Protein 4LRT (pdb70)

CATH classification: 3.20.20.70 (+1 more: 1.10.8.60)

Structure (mmCIF, N/CA/C/O backbone):
data_4LRT
#
_entry.id   4LRT
#
_cell.length_a   94.500
_cell.length_b   116.700
_cell.length_c   131.500
_cell.angle_alpha   90.00
_cell.angle_beta   90.00
_cell.angle_gamma   90.00
#
_symmetry.space_group_name_H-M   'P 21 21 21'
#
loop_
_entity.id
_entity.type
_entity.pdbx_description
1 polymer '4-hydroxy-2-oxovalerate aldolase'
2 polymer 'Acetaldehyde dehydrogenase'
3 non-polymer 'PYRUVIC ACID'
4 non-polymer 'SODIUM ION'
5 non-polymer 'MAGNESIUM ION'
6 non-polymer 'SULFATE ION'
7 non-polymer GLYCEROL
8 non-polymer 'COENZYME A'
9 water water
#
loop_
_atom_site.group_PDB
_atom_site.id
_atom_site.type_symbol
_atom_site.label_atom_id
_atom_site.label_alt_id
_atom_site.label_comp_id
_atom_site.label_asym_id
_atom_site.label_entity_id
_atom_site.label_seq_id
_atom_site.pdbx_PDB_ins_code
_atom_site.Cartn_x
_atom_site.Cartn_y
_atom_site.Cartn_z
_atom_site.occupancy
_atom_site.B_iso_or_equiv
_atom_site.auth_seq_id
_atom_site.auth_comp_id
_atom_site.auth_asym_id
_atom_site.auth_atom_id
_atom_site.pdbx_PDB_model_num
ATOM 1 N N . ALA A 1 10 ? 20.631 -6.788 -46.836 0.70 30.40 10 ALA A N 1
ATOM 2 C CA . ALA A 1 10 ? 20.992 -6.071 -45.572 0.70 29.38 10 ALA A CA 1
ATOM 3 C C . ALA A 1 10 ? 22.364 -6.529 -45.100 0.70 28.92 10 ALA A C 1
ATOM 4 O O . ALA A 1 10 ? 22.670 -7.718 -45.184 0.70 29.68 10 ALA A O 1
ATOM 6 N N . PRO A 1 11 ? 23.205 -5.591 -44.622 0.70 27.97 11 PRO A N 1
ATOM 7 C CA . PRO A 1 11 ? 24.499 -5.986 -44.061 0.70 26.65 11 PRO A CA 1
ATOM 8 C C . PRO A 1 11 ? 24.330 -6.994 -42.916 0.70 25.33 11 PRO A C 1
ATOM 9 O O . PRO A 1 11 ? 23.415 -6.871 -42.097 0.70 24.36 11 PRO A O 1
ATOM 13 N N A ARG A 1 12 ? 25.201 -7.993 -42.868 0.50 24.62 12 ARG A N 1
ATOM 14 N N B ARG A 1 12 ? 25.218 -7.982 -42.882 0.50 24.63 12 ARG A N 1
ATOM 15 C CA A ARG A 1 12 ? 25.102 -9.025 -41.841 0.50 23.32 12 ARG A CA 1
ATOM 16 C CA B ARG A 1 12 ? 25.229 -9.017 -41.850 0.50 23.35 12 ARG A CA 1
ATOM 17 C C A ARG A 1 12 ? 25.642 -8.552 -40.491 0.50 21.66 12 ARG A C 1
ATOM 18 C C B ARG A 1 12 ? 25.473 -8.406 -40.466 0.50 21.54 12 ARG A C 1
ATOM 19 O O A ARG A 1 12 ? 26.500 -7.664 -40.418 0.50 22.01 12 ARG A O 1
ATOM 20 O O B ARG A 1 12 ? 25.940 -7.271 -40.348 0.50 21.64 12 ARG A O 1
ATOM 35 N N . VAL A 1 13 ? 25.130 -9.153 -39.420 1.00 19.81 13 VAL A N 1
ATOM 36 C CA . VAL A 1 13 ? 25.563 -8.823 -38.066 1.00 18.47 13 VAL A CA 1
ATOM 37 C C . VAL A 1 13 ? 26.309 -10.045 -37.534 1.00 17.41 13 VAL A C 1
ATOM 38 O O . VAL A 1 13 ? 25.931 -11.187 -37.857 1.00 17.54 13 VAL A O 1
ATOM 42 N N . ARG A 1 14 ? 27.385 -9.810 -36.781 1.00 15.79 14 ARG A N 1
ATOM 43 C CA . ARG A 1 14 ? 28.109 -10.927 -36.155 1.00 15.46 14 ARG A CA 1
ATOM 44 C C . ARG A 1 14 ? 27.788 -10.954 -34.677 1.00 15.23 14 ARG A C 1
ATOM 45 O O . ARG A 1 14 ? 28.071 -9.986 -33.951 1.00 15.13 14 ARG A O 1
ATOM 53 N N . ILE A 1 15 ? 27.211 -12.067 -34.229 1.00 15.21 15 ILE A N 1
ATOM 54 C CA . ILE A 1 15 ? 26.914 -12.274 -32.815 1.00 15.11 15 ILE A CA 1
ATOM 55 C C . ILE A 1 15 ? 28.107 -12.921 -32.120 1.00 15.04 15 ILE A C 1
ATOM 56 O O . ILE A 1 15 ? 28.615 -13.953 -32.573 1.00 16.45 15 ILE A O 1
ATOM 61 N N . THR A 1 16 ? 28.550 -12.315 -31.017 1.00 14.28 16 THR A N 1
ATOM 62 C CA . THR A 1 16 ? 29.517 -12.975 -30.132 1.00 13.86 16 THR A CA 1
ATOM 63 C C . THR A 1 16 ? 28.725 -13.486 -28.944 1.00 14.63 16 THR A C 1
ATOM 64 O O . THR A 1 16 ? 27.933 -12.732 -28.351 1.00 14.37 16 THR A O 1
ATOM 68 N N . ASP A 1 17 ? 28.924 -14.749 -28.584 1.00 13.62 17 ASP A N 1
ATOM 69 C CA . ASP A 1 17 ? 28.234 -15.312 -27.438 1.00 13.94 17 ASP A CA 1
ATOM 70 C C . ASP A 1 17 ? 29.107 -15.253 -26.200 1.00 14.15 17 ASP A C 1
ATOM 71 O O . ASP A 1 17 ? 30.284 -15.648 -26.238 1.00 14.01 17 ASP A O 1
ATOM 76 N N . SER A 1 18 ? 28.539 -14.773 -25.095 1.00 12.82 18 SER A N 1
ATOM 77 C CA . SER A 1 18 ? 29.305 -14.644 -23.858 1.00 13.42 18 SER A CA 1
ATOM 78 C C . SER A 1 18 ? 28.703 -15.457 -22.708 1.00 13.21 18 SER A C 1
ATOM 79 O O . SER A 1 18 ? 28.892 -15.116 -21.539 1.00 13.62 18 SER A O 1
ATOM 82 N N . THR A 1 19 ? 27.990 -16.540 -23.027 1.00 13.16 19 THR A N 1
ATOM 83 C CA . THR A 1 19 ? 27.523 -17.495 -22.009 1.00 13.87 19 THR A CA 1
ATOM 84 C C . THR A 1 19 ? 28.654 -17.921 -21.084 1.00 13.77 19 THR A C 1
ATOM 85 O O . THR A 1 19 ? 28.456 -18.065 -19.869 1.00 14.25 19 THR A O 1
ATOM 89 N N A LEU A 1 20 ? 29.842 -18.084 -21.661 0.70 13.37 20 LEU A N 1
ATOM 90 N N B LEU A 1 20 ? 29.837 -18.122 -21.668 0.30 14.11 20 LEU A N 1
ATOM 91 C CA A LEU A 1 20 ? 30.988 -18.631 -20.935 0.70 13.13 20 LEU A CA 1
ATOM 92 C CA B LEU A 1 20 ? 31.007 -18.650 -20.958 0.30 14.47 20 LEU A CA 1
ATOM 93 C C A LEU A 1 20 ? 31.979 -17.561 -20.469 0.70 13.44 20 LEU A C 1
ATOM 94 C C B LEU A 1 20 ? 31.955 -17.573 -20.430 0.30 14.09 20 LEU A C 1
ATOM 95 O O A LEU A 1 20 ? 33.125 -17.856 -20.098 0.70 13.67 20 LEU A O 1
ATOM 96 O O B LEU A 1 20 ? 33.069 -17.886 -19.994 0.30 14.22 20 LEU A O 1
ATOM 105 N N . ARG A 1 21 ? 31.525 -16.327 -20.474 1.00 13.35 21 ARG A N 1
ATOM 106 C CA . ARG A 1 21 ? 32.304 -15.248 -19.906 1.00 13.41 21 ARG A CA 1
ATOM 107 C C . ARG A 1 21 ? 31.385 -14.379 -19.053 1.00 12.31 21 ARG A C 1
ATOM 108 O O . ARG A 1 21 ? 31.453 -14.484 -17.897 1.00 12.81 21 ARG A O 1
ATOM 116 N N . ASP A 1 22 ? 30.496 -13.587 -19.659 1.00 13.20 22 ASP A N 1
ATOM 117 C CA . ASP A 1 22 ? 29.554 -12.829 -18.836 1.00 12.81 22 ASP A CA 1
ATOM 118 C C . ASP A 1 22 ? 28.744 -13.816 -17.963 1.00 12.55 22 ASP A C 1
ATOM 119 O O . ASP A 1 22 ? 28.517 -13.579 -16.773 1.00 12.91 22 ASP A O 1
ATOM 124 N N . GLY A 1 23 ? 28.374 -14.960 -18.541 1.00 12.84 23 GLY A N 1
ATOM 125 C CA . GLY A 1 23 ? 27.668 -15.995 -17.765 1.00 13.62 23 GLY A CA 1
ATOM 126 C C . GLY A 1 23 ? 28.448 -16.524 -16.578 1.00 14.16 23 GLY A C 1
ATOM 127 O O . GLY A 1 23 ? 27.860 -17.036 -15.632 1.00 15.07 23 GLY A O 1
ATOM 128 N N . SER A 1 24 ? 29.779 -16.429 -16.631 1.00 14.10 24 SER A N 1
ATOM 129 C CA . SER A 1 24 ? 30.610 -16.808 -15.478 1.00 14.41 24 SER A CA 1
ATOM 130 C C . SER A 1 24 ? 30.203 -16.062 -14.218 1.00 15.19 24 SER A C 1
ATOM 131 O O . SER A 1 24 ? 30.220 -16.630 -13.148 1.00 14.26 24 SER A O 1
ATOM 134 N N . HIS A 1 25 ? 29.790 -14.799 -14.337 1.00 14.23 25 HIS A N 1
ATOM 135 C CA . HIS A 1 25 ? 29.284 -14.075 -13.163 1.00 14.52 25 HIS A CA 1
ATOM 136 C C . HIS A 1 25 ? 28.108 -14.804 -12.505 1.00 15.29 25 HIS A C 1
ATOM 137 O O . HIS A 1 25 ? 28.078 -14.946 -11.288 1.00 16.39 25 HIS A O 1
ATOM 144 N N . ALA A 1 26 ? 27.143 -15.240 -13.322 1.00 15.23 26 ALA A N 1
ATOM 145 C CA . ALA A 1 26 ? 25.945 -15.937 -12.804 1.00 16.16 26 ALA A CA 1
ATOM 146 C C . ALA A 1 26 ? 26.318 -17.295 -12.208 1.00 17.15 26 ALA A C 1
ATOM 147 O O . ALA A 1 26 ? 25.660 -17.772 -11.273 1.00 17.64 26 ALA A O 1
ATOM 149 N N . MET A 1 27 ? 27.375 -17.916 -12.748 1.00 16.53 27 MET A N 1
ATOM 150 C CA . MET A 1 27 ? 27.878 -19.203 -12.230 1.00 17.56 27 MET A CA 1
ATOM 151 C C . MET A 1 27 ? 28.846 -19.023 -11.053 1.00 17.56 27 MET A C 1
ATOM 152 O O . MET A 1 27 ? 29.386 -20.003 -10.527 1.00 18.63 27 MET A O 1
ATOM 157 N N . ALA A 1 28 ? 29.050 -17.780 -10.608 1.00 17.46 28 ALA A N 1
ATOM 158 C CA . ALA A 1 28 ? 30.096 -17.486 -9.621 1.00 16.96 28 ALA A CA 1
ATOM 159 C C . ALA A 1 28 ? 31.433 -18.139 -10.020 1.00 16.56 28 ALA A C 1
ATOM 160 O O . ALA A 1 28 ? 32.184 -18.605 -9.169 1.00 17.22 28 ALA A O 1
ATOM 162 N N . HIS A 1 29 ? 31.706 -18.173 -11.328 1.00 15.68 29 HIS A N 1
ATOM 163 C CA . HIS A 1 29 ? 32.966 -18.691 -11.887 1.00 15.45 29 HIS A CA 1
ATOM 164 C C . HIS A 1 29 ? 33.201 -20.161 -11.535 1.00 16.72 29 HIS A C 1
ATOM 165 O O . HIS A 1 29 ? 34.340 -20.588 -11.375 1.00 17.32 29 HIS A O 1
ATOM 172 N N . GLN A 1 30 ? 32.114 -20.929 -11.448 1.00 17.95 30 GLN A N 1
ATOM 173 C CA . GLN A 1 30 ? 32.201 -22.345 -11.102 1.00 19.78 30 GLN A CA 1
ATOM 174 C C . GLN A 1 30 ? 31.941 -23.258 -12.292 1.00 20.07 30 GLN A C 1
ATOM 175 O O . GLN A 1 30 ? 31.539 -24.409 -12.105 1.00 21.61 30 GLN A O 1
ATOM 181 N N . PHE A 1 31 ? 32.167 -22.770 -13.510 1.00 19.44 31 PHE A N 1
ATOM 182 C CA . PHE A 1 31 ? 32.031 -23.644 -14.683 1.00 19.04 31 PHE A CA 1
ATOM 183 C C . PHE A 1 31 ? 32.910 -24.873 -14.559 1.00 20.60 31 PHE A C 1
ATOM 184 O O . PHE A 1 31 ? 34.049 -24.789 -14.075 1.00 21.95 31 PHE A O 1
ATOM 192 N N . THR A 1 32 ? 32.373 -26.005 -14.988 1.00 20.34 32 THR A N 1
ATOM 193 C CA . THR A 1 32 ? 33.194 -27.205 -15.156 1.00 21.11 32 THR A CA 1
ATOM 194 C C . THR A 1 32 ? 33.675 -27.241 -16.599 1.00 20.86 32 THR A C 1
ATOM 195 O O . THR A 1 32 ? 33.085 -26.606 -17.493 1.00 20.71 32 THR A O 1
ATOM 199 N N . GLU A 1 33 ? 34.744 -27.990 -16.844 1.00 20.92 33 GLU A N 1
ATOM 200 C CA . GLU A 1 33 ? 35.220 -28.190 -18.203 1.00 20.52 33 GLU A CA 1
ATOM 201 C C . GLU A 1 33 ? 34.144 -28.831 -19.098 1.00 20.78 33 GLU A C 1
ATOM 202 O O . GLU A 1 33 ? 34.001 -28.450 -20.265 1.00 20.34 33 GLU A O 1
ATOM 208 N N . GLU A 1 34 ? 33.394 -29.782 -18.559 1.00 21.61 34 GLU A N 1
ATOM 209 C CA . GLU A 1 34 ? 32.314 -30.397 -19.318 1.00 22.00 34 GLU A CA 1
ATOM 210 C C . GLU A 1 34 ? 31.246 -29.385 -19.762 1.00 21.03 34 GLU A C 1
ATOM 211 O O . GLU A 1 34 ? 30.784 -29.430 -20.911 1.00 21.07 34 GLU A O 1
ATOM 217 N N . GLN A 1 35 ? 30.868 -28.465 -18.872 1.00 20.44 35 GLN A N 1
ATOM 218 C CA . GLN A 1 35 ? 29.897 -27.432 -19.242 1.00 20.06 35 GLN A CA 1
ATOM 219 C C . GLN A 1 35 ? 30.453 -26.554 -20.358 1.00 19.20 35 GLN A C 1
ATOM 220 O O . GLN A 1 35 ? 29.738 -26.219 -21.311 1.00 18.57 35 GLN A O 1
ATOM 226 N N . VAL A 1 36 ? 31.725 -26.176 -20.244 1.00 18.79 36 VAL A N 1
ATOM 227 C CA . VAL A 1 36 ? 32.350 -25.345 -21.272 1.00 18.80 36 VAL A CA 1
ATOM 228 C C . VAL A 1 36 ? 32.343 -26.082 -22.612 1.00 18.76 36 VAL A C 1
ATOM 229 O O . VAL A 1 36 ? 31.901 -25.547 -23.621 1.00 19.08 36 VAL A O 1
ATOM 233 N N . ARG A 1 37 ? 32.796 -27.331 -22.615 1.00 19.39 37 ARG A N 1
ATOM 234 C CA . ARG A 1 37 ? 32.819 -28.105 -23.853 1.00 19.85 37 ARG A CA 1
ATOM 235 C C . ARG A 1 37 ? 31.441 -28.310 -24.486 1.00 19.41 37 ARG A C 1
ATOM 236 O O . ARG A 1 37 ? 31.282 -28.137 -25.706 1.00 19.76 37 ARG A O 1
ATOM 244 N N . ALA A 1 38 ? 30.460 -28.682 -23.669 1.00 19.24 38 ALA A N 1
ATOM 245 C CA . ALA A 1 38 ? 29.107 -28.898 -24.158 1.00 19.48 38 ALA A CA 1
ATOM 246 C C . ALA A 1 38 ? 28.523 -27.620 -24.773 1.00 18.28 38 ALA A C 1
ATOM 247 O O . ALA A 1 38 ? 27.870 -27.656 -25.816 1.00 17.66 38 ALA A O 1
ATOM 249 N N . THR A 1 39 ? 28.801 -26.486 -24.141 1.00 17.94 39 THR A N 1
ATOM 250 C CA . THR A 1 39 ? 28.237 -25.201 -24.561 1.00 17.81 39 THR A CA 1
ATOM 251 C C . THR A 1 39 ? 28.935 -24.760 -25.851 1.00 17.04 39 THR A C 1
ATOM 252 O O . THR A 1 39 ? 28.279 -24.354 -26.814 1.00 16.84 39 THR A O 1
ATOM 256 N N . VAL A 1 40 ? 30.263 -24.901 -25.888 1.00 16.88 40 VAL A N 1
ATOM 257 C CA . VAL A 1 40 ? 31.023 -24.569 -27.093 1.00 17.31 40 VAL A CA 1
ATOM 258 C C . VAL A 1 40 ? 30.557 -25.435 -28.262 1.00 18.16 40 VAL A C 1
ATOM 259 O O . VAL A 1 40 ? 30.315 -24.932 -29.365 1.00 18.31 40 VAL A O 1
ATOM 263 N N . HIS A 1 41 ? 30.413 -26.741 -28.024 1.00 18.62 41 HIS A N 1
ATOM 264 C CA . HIS A 1 41 ? 29.984 -27.648 -29.076 1.00 20.28 41 HIS A CA 1
ATOM 265 C C . HIS A 1 41 ? 28.648 -27.219 -29.685 1.00 20.62 41 HIS A C 1
ATOM 266 O O . HIS A 1 41 ? 28.497 -27.199 -30.908 1.00 20.57 41 HIS A O 1
ATOM 273 N N . ALA A 1 42 ? 27.690 -26.878 -28.817 1.00 19.66 42 ALA A N 1
ATOM 274 C CA . ALA A 1 42 ? 26.357 -26.490 -29.258 1.00 18.84 42 ALA A CA 1
ATOM 275 C C . ALA A 1 42 ? 26.366 -25.148 -29.992 1.00 18.55 42 ALA A C 1
ATOM 276 O O . ALA A 1 42 ? 25.740 -25.004 -31.040 1.00 18.85 42 ALA A O 1
ATOM 278 N N . LEU A 1 43 ? 27.076 -24.164 -29.445 1.00 17.14 43 LEU A N 1
ATOM 279 C CA . LEU A 1 43 ? 27.160 -22.863 -30.108 1.00 16.66 43 LEU A CA 1
ATOM 280 C C . LEU A 1 43 ? 27.820 -22.962 -31.472 1.00 17.06 43 LEU A C 1
ATOM 281 O O . LEU A 1 43 ? 27.337 -22.397 -32.442 1.00 17.46 43 LEU A O 1
ATOM 286 N N A ASP A 1 44 ? 28.949 -23.668 -31.528 0.80 17.12 44 ASP A N 1
ATOM 287 N N B ASP A 1 44 ? 28.937 -23.681 -31.521 0.20 17.34 44 ASP A N 1
ATOM 288 C CA A ASP A 1 44 ? 29.720 -23.792 -32.765 0.80 18.71 44 ASP A CA 1
ATOM 289 C CA B ASP A 1 44 ? 29.735 -23.801 -32.732 0.20 17.94 44 ASP A CA 1
ATOM 290 C C A ASP A 1 44 ? 28.853 -24.447 -33.846 0.80 18.66 44 ASP A C 1
ATOM 291 C C B ASP A 1 44 ? 28.985 -24.534 -33.850 0.20 18.59 44 ASP A C 1
ATOM 292 O O A ASP A 1 44 ? 28.777 -23.972 -34.991 0.80 19.20 44 ASP A O 1
ATOM 293 O O B ASP A 1 44 ? 29.123 -24.187 -35.029 0.20 18.97 44 ASP A O 1
ATOM 302 N N . ALA A 1 45 ? 28.186 -25.533 -33.476 1.00 19.23 45 ALA A N 1
ATOM 303 C CA . ALA A 1 45 ? 27.385 -26.284 -34.446 1.00 20.00 45 ALA A CA 1
ATOM 304 C C . ALA A 1 45 ? 26.195 -25.457 -34.957 1.00 20.00 45 ALA A C 1
ATOM 305 O O . ALA A 1 45 ? 25.747 -25.641 -36.093 1.00 22.21 45 ALA A O 1
ATOM 307 N N . ALA A 1 46 ? 25.711 -24.530 -34.126 1.00 19.11 46 ALA A N 1
ATOM 308 C CA . ALA A 1 46 ? 24.626 -23.635 -34.494 1.00 18.73 46 ALA A CA 1
ATOM 309 C C . ALA A 1 46 ? 25.098 -22.499 -35.389 1.00 18.93 46 ALA A C 1
ATOM 310 O O . ALA A 1 46 ? 24.278 -21.728 -35.900 1.00 19.19 46 ALA A O 1
ATOM 312 N N . GLY A 1 47 ? 26.416 -22.372 -35.567 1.00 18.15 47 GLY A N 1
ATOM 313 C CA . GLY A 1 47 ? 26.959 -21.363 -36.473 1.00 18.67 47 GLY A CA 1
ATOM 314 C C . GLY A 1 47 ? 27.445 -20.099 -35.785 1.00 17.68 47 GLY A C 1
ATOM 315 O O . GLY A 1 47 ? 27.749 -19.109 -36.454 1.00 17.93 47 GLY A O 1
ATOM 316 N N . VAL A 1 48 ? 27.504 -20.117 -34.456 1.00 17.53 48 VAL A N 1
ATOM 317 C CA . VAL A 1 48 ? 27.991 -18.945 -33.727 1.00 17.11 48 VAL A CA 1
ATOM 318 C C . VAL A 1 48 ? 29.476 -18.776 -34.048 1.00 16.84 48 VAL A C 1
ATOM 319 O O . VAL A 1 48 ? 30.259 -19.732 -33.967 1.00 17.35 48 VAL A O 1
ATOM 323 N N A GLU A 1 49 ? 29.852 -17.546 -34.377 0.70 16.66 49 GLU A N 1
ATOM 324 N N B GLU A 1 49 ? 29.853 -17.563 -34.442 0.30 16.47 49 GLU A N 1
ATOM 325 C CA A GLU A 1 49 ? 31.135 -17.271 -35.000 0.70 16.97 49 GLU A CA 1
ATOM 326 C CA B GLU A 1 49 ? 31.175 -17.320 -35.015 0.30 16.35 49 GLU A CA 1
ATOM 327 C C A GLU A 1 49 ? 32.245 -16.977 -34.001 0.70 16.04 49 GLU A C 1
ATOM 328 C C B GLU A 1 49 ? 32.259 -17.000 -33.988 0.30 15.86 49 GLU A C 1
ATOM 329 O O A GLU A 1 49 ? 33.422 -17.258 -34.273 0.70 17.26 49 GLU A O 1
ATOM 330 O O B GLU A 1 49 ? 33.436 -17.297 -34.223 0.30 16.51 49 GLU A O 1
ATOM 341 N N . VAL A 1 50 ? 31.870 -16.394 -32.868 1.00 15.27 50 VAL A N 1
ATOM 342 C CA . VAL A 1 50 ? 32.831 -16.041 -31.820 1.00 15.00 50 VAL A CA 1
ATOM 343 C C . VAL A 1 50 ? 32.218 -16.407 -30.484 1.00 15.00 50 VAL A C 1
ATOM 344 O O . VAL A 1 50 ? 31.087 -16.032 -30.216 1.00 15.68 50 VAL A O 1
ATOM 348 N N . ILE A 1 51 ? 32.977 -17.125 -29.664 1.00 14.26 51 ILE A N 1
ATOM 349 C CA . ILE A 1 51 ? 32.518 -17.632 -28.374 1.00 14.08 51 ILE A CA 1
ATOM 350 C C . ILE A 1 51 ? 33.507 -17.132 -27.337 1.00 14.14 51 ILE A C 1
ATOM 351 O O . ILE A 1 51 ? 34.693 -17.511 -27.374 1.00 14.14 51 ILE A O 1
ATOM 356 N N . GLU A 1 52 ? 33.050 -16.256 -26.447 1.00 13.51 52 GLU A N 1
ATOM 357 C CA . GLU A 1 52 ? 33.932 -15.710 -25.410 1.00 13.17 52 GLU A CA 1
ATOM 358 C C . GLU A 1 52 ? 33.984 -16.599 -24.173 1.00 13.58 52 GLU A C 1
ATOM 359 O O . GLU A 1 52 ? 32.938 -17.029 -23.661 1.00 13.78 52 GLU A O 1
ATOM 365 N N . VAL A 1 53 ? 35.209 -16.900 -23.725 1.00 13.03 53 VAL A N 1
ATOM 366 C CA . VAL A 1 53 ? 35.437 -17.779 -22.586 1.00 13.91 53 VAL A CA 1
ATOM 367 C C . VAL A 1 53 ? 36.494 -17.126 -21.683 1.00 13.49 53 VAL A C 1
ATOM 368 O O . VAL A 1 53 ? 37.656 -17.006 -22.084 1.00 14.84 53 VAL A O 1
ATOM 372 N N . SER A 1 54 ? 36.090 -16.662 -20.500 1.00 14.33 54 SER A N 1
ATOM 373 C CA . SER A 1 54 ? 37.040 -16.159 -19.487 1.00 14.33 54 SER A CA 1
ATOM 374 C C . SER A 1 54 ? 36.320 -16.113 -18.165 1.00 14.09 54 SER A C 1
ATOM 375 O O . SER A 1 54 ? 35.115 -16.279 -18.111 1.00 14.97 54 SER A O 1
ATOM 378 N N . HIS A 1 55 ? 37.059 -15.830 -17.099 1.00 13.71 55 HIS A N 1
ATOM 379 C CA . HIS A 1 55 ? 36.430 -15.378 -15.851 1.00 13.45 55 HIS A CA 1
ATOM 380 C C . HIS A 1 55 ? 35.543 -14.181 -16.195 1.00 13.58 55 HIS A C 1
ATOM 381 O O . HIS A 1 55 ? 35.831 -13.443 -17.148 1.00 13.69 55 HIS A O 1
ATOM 388 N N . GLY A 1 56 ? 34.479 -13.977 -15.422 1.00 12.83 56 GLY A N 1
ATOM 389 C CA . GLY A 1 56 ? 33.577 -12.823 -15.689 1.00 12.62 56 GLY A CA 1
ATOM 390 C C . GLY A 1 56 ? 34.275 -11.473 -15.780 1.00 13.20 56 GLY A C 1
ATOM 391 O O . GLY A 1 56 ? 33.877 -10.619 -16.578 1.00 13.66 56 GLY A O 1
ATOM 392 N N A ASP A 1 57 ? 35.314 -11.296 -14.967 0.70 13.66 57 ASP A N 1
ATOM 393 N N B ASP A 1 57 ? 35.293 -11.275 -14.951 0.10 13.29 57 ASP A N 1
ATOM 394 N N C ASP A 1 57 ? 35.299 -11.267 -14.952 0.20 13.00 57 ASP A N 1
ATOM 395 C CA A ASP A 1 57 ? 36.084 -10.045 -14.947 0.70 14.04 57 ASP A CA 1
ATOM 396 C CA B ASP A 1 57 ? 36.066 -10.042 -14.980 0.10 13.24 57 ASP A CA 1
ATOM 397 C CA C ASP A 1 57 ? 36.070 -10.015 -14.963 0.20 12.71 57 ASP A CA 1
ATOM 398 C C A ASP A 1 57 ? 37.344 -10.137 -15.807 0.70 14.13 57 ASP A C 1
ATOM 399 C C B ASP A 1 57 ? 37.384 -10.251 -15.711 0.10 13.43 57 ASP A C 1
ATOM 400 C C C ASP A 1 57 ? 37.275 -10.058 -15.899 0.20 13.13 57 ASP A C 1
ATOM 401 O O A ASP A 1 57 ? 38.285 -9.355 -15.649 0.70 14.59 57 ASP A O 1
ATOM 402 O O B ASP A 1 57 ? 38.417 -9.691 -15.337 0.10 13.55 57 ASP A O 1
ATOM 403 O O C ASP A 1 57 ? 38.136 -9.178 -15.852 0.20 13.19 57 ASP A O 1
ATOM 416 N N . GLY A 1 58 ? 37.324 -11.077 -16.754 1.00 13.84 58 GLY A N 1
ATOM 417 C CA . GLY A 1 58 ? 38.432 -11.231 -17.712 1.00 13.42 58 GLY A CA 1
ATOM 418 C C . GLY A 1 58 ? 39.587 -12.077 -17.202 1.00 14.33 58 GLY A C 1
ATOM 419 O O . GLY A 1 58 ? 39.601 -12.541 -16.056 1.00 14.05 58 GLY A O 1
ATOM 420 N N . LEU A 1 59 ? 40.566 -12.244 -18.070 1.00 14.26 59 LEU A N 1
ATOM 421 C CA . LEU A 1 59 ? 41.798 -12.954 -17.731 1.00 14.61 59 LEU A CA 1
ATOM 422 C C . LEU A 1 59 ? 42.406 -12.328 -16.485 1.00 14.35 59 LEU A C 1
ATOM 423 O O . LEU A 1 59 ? 42.511 -11.108 -16.376 1.00 14.68 59 LEU A O 1
ATOM 428 N N . GLY A 1 60 ? 42.778 -13.172 -15.536 1.00 14.98 60 GLY A N 1
ATOM 429 C CA . GLY A 1 60 ? 43.346 -12.686 -14.281 1.00 15.37 60 GLY A CA 1
ATOM 430 C C . GLY A 1 60 ? 42.304 -12.218 -13.291 1.00 15.41 60 GLY A C 1
ATOM 431 O O . GLY A 1 60 ? 42.639 -11.640 -12.244 1.00 15.34 60 GLY A O 1
ATOM 432 N N . GLY A 1 61 ? 41.031 -12.456 -13.601 1.00 14.15 61 GLY A N 1
ATOM 433 C CA . GLY A 1 61 ? 39.957 -12.026 -12.686 1.00 14.00 61 GLY A CA 1
ATOM 434 C C . GLY A 1 61 ? 39.857 -12.831 -11.401 1.00 13.86 61 GLY A C 1
ATOM 435 O O . GLY A 1 61 ? 39.292 -12.316 -10.416 1.00 14.39 61 GLY A O 1
ATOM 436 N N A SER A 1 62 ? 40.388 -14.065 -11.381 0.70 13.68 62 SER A N 1
ATOM 437 N N B SER A 1 62 ? 40.394 -14.052 -11.386 0.20 14.06 62 SER A N 1
ATOM 438 C CA A SER A 1 62 ? 40.266 -14.915 -10.188 0.70 14.43 62 SER A CA 1
ATOM 439 C CA B SER A 1 62 ? 40.316 -14.941 -10.221 0.20 14.36 62 SER A CA 1
ATOM 440 C C A SER A 1 62 ? 40.947 -14.212 -9.040 0.70 14.48 62 SER A C 1
ATOM 441 C C B SER A 1 62 ? 40.984 -14.300 -9.000 0.20 14.57 62 SER A C 1
ATOM 442 O O A SER A 1 62 ? 42.122 -13.852 -9.139 0.70 14.06 62 SER A O 1
ATOM 443 O O B SER A 1 62 ? 42.200 -14.089 -9.005 0.20 14.55 62 SER A O 1
ATOM 448 N N . SER A 1 63 ? 40.196 -14.004 -7.959 1.00 14.50 63 SER A N 1
ATOM 449 C CA . SER A 1 63 ? 40.650 -13.109 -6.884 1.00 15.26 63 SER A CA 1
ATOM 450 C C . SER A 1 63 ? 39.696 -13.200 -5.708 1.00 15.51 63 SER A C 1
ATOM 451 O O . SER A 1 63 ? 38.579 -13.672 -5.852 1.00 16.26 63 SER A O 1
ATOM 454 N N . PHE A 1 64 ? 40.127 -12.686 -4.560 1.00 16.54 64 PHE A N 1
ATOM 455 C CA . PHE A 1 64 ? 39.193 -12.441 -3.455 1.00 16.63 64 PHE A CA 1
ATOM 456 C C . PHE A 1 64 ? 38.142 -11.400 -3.865 1.00 16.56 64 PHE A C 1
ATOM 457 O O . PHE A 1 64 ? 36.962 -11.531 -3.525 1.00 18.28 64 PHE A O 1
ATOM 465 N N . ASN A 1 65 ? 38.556 -10.371 -4.621 1.00 15.75 65 ASN A N 1
ATOM 466 C CA . ASN A 1 65 ? 37.613 -9.308 -4.967 1.00 16.01 65 ASN A CA 1
ATOM 467 C C . ASN A 1 65 ? 36.430 -9.780 -5.816 1.00 16.33 65 ASN A C 1
ATOM 468 O O . ASN A 1 65 ? 35.298 -9.332 -5.586 1.00 16.65 65 ASN A O 1
ATOM 473 N N . TYR A 1 66 ? 36.693 -10.660 -6.795 1.00 15.89 66 TYR A N 1
ATOM 474 C CA . TYR A 1 66 ? 35.671 -11.091 -7.760 1.00 16.51 66 TYR A CA 1
ATOM 475 C C . TYR A 1 66 ? 35.238 -12.512 -7.548 1.00 16.94 66 TYR A C 1
ATOM 476 O O . TYR A 1 66 ? 34.194 -12.908 -8.077 1.00 17.73 66 TYR A O 1
ATOM 485 N N . GLY A 1 67 ? 36.018 -13.255 -6.768 1.00 17.02 67 GLY A N 1
ATOM 486 C CA . GLY A 1 67 ? 35.839 -14.701 -6.625 1.00 17.32 67 GLY A CA 1
ATOM 487 C C . GLY A 1 67 ? 36.810 -15.444 -7.530 1.00 16.86 67 GLY A C 1
ATOM 488 O O . GLY A 1 67 ? 37.230 -14.926 -8.583 1.00 16.40 67 GLY A O 1
ATOM 489 N N . PHE A 1 68 ? 37.202 -16.632 -7.102 1.00 17.17 68 PHE A N 1
ATOM 490 C CA . PHE A 1 68 ? 38.125 -17.474 -7.858 1.00 16.98 68 PHE A CA 1
ATOM 491 C C . PHE A 1 68 ? 37.397 -18.441 -8.761 1.00 17.56 68 PHE A C 1
ATOM 492 O O . PHE A 1 68 ? 36.355 -19.006 -8.375 1.00 18.42 68 PHE A O 1
ATOM 500 N N A SER A 1 69 ? 37.954 -18.649 -9.951 0.80 17.14 69 SER A N 1
ATOM 501 N N B SER A 1 69 ? 37.956 -18.653 -9.949 0.20 17.43 69 SER A N 1
ATOM 502 C CA A SER A 1 69 ? 37.460 -19.689 -10.849 0.80 17.71 69 SER A CA 1
ATOM 503 C CA B SER A 1 69 ? 37.492 -19.696 -10.855 0.20 17.64 69 SER A CA 1
ATOM 504 C C A SER A 1 69 ? 37.733 -21.051 -10.217 0.80 18.22 69 SER A C 1
ATOM 505 C C B SER A 1 69 ? 37.740 -21.055 -10.213 0.20 18.39 69 SER A C 1
ATOM 506 O O A SER A 1 69 ? 38.815 -21.284 -9.682 0.80 19.89 69 SER A O 1
ATOM 507 O O B SER A 1 69 ? 38.806 -21.278 -9.636 0.20 18.98 69 SER A O 1
ATOM 512 N N . ALA A 1 70 ? 36.766 -21.959 -10.309 1.00 18.84 70 ALA A N 1
ATOM 513 C CA . ALA A 1 70 ? 36.935 -23.313 -9.757 1.00 20.08 70 ALA A CA 1
ATOM 514 C C . ALA A 1 70 ? 38.008 -24.086 -10.537 1.00 20.64 70 ALA A C 1
ATOM 515 O O . ALA A 1 70 ? 38.871 -24.744 -9.949 1.00 22.28 70 ALA A O 1
ATOM 517 N N . VAL A 1 71 ? 37.948 -23.963 -11.863 1.00 20.64 71 VAL A N 1
ATOM 518 C CA . VAL A 1 71 ? 38.929 -24.548 -12.772 1.00 21.69 71 VAL A CA 1
ATOM 519 C C . VAL A 1 71 ? 39.898 -23.454 -13.219 1.00 21.90 71 VAL A C 1
ATOM 520 O O . VAL A 1 71 ? 39.494 -22.307 -13.423 1.00 21.30 71 VAL A O 1
ATOM 524 N N . ASP A 1 72 ? 41.175 -23.799 -13.347 1.00 22.63 72 ASP A N 1
ATOM 525 C CA . ASP A 1 72 ? 42.168 -22.874 -13.892 1.00 23.12 72 ASP A CA 1
ATOM 526 C C . ASP A 1 72 ? 41.604 -22.179 -15.137 1.00 22.06 72 ASP A C 1
ATOM 527 O O . ASP A 1 72 ? 41.100 -22.823 -16.077 1.00 21.96 72 ASP A O 1
ATOM 532 N N . GLU A 1 73 ? 41.706 -20.853 -15.149 1.00 21.69 73 GLU A N 1
ATOM 533 C CA . GLU A 1 73 ? 41.115 -20.039 -16.198 1.00 20.33 73 GLU A CA 1
ATOM 534 C C . GLU A 1 73 ? 41.570 -20.451 -17.611 1.00 20.87 73 GLU A C 1
ATOM 535 O O . GLU A 1 73 ? 40.757 -20.599 -18.529 1.00 20.19 73 GLU A O 1
ATOM 541 N N . ILE A 1 74 ? 42.877 -20.628 -17.774 1.00 21.04 74 ILE A N 1
ATOM 542 C CA . ILE A 1 74 ? 43.445 -20.919 -19.093 1.00 21.86 74 ILE A CA 1
ATOM 543 C C . ILE A 1 74 ? 43.090 -22.344 -19.525 1.00 21.95 74 ILE A C 1
ATOM 544 O O . ILE A 1 74 ? 42.935 -22.608 -20.719 1.00 21.72 74 ILE A O 1
ATOM 549 N N . ASP A 1 75 ? 42.954 -23.262 -18.567 1.00 21.52 75 ASP A N 1
ATOM 550 C CA . ASP A 1 75 ? 42.475 -24.611 -18.906 1.00 22.19 75 ASP A CA 1
ATOM 551 C C . ASP A 1 75 ? 41.086 -24.594 -19.562 1.00 20.91 75 ASP A C 1
ATOM 552 O O . ASP A 1 75 ? 40.821 -25.360 -20.495 1.00 21.34 75 ASP A O 1
ATOM 557 N N . LEU A 1 76 ? 40.196 -23.727 -19.082 1.00 19.90 76 LEU A N 1
ATOM 558 C CA . LEU A 1 76 ? 38.876 -23.615 -19.704 1.00 19.41 76 LEU A CA 1
ATOM 559 C C . LEU A 1 76 ? 38.962 -23.023 -21.116 1.00 18.99 76 LEU A C 1
ATOM 560 O O . LEU A 1 76 ? 38.273 -23.468 -22.027 1.00 18.75 76 LEU A O 1
ATOM 565 N N . VAL A 1 77 ? 39.832 -22.028 -21.303 1.00 18.49 77 VAL A N 1
ATOM 566 C CA . VAL A 1 77 ? 40.073 -21.475 -22.634 1.00 18.43 77 VAL A CA 1
ATOM 567 C C . VAL A 1 77 ? 40.621 -22.558 -23.568 1.00 18.48 77 VAL A C 1
ATOM 568 O O . VAL A 1 77 ? 40.170 -22.721 -24.706 1.00 18.27 77 VAL A O 1
ATOM 572 N N . ALA A 1 78 ? 41.591 -23.317 -23.081 1.00 18.68 78 ALA A N 1
ATOM 573 C CA . ALA A 1 78 ? 42.157 -24.390 -23.902 1.00 19.19 78 ALA A CA 1
ATOM 574 C C . ALA A 1 78 ? 41.108 -25.437 -24.279 1.00 19.57 78 ALA A C 1
ATOM 575 O O . ALA A 1 78 ? 41.087 -25.955 -25.407 1.00 20.68 78 ALA A O 1
ATOM 577 N N . ALA A 1 79 ? 40.239 -25.757 -23.329 1.00 19.45 79 ALA A N 1
ATOM 578 C CA . ALA A 1 79 ? 39.193 -26.758 -23.570 1.00 19.83 79 ALA A CA 1
ATOM 579 C C . ALA A 1 79 ? 38.210 -26.242 -24.634 1.00 19.54 79 ALA A C 1
ATOM 580 O O . ALA A 1 79 ? 37.772 -27.002 -25.502 1.00 20.29 79 ALA A O 1
ATOM 582 N N . ALA A 1 80 ? 37.887 -24.948 -24.563 1.00 17.92 80 ALA A N 1
ATOM 583 C CA . ALA A 1 80 ? 37.004 -24.325 -25.529 1.00 18.14 80 ALA A CA 1
ATOM 584 C C . ALA A 1 80 ? 37.616 -24.359 -26.935 1.00 18.21 80 ALA A C 1
ATOM 585 O O . ALA A 1 80 ? 36.942 -24.678 -27.908 1.00 18.22 80 ALA A O 1
ATOM 587 N N . VAL A 1 81 ? 38.910 -24.040 -27.027 1.00 18.63 81 VAL A N 1
ATOM 588 C CA . VAL A 1 81 ? 39.604 -24.057 -28.304 1.00 19.22 81 VAL A CA 1
ATOM 589 C C . VAL A 1 81 ? 39.639 -25.471 -28.881 1.00 19.85 81 VAL A C 1
ATOM 590 O O . VAL A 1 81 ? 39.421 -25.663 -30.082 1.00 19.63 81 VAL A O 1
ATOM 594 N N . ASP A 1 82 ? 39.886 -26.457 -28.019 1.00 20.84 82 ASP A N 1
ATOM 595 C CA . ASP A 1 82 ? 39.915 -27.859 -28.442 1.00 22.41 82 ASP A CA 1
ATOM 596 C C . ASP A 1 82 ? 38.558 -28.324 -28.982 1.00 22.69 82 ASP A C 1
ATOM 597 O O . ASP A 1 82 ? 38.486 -29.107 -29.932 1.00 23.13 82 ASP A O 1
ATOM 602 N N . GLU A 1 83 ? 37.481 -27.849 -28.371 1.00 21.92 83 GLU A N 1
ATOM 603 C CA . GLU A 1 83 ? 36.140 -28.276 -28.753 1.00 23.33 83 GLU A CA 1
ATOM 604 C C . GLU A 1 83 ? 35.678 -27.598 -30.039 1.00 23.39 83 GLU A C 1
ATOM 605 O O . GLU A 1 83 ? 35.018 -28.222 -30.873 1.00 24.82 83 GLU A O 1
ATOM 611 N N . ALA A 1 84 ? 36.037 -26.321 -30.191 1.00 22.87 84 ALA A N 1
ATOM 612 C CA . ALA A 1 84 ? 35.623 -25.518 -31.331 1.00 23.55 84 ALA A CA 1
ATOM 613 C C . ALA A 1 84 ? 36.122 -26.084 -32.656 1.00 24.64 84 ALA A C 1
ATOM 614 O O . ALA A 1 84 ? 37.255 -26.563 -32.746 1.00 25.91 84 ALA A O 1
ATOM 616 N N . VAL A 1 85 ? 35.254 -26.053 -33.659 1.00 24.39 85 VAL A N 1
ATOM 617 C CA . VAL A 1 85 ? 35.555 -26.513 -35.009 1.00 25.74 85 VAL A CA 1
ATOM 618 C C . VAL A 1 85 ? 35.645 -25.319 -35.949 1.00 25.51 85 VAL A C 1
ATOM 619 O O . VAL A 1 85 ? 36.632 -25.157 -36.666 1.00 27.34 85 VAL A O 1
ATOM 623 N N . ASN A 1 86 ? 34.615 -24.479 -35.946 1.00 24.06 86 ASN A N 1
ATOM 624 C CA . ASN A 1 86 ? 34.573 -23.319 -36.812 1.00 23.99 86 ASN A CA 1
ATOM 625 C C . ASN A 1 86 ? 34.598 -21.994 -36.053 1.00 22.52 86 ASN A C 1
ATOM 626 O O . ASN A 1 86 ? 35.018 -20.974 -36.601 1.00 23.41 86 ASN A O 1
ATOM 631 N N . ALA A 1 87 ? 34.166 -22.007 -34.797 1.00 20.29 87 ALA A N 1
ATOM 632 C CA . ALA A 1 87 ? 34.119 -20.771 -34.011 1.00 18.78 87 ALA A CA 1
ATOM 633 C C . ALA A 1 87 ? 35.498 -20.298 -33.571 1.00 17.91 87 ALA A C 1
ATOM 634 O O . ALA A 1 87 ? 36.380 -21.107 -33.316 1.00 19.05 87 ALA A O 1
ATOM 636 N N . LYS A 1 88 ? 35.656 -18.980 -33.473 1.00 16.80 88 LYS A N 1
ATOM 637 C CA . LYS A 1 88 ? 36.825 -18.387 -32.830 1.00 16.29 88 LYS A CA 1
ATOM 638 C C . LYS A 1 88 ? 36.547 -18.291 -31.340 1.00 16.19 88 LYS A C 1
ATOM 639 O O . LYS A 1 88 ? 35.421 -17.998 -30.934 1.00 16.07 88 LYS A O 1
ATOM 645 N N . ILE A 1 89 ? 37.563 -18.534 -30.520 1.00 15.38 89 ILE A N 1
ATOM 646 C CA . ILE A 1 89 ? 37.438 -18.300 -29.084 1.00 15.00 89 ILE A CA 1
ATOM 647 C C . ILE A 1 89 ? 37.992 -16.936 -28.725 1.00 14.45 89 ILE A C 1
ATOM 648 O O . ILE A 1 89 ? 39.118 -16.599 -29.084 1.00 14.71 89 ILE A O 1
ATOM 653 N N . ALA A 1 90 ? 37.143 -16.128 -28.085 1.00 13.73 90 ALA A N 1
ATOM 654 C CA . ALA A 1 90 ? 37.532 -14.807 -27.598 1.00 12.94 90 ALA A CA 1
ATOM 655 C C . ALA A 1 90 ? 37.825 -14.858 -26.127 1.00 13.49 90 ALA A C 1
ATOM 656 O O . ALA A 1 90 ? 37.273 -15.674 -25.388 1.00 14.12 90 ALA A O 1
ATOM 658 N N . VAL A 1 91 ? 38.675 -13.945 -25.676 1.00 13.02 91 VAL A N 1
ATOM 659 C CA . VAL A 1 91 ? 38.899 -13.744 -24.249 1.00 13.47 91 VAL A CA 1
ATOM 660 C C . VAL A 1 91 ? 38.687 -12.270 -23.936 1.00 13.68 91 VAL A C 1
ATOM 661 O O . VAL A 1 91 ? 38.875 -11.416 -24.809 1.00 14.44 91 VAL A O 1
ATOM 665 N N . LEU A 1 92 ? 38.295 -11.980 -22.691 1.00 13.59 92 LEU A N 1
ATOM 666 C CA . LEU A 1 92 ? 38.141 -10.613 -22.183 1.00 13.32 92 LEU A CA 1
ATOM 667 C C . LEU A 1 92 ? 39.325 -10.276 -21.293 1.00 13.08 92 LEU A C 1
ATOM 668 O O . LEU A 1 92 ? 39.794 -11.134 -20.547 1.00 13.79 92 LEU A O 1
ATOM 673 N N A LEU A 1 93 ? 39.812 -9.046 -21.389 0.50 13.12 93 LEU A N 1
ATOM 674 N N B LEU A 1 93 ? 39.793 -9.028 -21.367 0.50 13.18 93 LEU A N 1
ATOM 675 C CA A LEU A 1 93 ? 40.865 -8.595 -20.509 0.50 13.27 93 LEU A CA 1
ATOM 676 C CA B LEU A 1 93 ? 40.945 -8.562 -20.597 0.50 13.50 93 LEU A CA 1
ATOM 677 C C A LEU A 1 93 ? 40.541 -7.175 -20.100 0.50 12.86 93 LEU A C 1
ATOM 678 C C B LEU A 1 93 ? 40.657 -7.137 -20.123 0.50 13.08 93 LEU A C 1
ATOM 679 O O A LEU A 1 93 ? 40.182 -6.350 -20.945 0.50 12.72 93 LEU A O 1
ATOM 680 O O B LEU A 1 93 ? 40.448 -6.254 -20.969 0.50 13.26 93 LEU A O 1
ATOM 689 N N . LEU A 1 94 ? 40.636 -6.926 -18.797 1.00 12.81 94 LEU A N 1
ATOM 690 C CA . LEU A 1 94 ? 40.467 -5.588 -18.217 1.00 13.38 94 LEU A CA 1
ATOM 691 C C . LEU A 1 94 ? 41.826 -5.069 -17.740 1.00 12.88 94 LEU A C 1
ATOM 692 O O . LEU A 1 94 ? 42.371 -5.567 -16.754 1.00 12.67 94 LEU A O 1
ATOM 697 N N . PRO A 1 95 ? 42.379 -4.046 -18.421 1.00 12.32 95 PRO A N 1
ATOM 698 C CA . PRO A 1 95 ? 43.619 -3.461 -17.885 1.00 12.54 95 PRO A CA 1
ATOM 699 C C . PRO A 1 95 ? 43.409 -3.001 -16.444 1.00 12.95 95 PRO A C 1
ATOM 700 O O . PRO A 1 95 ? 42.345 -2.439 -16.106 1.00 14.42 95 PRO A O 1
ATOM 704 N N . GLY A 1 96 ? 44.395 -3.296 -15.596 1.00 11.89 96 GLY A N 1
ATOM 705 C CA . GLY A 1 96 ? 44.273 -3.062 -14.143 1.00 12.35 96 GLY A CA 1
ATOM 706 C C . GLY A 1 96 ? 43.934 -4.341 -13.397 1.00 12.28 96 GLY A C 1
ATOM 707 O O . GLY A 1 96 ? 44.082 -4.421 -12.173 1.00 13.07 96 GLY A O 1
ATOM 708 N N . VAL A 1 97 ? 43.461 -5.336 -14.141 1.00 13.05 97 VAL A N 1
ATOM 709 C CA . VAL A 1 97 ? 43.151 -6.646 -13.586 1.00 13.57 97 VAL A CA 1
ATOM 710 C C . VAL A 1 97 ? 43.977 -7.687 -14.326 1.00 13.80 97 VAL A C 1
ATOM 711 O O . VAL A 1 97 ? 44.883 -8.297 -13.758 1.00 15.29 97 VAL A O 1
ATOM 715 N N . GLY A 1 98 ? 43.665 -7.874 -15.604 1.00 13.45 98 GLY A N 1
ATOM 716 C CA . GLY A 1 98 ? 44.475 -8.716 -16.473 1.00 14.06 98 GLY A CA 1
ATOM 717 C C . GLY A 1 98 ? 45.602 -7.968 -17.165 1.00 14.20 98 GLY A C 1
ATOM 718 O O . GLY A 1 98 ? 45.537 -6.757 -17.345 1.00 15.38 98 GLY A O 1
ATOM 719 N N A THR A 1 99 ? 46.646 -8.702 -17.552 0.70 13.97 99 THR A N 1
ATOM 720 N N B THR A 1 99 ? 46.597 -8.717 -17.624 0.30 14.70 99 THR A N 1
ATOM 721 C CA A THR A 1 99 ? 47.832 -8.083 -18.140 0.70 13.47 99 THR A CA 1
ATOM 722 C CA B THR A 1 99 ? 47.841 -8.134 -18.093 0.30 14.87 99 THR A CA 1
ATOM 723 C C A THR A 1 99 ? 48.126 -8.669 -19.523 0.70 13.13 99 THR A C 1
ATOM 724 C C B THR A 1 99 ? 48.252 -8.761 -19.435 0.30 14.29 99 THR A C 1
ATOM 725 O O A THR A 1 99 ? 47.515 -9.662 -19.950 0.70 13.11 99 THR A O 1
ATOM 726 O O B THR A 1 99 ? 47.781 -9.850 -19.777 0.30 14.35 99 THR A O 1
ATOM 733 N N . VAL A 1 100 ? 49.091 -8.068 -20.210 1.00 13.74 100 VAL A N 1
ATOM 734 C CA . VAL A 1 100 ? 49.629 -8.643 -21.454 1.00 14.01 100 VAL A CA 1
ATOM 735 C C . VAL A 1 100 ? 50.181 -10.068 -21.241 1.00 15.05 100 VAL A C 1
ATOM 736 O O . VAL A 1 100 ? 50.016 -10.926 -22.100 1.00 14.99 100 VAL A O 1
ATOM 740 N N A ARG A 1 101 ? 50.805 -10.334 -20.095 0.50 14.91 101 ARG A N 1
ATOM 741 N N B ARG A 1 101 ? 50.800 -10.318 -20.090 0.50 15.16 101 ARG A N 1
ATOM 742 C CA A ARG A 1 101 ? 51.267 -11.699 -19.815 0.50 15.42 101 ARG A CA 1
ATOM 743 C CA B ARG A 1 101 ? 51.276 -11.666 -19.773 0.50 15.94 101 ARG A CA 1
ATOM 744 C C A ARG A 1 101 ? 50.104 -12.700 -19.776 0.50 15.56 101 ARG A C 1
ATOM 745 C C B ARG A 1 101 ? 50.123 -12.688 -19.747 0.50 15.85 101 ARG A C 1
ATOM 746 O O A ARG A 1 101 ? 50.221 -13.813 -20.283 0.50 16.06 101 ARG A O 1
ATOM 747 O O B ARG A 1 101 ? 50.268 -13.803 -20.240 0.50 16.41 101 ARG A O 1
ATOM 762 N N . ASP A 1 102 ? 48.970 -12.286 -19.203 1.00 14.94 102 ASP A N 1
ATOM 763 C CA . ASP A 1 102 ? 47.768 -13.145 -19.191 1.00 15.42 102 ASP A CA 1
ATOM 764 C C . ASP A 1 102 ? 47.270 -13.336 -20.623 1.00 15.40 102 ASP A C 1
ATOM 765 O O . ASP A 1 102 ? 46.911 -14.440 -21.006 1.00 15.96 102 ASP A O 1
ATOM 770 N N . LEU A 1 103 ? 47.259 -12.246 -21.402 1.00 14.93 103 LEU A N 1
ATOM 771 C CA . LEU A 1 103 ? 46.852 -12.335 -22.815 1.00 15.41 103 LEU A CA 1
ATOM 772 C C . LEU A 1 103 ? 47.719 -13.329 -23.579 1.00 15.64 103 LEU A C 1
ATOM 773 O O . LEU A 1 103 ? 47.201 -14.132 -24.351 1.00 15.65 103 LEU A O 1
ATOM 778 N N . LYS A 1 104 ? 49.032 -13.289 -23.347 1.00 15.23 104 LYS A N 1
ATOM 779 C CA . LYS A 1 104 ? 49.929 -14.228 -24.034 1.00 16.01 104 LYS A CA 1
ATOM 780 C C . LYS A 1 104 ? 49.608 -15.682 -23.696 1.00 16.36 104 LYS A C 1
ATOM 781 O O . LYS A 1 104 ? 49.662 -16.533 -24.572 1.00 15.83 104 LYS A O 1
ATOM 787 N N A ARG A 1 105 ? 49.261 -15.940 -22.431 0.70 16.57 105 ARG A N 1
ATOM 788 N N B ARG A 1 105 ? 49.275 -15.990 -22.445 0.30 16.40 105 ARG A N 1
ATOM 789 C CA A ARG A 1 105 ? 48.858 -17.276 -21.988 0.70 17.01 105 ARG A CA 1
ATOM 790 C CA B ARG A 1 105 ? 48.873 -17.362 -22.121 0.30 16.82 105 ARG A CA 1
ATOM 791 C C A ARG A 1 105 ? 47.562 -17.758 -22.651 0.70 16.61 105 ARG A C 1
ATOM 792 C C B ARG A 1 105 ? 47.614 -17.743 -22.918 0.30 16.52 105 ARG A C 1
ATOM 793 O O A ARG A 1 105 ? 47.383 -18.967 -22.858 0.70 18.48 105 ARG A O 1
ATOM 794 O O B ARG A 1 105 ? 47.532 -18.824 -23.542 0.30 17.95 105 ARG A O 1
ATOM 809 N N . ALA A 1 106 ? 46.638 -16.837 -22.943 1.00 15.84 106 ALA A N 1
ATOM 810 C CA . ALA A 1 106 ? 45.397 -17.152 -23.669 1.00 15.57 106 ALA A CA 1
ATOM 811 C C . ALA A 1 106 ? 45.666 -17.368 -25.159 1.00 15.47 106 ALA A C 1
ATOM 812 O O . ALA A 1 106 ? 45.104 -18.278 -25.767 1.00 15.70 106 ALA A O 1
ATOM 814 N N . HIS A 1 107 ? 46.556 -16.554 -25.725 1.00 15.77 107 HIS A N 1
ATOM 815 C CA . HIS A 1 107 ? 46.986 -16.766 -27.114 1.00 15.95 107 HIS A CA 1
ATOM 816 C C . HIS A 1 107 ? 47.664 -18.135 -27.292 1.00 16.48 107 HIS A C 1
ATOM 817 O O . HIS A 1 107 ? 47.389 -18.849 -28.275 1.00 16.91 107 HIS A O 1
ATOM 824 N N A ASP A 1 108 ? 48.527 -18.498 -26.334 0.50 16.52 108 ASP A N 1
ATOM 825 N N B ASP A 1 108 ? 48.524 -18.506 -26.351 0.50 16.53 108 ASP A N 1
ATOM 826 C CA A ASP A 1 108 ? 49.231 -19.798 -26.321 0.50 17.29 108 ASP A CA 1
ATOM 827 C CA B ASP A 1 108 ? 49.191 -19.800 -26.426 0.50 17.28 108 ASP A CA 1
ATOM 828 C C A ASP A 1 108 ? 48.235 -20.956 -26.264 0.50 17.28 108 ASP A C 1
ATOM 829 C C B ASP A 1 108 ? 48.161 -20.927 -26.384 0.50 17.30 108 ASP A C 1
ATOM 830 O O A ASP A 1 108 ? 48.510 -22.045 -26.773 0.50 18.49 108 ASP A O 1
ATOM 831 O O B ASP A 1 108 ? 48.317 -21.950 -27.048 0.50 18.34 108 ASP A O 1
ATOM 840 N N . ALA A 1 109 ? 47.082 -20.715 -25.631 1.00 16.76 109 ALA A N 1
ATOM 841 C CA . ALA A 1 109 ? 46.008 -21.707 -25.516 1.00 17.10 109 ALA A CA 1
ATOM 842 C C . ALA A 1 109 ? 45.121 -21.761 -26.750 1.00 17.31 109 ALA A C 1
ATOM 843 O O . ALA A 1 109 ? 44.285 -22.672 -26.882 1.00 18.39 109 ALA A O 1
ATOM 845 N N . GLY A 1 110 ? 45.283 -20.788 -27.649 1.00 17.23 110 GLY A N 1
ATOM 846 C CA . GLY A 1 110 ? 44.549 -20.802 -28.922 1.00 16.24 110 GLY A CA 1
ATOM 847 C C . GLY A 1 110 ? 43.455 -19.771 -29.107 1.00 15.72 110 GLY A C 1
ATOM 848 O O . GLY A 1 110 ? 42.773 -19.809 -30.111 1.00 16.17 110 GLY A O 1
ATOM 849 N N . ALA A 1 111 ? 43.265 -18.879 -28.144 1.00 15.31 111 ALA A N 1
ATOM 850 C CA . ALA A 1 111 ? 42.300 -17.806 -28.334 1.00 15.43 111 ALA A CA 1
ATOM 851 C C . ALA A 1 111 ? 42.742 -16.960 -29.510 1.00 15.59 111 ALA A C 1
ATOM 852 O O . ALA A 1 111 ? 43.950 -16.714 -29.684 1.00 16.17 111 ALA A O 1
ATOM 854 N N . SER A 1 112 ? 41.772 -16.514 -30.315 1.00 15.56 112 SER A N 1
ATOM 855 C CA . SER A 1 112 ? 42.104 -15.716 -31.504 1.00 16.28 112 SER A CA 1
ATOM 856 C C . SER A 1 112 ? 41.443 -14.340 -31.559 1.00 15.95 112 SER A C 1
ATOM 857 O O . SER A 1 112 ? 41.707 -13.573 -32.495 1.00 16.38 112 SER A O 1
ATOM 860 N N . VAL A 1 113 ? 40.616 -14.031 -30.562 1.00 14.83 113 VAL A N 1
ATOM 861 C CA . VAL A 1 113 ? 39.989 -12.707 -30.435 1.00 14.47 113 VAL A CA 1
ATOM 862 C C . VAL A 1 113 ? 40.265 -12.167 -29.038 1.00 14.46 113 VAL A C 1
ATOM 863 O O . VAL A 1 113 ? 40.050 -12.864 -28.035 1.00 15.10 113 VAL A O 1
ATOM 867 N N . ALA A 1 114 ? 40.809 -10.955 -28.979 1.00 13.27 114 ALA A N 1
ATOM 868 C CA . ALA A 1 114 ? 41.076 -10.262 -27.713 1.00 13.13 114 ALA A CA 1
ATOM 869 C C . ALA A 1 114 ? 40.105 -9.122 -27.547 1.00 12.84 114 ALA A C 1
ATOM 870 O O . ALA A 1 114 ? 40.072 -8.203 -28.387 1.00 13.16 114 ALA A O 1
ATOM 872 N N . ARG A 1 115 ? 39.316 -9.186 -26.477 1.00 12.31 115 ARG A N 1
ATOM 873 C CA . ARG A 1 115 ? 38.366 -8.124 -26.177 1.00 12.75 115 ARG A CA 1
ATOM 874 C C . ARG A 1 115 ? 38.898 -7.413 -24.946 1.00 13.16 115 ARG A C 1
ATOM 875 O O . ARG A 1 115 ? 39.026 -7.997 -23.854 1.00 14.10 115 ARG A O 1
ATOM 883 N N A ILE A 1 116 ? 39.222 -6.143 -25.129 0.50 12.38 116 ILE A N 1
ATOM 884 N N B ILE A 1 116 ? 39.286 -6.161 -25.150 0.50 12.61 116 ILE A N 1
ATOM 885 C CA A ILE A 1 116 ? 39.942 -5.363 -24.132 0.50 12.04 116 ILE A CA 1
ATOM 886 C CA B ILE A 1 116 ? 39.929 -5.363 -24.111 0.50 12.46 116 ILE A CA 1
ATOM 887 C C A ILE A 1 116 ? 39.032 -4.253 -23.608 0.50 11.94 116 ILE A C 1
ATOM 888 C C B ILE A 1 116 ? 38.958 -4.309 -23.613 0.50 12.18 116 ILE A C 1
ATOM 889 O O A ILE A 1 116 ? 38.612 -3.375 -24.375 0.50 12.10 116 ILE A O 1
ATOM 890 O O B ILE A 1 116 ? 38.432 -3.511 -24.390 0.50 12.28 116 ILE A O 1
ATOM 899 N N . ALA A 1 117 ? 38.737 -4.311 -22.306 1.00 11.86 117 ALA A N 1
ATOM 900 C CA . ALA A 1 117 ? 37.679 -3.490 -21.677 1.00 11.89 117 ALA A CA 1
ATOM 901 C C . ALA A 1 117 ? 38.241 -2.476 -20.704 1.00 12.97 117 ALA A C 1
ATOM 902 O O . ALA A 1 117 ? 38.994 -2.839 -19.797 1.00 13.31 117 ALA A O 1
ATOM 904 N N . THR A 1 118 ? 37.823 -1.220 -20.876 1.00 12.41 118 THR A N 1
ATOM 905 C CA . THR A 1 118 ? 38.113 -0.171 -19.893 1.00 11.77 118 THR A CA 1
ATOM 906 C C . THR A 1 118 ? 36.830 0.489 -19.479 1.00 10.86 118 THR A C 1
ATOM 907 O O . THR A 1 118 ? 35.829 0.388 -20.188 1.00 11.55 118 THR A O 1
ATOM 911 N N . HIS A 1 119 ? 36.841 1.161 -18.331 1.00 10.99 119 HIS A N 1
ATOM 912 C CA . HIS A 1 119 ? 35.753 2.074 -18.075 1.00 11.42 119 HIS A CA 1
ATOM 913 C C . HIS A 1 119 ? 35.662 3.046 -19.271 1.00 11.97 119 HIS A C 1
ATOM 914 O O . HIS A 1 119 ? 36.667 3.375 -19.903 1.00 12.92 119 HIS A O 1
ATOM 921 N N . CYS A 1 120 ? 34.449 3.515 -19.550 1.00 11.94 120 CYS A N 1
ATOM 922 C CA . CYS A 1 120 ? 34.198 4.323 -20.749 1.00 12.84 120 CYS A CA 1
ATOM 923 C C . CYS A 1 120 ? 35.036 5.575 -20.883 1.00 12.81 120 CYS A C 1
ATOM 924 O O . CYS A 1 120 ? 35.231 6.043 -22.007 1.00 13.34 120 CYS A O 1
ATOM 927 N N . THR A 1 121 ? 35.533 6.109 -19.769 1.00 12.66 121 THR A N 1
ATOM 928 C CA . THR A 1 121 ? 36.351 7.326 -19.790 1.00 12.12 121 THR A CA 1
ATOM 929 C C . THR A 1 121 ? 37.864 7.060 -19.838 1.00 12.31 121 THR A C 1
ATOM 930 O O . THR A 1 121 ? 38.669 8.017 -19.827 1.00 13.22 121 THR A O 1
ATOM 934 N N . GLU A 1 122 ? 38.260 5.776 -19.834 1.00 11.59 122 GLU A N 1
ATOM 935 C CA . GLU A 1 122 ? 39.669 5.408 -19.558 1.00 12.23 122 GLU A CA 1
ATOM 936 C C . GLU A 1 122 ? 40.332 4.603 -20.666 1.00 12.20 122 GLU A C 1
ATOM 937 O O . GLU A 1 122 ? 41.201 3.752 -20.402 1.00 12.80 122 GLU A O 1
ATOM 943 N N . ALA A 1 123 ? 40.016 4.901 -21.923 1.00 12.13 123 ALA A N 1
ATOM 944 C CA . ALA A 1 123 ? 40.552 4.089 -23.026 1.00 12.51 123 ALA A CA 1
ATOM 945 C C . ALA A 1 123 ? 42.082 4.066 -23.076 1.00 13.06 123 ALA A C 1
ATOM 946 O O . ALA A 1 123 ? 42.670 3.074 -23.526 1.00 13.68 123 ALA A O 1
ATOM 948 N N . ASP A 1 124 ? 42.738 5.160 -22.659 1.00 13.77 124 ASP A N 1
ATOM 949 C CA . ASP A 1 124 ? 44.203 5.228 -22.834 1.00 14.55 124 ASP A CA 1
ATOM 950 C C . ASP A 1 124 ? 44.994 4.258 -21.951 1.00 15.22 124 ASP A C 1
ATOM 951 O O . ASP A 1 124 ? 46.193 4.120 -22.135 1.00 17.83 124 ASP A O 1
ATOM 956 N N . VAL A 1 125 ? 44.346 3.577 -21.010 1.00 14.00 125 VAL A N 1
ATOM 957 C CA . VAL A 1 125 ? 45.066 2.527 -20.270 1.00 14.64 125 VAL A CA 1
ATOM 958 C C . VAL A 1 125 ? 45.195 1.217 -21.061 1.00 14.82 125 VAL A C 1
ATOM 959 O O . VAL A 1 125 ? 45.903 0.290 -20.619 1.00 15.49 125 VAL A O 1
ATOM 963 N N . SER A 1 126 ? 44.537 1.139 -22.217 1.00 14.65 126 SER A N 1
ATOM 964 C CA . SER A 1 126 ? 44.506 -0.116 -22.981 1.00 14.66 126 SER A CA 1
ATOM 965 C C . SER A 1 126 ? 45.474 -0.180 -24.148 1.00 14.77 126 SER A C 1
ATOM 966 O O . SER A 1 126 ? 45.481 -1.161 -24.881 1.00 14.96 126 SER A O 1
ATOM 969 N N A CYS A 1 127 ? 46.211 0.897 -24.385 0.70 16.06 127 CYS A N 1
ATOM 970 N N B CYS A 1 127 ? 46.322 0.835 -24.258 0.15 14.92 127 CYS A N 1
ATOM 971 N N C CYS A 1 127 ? 46.340 0.823 -24.281 0.15 14.07 127 CYS A N 1
ATOM 972 C CA A CYS A 1 127 ? 46.965 0.986 -25.633 0.70 17.07 127 CYS A CA 1
ATOM 973 C CA B CYS A 1 127 ? 47.273 0.960 -25.351 0.15 15.11 127 CYS A CA 1
ATOM 974 C CA C CYS A 1 127 ? 47.366 0.825 -25.331 0.15 13.47 127 CYS A CA 1
ATOM 975 C C A CYS A 1 127 ? 48.035 -0.135 -25.716 0.70 16.82 127 CYS A C 1
ATOM 976 C C B CYS A 1 127 ? 48.141 -0.282 -25.561 0.15 15.35 127 CYS A C 1
ATOM 977 C C C CYS A 1 127 ? 48.266 -0.405 -25.245 0.15 13.55 127 CYS A C 1
ATOM 978 O O A CYS A 1 127 ? 48.209 -0.710 -26.794 0.70 17.36 127 CYS A O 1
ATOM 979 O O B CYS A 1 127 ? 48.107 -0.897 -26.629 0.15 15.59 127 CYS A O 1
ATOM 980 O O C CYS A 1 127 ? 48.660 -0.972 -26.261 0.15 13.83 127 CYS A O 1
ATOM 987 N N A GLN A 1 128 ? 48.666 -0.496 -24.583 0.70 17.37 128 GLN A N 1
ATOM 988 N N B GLN A 1 128 ? 48.911 -0.650 -24.541 0.30 15.89 128 GLN A N 1
ATOM 989 C CA A GLN A 1 128 ? 49.656 -1.615 -24.548 0.70 17.19 128 GLN A CA 1
ATOM 990 C CA B GLN A 1 128 ? 49.852 -1.763 -24.660 0.30 16.01 128 GLN A CA 1
ATOM 991 C C A GLN A 1 128 ? 49.016 -2.954 -24.958 0.70 16.66 128 GLN A C 1
ATOM 992 C C B GLN A 1 128 ? 49.135 -3.098 -24.796 0.30 15.66 128 GLN A C 1
ATOM 993 O O A GLN A 1 128 ? 49.605 -3.742 -25.735 0.70 16.52 128 GLN A O 1
ATOM 994 O O B GLN A 1 128 ? 49.755 -4.125 -25.069 0.30 15.48 128 GLN A O 1
ATOM 1005 N N A HIS A 1 129 ? 47.797 -3.182 -24.473 0.70 15.32 129 HIS A N 1
ATOM 1006 N N B HIS A 1 129 ? 47.825 -3.087 -24.612 0.30 14.88 129 HIS A N 1
ATOM 1007 C CA A HIS A 1 129 ? 47.088 -4.441 -24.703 0.70 14.63 129 HIS A CA 1
ATOM 1008 C CA B HIS A 1 129 ? 47.068 -4.325 -24.670 0.30 14.59 129 HIS A CA 1
ATOM 1009 C C A HIS A 1 129 ? 46.671 -4.577 -26.146 0.70 14.21 129 HIS A C 1
ATOM 1010 C C B HIS A 1 129 ? 46.581 -4.576 -26.078 0.30 14.38 129 HIS A C 1
ATOM 1011 O O A HIS A 1 129 ? 46.855 -5.636 -26.730 0.70 13.68 129 HIS A O 1
ATOM 1012 O O B HIS A 1 129 ? 46.629 -5.705 -26.563 0.30 14.49 129 HIS A O 1
ATOM 1025 N N . PHE A 1 130 ? 46.153 -3.507 -26.739 1.00 14.11 130 PHE A N 1
ATOM 1026 C CA . PHE A 1 130 ? 45.825 -3.558 -28.155 1.00 14.20 130 PHE A CA 1
ATOM 1027 C C . PHE A 1 130 ? 47.068 -3.808 -29.006 1.00 14.91 130 PHE A C 1
ATOM 1028 O O . PHE A 1 130 ? 47.016 -4.611 -29.934 1.00 15.69 130 PHE A O 1
ATOM 1036 N N . ALA A 1 131 ? 48.178 -3.137 -28.674 1.00 15.96 131 ALA A N 1
ATOM 1037 C CA . ALA A 1 131 ? 49.419 -3.350 -29.404 1.00 16.07 131 ALA A CA 1
ATOM 1038 C C . ALA A 1 131 ? 49.862 -4.812 -29.311 1.00 15.89 131 ALA A C 1
ATOM 1039 O O . ALA A 1 131 ? 50.187 -5.426 -30.339 1.00 17.09 131 ALA A O 1
ATOM 1041 N N . ALA A 1 132 ? 49.821 -5.375 -28.104 1.00 15.24 132 ALA A N 1
ATOM 1042 C CA . ALA A 1 132 ? 50.252 -6.768 -27.909 1.00 15.16 132 ALA A CA 1
ATOM 1043 C C . ALA A 1 132 ? 49.324 -7.745 -28.638 1.00 15.04 132 ALA A C 1
ATOM 1044 O O . ALA A 1 132 ? 49.780 -8.709 -29.275 1.00 14.69 132 ALA A O 1
ATOM 1046 N N . ALA A 1 133 ? 48.018 -7.496 -28.558 1.00 13.74 133 ALA A N 1
ATOM 1047 C CA . ALA A 1 133 ? 47.062 -8.368 -29.215 1.00 14.11 133 ALA A CA 1
ATOM 1048 C C . ALA A 1 133 ? 47.283 -8.391 -30.739 1.00 14.35 133 ALA A C 1
ATOM 1049 O O . ALA A 1 133 ? 47.270 -9.454 -31.363 1.00 14.62 133 ALA A O 1
ATOM 1051 N N . ARG A 1 134 ? 47.486 -7.213 -31.327 1.00 14.84 134 ARG A N 1
ATOM 1052 C CA . ARG A 1 134 ? 47.719 -7.131 -32.778 1.00 15.56 134 ARG A CA 1
ATOM 1053 C C . ARG A 1 134 ? 49.036 -7.810 -33.157 1.00 15.61 134 ARG A C 1
ATOM 1054 O O . ARG A 1 134 ? 49.087 -8.501 -34.184 1.00 16.63 134 ARG A O 1
ATOM 1062 N N A GLU A 1 135 ? 50.066 -7.627 -32.322 0.40 15.14 135 GLU A N 1
ATOM 1063 N N B GLU A 1 135 ? 50.071 -7.636 -32.333 0.40 14.96 135 GLU A N 1
ATOM 1064 C CA A GLU A 1 135 ? 51.368 -8.280 -32.528 0.40 15.74 135 GLU A CA 1
ATOM 1065 C CA B GLU A 1 135 ? 51.345 -8.310 -32.595 0.40 15.38 135 GLU A CA 1
ATOM 1066 C C A GLU A 1 135 ? 51.248 -9.804 -32.516 0.40 15.48 135 GLU A C 1
ATOM 1067 C C B GLU A 1 135 ? 51.155 -9.825 -32.619 0.40 15.21 135 GLU A C 1
ATOM 1068 O O A GLU A 1 135 ? 51.996 -10.488 -33.221 0.40 15.75 135 GLU A O 1
ATOM 1069 O O B GLU A 1 135 ? 51.738 -10.526 -33.456 0.40 15.30 135 GLU A O 1
ATOM 1080 N N . LEU A 1 136 ? 50.310 -10.321 -31.721 1.00 15.72 136 LEU A N 1
ATOM 1081 C CA . LEU A 1 136 ? 50.030 -11.758 -31.631 1.00 15.99 136 LEU A CA 1
ATOM 1082 C C . LEU A 1 136 ? 49.088 -12.244 -32.710 1.00 16.14 136 LEU A C 1
ATOM 1083 O O . LEU A 1 136 ? 48.725 -13.414 -32.729 1.00 18.34 136 LEU A O 1
ATOM 1088 N N . GLY A 1 137 ? 48.648 -11.354 -33.595 1.00 15.71 137 GLY A N 1
ATOM 1089 C CA . GLY A 1 137 ? 47.773 -11.769 -34.680 1.00 15.45 137 GLY A CA 1
ATOM 1090 C C . GLY A 1 137 ? 46.328 -11.985 -34.279 1.00 16.32 137 GLY A C 1
ATOM 1091 O O . GLY A 1 137 ? 45.588 -12.633 -35.002 1.00 17.04 137 GLY A O 1
ATOM 1092 N N . MET A 1 138 ? 45.935 -11.442 -33.128 1.00 15.06 138 MET A N 1
ATOM 1093 C CA . MET A 1 138 ? 44.558 -11.580 -32.652 1.00 14.92 138 MET A CA 1
ATOM 1094 C C . MET A 1 138 ? 43.684 -10.487 -33.239 1.00 14.56 138 MET A C 1
ATOM 1095 O O . MET A 1 138 ? 44.126 -9.363 -33.419 1.00 15.56 138 MET A O 1
ATOM 1100 N N . GLU A 1 139 ? 42.447 -10.843 -33.534 1.00 14.26 139 GLU A N 1
ATOM 1101 C CA . GLU A 1 139 ? 41.415 -9.850 -33.826 1.00 13.66 139 GLU A CA 1
ATOM 1102 C C . GLU A 1 139 ? 41.157 -9.081 -32.540 1.00 13.96 139 GLU A C 1
ATOM 1103 O O . GLU A 1 139 ? 41.093 -9.676 -31.464 1.00 14.63 139 GLU A O 1
ATOM 1109 N N . THR A 1 140 ? 40.991 -7.760 -32.656 1.00 13.23 140 THR A N 1
ATOM 1110 C CA . THR A 1 140 ? 40.784 -6.939 -31.475 1.00 13.10 140 THR A CA 1
ATOM 1111 C C . THR A 1 140 ? 39.412 -6.264 -31.432 1.00 13.12 140 THR A C 1
ATOM 1112 O O . THR A 1 140 ? 38.877 -5.802 -32.457 1.00 13.45 140 THR A O 1
ATOM 1116 N N . VAL A 1 141 ? 38.862 -6.248 -30.227 1.00 12.80 141 VAL A N 1
ATOM 1117 C CA . VAL A 1 141 ? 37.595 -5.587 -29.917 1.00 12.44 141 VAL A CA 1
ATOM 1118 C C . VAL A 1 141 ? 37.821 -4.767 -28.655 1.00 12.81 141 VAL A C 1
ATOM 1119 O O . VAL A 1 141 ? 38.321 -5.284 -27.662 1.00 14.56 141 VAL A O 1
ATOM 1123 N N . GLY A 1 142 ? 37.425 -3.504 -28.686 1.00 12.51 142 GLY A N 1
ATOM 1124 C CA . GLY A 1 142 ? 37.453 -2.682 -27.477 1.00 12.16 142 GLY A CA 1
ATOM 1125 C C . GLY A 1 142 ? 36.076 -2.602 -26.847 1.00 12.26 142 GLY A C 1
ATOM 1126 O O . GLY A 1 142 ? 35.053 -2.602 -27.548 1.00 13.15 142 GLY A O 1
ATOM 1127 N N . PHE A 1 143 ? 36.063 -2.580 -25.524 1.00 11.95 143 PHE A N 1
ATOM 1128 C CA . PHE A 1 143 ? 34.830 -2.472 -24.739 1.00 12.35 143 PHE A CA 1
ATOM 1129 C C . PHE A 1 143 ? 34.880 -1.220 -23.892 1.00 13.03 143 PHE A C 1
ATOM 1130 O O . PHE A 1 143 ? 35.814 -1.041 -23.105 1.00 13.88 143 PHE A O 1
ATOM 1138 N N . LEU A 1 144 ? 33.899 -0.329 -24.075 1.00 11.49 144 LEU A N 1
ATOM 1139 C CA . LEU A 1 144 ? 33.792 0.887 -23.267 1.00 11.46 144 LEU A CA 1
ATOM 1140 C C . LEU A 1 144 ? 32.672 0.636 -22.259 1.00 11.48 144 LEU A C 1
ATOM 1141 O O . LEU A 1 144 ? 31.479 0.757 -22.572 1.00 12.76 144 LEU A O 1
ATOM 1146 N N . MET A 1 145 ? 33.074 0.255 -21.051 1.00 11.32 145 MET A N 1
ATOM 1147 C CA . MET A 1 145 ? 32.128 -0.222 -20.037 1.00 11.52 145 MET A CA 1
ATOM 1148 C C . MET A 1 145 ? 31.349 0.919 -19.389 1.00 11.72 145 MET A C 1
ATOM 1149 O O . MET A 1 145 ? 31.822 2.074 -19.348 1.00 12.28 145 MET A O 1
ATOM 1154 N N . LEU A 1 146 ? 30.182 0.576 -18.855 1.00 11.35 146 LEU A N 1
ATOM 1155 C CA . LEU A 1 146 ? 29.282 1.540 -18.217 1.00 11.93 146 LEU A CA 1
ATOM 1156 C C . LEU A 1 146 ? 29.044 2.757 -19.108 1.00 12.29 146 LEU A C 1
ATOM 1157 O O . LEU A 1 146 ? 29.121 3.905 -18.683 1.00 12.27 146 LEU A O 1
ATOM 1162 N N . ALA A 1 147 ? 28.749 2.483 -20.370 1.00 11.79 147 ALA A N 1
ATOM 1163 C CA . ALA A 1 147 ? 28.704 3.538 -21.389 1.00 12.40 147 ALA A CA 1
ATOM 1164 C C . ALA A 1 147 ? 27.559 4.552 -21.223 1.00 13.16 147 ALA A C 1
ATOM 1165 O O . ALA A 1 147 ? 27.566 5.613 -21.881 1.00 14.41 147 ALA A O 1
ATOM 1167 N N . HIS A 1 148 ? 26.624 4.258 -20.333 1.00 12.99 148 HIS A N 1
ATOM 1168 C CA . HIS A 1 148 ? 25.587 5.262 -19.979 1.00 13.11 148 HIS A CA 1
ATOM 1169 C C . HIS A 1 148 ? 26.142 6.439 -19.171 1.00 14.10 148 HIS A C 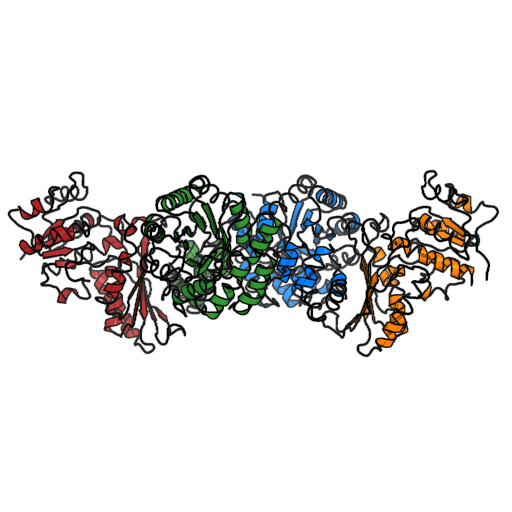1
ATOM 1170 O O . HIS A 1 148 ? 25.462 7.464 -19.038 1.00 15.01 148 HIS A O 1
ATOM 1177 N N . ARG A 1 149 ? 27.344 6.278 -18.618 1.00 13.36 149 ARG A N 1
ATOM 1178 C CA . ARG A 1 149 ? 27.904 7.282 -17.693 1.00 14.14 149 ARG A CA 1
ATOM 1179 C C . ARG A 1 149 ? 28.384 8.574 -18.349 1.00 15.11 149 ARG A C 1
ATOM 1180 O O . ARG A 1 149 ? 28.571 9.587 -17.649 1.00 16.42 149 ARG A O 1
ATOM 1188 N N . ILE A 1 150 ? 28.600 8.550 -19.665 1.00 14.01 150 ILE A N 1
ATOM 1189 C CA . ILE A 1 150 ? 29.062 9.716 -20.394 1.00 13.82 150 ILE A CA 1
ATOM 1190 C C . ILE A 1 150 ? 28.263 9.815 -21.672 1.00 13.57 150 ILE A C 1
ATOM 1191 O O . ILE A 1 150 ? 27.586 8.853 -22.072 1.00 14.53 150 ILE A O 1
ATOM 1196 N N . GLY A 1 151 ? 28.362 10.975 -22.300 1.00 14.02 151 GLY A N 1
ATOM 1197 C CA . GLY A 1 151 ? 27.609 11.241 -23.520 1.00 14.64 151 GLY A CA 1
ATOM 1198 C C . GLY A 1 151 ? 28.250 10.666 -24.766 1.00 14.10 151 GLY A C 1
ATOM 1199 O O . GLY A 1 151 ? 29.417 10.272 -24.747 1.00 14.52 151 GLY A O 1
ATOM 1200 N N . PRO A 1 152 ? 27.476 10.597 -25.851 1.00 13.95 152 PRO A N 1
ATOM 1201 C CA . PRO A 1 152 ? 27.978 10.089 -27.113 1.00 13.22 152 PRO A CA 1
ATOM 1202 C C . PRO A 1 152 ? 29.291 10.726 -27.604 1.00 12.79 152 PRO A C 1
ATOM 1203 O O . PRO A 1 152 ? 30.166 9.991 -28.114 1.00 13.24 152 PRO A O 1
ATOM 1207 N N . GLU A 1 153 ? 29.426 12.054 -27.500 1.00 13.84 153 GLU A N 1
ATOM 1208 C CA . GLU A 1 153 ? 30.621 12.743 -28.015 1.00 13.99 153 GLU A CA 1
ATOM 1209 C C . GLU A 1 153 ? 31.863 12.262 -27.257 1.00 14.05 153 GLU A C 1
ATOM 1210 O O . GLU A 1 153 ? 32.869 11.906 -27.879 1.00 14.37 153 GLU A O 1
ATOM 1216 N N A GLU A 1 154 ? 31.749 12.224 -25.926 0.50 14.00 154 GLU A N 1
ATOM 1217 N N B GLU A 1 154 ? 31.808 12.240 -25.927 0.50 14.08 154 GLU A N 1
ATOM 1218 C CA A GLU A 1 154 ? 32.840 11.796 -25.049 0.50 14.13 154 GLU A CA 1
ATOM 1219 C CA B GLU A 1 154 ? 32.985 11.792 -25.187 0.50 14.02 154 GLU A CA 1
ATOM 1220 C C A GLU A 1 154 ? 33.175 10.334 -25.314 0.50 13.65 154 GLU A C 1
ATOM 1221 C C B GLU A 1 154 ? 33.218 10.306 -25.435 0.50 13.56 154 GLU A C 1
ATOM 1222 O O A GLU A 1 154 ? 34.344 9.942 -25.366 0.50 14.38 154 GLU A O 1
ATOM 1223 O O B GLU A 1 154 ? 34.370 9.867 -25.604 0.50 13.74 154 GLU A O 1
ATOM 1234 N N . LEU A 1 155 ? 32.139 9.525 -25.501 1.00 13.31 155 LEU A N 1
ATOM 1235 C CA . LEU A 1 155 ? 32.317 8.102 -25.793 1.00 13.19 155 LEU A CA 1
ATOM 1236 C C . LEU A 1 155 ? 33.046 7.885 -27.118 1.00 13.68 155 LEU A C 1
ATOM 1237 O O . LEU A 1 155 ? 33.937 7.011 -27.222 1.00 13.06 155 LEU A O 1
ATOM 1242 N N . ALA A 1 156 ? 32.685 8.675 -28.125 1.00 13.29 156 ALA A N 1
ATOM 1243 C CA . ALA A 1 156 ? 33.331 8.561 -29.421 1.00 13.86 156 ALA A CA 1
ATOM 1244 C C . ALA A 1 156 ? 34.808 8.935 -29.367 1.00 13.73 156 ALA A C 1
ATOM 1245 O O . ALA A 1 156 ? 35.616 8.321 -30.065 1.00 13.30 156 ALA A O 1
ATOM 1247 N N . ARG A 1 157 ? 35.170 9.915 -28.539 1.00 13.05 157 ARG A N 1
ATOM 1248 C CA . ARG A 1 157 ? 36.589 10.267 -28.395 1.00 14.21 157 ARG A CA 1
ATOM 1249 C C . ARG A 1 157 ? 37.376 9.106 -27.804 1.00 13.82 157 ARG A C 1
ATOM 1250 O O . ARG A 1 157 ? 38.526 8.843 -28.223 1.00 14.20 157 ARG A O 1
ATOM 1258 N N . GLN A 1 158 ? 36.771 8.408 -26.850 1.00 12.39 158 GLN A N 1
ATOM 1259 C CA . GLN A 1 158 ? 37.447 7.259 -26.249 1.00 12.50 158 GLN A CA 1
ATOM 1260 C C . GLN A 1 158 ? 37.524 6.107 -27.242 1.00 13.01 158 GLN A C 1
ATOM 1261 O O . GLN A 1 158 ? 38.526 5.380 -27.286 1.00 13.31 158 GLN A O 1
ATOM 1267 N N . ALA A 1 159 ? 36.496 5.950 -28.074 1.00 12.52 159 ALA A N 1
ATOM 1268 C CA . ALA A 1 159 ? 36.554 4.925 -29.118 1.00 12.09 159 ALA A CA 1
ATOM 1269 C C . ALA A 1 159 ? 37.704 5.206 -30.099 1.00 12.86 159 ALA A C 1
ATOM 1270 O O . ALA A 1 159 ? 38.379 4.278 -30.551 1.00 12.97 159 ALA A O 1
ATOM 1272 N N . ARG A 1 160 ? 37.900 6.479 -30.427 1.00 13.45 160 ARG A N 1
ATOM 1273 C CA . ARG A 1 160 ? 38.972 6.883 -31.339 1.00 13.54 160 ARG A CA 1
ATOM 1274 C C . ARG A 1 160 ? 40.343 6.481 -30.751 1.00 13.93 160 ARG A C 1
ATOM 1275 O O . ARG A 1 160 ? 41.204 5.963 -31.460 1.00 14.08 160 ARG A O 1
ATOM 1283 N N . ILE A 1 161 ? 40.512 6.665 -29.445 1.00 12.60 161 ILE A N 1
ATOM 1284 C CA . ILE A 1 161 ? 41.749 6.242 -28.772 1.00 13.30 161 ILE A CA 1
ATOM 1285 C C . ILE A 1 161 ? 41.961 4.740 -28.959 1.00 13.35 161 ILE A C 1
ATOM 1286 O O . ILE A 1 161 ? 43.063 4.295 -29.332 1.00 14.31 161 ILE A O 1
ATOM 1291 N N . MET A 1 162 ? 40.908 3.950 -28.754 1.00 12.27 162 MET A N 1
ATOM 1292 C CA . MET A 1 162 ? 41.073 2.507 -28.927 1.00 12.74 162 MET A CA 1
ATOM 1293 C C . MET A 1 162 ? 41.424 2.130 -30.367 1.00 12.80 162 MET A C 1
ATOM 1294 O O . MET A 1 162 ? 42.294 1.264 -30.579 1.00 12.90 162 MET A O 1
ATOM 1299 N N . VAL A 1 163 ? 40.753 2.737 -31.347 1.00 13.38 163 VAL A N 1
ATOM 1300 C CA . VAL A 1 163 ? 41.029 2.415 -32.731 1.00 13.20 163 VAL A CA 1
ATOM 1301 C C . VAL A 1 163 ? 42.456 2.828 -33.089 1.00 14.00 163 VAL A C 1
ATOM 1302 O O . VAL A 1 163 ? 43.175 2.069 -33.756 1.00 14.94 163 VAL A O 1
ATOM 1306 N N . ASP A 1 164 ? 42.889 3.989 -32.607 1.00 14.36 164 ASP A N 1
ATOM 1307 C CA . ASP A 1 164 ? 44.267 4.406 -32.894 1.00 15.81 164 ASP A CA 1
ATOM 1308 C C . ASP A 1 164 ? 45.288 3.435 -32.275 1.00 15.92 164 ASP A C 1
ATOM 1309 O O . ASP A 1 164 ? 46.389 3.261 -32.836 1.00 17.72 164 ASP A O 1
ATOM 1314 N N . ALA A 1 165 ? 44.926 2.818 -31.144 1.00 15.20 165 ALA A N 1
ATOM 1315 C CA . ALA A 1 165 ? 45.779 1.817 -30.479 1.00 14.73 165 ALA A CA 1
ATOM 1316 C C . ALA A 1 165 ? 45.772 0.450 -31.180 1.00 15.26 165 ALA A C 1
ATOM 1317 O O . ALA A 1 165 ? 46.629 -0.396 -30.886 1.00 15.65 165 ALA A O 1
ATOM 1319 N N . GLY A 1 166 ? 44.820 0.226 -32.080 1.00 14.85 166 GLY A N 1
ATOM 1320 C CA . GLY A 1 166 ? 44.708 -1.061 -32.764 1.00 14.87 166 GLY A CA 1
ATOM 1321 C C . GLY A 1 166 ? 43.407 -1.828 -32.635 1.00 14.00 166 GLY A C 1
ATOM 1322 O O . GLY A 1 166 ? 43.307 -2.938 -33.148 1.00 14.94 166 GLY A O 1
ATOM 1323 N N . ALA A 1 167 ? 42.394 -1.237 -31.999 1.00 13.60 167 ALA A N 1
ATOM 1324 C CA . ALA A 1 167 ? 41.082 -1.888 -31.958 1.00 12.91 167 ALA A CA 1
ATOM 1325 C C . ALA A 1 167 ? 40.429 -1.939 -33.332 1.00 13.72 167 ALA A C 1
ATOM 1326 O O . ALA A 1 167 ? 40.382 -0.927 -34.041 1.00 14.21 167 ALA A O 1
ATOM 1328 N N . GLN A 1 168 ? 39.943 -3.122 -33.710 1.00 13.01 168 GLN A N 1
ATOM 1329 C CA . GLN A 1 168 ? 39.215 -3.302 -34.984 1.00 13.57 168 GLN A CA 1
ATOM 1330 C C . GLN A 1 168 ? 37.701 -3.093 -34.875 1.00 13.92 168 GLN A C 1
ATOM 1331 O O . GLN A 1 168 ? 37.007 -2.960 -35.889 1.00 14.55 168 GLN A O 1
ATOM 1337 N N . CYS A 1 169 ? 37.212 -3.029 -33.640 1.00 13.20 169 CYS A N 1
ATOM 1338 C CA . CYS A 1 169 ? 35.800 -2.773 -33.352 1.00 13.10 169 CYS A CA 1
ATOM 1339 C C . CYS A 1 169 ? 35.776 -2.157 -31.969 1.00 12.48 169 CYS A C 1
ATOM 1340 O O . CYS A 1 169 ? 36.599 -2.524 -31.113 1.00 12.94 169 CYS A O 1
ATOM 1343 N N . VAL A 1 170 ? 34.854 -1.223 -31.745 1.00 12.37 170 VAL A N 1
ATOM 1344 C CA . VAL A 1 170 ? 34.633 -0.698 -30.387 1.00 12.03 170 VAL A CA 1
ATOM 1345 C C . VAL A 1 170 ? 33.146 -0.851 -30.043 1.00 12.34 170 VAL A C 1
ATOM 1346 O O . VAL A 1 170 ? 32.257 -0.465 -30.824 1.00 12.99 170 VAL A O 1
ATOM 1350 N N . TYR A 1 171 ? 32.904 -1.475 -28.897 1.00 12.25 171 TYR A N 1
ATOM 1351 C CA . TYR A 1 171 ? 31.544 -1.661 -28.370 1.00 12.19 171 TYR A CA 1
ATOM 1352 C C . TYR A 1 171 ? 31.097 -0.557 -27.427 1.00 12.73 171 TYR A C 1
ATOM 1353 O O . TYR A 1 171 ? 31.857 -0.114 -26.545 1.00 12.66 171 TYR A O 1
ATOM 1362 N N . VAL A 1 172 ? 29.832 -0.169 -27.595 1.00 12.01 172 VAL A N 1
ATOM 1363 C CA . VAL A 1 172 ? 29.073 0.526 -26.542 1.00 12.26 172 VAL A CA 1
ATOM 1364 C C . VAL A 1 172 ? 28.600 -0.589 -25.601 1.00 12.46 172 VAL A C 1
ATOM 1365 O O . VAL A 1 172 ? 27.858 -1.493 -26.017 1.00 12.51 172 VAL A O 1
ATOM 1369 N N . VAL A 1 173 ? 29.055 -0.566 -24.355 1.00 12.35 173 VAL A N 1
ATOM 1370 C CA . VAL A 1 173 ? 28.760 -1.657 -23.411 1.00 12.65 173 VAL A CA 1
ATOM 1371 C C . VAL A 1 173 ? 27.852 -1.145 -22.319 1.00 12.47 173 VAL A C 1
ATOM 1372 O O . VAL A 1 173 ? 28.246 -0.303 -21.512 1.00 12.63 173 VAL A O 1
ATOM 1376 N N . ASP A 1 174 ? 26.621 -1.649 -22.316 1.00 12.89 174 ASP A N 1
ATOM 1377 C CA . ASP A 1 174 ? 25.641 -1.247 -21.303 1.00 13.04 174 ASP A CA 1
ATOM 1378 C C . ASP A 1 174 ? 25.780 -2.157 -20.092 1.00 13.72 174 ASP A C 1
ATOM 1379 O O . ASP A 1 174 ? 24.925 -3.020 -19.807 1.00 13.87 174 ASP A O 1
ATOM 1384 N N . SER A 1 175 ? 26.882 -1.965 -19.375 1.00 13.44 175 SER A N 1
ATOM 1385 C CA . SER A 1 175 ? 27.251 -2.842 -18.255 1.00 14.06 175 SER A CA 1
ATOM 1386 C C . SER A 1 175 ? 26.217 -2.834 -17.142 1.00 13.68 175 SER A C 1
ATOM 1387 O O . SER A 1 175 ? 26.095 -3.828 -16.417 1.00 14.67 175 SER A O 1
ATOM 1390 N N . ALA A 1 176 ? 25.500 -1.714 -16.988 1.00 13.63 176 ALA A N 1
ATOM 1391 C CA . ALA A 1 176 ? 24.489 -1.601 -15.944 1.00 13.85 176 ALA A CA 1
ATOM 1392 C C . ALA A 1 176 ? 23.071 -1.951 -16.415 1.00 13.37 176 ALA A C 1
ATOM 1393 O O . ALA A 1 176 ? 22.131 -1.942 -15.616 1.00 13.56 176 ALA A O 1
ATOM 1395 N N . GLY A 1 177 ? 22.910 -2.265 -17.704 1.00 13.79 177 GLY A N 1
ATOM 1396 C CA . GLY A 1 177 ? 21.553 -2.436 -18.248 1.00 13.98 177 GLY A CA 1
ATOM 1397 C C . GLY A 1 177 ? 20.713 -1.198 -18.023 1.00 13.69 177 GLY A C 1
ATOM 1398 O O . GLY A 1 177 ? 19.542 -1.306 -17.700 1.00 14.74 177 GLY A O 1
ATOM 1399 N N . ALA A 1 178 ? 21.342 -0.032 -18.195 1.00 13.03 178 ALA A N 1
ATOM 1400 C CA . ALA A 1 178 ? 20.742 1.265 -17.862 1.00 13.48 178 ALA A CA 1
ATOM 1401 C C . ALA A 1 178 ? 20.316 2.076 -19.077 1.00 14.41 178 ALA A C 1
ATOM 1402 O O . ALA A 1 178 ? 19.594 3.060 -18.917 1.00 15.92 178 ALA A O 1
ATOM 1404 N N A LEU A 1 179 ? 20.741 1.675 -20.274 0.80 14.09 179 LEU A N 1
ATOM 1405 N N B LEU A 1 179 ? 20.745 1.681 -20.272 0.20 14.59 179 LEU A N 1
ATOM 1406 C CA A LEU A 1 179 ? 20.414 2.445 -21.477 0.80 15.16 179 LEU A CA 1
ATOM 1407 C CA B LEU A 1 179 ? 20.419 2.444 -21.477 0.20 15.06 179 LEU A CA 1
ATOM 1408 C C A LEU A 1 179 ? 19.020 2.131 -21.993 0.80 15.58 179 LEU A C 1
ATOM 1409 C C B LEU A 1 179 ? 19.032 2.131 -22.017 0.20 15.48 179 LEU A C 1
ATOM 1410 O O A LEU A 1 179 ? 18.561 0.981 -21.957 0.80 15.38 179 LEU A O 1
ATOM 1411 O O B LEU A 1 179 ? 18.605 0.973 -22.030 0.20 15.35 179 LEU A O 1
ATOM 1420 N N . VAL A 1 180 ? 18.332 3.175 -22.458 1.00 15.49 180 VAL A N 1
ATOM 1421 C CA . VAL A 1 180 ? 16.974 3.035 -22.976 1.00 17.38 180 VAL A CA 1
ATOM 1422 C C . VAL A 1 180 ? 16.904 3.535 -24.420 1.00 17.94 180 VAL A C 1
ATOM 1423 O O . VAL A 1 180 ? 16.864 4.749 -24.666 1.00 20.63 180 VAL A O 1
ATOM 1427 N N . LEU A 1 181 ? 16.891 2.594 -25.358 1.00 16.86 181 LEU A N 1
ATOM 1428 C CA . LEU A 1 181 ? 16.584 2.852 -26.745 1.00 15.69 181 LEU A CA 1
ATOM 1429 C C . LEU A 1 181 ? 17.312 3.998 -27.441 1.00 16.19 181 LEU A C 1
ATOM 1430 O O . LEU A 1 181 ? 18.290 3.795 -28.005 1.00 15.66 181 LEU A O 1
ATOM 1435 N N . SER A 1 182 ? 16.775 5.193 -27.425 1.00 15.44 182 SER A N 1
ATOM 1436 C CA . SER A 1 182 ? 17.441 6.292 -28.142 1.00 16.34 182 SER A CA 1
ATOM 1437 C C . SER A 1 182 ? 18.828 6.618 -27.588 1.00 15.21 182 SER A C 1
ATOM 1438 O O . SER A 1 182 ? 19.666 7.149 -28.334 1.00 15.51 182 SER A O 1
ATOM 1441 N N A ASP A 1 183 ? 19.064 6.287 -26.311 0.70 14.65 183 ASP A N 1
ATOM 1442 N N B ASP A 1 183 ? 19.101 6.337 -26.317 0.30 14.34 183 ASP A N 1
ATOM 1443 C CA A ASP A 1 183 ? 20.385 6.456 -25.658 0.70 15.40 183 ASP A CA 1
ATOM 1444 C CA B ASP A 1 183 ? 20.458 6.613 -25.822 0.30 13.95 183 ASP A CA 1
ATOM 1445 C C A ASP A 1 183 ? 21.418 5.593 -26.375 0.70 13.80 183 ASP A C 1
ATOM 1446 C C B ASP A 1 183 ? 21.476 5.536 -26.255 0.30 13.24 183 ASP A C 1
ATOM 1447 O O A ASP A 1 183 ? 22.575 5.983 -26.565 0.70 13.48 183 ASP A O 1
ATOM 1448 O O B ASP A 1 183 ? 22.682 5.760 -26.188 0.30 12.96 183 ASP A O 1
ATOM 1457 N N . VAL A 1 184 ? 20.983 4.395 -26.745 1.00 13.22 184 VAL A N 1
ATOM 1458 C CA . VAL A 1 184 ? 21.843 3.449 -27.486 1.00 13.72 184 VAL A CA 1
ATOM 1459 C C . VAL A 1 184 ? 22.077 3.961 -28.908 1.00 14.07 184 VAL A C 1
ATOM 1460 O O . VAL A 1 184 ? 23.221 3.990 -29.387 1.00 14.22 184 VAL A O 1
ATOM 1464 N N A GLN A 1 185 ? 20.988 4.362 -29.571 0.50 14.08 185 GLN A N 1
ATOM 1465 N N B GLN A 1 185 ? 21.012 4.377 -29.577 0.50 13.73 185 GLN A N 1
ATOM 1466 C CA A GLN A 1 185 ? 21.054 4.949 -30.904 0.50 14.17 185 GLN A CA 1
ATOM 1467 C CA B GLN A 1 185 ? 21.131 4.896 -30.923 0.50 13.47 185 GLN A CA 1
ATOM 1468 C C A GLN A 1 185 ? 22.122 6.035 -30.944 0.50 13.80 185 GLN A C 1
ATOM 1469 C C B GLN A 1 185 ? 22.098 6.080 -30.992 0.50 13.51 185 GLN A C 1
ATOM 1470 O O A GLN A 1 185 ? 22.996 6.023 -31.814 0.50 13.62 185 GLN A O 1
ATOM 1471 O O B GLN A 1 185 ? 22.879 6.188 -31.945 0.50 13.35 185 GLN A O 1
ATOM 1482 N N . ALA A 1 186 ? 22.042 6.966 -29.995 1.00 13.06 186 ALA A N 1
ATOM 1483 C CA . ALA A 1 186 ? 22.926 8.148 -30.001 1.00 12.79 186 ALA A CA 1
ATOM 1484 C C . ALA A 1 186 ? 24.395 7.776 -29.845 1.00 13.00 186 ALA A C 1
ATOM 1485 O O . ALA A 1 186 ? 25.264 8.321 -30.551 1.00 12.43 186 ALA A O 1
ATOM 1487 N N . ARG A 1 187 ? 24.666 6.852 -28.927 1.00 11.84 187 ARG A N 1
ATOM 1488 C CA . ARG A 1 187 ? 26.037 6.379 -28.701 1.00 12.08 187 ARG A CA 1
ATOM 1489 C C . ARG A 1 187 ? 26.586 5.598 -29.887 1.00 12.52 187 ARG A C 1
ATOM 1490 O O . ARG A 1 187 ? 27.722 5.837 -30.315 1.00 12.80 187 ARG A O 1
ATOM 1498 N N . VAL A 1 188 ? 25.768 4.722 -30.466 1.00 12.43 188 VAL A N 1
ATOM 1499 C CA . VAL A 1 188 ? 26.215 3.971 -31.623 1.00 12.31 188 VAL A CA 1
ATOM 1500 C C . VAL A 1 188 ? 26.468 4.914 -32.799 1.00 12.55 188 VAL A C 1
ATOM 1501 O O . VAL A 1 188 ? 27.507 4.802 -33.466 1.00 13.69 188 VAL A O 1
ATOM 1505 N N A GLN A 1 189 ? 25.560 5.866 -33.026 0.40 12.89 189 GLN A N 1
ATOM 1506 N N B GLN A 1 189 ? 25.566 5.864 -33.034 0.60 12.95 189 GLN A N 1
ATOM 1507 C CA A GLN A 1 189 ? 25.683 6.756 -34.182 0.40 13.17 189 GLN A CA 1
ATOM 1508 C CA B GLN A 1 189 ? 25.735 6.730 -34.189 0.60 13.34 189 GLN A CA 1
ATOM 1509 C C A GLN A 1 189 ? 26.881 7.710 -34.054 0.40 12.76 189 GLN A C 1
ATOM 1510 C C B GLN A 1 189 ? 26.994 7.573 -34.030 0.60 12.54 189 GLN A C 1
ATOM 1511 O O A GLN A 1 189 ? 27.458 8.109 -35.064 0.40 13.13 189 GLN A O 1
ATOM 1512 O O B GLN A 1 189 ? 27.719 7.770 -34.993 0.60 13.08 189 GLN A O 1
ATOM 1523 N N . ALA A 1 190 ? 27.248 8.073 -32.821 1.00 12.39 190 ALA A N 1
ATOM 1524 C CA . ALA A 1 190 ? 28.454 8.904 -32.585 1.00 12.17 190 ALA A CA 1
ATOM 1525 C C . ALA A 1 190 ? 29.724 8.094 -32.870 1.00 12.78 190 ALA A C 1
ATOM 1526 O O . ALA A 1 190 ? 30.681 8.608 -33.470 1.00 13.46 190 ALA A O 1
ATOM 1528 N N . LEU A 1 191 ? 29.727 6.835 -32.446 1.00 12.68 191 LEU A N 1
ATOM 1529 C CA . LEU A 1 191 ? 30.868 5.968 -32.749 1.00 12.64 191 LEU A CA 1
ATOM 1530 C C . LEU A 1 191 ? 30.985 5.686 -34.243 1.00 13.23 191 LEU A C 1
ATOM 1531 O O . LEU A 1 191 ? 32.080 5.775 -34.807 1.00 14.09 191 LEU A O 1
ATOM 1536 N N . VAL A 1 192 ? 29.862 5.391 -34.905 1.00 13.38 192 VAL A N 1
ATOM 1537 C CA . VAL A 1 192 ? 29.895 5.174 -36.350 1.00 14.22 192 VAL A CA 1
ATOM 1538 C C . VAL A 1 192 ? 30.469 6.388 -37.085 1.00 14.06 192 VAL A C 1
ATOM 1539 O O . VAL A 1 192 ? 31.303 6.247 -37.982 1.00 15.64 192 VAL A O 1
ATOM 1543 N N A ARG A 1 193 ? 30.038 7.596 -36.707 0.40 13.85 193 ARG A N 1
ATOM 1544 N N B ARG A 1 193 ? 30.040 7.579 -36.682 0.60 13.90 193 ARG A N 1
ATOM 1545 C CA A ARG A 1 193 ? 30.571 8.807 -37.340 0.40 14.10 193 ARG A CA 1
ATOM 1546 C CA B ARG A 1 193 ? 30.519 8.798 -37.296 0.60 14.59 193 ARG A CA 1
ATOM 1547 C C A ARG A 1 193 ? 32.078 8.931 -37.146 0.40 14.40 193 ARG A C 1
ATOM 1548 C C B ARG A 1 193 ? 32.039 8.975 -37.120 0.60 14.70 193 ARG A C 1
ATOM 1549 O O A ARG A 1 193 ? 32.807 9.306 -38.071 0.40 15.36 193 ARG A O 1
ATOM 1550 O O B ARG A 1 193 ? 32.743 9.409 -38.042 0.60 15.89 193 ARG A O 1
ATOM 1565 N N . GLU A 1 194 ? 32.542 8.634 -35.934 1.00 14.32 194 GLU A N 1
ATOM 1566 C CA . GLU A 1 194 ? 33.951 8.820 -35.622 1.00 14.47 194 GLU A CA 1
ATOM 1567 C C . GLU A 1 194 ? 34.884 7.730 -36.195 1.00 15.23 194 GLU A C 1
ATOM 1568 O O . GLU A 1 194 ? 35.955 8.046 -36.727 1.00 15.95 194 GLU A O 1
ATOM 1574 N N . ILE A 1 195 ? 34.479 6.471 -36.058 1.00 14.91 195 ILE A N 1
ATOM 1575 C CA . ILE A 1 195 ? 35.375 5.346 -36.395 1.00 14.85 195 ILE A CA 1
ATOM 1576 C C . ILE A 1 195 ? 34.885 4.445 -37.523 1.00 15.73 195 ILE A C 1
ATOM 1577 O O . ILE A 1 195 ? 35.625 3.576 -37.954 1.00 15.60 195 ILE A O 1
ATOM 1582 N N . GLY A 1 196 ? 33.661 4.638 -38.001 1.00 16.31 196 GLY A N 1
ATOM 1583 C CA . GLY A 1 196 ? 32.999 3.657 -38.871 1.00 17.47 196 GLY A CA 1
ATOM 1584 C C . GLY A 1 196 ? 33.681 3.380 -40.186 1.00 19.15 196 GLY A C 1
ATOM 1585 O O . GLY A 1 196 ? 33.518 2.294 -40.749 1.00 19.92 196 GLY A O 1
ATOM 1586 N N . HIS A 1 197 ? 34.453 4.343 -40.670 1.00 20.27 197 HIS A N 1
ATOM 1587 C CA . HIS A 1 197 ? 35.162 4.198 -41.941 1.00 22.17 197 HIS A CA 1
ATOM 1588 C C . HIS A 1 197 ? 36.361 3.263 -41.830 1.00 22.09 197 HIS A C 1
ATOM 1589 O O . HIS A 1 197 ? 36.910 2.833 -42.864 1.00 23.18 197 HIS A O 1
ATOM 1596 N N . GLU A 1 198 ? 36.780 2.947 -40.607 1.00 20.92 198 GLU A N 1
ATOM 1597 C CA . GLU A 1 198 ? 37.953 2.098 -40.416 1.00 21.18 198 GLU A CA 1
ATOM 1598 C C . GLU A 1 198 ? 37.832 0.990 -39.381 1.00 20.53 198 GLU A C 1
ATOM 1599 O O . GLU A 1 198 ? 38.746 0.167 -39.236 1.00 20.93 198 GLU A O 1
ATOM 1605 N N . ALA A 1 199 ? 36.720 0.957 -38.662 1.00 17.74 199 ALA A N 1
ATOM 1606 C CA . ALA A 1 199 ? 36.528 -0.034 -37.616 1.00 16.28 199 ALA A CA 1
ATOM 1607 C C . ALA A 1 199 ? 35.043 -0.294 -37.471 1.00 16.12 199 ALA A C 1
ATOM 1608 O O . ALA A 1 199 ? 34.219 0.540 -37.852 1.00 16.76 199 ALA A O 1
ATOM 1610 N N . GLN A 1 200 ? 34.704 -1.434 -36.886 1.00 15.39 200 GLN A N 1
ATOM 1611 C CA . GLN A 1 200 ? 33.305 -1.769 -36.604 1.00 14.90 200 GLN A CA 1
ATOM 1612 C C . GLN A 1 200 ? 32.871 -1.203 -35.258 1.00 14.49 200 GLN A C 1
ATOM 1613 O O . GLN A 1 200 ? 33.702 -0.819 -34.435 1.00 14.00 200 GLN A O 1
ATOM 1619 N N . VAL A 1 201 ? 31.551 -1.129 -35.070 1.00 13.37 201 VAL A N 1
ATOM 1620 C CA . VAL A 1 201 ? 30.969 -0.695 -33.816 1.00 12.91 201 VAL A CA 1
ATOM 1621 C C . VAL A 1 201 ? 30.116 -1.833 -33.305 1.00 12.46 201 VAL A C 1
ATOM 1622 O O . VAL A 1 201 ? 29.441 -2.495 -34.099 1.00 12.01 201 VAL A O 1
ATOM 1626 N N . GLY A 1 202 ? 30.152 -2.065 -31.996 1.00 11.82 202 GLY A N 1
ATOM 1627 C CA . GLY A 1 202 ? 29.372 -3.123 -31.375 1.00 12.47 202 GLY A CA 1
ATOM 1628 C C . GLY A 1 202 ? 28.457 -2.636 -30.272 1.00 11.92 202 GLY A C 1
ATOM 1629 O O . GLY A 1 202 ? 28.562 -1.507 -29.809 1.00 12.82 202 GLY A O 1
ATOM 1630 N N . PHE A 1 203 ? 27.560 -3.515 -29.848 1.00 13.20 203 PHE A N 1
ATOM 1631 C CA . PHE A 1 203 ? 26.761 -3.256 -28.661 1.00 12.14 203 PHE A CA 1
ATOM 1632 C C . PHE A 1 203 ? 26.607 -4.511 -27.806 1.00 12.56 203 PHE A C 1
ATOM 1633 O O . PHE A 1 203 ? 26.372 -5.592 -28.337 1.00 13.31 203 PHE A O 1
ATOM 1641 N N . HIS A 1 204 ? 26.707 -4.322 -26.483 1.00 12.11 204 HIS A N 1
ATOM 1642 C CA . HIS A 1 204 ? 26.563 -5.399 -25.479 1.00 12.68 204 HIS A CA 1
ATOM 1643 C C . HIS A 1 204 ? 25.568 -4.905 -24.460 1.00 14.26 204 HIS A C 1
ATOM 1644 O O . HIS A 1 204 ? 25.831 -3.933 -23.740 1.00 14.19 204 HIS A O 1
ATOM 1651 N N . GLY A 1 205 ? 24.411 -5.564 -24.430 1.00 15.07 205 GLY A N 1
ATOM 1652 C CA . GLY A 1 205 ? 23.331 -5.151 -23.542 1.00 16.47 205 GLY A CA 1
ATOM 1653 C C . GLY A 1 205 ? 23.021 -6.120 -22.421 1.00 16.39 205 GLY A C 1
ATOM 1654 O O . GLY A 1 205 ? 23.233 -7.330 -22.575 1.00 17.82 205 GLY A O 1
ATOM 1655 N N . HIS A 1 206 ? 22.533 -5.561 -21.316 1.00 15.70 206 HIS A N 1
ATOM 1656 C CA . HIS A 1 206 ? 22.044 -6.344 -20.170 1.00 14.38 206 HIS A CA 1
ATOM 1657 C C . HIS A 1 206 ? 20.531 -6.176 -20.021 1.00 14.32 206 HIS A C 1
ATOM 1658 O O . HIS A 1 206 ? 19.937 -5.244 -20.584 1.00 15.05 206 HIS A O 1
ATOM 1665 N N . GLN A 1 207 ? 19.930 -7.122 -19.301 1.00 13.73 207 GLN A N 1
ATOM 1666 C CA . GLN A 1 207 ? 18.480 -7.253 -19.236 1.00 14.17 207 GLN A CA 1
ATOM 1667 C C . GLN A 1 207 ? 17.809 -6.625 -18.013 1.00 14.15 207 GLN A C 1
ATOM 1668 O O . GLN A 1 207 ? 16.633 -6.913 -17.747 1.00 14.51 207 GLN A O 1
ATOM 1674 N N A ASN A 1 208 ? 18.521 -5.745 -17.312 0.80 13.38 208 ASN A N 1
ATOM 1675 N N B ASN A 1 208 ? 18.526 -5.778 -17.278 0.20 14.07 208 ASN A N 1
ATOM 1676 C CA A ASN A 1 208 ? 18.025 -5.210 -16.046 0.80 13.86 208 ASN A CA 1
ATOM 1677 C CA B ASN A 1 208 ? 17.989 -5.216 -16.036 0.20 14.32 208 ASN A CA 1
ATOM 1678 C C A ASN A 1 208 ? 16.725 -4.405 -16.156 0.80 13.95 208 ASN A C 1
ATOM 1679 C C B ASN A 1 208 ? 16.642 -4.517 -16.207 0.20 14.35 208 ASN A C 1
ATOM 1680 O O A ASN A 1 208 ? 15.974 -4.316 -15.189 0.80 14.56 208 ASN A O 1
ATOM 1681 O O B ASN A 1 208 ? 15.773 -4.618 -15.340 0.20 14.61 208 ASN A O 1
ATOM 1690 N N . LEU A 1 209 ? 16.475 -3.825 -17.332 1.00 13.90 209 LEU A N 1
ATOM 1691 C CA . LEU A 1 209 ? 15.210 -3.130 -17.632 1.00 14.84 209 LEU A CA 1
ATOM 1692 C C . LEU A 1 209 ? 14.480 -3.815 -18.790 1.00 14.51 209 LEU A C 1
ATOM 1693 O O . LEU A 1 209 ? 13.571 -3.233 -19.397 1.00 15.20 209 LEU A O 1
ATOM 1698 N N . SER A 1 210 ? 14.886 -5.052 -19.089 1.00 14.68 210 SER A N 1
ATOM 1699 C CA . SER A 1 210 ? 14.269 -5.841 -20.170 1.00 15.10 210 SER A CA 1
ATOM 1700 C C . SER A 1 210 ? 14.369 -5.095 -21.510 1.00 15.07 210 SER A C 1
ATOM 1701 O O . SER A 1 210 ? 13.416 -5.090 -22.301 1.00 17.02 210 SER A O 1
ATOM 1704 N N . LEU A 1 211 ? 15.526 -4.472 -21.761 1.00 13.57 211 LEU A N 1
ATOM 1705 C CA . LEU A 1 211 ? 15.747 -3.720 -22.991 1.00 13.92 211 LEU A CA 1
ATOM 1706 C C . LEU A 1 211 ? 16.947 -4.186 -23.818 1.00 13.11 211 LEU A C 1
ATOM 1707 O O . LEU A 1 211 ? 17.225 -3.611 -24.863 1.00 13.30 211 LEU A O 1
ATOM 1712 N N . GLY A 1 212 ? 17.661 -5.216 -23.369 1.00 13.15 212 GLY A N 1
ATOM 1713 C CA . GLY A 1 212 ? 18.830 -5.705 -24.110 1.00 12.99 212 GLY A CA 1
ATOM 1714 C C . GLY A 1 212 ? 18.595 -6.025 -25.574 1.00 13.53 212 GLY A C 1
ATOM 1715 O O . GLY A 1 212 ? 19.368 -5.609 -26.441 1.00 13.99 212 GLY A O 1
ATOM 1716 N N . VAL A 1 213 ? 17.530 -6.775 -25.856 1.00 13.26 213 VAL A N 1
ATOM 1717 C CA . VAL A 1 213 ? 17.269 -7.195 -27.229 1.00 13.18 213 VAL A CA 1
ATOM 1718 C C . VAL A 1 213 ? 16.878 -6.007 -28.108 1.00 13.46 213 VAL A C 1
ATOM 1719 O O . VAL A 1 213 ? 17.393 -5.855 -29.215 1.00 14.08 213 VAL A O 1
ATOM 1723 N N . ALA A 1 214 ? 15.987 -5.145 -27.607 1.00 13.53 214 ALA A N 1
ATOM 1724 C CA . ALA A 1 214 ? 15.597 -3.982 -28.383 1.00 13.04 214 ALA A CA 1
ATOM 1725 C C . ALA A 1 214 ? 16.774 -3.060 -28.625 1.00 12.08 214 ALA A C 1
ATOM 1726 O O . ALA A 1 214 ? 16.962 -2.550 -29.730 1.00 13.29 214 ALA A O 1
ATOM 1728 N N . ASN A 1 215 ? 17.546 -2.833 -27.566 1.00 11.88 215 ASN A N 1
ATOM 1729 C CA . ASN A 1 215 ? 18.744 -1.990 -27.709 1.00 11.59 215 ASN A CA 1
ATOM 1730 C C . ASN A 1 215 ? 19.695 -2.557 -28.764 1.00 11.86 215 ASN A C 1
ATOM 1731 O O . ASN A 1 215 ? 20.317 -1.802 -29.517 1.00 13.03 215 ASN A O 1
ATOM 1736 N N . SER A 1 216 ? 19.797 -3.891 -28.828 1.00 12.22 216 SER A N 1
ATOM 1737 C CA . SER A 1 216 ? 20.662 -4.539 -29.816 1.00 12.52 216 SER A CA 1
ATOM 1738 C C . SER A 1 216 ? 20.159 -4.320 -31.251 1.00 13.65 216 SER A C 1
ATOM 1739 O O . SER A 1 216 ? 20.942 -4.050 -32.162 1.00 14.05 216 SER A O 1
ATOM 1742 N N . VAL A 1 217 ? 18.844 -4.464 -31.449 1.00 13.55 217 VAL A N 1
ATOM 1743 C CA . VAL A 1 217 ? 18.251 -4.243 -32.754 1.00 13.64 217 VAL A CA 1
ATOM 1744 C C . VAL A 1 217 ? 18.487 -2.802 -33.181 1.00 14.27 217 VAL A C 1
ATOM 1745 O O . VAL A 1 217 ? 18.926 -2.552 -34.317 1.00 14.29 217 VAL A O 1
ATOM 1749 N N . LEU A 1 218 ? 18.227 -1.858 -32.269 1.00 14.47 218 LEU A N 1
ATOM 1750 C CA . LEU A 1 218 ? 18.418 -0.439 -32.582 1.00 15.45 218 LEU A CA 1
ATOM 1751 C C . LEU A 1 218 ? 19.894 -0.133 -32.860 1.00 14.36 218 LEU A C 1
ATOM 1752 O O . LEU A 1 218 ? 20.211 0.657 -33.743 1.00 15.14 218 LEU A O 1
ATOM 1757 N N . ALA A 1 219 ? 20.792 -0.784 -32.119 1.00 13.24 219 ALA A N 1
ATOM 1758 C CA . ALA A 1 219 ? 22.222 -0.600 -32.368 1.00 13.28 219 ALA A CA 1
ATOM 1759 C C . ALA A 1 219 ? 22.578 -1.042 -33.790 1.00 13.19 219 ALA A C 1
ATOM 1760 O O . ALA A 1 219 ? 23.223 -0.298 -34.527 1.00 13.77 219 ALA A O 1
ATOM 1762 N N . TYR A 1 220 ? 22.107 -2.225 -34.192 1.00 13.84 220 TYR A N 1
ATOM 1763 C CA . TYR A 1 220 ? 22.318 -2.691 -35.557 1.00 15.03 220 TYR A CA 1
ATOM 1764 C C . TYR A 1 220 ? 21.761 -1.701 -36.580 1.00 15.27 220 TYR A C 1
ATOM 1765 O O . TYR A 1 220 ? 22.420 -1.356 -37.574 1.00 15.54 220 TYR A O 1
ATOM 1774 N N . GLN A 1 221 ? 20.539 -1.231 -36.335 1.00 15.87 221 GLN A N 1
ATOM 1775 C CA . GLN A 1 221 ? 19.893 -0.344 -37.285 1.00 16.21 221 GLN A CA 1
ATOM 1776 C C . GLN A 1 221 ? 20.607 1.014 -37.407 1.00 16.56 221 GLN A C 1
ATOM 1777 O O . GLN A 1 221 ? 20.446 1.714 -38.423 1.00 18.65 221 GLN A O 1
ATOM 1783 N N A ASN A 1 222 ? 21.412 1.373 -36.411 0.70 15.51 222 ASN A N 1
ATOM 1784 N N B ASN A 1 222 ? 21.386 1.370 -36.386 0.30 15.84 222 ASN A N 1
ATOM 1785 C CA A ASN A 1 222 ? 22.179 2.612 -36.477 0.70 16.00 222 ASN A CA 1
ATOM 1786 C CA B ASN A 1 222 ? 22.203 2.579 -36.424 0.30 15.76 222 ASN A CA 1
ATOM 1787 C C A ASN A 1 222 ? 23.638 2.414 -36.876 0.70 15.42 222 ASN A C 1
ATOM 1788 C C B ASN A 1 222 ? 23.676 2.345 -36.692 0.30 15.27 222 ASN A C 1
ATOM 1789 O O A ASN A 1 222 ? 24.435 3.365 -36.859 0.70 15.65 222 ASN A O 1
ATOM 1790 O O B ASN A 1 222 ? 24.514 3.198 -36.378 0.30 15.11 222 ASN A O 1
ATOM 1799 N N . GLY A 1 223 ? 23.982 1.186 -37.269 1.00 14.89 223 GLY A N 1
ATOM 1800 C CA . GLY A 1 223 ? 25.298 0.930 -37.823 1.00 15.12 223 GLY A CA 1
ATOM 1801 C C . GLY A 1 223 ? 26.208 -0.045 -37.110 1.00 14.59 223 GLY A C 1
ATOM 1802 O O . GLY A 1 223 ? 27.301 -0.314 -37.622 1.00 15.40 223 GLY A O 1
ATOM 1803 N N . ALA A 1 224 ? 25.782 -0.584 -35.957 1.00 14.03 224 ALA A N 1
ATOM 1804 C CA . ALA A 1 224 ? 26.578 -1.605 -35.266 1.00 14.60 224 ALA A CA 1
ATOM 1805 C C . ALA A 1 224 ? 26.593 -2.895 -36.069 1.00 14.95 224 ALA A C 1
ATOM 1806 O O . ALA A 1 224 ? 25.557 -3.322 -36.584 1.00 16.64 224 ALA A O 1
ATOM 1808 N N . ARG A 1 225 ? 27.768 -3.509 -36.169 1.00 14.46 225 ARG A N 1
ATOM 1809 C CA . ARG A 1 225 ? 27.879 -4.775 -36.889 1.00 15.59 225 ARG A CA 1
ATOM 1810 C C . ARG A 1 225 ? 28.277 -5.963 -36.034 1.00 14.84 225 ARG A C 1
ATOM 1811 O O . ARG A 1 225 ? 28.409 -7.082 -36.549 1.00 15.98 225 ARG A O 1
ATOM 1819 N N . GLN A 1 226 ? 28.472 -5.720 -34.746 1.00 13.78 226 GLN A N 1
ATOM 1820 C CA . GLN A 1 226 ? 28.759 -6.772 -33.765 1.00 13.04 226 GLN A CA 1
ATOM 1821 C C . GLN A 1 226 ? 27.812 -6.602 -32.585 1.00 13.03 226 GLN A C 1
ATOM 1822 O O . GLN A 1 226 ? 27.606 -5.494 -32.092 1.00 13.56 226 GLN A O 1
ATOM 1828 N N A ILE A 1 227 ? 27.219 -7.720 -32.158 0.80 12.92 227 ILE A N 1
ATOM 1829 N N B ILE A 1 227 ? 27.202 -7.692 -32.157 0.20 13.37 227 ILE A N 1
ATOM 1830 C CA A ILE A 1 227 ? 26.239 -7.718 -31.059 0.80 13.09 227 ILE A CA 1
ATOM 1831 C CA B ILE A 1 227 ? 26.411 -7.632 -30.949 0.20 13.41 227 ILE A CA 1
ATOM 1832 C C A ILE A 1 227 ? 26.522 -8.910 -30.145 0.80 13.02 227 ILE A C 1
ATOM 1833 C C B ILE A 1 227 ? 26.790 -8.810 -30.092 0.20 13.39 227 ILE A C 1
ATOM 1834 O O A ILE A 1 227 ? 26.798 -10.011 -30.658 0.80 13.20 227 ILE A O 1
ATOM 1835 O O B ILE A 1 227 ? 27.387 -9.777 -30.568 0.20 13.63 227 ILE A O 1
ATOM 1844 N N . ASP A 1 228 ? 26.457 -8.706 -28.817 1.00 13.15 228 ASP A N 1
ATOM 1845 C CA . ASP A 1 228 ? 26.692 -9.796 -27.859 1.00 13.34 228 ASP A CA 1
ATOM 1846 C C . ASP A 1 228 ? 25.383 -10.359 -27.353 1.00 13.61 228 ASP A C 1
ATOM 1847 O O . ASP A 1 228 ? 24.395 -9.642 -27.139 1.00 13.68 228 ASP A O 1
ATOM 1852 N N . GLY A 1 229 ? 25.389 -11.660 -27.111 1.00 13.88 229 GLY A N 1
ATOM 1853 C CA . GLY A 1 229 ? 24.316 -12.286 -26.357 1.00 13.85 229 GLY A CA 1
ATOM 1854 C C . GLY A 1 229 ? 24.855 -13.417 -25.500 1.00 13.76 229 GLY A C 1
ATOM 1855 O O . GLY A 1 229 ? 26.036 -13.750 -25.569 1.00 14.25 229 GLY A O 1
ATOM 1856 N N . ALA A 1 230 ? 23.986 -14.004 -24.685 1.00 13.47 230 ALA A N 1
ATOM 1857 C CA . ALA A 1 230 ? 24.325 -15.257 -23.994 1.00 14.18 230 ALA A CA 1
ATOM 1858 C C . ALA A 1 230 ? 23.143 -16.204 -24.077 1.00 14.16 230 ALA A C 1
ATOM 1859 O O . ALA A 1 230 ? 21.984 -15.757 -24.063 1.00 13.72 230 ALA A O 1
ATOM 1861 N N . LEU A 1 231 ? 23.418 -17.502 -24.170 1.00 13.94 231 LEU A N 1
ATOM 1862 C CA . LEU A 1 231 ? 22.314 -18.474 -24.159 1.00 13.70 231 LEU A CA 1
ATOM 1863 C C . LEU A 1 231 ? 21.577 -18.405 -22.832 1.00 14.52 231 LEU A C 1
ATOM 1864 O O . LEU A 1 231 ? 22.188 -18.298 -21.768 1.00 14.42 231 LEU A O 1
ATOM 1869 N N . CYS A 1 232 ? 20.242 -18.435 -22.919 1.00 14.32 232 CYS A N 1
ATOM 1870 C CA . CYS A 1 232 ? 19.367 -18.304 -21.735 1.00 14.58 232 CYS A CA 1
ATOM 1871 C C . CYS A 1 232 ? 19.581 -16.999 -20.980 1.00 15.08 232 CYS A C 1
ATOM 1872 O O . CYS A 1 232 ? 19.272 -16.926 -19.798 1.00 17.06 232 CYS A O 1
ATOM 1875 N N . ALA A 1 233 ? 20.132 -15.984 -21.645 1.00 14.19 233 ALA A N 1
ATOM 1876 C CA . ALA A 1 233 ? 20.471 -14.731 -20.966 1.00 15.41 233 ALA A CA 1
ATOM 1877 C C . ALA A 1 233 ? 21.560 -14.879 -19.903 1.00 16.21 233 ALA A C 1
ATOM 1878 O O . ALA A 1 233 ? 21.772 -13.951 -19.127 1.00 16.73 233 ALA A O 1
ATOM 1880 N N . LEU A 1 234 ? 22.246 -16.028 -19.838 1.00 16.52 234 LEU A N 1
ATOM 1881 C CA . LEU A 1 234 ? 23.158 -16.284 -18.710 1.00 16.47 234 LEU A CA 1
ATOM 1882 C C . LEU A 1 234 ? 24.234 -15.223 -18.630 1.00 16.86 234 LEU A C 1
ATOM 1883 O O . LEU A 1 234 ? 25.070 -15.113 -19.517 1.00 18.69 234 LEU A O 1
ATOM 1888 N N . GLY A 1 235 ? 24.212 -14.458 -17.557 1.00 16.22 235 GLY A N 1
ATOM 1889 C CA . GLY A 1 235 ? 25.127 -13.329 -17.466 1.00 16.78 235 GLY A CA 1
ATOM 1890 C C . GLY A 1 235 ? 24.888 -12.538 -16.223 1.00 16.94 235 GLY A C 1
ATOM 1891 O O . GLY A 1 235 ? 24.064 -12.886 -15.390 1.00 16.99 235 GLY A O 1
ATOM 1892 N N . ALA A 1 236 ? 25.651 -11.464 -16.100 1.00 16.94 236 ALA A N 1
ATOM 1893 C CA . ALA A 1 236 ? 25.547 -10.627 -14.928 1.00 17.07 236 ALA A CA 1
ATOM 1894 C C . ALA A 1 236 ? 24.205 -9.887 -14.845 1.00 16.63 236 ALA A C 1
ATOM 1895 O O . ALA A 1 236 ? 23.526 -9.671 -15.851 1.00 17.13 236 ALA A O 1
ATOM 1897 N N . GLY A 1 237 ? 23.851 -9.500 -13.618 1.00 16.75 237 GLY A N 1
ATOM 1898 C CA . GLY A 1 237 ? 22.592 -8.796 -13.363 1.00 15.62 237 GLY A CA 1
ATOM 1899 C C . GLY A 1 237 ? 21.404 -9.693 -13.674 1.00 16.20 237 GLY A C 1
ATOM 1900 O O . GLY A 1 237 ? 21.375 -10.866 -13.273 1.00 17.42 237 GLY A O 1
ATOM 1901 N N . ALA A 1 238 ? 20.424 -9.134 -14.389 1.00 15.82 238 ALA A N 1
ATOM 1902 C CA . ALA A 1 238 ? 19.263 -9.892 -14.862 1.00 15.43 238 ALA A CA 1
ATOM 1903 C C . ALA A 1 238 ? 19.609 -10.705 -16.106 1.00 15.35 238 ALA A C 1
ATOM 1904 O O . ALA A 1 238 ? 18.753 -11.387 -16.666 1.00 17.23 238 ALA A O 1
ATOM 1906 N N . GLY A 1 239 ? 20.857 -10.618 -16.544 1.00 14.74 239 GLY A N 1
ATOM 1907 C CA . GLY A 1 239 ? 21.333 -11.412 -17.662 1.00 14.57 239 GLY A CA 1
ATOM 1908 C C . GLY A 1 239 ? 21.704 -10.568 -18.866 1.00 14.88 239 GLY A C 1
ATOM 1909 O O . GLY A 1 239 ? 21.614 -9.358 -18.825 1.00 15.32 239 GLY A O 1
ATOM 1910 N N . ASN A 1 240 ? 22.170 -11.232 -19.912 1.00 14.91 240 ASN A N 1
ATOM 1911 C CA . ASN A 1 240 ? 22.518 -10.598 -21.188 1.00 15.22 240 ASN A CA 1
ATOM 1912 C C . ASN A 1 240 ? 21.399 -10.793 -22.177 1.00 14.80 240 ASN A C 1
ATOM 1913 O O . ASN A 1 240 ? 20.555 -11.684 -22.014 1.00 15.68 240 ASN A O 1
ATOM 1918 N N . SER A 1 241 ? 21.367 -9.997 -23.241 1.00 14.53 241 SER A N 1
ATOM 1919 C CA . SER A 1 241 ? 20.461 -10.298 -24.355 1.00 14.51 241 SER A CA 1
ATOM 1920 C C . SER A 1 241 ? 20.577 -11.771 -24.734 1.00 13.88 241 SER A C 1
ATOM 1921 O O . SER A 1 241 ? 21.686 -12.248 -24.986 1.00 14.51 241 SER A O 1
ATOM 1924 N N A PRO A 1 242 ? 19.447 -12.509 -24.760 0.90 13.96 242 PRO A N 1
ATOM 1925 N N B PRO A 1 242 ? 19.461 -12.515 -24.727 0.10 14.11 242 PRO A N 1
ATOM 1926 C CA A PRO A 1 242 ? 19.607 -13.937 -25.076 0.90 14.41 242 PRO A CA 1
ATOM 1927 C CA B PRO A 1 242 ? 19.561 -13.945 -25.054 0.10 14.20 242 PRO A CA 1
ATOM 1928 C C A PRO A 1 242 ? 19.989 -14.217 -26.522 0.90 14.42 242 PRO A C 1
ATOM 1929 C C B PRO A 1 242 ? 19.989 -14.210 -26.502 0.10 14.23 242 PRO A C 1
ATOM 1930 O O A PRO A 1 242 ? 19.341 -13.745 -27.451 0.90 14.58 242 PRO A O 1
ATOM 1931 O O B PRO A 1 242 ? 19.366 -13.686 -27.427 0.10 14.25 242 PRO A O 1
ATOM 1938 N N . THR A 1 243 ? 21.047 -15.010 -26.684 1.00 14.00 243 THR A N 1
ATOM 1939 C CA . THR A 1 243 ? 21.532 -15.373 -28.018 1.00 14.46 243 THR A CA 1
ATOM 1940 C C . THR A 1 243 ? 20.409 -15.951 -28.893 1.00 14.33 243 THR A C 1
ATOM 1941 O O . THR A 1 243 ? 20.293 -15.624 -30.081 1.00 14.76 243 THR A O 1
ATOM 1945 N N . GLU A 1 244 ? 19.590 -16.799 -28.290 1.00 14.78 244 GLU A N 1
ATOM 1946 C CA . GLU A 1 244 ? 18.527 -17.458 -29.046 1.00 14.97 244 GLU A CA 1
ATOM 1947 C C . GLU A 1 244 ? 17.435 -16.474 -29.484 1.00 14.21 244 GLU A C 1
ATOM 1948 O O . GLU A 1 244 ? 16.880 -16.613 -30.583 1.00 15.64 244 GLU A O 1
ATOM 1954 N N . ILE A 1 245 ? 17.146 -15.479 -28.653 1.00 14.32 245 ILE A N 1
ATOM 1955 C CA . ILE A 1 245 ? 16.200 -14.439 -29.052 1.00 13.77 245 ILE A CA 1
ATOM 1956 C C . ILE A 1 245 ? 16.818 -13.511 -30.107 1.00 14.11 245 ILE A C 1
ATOM 1957 O O . ILE A 1 245 ? 16.145 -13.154 -31.071 1.00 14.35 245 ILE A O 1
ATOM 1962 N N . LEU A 1 246 ? 18.089 -13.140 -29.947 1.00 13.60 246 LEU A N 1
ATOM 1963 C CA . LEU A 1 246 ? 18.751 -12.350 -31.004 1.00 13.97 246 LEU A CA 1
ATOM 1964 C C . LEU A 1 246 ? 18.690 -13.073 -32.341 1.00 14.60 246 LEU A C 1
ATOM 1965 O O . LEU A 1 246 ? 18.372 -12.468 -33.370 1.00 15.43 246 LEU A O 1
ATOM 1970 N N . ALA A 1 247 ? 19.006 -14.367 -32.336 1.00 14.36 247 ALA A N 1
ATOM 1971 C CA . ALA A 1 247 ? 18.964 -15.110 -33.587 1.00 15.04 247 ALA A CA 1
ATOM 1972 C C . ALA A 1 247 ? 17.552 -15.114 -34.195 1.00 15.39 247 ALA A C 1
ATOM 1973 O O . ALA A 1 247 ? 17.383 -14.858 -35.385 1.00 15.95 247 ALA A O 1
ATOM 1975 N N . ALA A 1 248 ? 16.544 -15.384 -33.370 1.00 15.40 248 ALA A N 1
ATOM 1976 C CA . ALA A 1 248 ? 15.160 -15.430 -33.845 1.00 15.58 248 ALA A CA 1
ATOM 1977 C C . ALA A 1 248 ? 14.704 -14.050 -34.366 1.00 15.61 248 ALA A C 1
ATOM 1978 O O . ALA A 1 248 ? 14.086 -13.940 -35.427 1.00 16.15 248 ALA A O 1
ATOM 1980 N N . THR A 1 249 ? 15.046 -12.997 -33.621 1.00 15.02 249 THR A N 1
ATOM 1981 C CA . THR A 1 249 ? 14.587 -11.649 -33.942 1.00 15.66 249 THR A CA 1
ATOM 1982 C C . THR A 1 249 ? 15.274 -11.114 -35.204 1.00 15.88 249 THR A C 1
ATOM 1983 O O . THR A 1 249 ? 14.611 -10.577 -36.092 1.00 16.15 249 THR A O 1
ATOM 1987 N N . PHE A 1 250 ? 16.589 -11.283 -35.315 1.00 16.19 250 PHE A N 1
ATOM 1988 C CA . PHE A 1 250 ? 17.262 -10.843 -36.530 1.00 16.69 250 PHE A CA 1
ATOM 1989 C C . PHE A 1 250 ? 16.746 -11.598 -37.766 1.00 17.27 250 PHE A C 1
ATOM 1990 O O . PHE A 1 250 ? 16.591 -11.010 -38.838 1.00 17.54 250 PHE A O 1
ATOM 1998 N N . GLU A 1 251 ? 16.425 -12.883 -37.610 1.00 17.12 251 GLU A N 1
ATOM 1999 C CA . GLU A 1 251 ? 15.852 -13.648 -38.720 1.00 18.54 251 GLU A CA 1
ATOM 2000 C C . GLU A 1 251 ? 14.492 -13.074 -39.136 1.00 18.95 251 GLU A C 1
ATOM 2001 O O . GLU A 1 251 ? 14.212 -12.912 -40.335 1.00 19.97 251 GLU A O 1
ATOM 2007 N N . ARG A 1 252 ? 13.651 -12.745 -38.159 1.00 18.04 252 ARG A N 1
ATOM 2008 C CA . ARG A 1 252 ? 12.370 -12.095 -38.456 1.00 19.22 252 ARG A CA 1
ATOM 2009 C C . ARG A 1 252 ? 12.567 -10.777 -39.187 1.00 19.66 252 ARG A C 1
ATOM 2010 O O . ARG A 1 252 ? 11.760 -10.416 -40.053 1.00 21.15 252 ARG A O 1
ATOM 2018 N N . LEU A 1 253 ? 13.631 -10.063 -38.839 1.00 18.87 253 LEU A N 1
ATOM 2019 C CA . LEU A 1 253 ? 13.978 -8.811 -39.511 1.00 19.50 253 LEU A CA 1
ATOM 2020 C C . LEU A 1 253 ? 14.751 -8.964 -40.832 1.00 20.27 253 LEU A C 1
ATOM 2021 O O . LEU A 1 253 ? 15.113 -7.959 -41.454 1.00 21.28 253 LEU A O 1
ATOM 2026 N N A ASN A 1 254 ? 14.935 -10.200 -41.290 0.70 20.50 254 ASN A N 1
ATOM 2027 N N B ASN A 1 254 ? 15.078 -10.207 -41.185 0.30 20.23 254 ASN A N 1
ATOM 2028 C CA A ASN A 1 254 ? 15.663 -10.480 -42.549 0.70 21.24 254 ASN A CA 1
ATOM 2029 C CA B ASN A 1 254 ? 15.884 -10.538 -42.373 0.30 20.42 254 ASN A CA 1
ATOM 2030 C C A ASN A 1 254 ? 17.043 -9.850 -42.555 0.70 20.46 254 ASN A C 1
ATOM 2031 C C B ASN A 1 254 ? 17.357 -10.094 -42.301 0.30 20.20 254 ASN A C 1
ATOM 2032 O O A ASN A 1 254 ? 17.495 -9.228 -43.528 0.70 20.74 254 ASN A O 1
ATOM 2033 O O B ASN A 1 254 ? 18.017 -9.963 -43.337 0.30 20.16 254 ASN A O 1
ATOM 2042 N N A ILE A 1 255 ? 17.706 -9.996 -41.410 0.50 19.86 255 ILE A N 1
ATOM 2043 N N B ILE A 1 255 ? 17.870 -9.870 -41.086 0.50 19.68 255 ILE A N 1
ATOM 2044 C CA A ILE A 1 255 ? 19.084 -9.591 -41.232 0.50 19.61 255 ILE A CA 1
ATOM 2045 C CA B ILE A 1 255 ? 19.265 -9.514 -40.907 0.50 20.02 255 ILE A CA 1
ATOM 2046 C C A ILE A 1 255 ? 19.864 -10.854 -40.920 0.50 19.92 255 ILE A C 1
ATOM 2047 C C B ILE A 1 255 ? 20.041 -10.800 -40.752 0.50 20.06 255 ILE A C 1
ATOM 2048 O O A ILE A 1 255 ? 19.550 -11.564 -39.963 0.50 19.93 255 ILE A O 1
ATOM 2049 O O B ILE A 1 255 ? 19.877 -11.492 -39.744 0.50 20.15 255 ILE A O 1
ATOM 2058 N N . GLU A 1 256 ? 20.868 -11.135 -41.742 1.00 20.38 256 GLU A N 1
ATOM 2059 C CA . GLU A 1 256 ? 21.646 -12.375 -41.671 1.00 21.18 256 GLU A CA 1
ATOM 2060 C C . GLU A 1 256 ? 22.570 -12.366 -40.473 1.00 20.25 256 GLU A C 1
ATOM 2061 O O . GLU A 1 256 ? 23.273 -11.390 -40.241 1.00 20.83 256 GLU A O 1
ATOM 2067 N N . THR A 1 257 ? 22.550 -13.464 -39.727 1.00 19.56 257 THR A N 1
ATOM 2068 C CA . THR A 1 257 ? 23.483 -13.684 -38.623 1.00 18.84 257 THR A CA 1
ATOM 2069 C C . THR A 1 257 ? 24.364 -14.913 -38.819 1.00 18.92 257 THR A C 1
ATOM 2070 O O . THR A 1 257 ? 25.395 -15.062 -38.152 1.00 19.01 257 THR A O 1
ATOM 2074 N N . GLY A 1 258 ? 23.918 -15.824 -39.687 1.00 19.21 258 GLY A N 1
ATOM 2075 C CA . GLY A 1 258 ? 24.583 -17.114 -39.871 1.00 20.37 258 GLY A CA 1
ATOM 2076 C C . GLY A 1 258 ? 24.325 -18.125 -38.760 1.00 20.44 258 GLY A C 1
ATOM 2077 O O . GLY A 1 258 ? 24.898 -19.221 -38.757 1.00 21.51 258 GLY A O 1
ATOM 2078 N N . VAL A 1 259 ? 23.461 -17.765 -37.813 1.00 19.36 259 VAL A N 1
ATOM 2079 C CA . VAL A 1 259 ? 23.149 -18.645 -36.691 1.00 19.00 259 VAL A CA 1
ATOM 2080 C C . VAL A 1 259 ? 21.827 -19.327 -36.975 1.00 19.23 259 VAL A C 1
ATOM 2081 O O . VAL A 1 259 ? 20.839 -18.659 -37.278 1.00 20.64 259 VAL A O 1
ATOM 2085 N N . ASN A 1 260 ? 21.817 -20.648 -36.870 1.00 19.09 260 ASN A N 1
ATOM 2086 C CA . ASN A 1 260 ? 20.599 -21.429 -37.102 1.00 18.61 260 ASN A CA 1
ATOM 2087 C C . ASN A 1 260 ? 19.688 -21.243 -35.890 1.00 18.57 260 ASN A C 1
ATOM 2088 O O . ASN A 1 260 ? 20.091 -21.522 -34.754 1.00 17.88 260 ASN A O 1
ATOM 2093 N N . VAL A 1 261 ? 18.482 -20.740 -36.135 1.00 18.12 261 VAL A N 1
ATOM 2094 C CA . VAL A 1 261 ? 17.582 -20.391 -35.043 1.00 18.38 261 VAL A CA 1
ATOM 2095 C C . VAL A 1 261 ? 17.171 -21.611 -34.235 1.00 17.75 261 VAL A C 1
ATOM 2096 O O . VAL A 1 261 ? 17.255 -21.592 -33.007 1.00 17.49 261 VAL A O 1
ATOM 2100 N N A GLN A 1 262 ? 16.734 -22.674 -34.912 0.30 18.35 262 GLN A N 1
ATOM 2101 N N B GLN A 1 262 ? 16.743 -22.665 -34.939 0.30 18.53 262 GLN A N 1
ATOM 2102 N N C GLN A 1 262 ? 16.735 -22.678 -34.900 0.40 18.22 262 GLN A N 1
ATOM 2103 C CA A GLN A 1 262 ? 16.345 -23.896 -34.215 0.30 18.83 262 GLN A CA 1
ATOM 2104 C CA B GLN A 1 262 ? 16.363 -23.939 -34.330 0.30 19.22 262 GLN A CA 1
ATOM 2105 C CA C GLN A 1 262 ? 16.341 -23.866 -34.159 0.40 18.64 262 GLN A CA 1
ATOM 2106 C C A GLN A 1 262 ? 17.486 -24.460 -33.368 0.30 18.34 262 GLN A C 1
ATOM 2107 C C B GLN A 1 262 ? 17.466 -24.483 -33.420 0.30 18.57 262 GLN A C 1
ATOM 2108 C C C GLN A 1 262 ? 17.495 -24.451 -33.345 0.40 18.15 262 GLN A C 1
ATOM 2109 O O A GLN A 1 262 ? 17.268 -24.868 -32.225 0.30 18.56 262 GLN A O 1
ATOM 2110 O O B GLN A 1 262 ? 17.203 -24.892 -32.289 0.30 18.84 262 GLN A O 1
ATOM 2111 O O C GLN A 1 262 ? 17.300 -24.855 -32.197 0.40 18.38 262 GLN A O 1
ATOM 2127 N N . ALA A 1 263 ? 18.703 -24.450 -33.914 1.00 18.40 263 ALA A N 1
ATOM 2128 C CA . ALA A 1 263 ? 19.868 -24.950 -33.174 1.00 17.77 263 ALA A CA 1
ATOM 2129 C C . ALA A 1 263 ? 20.204 -24.070 -31.951 1.00 17.30 263 ALA A C 1
ATOM 2130 O O . ALA A 1 263 ? 20.563 -24.580 -30.891 1.00 17.62 263 ALA A O 1
ATOM 2132 N N . ALA A 1 264 ? 20.062 -22.752 -32.104 1.00 16.34 264 ALA A N 1
ATOM 2133 C CA . ALA A 1 264 ? 20.293 -21.830 -30.993 1.00 15.64 264 ALA A CA 1
ATOM 2134 C C . ALA A 1 264 ? 19.242 -22.044 -29.893 1.00 15.46 264 ALA A C 1
ATOM 2135 O O . ALA A 1 264 ? 19.589 -22.085 -28.705 1.00 15.88 264 ALA A O 1
ATOM 2137 N N . LEU A 1 265 ? 17.971 -22.224 -30.290 1.00 15.77 265 LEU A N 1
ATOM 2138 C CA . LEU A 1 265 ? 16.907 -22.518 -29.323 1.00 15.66 265 LEU A CA 1
ATOM 2139 C C . LEU A 1 265 ? 17.152 -23.832 -28.579 1.00 16.04 265 LEU A C 1
ATOM 2140 O O . LEU A 1 265 ? 17.012 -23.887 -27.364 1.00 16.84 265 LEU A O 1
ATOM 2145 N N . ALA A 1 266 ? 17.601 -24.858 -29.305 1.00 16.70 266 ALA A N 1
ATOM 2146 C CA . ALA A 1 266 ? 17.891 -26.162 -28.697 1.00 17.60 266 ALA A CA 1
ATOM 2147 C C . ALA A 1 266 ? 19.106 -26.103 -27.757 1.00 17.71 266 ALA A C 1
ATOM 2148 O O . ALA A 1 266 ? 19.116 -26.754 -26.711 1.00 18.54 266 ALA A O 1
ATOM 2150 N N . ALA A 1 267 ? 20.115 -25.311 -28.130 1.00 17.44 267 ALA A N 1
ATOM 2151 C CA . ALA A 1 267 ? 21.307 -25.149 -27.294 1.00 17.26 267 ALA A CA 1
ATOM 2152 C C . ALA A 1 267 ? 20.926 -24.504 -25.971 1.00 16.86 267 ALA A C 1
ATOM 2153 O O . ALA A 1 267 ? 21.337 -24.953 -24.905 1.00 17.07 267 ALA A O 1
ATOM 2155 N N . ALA A 1 268 ? 20.099 -23.465 -26.038 1.00 16.19 268 ALA A N 1
ATOM 2156 C CA . ALA A 1 268 ? 19.656 -22.821 -24.822 1.00 16.43 268 ALA A CA 1
ATOM 2157 C C . ALA A 1 268 ? 18.849 -23.777 -23.945 1.00 17.08 268 ALA A C 1
ATOM 2158 O O . ALA A 1 268 ? 19.124 -23.915 -22.756 1.00 17.21 268 ALA A O 1
ATOM 2160 N N A GLU A 1 269 ? 17.904 -24.472 -24.569 0.80 17.31 269 GLU A N 1
ATOM 2161 N N B GLU A 1 269 ? 17.839 -24.429 -24.509 0.20 17.71 269 GLU A N 1
ATOM 2162 C CA A GLU A 1 269 ? 16.917 -25.245 -23.826 0.80 18.40 269 GLU A CA 1
ATOM 2163 C CA B GLU A 1 269 ? 16.957 -25.236 -23.669 0.20 18.45 269 GLU A CA 1
ATOM 2164 C C A GLU A 1 269 ? 17.503 -26.548 -23.276 0.80 18.95 269 GLU A C 1
ATOM 2165 C C B GLU A 1 269 ? 17.598 -26.535 -23.195 0.20 18.92 269 GLU A C 1
ATOM 2166 O O A GLU A 1 269 ? 17.178 -26.971 -22.150 0.80 20.21 269 GLU A O 1
ATOM 2167 O O B GLU A 1 269 ? 17.411 -26.941 -22.042 0.20 19.32 269 GLU A O 1
ATOM 2178 N N . GLU A 1 270 ? 18.353 -27.180 -24.079 1.00 19.07 270 GLU A N 1
ATOM 2179 C CA . GLU A 1 270 ? 18.831 -28.538 -23.806 1.00 20.04 270 GLU A CA 1
ATOM 2180 C C . GLU A 1 270 ? 20.215 -28.647 -23.214 1.00 20.22 270 GLU A C 1
ATOM 2181 O O . GLU A 1 270 ? 20.532 -29.644 -22.561 1.00 22.02 270 GLU A O 1
ATOM 2187 N N . VAL A 1 271 ? 21.046 -27.642 -23.462 1.00 18.87 271 VAL A N 1
ATOM 2188 C CA . VAL A 1 271 ? 22.437 -27.672 -22.997 1.00 19.05 271 VAL A CA 1
ATOM 2189 C C . VAL A 1 271 ? 22.637 -26.717 -21.828 1.00 18.24 271 VAL A C 1
ATOM 2190 O O . VAL A 1 271 ? 23.108 -27.126 -20.779 1.00 19.00 271 VAL A O 1
ATOM 2194 N N . VAL A 1 272 ? 22.231 -25.456 -22.000 1.00 17.53 272 VAL A N 1
ATOM 2195 C CA . VAL A 1 272 ? 22.510 -24.441 -20.976 1.00 17.80 272 VAL A CA 1
ATOM 2196 C C . VAL A 1 272 ? 21.481 -24.450 -19.846 1.00 18.23 272 VAL A C 1
ATOM 2197 O O . VAL A 1 272 ? 21.846 -24.464 -18.663 1.00 18.35 272 VAL A O 1
ATOM 2201 N N . ARG A 1 273 ? 20.191 -24.503 -20.182 1.00 18.31 273 ARG A N 1
ATOM 2202 C CA . ARG A 1 273 ? 19.169 -24.388 -19.148 1.00 19.85 273 ARG A CA 1
ATOM 2203 C C . ARG A 1 273 ? 19.359 -25.388 -17.992 1.00 20.17 273 ARG A C 1
ATOM 2204 O O . ARG A 1 273 ? 19.235 -24.997 -16.825 1.00 20.41 273 ARG A O 1
ATOM 2212 N N . PRO A 1 274 ? 19.705 -26.660 -18.298 1.00 21.20 274 PRO A N 1
ATOM 2213 C CA . PRO A 1 274 ? 19.844 -27.644 -17.212 1.00 22.42 274 PRO A CA 1
ATOM 2214 C C . PRO A 1 274 ? 20.938 -27.341 -16.172 1.00 22.84 274 PRO A C 1
ATOM 2215 O O . PRO A 1 274 ? 20.869 -27.880 -15.063 1.00 24.37 274 PRO A O 1
ATOM 2219 N N . TYR A 1 275 ? 21.936 -26.523 -16.519 1.00 22.14 275 TYR A N 1
ATOM 2220 C CA . TYR A 1 275 ? 22.977 -26.176 -15.546 1.00 22.43 275 TYR A CA 1
ATOM 2221 C C . TYR A 1 275 ? 22.838 -24.808 -14.899 1.00 22.50 275 TYR A C 1
ATOM 2222 O O . TYR A 1 275 ? 23.688 -24.426 -14.084 1.00 23.66 275 TYR A O 1
ATOM 2231 N N . LEU A 1 276 ? 21.787 -24.064 -15.239 1.00 22.50 276 LEU A N 1
ATOM 2232 C CA . LEU A 1 276 ? 21.595 -22.738 -14.635 1.00 22.88 276 LEU A CA 1
ATOM 2233 C C . LEU A 1 276 ? 21.410 -22.916 -13.133 1.00 23.52 276 LEU A C 1
ATOM 2234 O O . LEU A 1 276 ? 20.646 -23.795 -12.717 1.00 23.70 276 LEU A O 1
ATOM 2239 N N . PRO A 1 277 ? 22.102 -22.095 -12.315 1.00 24.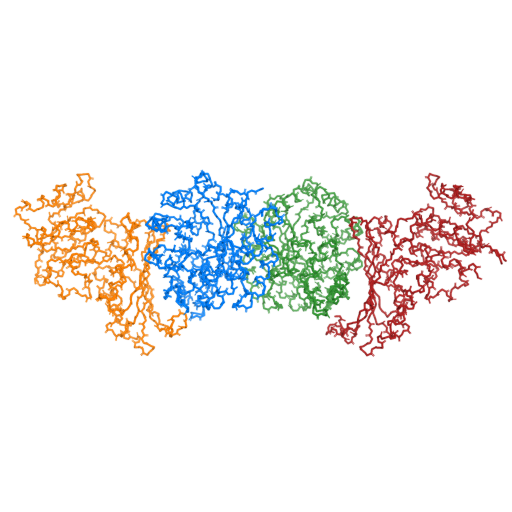02 277 PRO A N 1
ATOM 2240 C CA . PRO A 1 277 ? 21.913 -22.139 -10.852 1.00 24.51 277 PRO A CA 1
ATOM 2241 C C . PRO A 1 277 ? 20.519 -21.626 -10.505 1.00 24.19 277 PRO A C 1
ATOM 2242 O O . PRO A 1 277 ? 19.901 -22.080 -9.539 1.00 25.44 277 PRO A O 1
ATOM 2246 N N . ARG A 1 278 ? 20.055 -20.670 -11.307 1.00 22.80 278 ARG A N 1
ATOM 2247 C CA . ARG A 1 278 ? 18.703 -20.124 -11.256 1.00 21.58 278 ARG A CA 1
ATOM 2248 C C . ARG A 1 278 ? 18.494 -19.399 -12.583 1.00 20.96 278 ARG A C 1
ATOM 2249 O O . ARG A 1 278 ? 19.468 -19.059 -13.271 1.00 20.06 278 ARG A O 1
ATOM 2257 N N . LEU A 1 279 ? 17.237 -19.143 -12.928 1.00 21.11 279 LEU A N 1
ATOM 2258 C CA . LEU A 1 279 ? 16.943 -18.415 -14.150 1.00 21.26 279 LEU A CA 1
ATOM 2259 C C . LEU A 1 279 ? 17.388 -16.963 -14.016 1.00 20.60 279 LEU A C 1
ATOM 2260 O O . LEU A 1 279 ? 17.094 -16.321 -12.993 1.00 20.49 279 LEU A O 1
ATOM 2265 N N . PRO A 1 280 ? 18.101 -16.432 -15.031 1.00 20.54 280 PRO A N 1
ATOM 2266 C CA . PRO A 1 280 ? 18.322 -14.976 -15.105 1.00 20.65 280 PRO A CA 1
ATOM 2267 C C . PRO A 1 280 ? 16.978 -14.263 -15.052 1.00 20.60 280 PRO A C 1
ATOM 2268 O O . PRO A 1 280 ? 16.041 -14.665 -15.728 1.00 22.35 280 PRO A O 1
ATOM 2272 N N . TRP A 1 281 ? 16.876 -13.262 -14.189 1.00 19.57 281 TRP A N 1
ATOM 2273 C CA . TRP A 1 281 ? 15.576 -12.693 -13.831 1.00 19.52 281 TRP A CA 1
ATOM 2274 C C . TRP A 1 281 ? 15.736 -11.278 -13.340 1.00 18.90 281 TRP A C 1
ATOM 2275 O O . TRP A 1 281 ? 16.626 -10.969 -12.537 1.00 18.92 281 TRP A O 1
ATOM 2286 N N . ALA A 1 282 ? 14.863 -10.400 -13.833 1.00 17.92 282 ALA A N 1
ATOM 2287 C CA . ALA A 1 282 ? 14.860 -9.027 -13.357 1.00 18.61 282 ALA A CA 1
ATOM 2288 C C . ALA A 1 282 ? 14.040 -8.935 -12.061 1.00 18.26 282 ALA A C 1
ATOM 2289 O O . ALA A 1 282 ? 12.854 -8.554 -12.070 1.00 17.63 282 ALA A O 1
ATOM 2291 N N A ASP A 1 283 ? 14.695 -9.274 -10.946 0.80 18.67 283 ASP A N 1
ATOM 2292 N N B ASP A 1 283 ? 14.669 -9.285 -10.941 0.20 18.28 283 ASP A N 1
ATOM 2293 C CA A ASP A 1 283 ? 14.112 -9.085 -9.627 0.80 18.97 283 ASP A CA 1
ATOM 2294 C CA B ASP A 1 283 ? 14.045 -9.080 -9.640 0.20 18.44 283 ASP A CA 1
ATOM 2295 C C A ASP A 1 283 ? 14.294 -7.631 -9.198 0.80 18.20 283 ASP A C 1
ATOM 2296 C C B ASP A 1 283 ? 14.306 -7.649 -9.189 0.20 18.10 283 ASP A C 1
ATOM 2297 O O A ASP A 1 283 ? 14.854 -6.815 -9.949 0.80 17.32 283 ASP A O 1
ATOM 2298 O O B ASP A 1 283 ? 14.917 -6.870 -9.928 0.20 17.75 283 ASP A O 1
ATOM 2307 N N . ARG A 1 284 ? 13.845 -7.299 -7.989 1.00 18.42 284 ARG A N 1
ATOM 2308 C CA . ARG A 1 284 ? 13.973 -5.929 -7.492 1.00 17.56 284 ARG A CA 1
ATOM 2309 C C . ARG A 1 284 ? 15.437 -5.462 -7.508 1.00 17.88 284 ARG A C 1
ATOM 2310 O O . ARG A 1 284 ? 15.738 -4.367 -7.971 1.00 17.76 284 ARG A O 1
ATOM 2318 N N . ALA A 1 285 ? 16.342 -6.314 -7.034 1.00 17.52 285 ALA A N 1
ATOM 2319 C CA . ALA A 1 285 ? 17.758 -5.946 -7.007 1.00 17.28 285 ALA A CA 1
ATOM 2320 C C . ALA A 1 285 ? 18.329 -5.649 -8.405 1.00 17.05 285 ALA A C 1
ATOM 2321 O O . ALA A 1 285 ? 19.016 -4.636 -8.602 1.00 16.67 285 ALA A O 1
ATOM 2323 N N . ALA A 1 286 ? 18.013 -6.500 -9.376 1.00 16.39 286 ALA A N 1
ATOM 2324 C CA . ALA A 1 286 ? 18.501 -6.284 -10.749 1.00 16.51 286 ALA A CA 1
ATOM 2325 C C . ALA A 1 286 ? 17.904 -5.026 -11.383 1.00 16.00 286 ALA A C 1
ATOM 2326 O O . ALA A 1 286 ? 18.604 -4.274 -12.062 1.00 15.91 286 ALA A O 1
ATOM 2328 N N . ILE A 1 287 ? 16.615 -4.788 -11.159 1.00 15.93 287 ILE A N 1
ATOM 2329 C CA . ILE A 1 287 ? 15.989 -3.591 -11.714 1.00 15.19 287 ILE A CA 1
ATOM 2330 C C . ILE A 1 287 ? 16.620 -2.335 -11.107 1.00 15.72 287 ILE A C 1
ATOM 2331 O O . ILE A 1 287 ? 16.872 -1.347 -11.814 1.00 16.09 287 ILE A O 1
ATOM 2336 N N . VAL A 1 288 ? 16.907 -2.367 -9.801 1.00 16.28 288 VAL A N 1
ATOM 2337 C CA . VAL A 1 288 ? 17.598 -1.253 -9.165 1.00 16.56 288 VAL A CA 1
ATOM 2338 C C . VAL A 1 288 ? 18.943 -1.000 -9.850 1.00 15.54 288 VAL A C 1
ATOM 2339 O O . VAL A 1 288 ? 19.333 0.153 -10.065 1.00 15.72 288 VAL A O 1
ATOM 2343 N N . GLN A 1 289 ? 19.639 -2.068 -10.233 1.00 15.79 289 GLN A N 1
ATOM 2344 C CA . GLN A 1 289 ? 20.893 -1.871 -10.971 1.00 15.09 289 GLN A CA 1
ATOM 2345 C C . GLN A 1 289 ? 20.701 -1.123 -12.282 1.00 15.02 289 GLN A C 1
ATOM 2346 O O . GLN A 1 289 ? 21.483 -0.231 -12.601 1.00 14.46 289 GLN A O 1
ATOM 2352 N N . GLY A 1 290 ? 19.646 -1.461 -13.023 1.00 14.35 290 GLY A N 1
ATOM 2353 C CA . GLY A 1 290 ? 19.378 -0.796 -14.287 1.00 14.90 290 GLY A CA 1
ATOM 2354 C C . GLY A 1 290 ? 18.933 0.640 -14.080 1.00 15.42 290 GLY A C 1
ATOM 2355 O O . GLY A 1 290 ? 19.368 1.549 -14.795 1.00 15.51 290 GLY A O 1
ATOM 2356 N N . TYR A 1 291 ? 18.081 0.840 -13.080 1.00 15.63 291 TYR A N 1
ATOM 2357 C CA . TYR A 1 291 ? 17.544 2.161 -12.783 1.00 17.17 291 TYR A CA 1
ATOM 2358 C C . TYR A 1 291 ? 18.652 3.108 -12.321 1.00 17.36 291 TYR A C 1
ATOM 2359 O O . TYR A 1 291 ? 18.744 4.246 -12.798 1.00 18.46 291 TYR A O 1
ATOM 2368 N N . ALA A 1 292 ? 19.502 2.615 -11.424 1.00 16.54 292 ALA A N 1
ATOM 2369 C CA . ALA A 1 292 ? 20.504 3.462 -10.781 1.00 17.15 292 ALA A CA 1
ATOM 2370 C C . ALA A 1 292 ? 21.854 3.435 -11.486 1.00 17.28 292 ALA A C 1
ATOM 2371 O O . ALA A 1 292 ? 22.741 4.204 -11.134 1.00 18.61 292 ALA A O 1
ATOM 2373 N N . GLY A 1 293 ? 22.018 2.575 -12.487 1.00 15.78 293 GLY A N 1
ATOM 2374 C CA . GLY A 1 293 ? 23.256 2.555 -13.273 1.00 15.80 293 GLY A CA 1
ATOM 2375 C C . GLY A 1 293 ? 24.416 1.847 -12.594 1.00 14.81 293 GLY A C 1
ATOM 2376 O O . GLY A 1 293 ? 25.545 2.323 -12.663 1.00 15.14 293 GLY A O 1
ATOM 2377 N N . VAL A 1 294 ? 24.120 0.715 -11.961 1.00 14.39 294 VAL A N 1
ATOM 2378 C CA . VAL A 1 294 ? 25.105 -0.071 -11.223 1.00 15.15 294 VAL A CA 1
ATOM 2379 C C . VAL A 1 294 ? 25.656 -1.199 -12.094 1.00 14.57 294 VAL A C 1
ATOM 2380 O O . VAL A 1 294 ? 24.894 -1.948 -12.720 1.00 14.87 294 VAL A O 1
ATOM 2384 N N . TYR A 1 295 ? 26.984 -1.351 -12.110 1.00 13.49 295 TYR A N 1
ATOM 2385 C CA . TYR A 1 295 ? 27.653 -2.444 -12.822 1.00 14.32 295 TYR A CA 1
ATOM 2386 C C . TYR A 1 295 ? 26.988 -3.798 -12.524 1.00 14.85 295 TYR A C 1
ATOM 2387 O O . TYR A 1 295 ? 26.834 -4.166 -11.362 1.00 14.88 295 TYR A O 1
ATOM 2396 N N . SER A 1 296 ? 26.580 -4.525 -13.567 1.00 14.25 296 SER A N 1
ATOM 2397 C CA . SER A 1 296 ? 25.708 -5.707 -13.354 1.00 14.88 296 SER A CA 1
ATOM 2398 C C . SER A 1 296 ? 26.332 -6.807 -12.504 1.00 15.55 296 SER A C 1
ATOM 2399 O O . SER A 1 296 ? 25.631 -7.423 -11.681 1.00 15.61 296 SER A O 1
ATOM 2402 N N . SER A 1 297 ? 27.632 -7.023 -12.659 1.00 15.36 297 SER A N 1
ATOM 2403 C CA . SER A 1 297 ? 28.310 -8.095 -11.921 1.00 16.13 297 SER A CA 1
ATOM 2404 C C . SER A 1 297 ? 28.350 -7.878 -10.412 1.00 15.38 297 SER A C 1
ATOM 2405 O O . SER A 1 297 ? 28.738 -8.778 -9.673 1.00 16.43 297 SER A O 1
ATOM 2408 N N . PHE A 1 298 ? 27.931 -6.705 -9.940 1.00 15.04 298 PHE A N 1
ATOM 2409 C CA . PHE A 1 298 ? 27.834 -6.500 -8.496 1.00 15.10 298 PHE A CA 1
ATOM 2410 C C . PHE A 1 298 ? 26.743 -7.350 -7.839 1.00 15.79 298 PHE A C 1
ATOM 2411 O O . PHE A 1 298 ? 26.766 -7.535 -6.625 1.00 16.09 298 PHE A O 1
ATOM 2419 N N . LEU A 1 299 ? 25.801 -7.869 -8.622 1.00 15.24 299 LEU A N 1
ATOM 2420 C CA . LEU A 1 299 ? 24.622 -8.539 -8.053 1.00 15.59 299 LEU A CA 1
ATOM 2421 C C . LEU A 1 299 ? 24.877 -9.660 -7.039 1.00 15.62 299 LEU A C 1
ATOM 2422 O O . LEU A 1 299 ? 24.402 -9.573 -5.907 1.00 16.15 299 LEU A O 1
ATOM 2427 N N A LEU A 1 300 ? 25.606 -10.706 -7.427 0.50 15.72 300 LEU A N 1
ATOM 2428 N N B LEU A 1 300 ? 25.589 -10.715 -7.444 0.50 15.66 300 LEU A N 1
ATOM 2429 C CA A LEU A 1 300 ? 25.805 -11.833 -6.499 0.50 16.49 300 LEU A CA 1
ATOM 2430 C CA B LEU A 1 300 ? 25.826 -11.835 -6.519 0.50 16.38 300 LEU A CA 1
ATOM 2431 C C A LEU A 1 300 ? 26.726 -11.475 -5.338 0.50 16.72 300 LEU A C 1
ATOM 2432 C C B LEU A 1 300 ? 26.624 -11.373 -5.312 0.50 16.52 300 LEU A C 1
ATOM 2433 O O A LEU A 1 300 ? 26.636 -12.064 -4.267 0.50 16.77 300 LEU A O 1
ATOM 2434 O O B LEU A 1 300 ? 26.342 -11.779 -4.185 0.50 16.01 300 LEU A O 1
ATOM 2443 N N . HIS A 1 301 ? 27.603 -10.497 -5.539 1.00 16.09 301 HIS A N 1
ATOM 2444 C CA . HIS A 1 301 ? 28.391 -9.972 -4.429 1.00 16.59 301 HIS A CA 1
ATOM 2445 C C . HIS A 1 301 ? 27.535 -9.203 -3.427 1.00 16.42 301 HIS A C 1
ATOM 2446 O O . HIS A 1 301 ? 27.737 -9.326 -2.217 1.00 16.68 301 HIS A O 1
ATOM 2453 N N . ALA A 1 302 ? 26.551 -8.452 -3.930 1.00 16.35 302 ALA A N 1
ATOM 2454 C CA . ALA A 1 302 ? 25.630 -7.736 -3.049 1.00 16.22 302 ALA A CA 1
ATOM 2455 C C . ALA A 1 302 ? 24.710 -8.703 -2.302 1.00 17.03 302 ALA A C 1
ATOM 2456 O O . ALA A 1 302 ? 24.393 -8.472 -1.136 1.00 16.90 302 ALA A O 1
ATOM 2458 N N A GLU A 1 303 ? 24.268 -9.758 -2.984 0.70 17.26 303 GLU A N 1
ATOM 2459 N N B GLU A 1 303 ? 24.286 -9.777 -2.965 0.30 17.02 303 GLU A N 1
ATOM 2460 C CA A GLU A 1 303 ? 23.452 -10.784 -2.329 0.70 17.98 303 GLU A CA 1
ATOM 2461 C CA B GLU A 1 303 ? 23.450 -10.790 -2.313 0.30 17.52 303 GLU A CA 1
ATOM 2462 C C A GLU A 1 303 ? 24.244 -11.442 -1.199 0.70 18.41 303 GLU A C 1
ATOM 2463 C C B GLU A 1 303 ? 24.212 -11.583 -1.256 0.30 18.15 303 GLU A C 1
ATOM 2464 O O A GLU A 1 303 ? 23.709 -11.661 -0.107 0.70 18.77 303 GLU A O 1
ATOM 2465 O O B GLU A 1 303 ? 23.618 -12.059 -0.284 0.30 18.67 303 GLU A O 1
ATOM 2476 N N . ARG A 1 304 ? 25.519 -11.730 -1.457 1.00 18.13 304 ARG A N 1
ATOM 2477 C CA . ARG A 1 304 ? 26.392 -12.369 -0.453 1.00 18.66 304 ARG A CA 1
ATOM 2478 C C . ARG A 1 304 ? 26.560 -11.443 0.750 1.00 19.11 304 ARG A C 1
ATOM 2479 O O . ARG A 1 304 ? 26.423 -11.881 1.899 1.00 20.25 304 ARG A O 1
ATOM 2487 N N . ALA A 1 305 ? 26.826 -10.160 0.497 1.00 18.41 305 ALA A N 1
ATOM 2488 C CA . ALA A 1 305 ? 26.951 -9.180 1.597 1.00 18.53 305 ALA A CA 1
ATOM 2489 C C . ALA A 1 305 ? 25.628 -8.964 2.335 1.00 19.29 305 ALA A C 1
ATOM 2490 O O . ALA A 1 305 ? 25.628 -8.764 3.555 1.00 19.37 305 ALA A O 1
ATOM 2492 N N . ALA A 1 306 ? 24.511 -8.989 1.599 1.00 18.63 306 ALA A N 1
ATOM 2493 C CA . ALA A 1 306 ? 23.177 -8.886 2.203 1.00 19.68 306 ALA A CA 1
ATOM 2494 C C . ALA A 1 306 ? 22.963 -9.943 3.274 1.00 20.43 306 ALA A C 1
ATOM 2495 O O . ALA A 1 306 ? 22.502 -9.644 4.381 1.00 21.26 306 ALA A O 1
ATOM 2497 N N . GLU A 1 307 ? 23.301 -11.175 2.932 1.00 21.03 307 GLU A N 1
ATOM 2498 C CA . GLU A 1 307 ? 23.184 -12.292 3.862 1.00 23.01 307 GLU A CA 1
ATOM 2499 C C . GLU A 1 307 ? 24.142 -12.170 5.048 1.00 23.19 307 GLU A C 1
ATOM 2500 O O . GLU A 1 307 ? 23.754 -12.411 6.202 1.00 24.31 307 GLU A O 1
ATOM 2506 N N A ARG A 1 308 ? 25.380 -11.779 4.754 0.50 22.86 308 ARG A N 1
ATOM 2507 N N B ARG A 1 308 ? 25.388 -11.810 4.761 0.50 22.78 308 ARG A N 1
ATOM 2508 C CA A ARG A 1 308 ? 26.449 -11.685 5.745 0.50 22.79 308 ARG A CA 1
ATOM 2509 C CA B ARG A 1 308 ? 26.403 -11.709 5.796 0.50 22.59 308 ARG A CA 1
ATOM 2510 C C A ARG A 1 308 ? 26.243 -10.568 6.772 0.50 23.08 308 ARG A C 1
ATOM 2511 C C B ARG A 1 308 ? 26.029 -10.644 6.824 0.50 22.97 308 ARG A C 1
ATOM 2512 O O A ARG A 1 308 ? 26.631 -10.706 7.944 0.50 23.76 308 ARG A O 1
ATOM 2513 O O B ARG A 1 308 ? 26.060 -10.904 8.035 0.50 23.27 308 ARG A O 1
ATOM 2528 N N . TYR A 1 309 ? 25.626 -9.474 6.336 1.00 22.52 309 TYR A N 1
ATOM 2529 C CA . TYR A 1 309 ? 25.396 -8.305 7.186 1.00 23.02 309 TYR A CA 1
ATOM 2530 C C . TYR A 1 309 ? 23.945 -8.100 7.597 1.00 23.64 309 TYR A C 1
ATOM 2531 O O . TYR A 1 309 ? 23.643 -7.229 8.428 1.00 25.27 309 TYR A O 1
ATOM 2540 N N . GLY A 1 310 ? 23.050 -8.910 7.041 1.00 23.61 310 GLY A N 1
ATOM 2541 C CA . GLY A 1 310 ? 21.635 -8.843 7.424 1.00 24.61 310 GLY A CA 1
ATOM 2542 C C . GLY A 1 310 ? 20.935 -7.573 6.964 1.00 24.54 310 GLY A C 1
ATOM 2543 O O . GLY A 1 310 ? 20.130 -6.983 7.711 1.00 26.11 310 GLY A O 1
ATOM 2544 N N . VAL A 1 311 ? 21.233 -7.152 5.731 1.00 23.50 311 VAL A N 1
ATOM 2545 C CA . VAL A 1 311 ? 20.632 -5.963 5.123 1.00 23.03 311 VAL A CA 1
ATOM 2546 C C . VAL A 1 311 ? 20.156 -6.317 3.699 1.00 22.79 311 VAL A C 1
ATOM 2547 O O . VAL A 1 311 ? 20.661 -7.273 3.114 1.00 22.68 311 VAL A O 1
ATOM 2551 N N . PRO A 1 312 ? 19.207 -5.547 3.136 1.00 22.39 312 PRO A N 1
ATOM 2552 C CA . PRO A 1 312 ? 18.681 -5.920 1.818 1.00 21.70 312 PRO A CA 1
ATOM 2553 C C . PRO A 1 312 ? 19.652 -5.653 0.677 1.00 20.88 312 PRO A C 1
ATOM 2554 O O . PRO A 1 312 ? 20.246 -4.573 0.597 1.00 20.87 312 PRO A O 1
ATOM 2558 N N . ALA A 1 313 ? 19.794 -6.624 -0.219 1.00 20.28 313 ALA A N 1
ATOM 2559 C CA . ALA A 1 313 ? 20.687 -6.446 -1.360 1.00 19.31 313 ALA A CA 1
ATOM 2560 C C . ALA A 1 313 ? 20.308 -5.226 -2.214 1.00 18.92 313 ALA A C 1
ATOM 2561 O O . ALA A 1 313 ? 21.183 -4.500 -2.694 1.00 18.16 313 ALA A O 1
ATOM 2563 N N . HIS A 1 314 ? 19.007 -4.988 -2.403 1.00 18.96 314 HIS A N 1
ATOM 2564 C CA . HIS A 1 314 ? 18.593 -3.849 -3.225 1.00 19.12 314 HIS A CA 1
ATOM 2565 C C . HIS A 1 314 ? 18.968 -2.500 -2.597 1.00 19.52 314 HIS A C 1
ATOM 2566 O O . HIS A 1 314 ? 19.201 -1.536 -3.324 1.00 20.22 314 HIS A O 1
ATOM 2573 N N . GLU A 1 315 ? 19.051 -2.440 -1.269 1.00 20.65 315 GLU A N 1
ATOM 2574 C CA . GLU A 1 315 ? 19.468 -1.210 -0.594 1.00 21.06 315 GLU A CA 1
ATOM 2575 C C . GLU A 1 315 ? 20.970 -0.997 -0.741 1.00 20.57 315 GLU A C 1
ATOM 2576 O O . GLU A 1 315 ? 21.416 0.123 -0.950 1.00 21.09 315 GLU A O 1
ATOM 2582 N N . ILE A 1 316 ? 21.735 -2.082 -0.667 1.00 19.27 316 ILE A N 1
ATOM 2583 C CA . ILE A 1 316 ? 23.170 -2.023 -0.972 1.00 18.72 316 ILE A CA 1
ATOM 2584 C C . ILE A 1 316 ? 23.359 -1.458 -2.375 1.00 18.39 316 ILE A C 1
ATOM 2585 O O . ILE A 1 316 ? 24.131 -0.514 -2.595 1.00 18.73 316 ILE A O 1
ATOM 2590 N N . LEU A 1 317 ? 22.631 -2.024 -3.331 1.00 17.86 317 LEU A N 1
ATOM 2591 C CA . LEU A 1 317 ? 22.821 -1.622 -4.725 1.00 18.48 317 LEU A CA 1
ATOM 2592 C C . LEU A 1 317 ? 22.352 -0.195 -4.993 1.00 19.10 317 LEU A C 1
ATOM 2593 O O . LEU A 1 317 ? 22.969 0.510 -5.777 1.00 19.01 317 LEU A O 1
ATOM 2598 N N . GLN A 1 318 ? 21.289 0.236 -4.316 1.00 21.30 318 GLN A N 1
ATOM 2599 C CA . GLN A 1 318 ? 20.846 1.627 -4.433 1.00 22.57 318 GLN A CA 1
ATOM 2600 C C . GLN A 1 318 ? 21.967 2.578 -3.990 1.00 22.49 318 GLN A C 1
ATOM 2601 O O . GLN A 1 318 ? 22.273 3.548 -4.699 1.00 23.31 318 GLN A O 1
ATOM 2607 N N A ARG A 1 319 ? 22.581 2.280 -2.845 0.70 23.00 319 ARG A N 1
ATOM 2608 N N B ARG A 1 319 ? 22.578 2.273 -2.847 0.30 22.73 319 ARG A N 1
ATOM 2609 C CA A ARG A 1 319 ? 23.693 3.084 -2.324 0.70 23.12 319 ARG A CA 1
ATOM 2610 C CA B ARG A 1 319 ? 23.685 3.061 -2.303 0.30 22.60 319 ARG A CA 1
ATOM 2611 C C A ARG A 1 319 ? 24.879 3.076 -3.286 0.70 21.88 319 ARG A C 1
ATOM 2612 C C B ARG A 1 319 ? 24.912 3.050 -3.219 0.30 21.74 319 ARG A C 1
ATOM 2613 O O A ARG A 1 319 ? 25.490 4.120 -3.540 0.70 21.26 319 ARG A O 1
ATOM 2614 O O B ARG A 1 319 ? 25.588 4.069 -3.357 0.30 21.54 319 ARG A O 1
ATOM 2629 N N . VAL A 1 320 ? 25.185 1.908 -3.855 1.00 20.60 320 VAL A N 1
ATOM 2630 C CA . VAL A 1 320 ? 26.269 1.808 -4.840 1.00 21.10 320 VAL A CA 1
ATOM 2631 C C . VAL A 1 320 ? 25.976 2.725 -6.024 1.00 21.38 320 VAL A C 1
ATOM 2632 O O . VAL A 1 320 ? 26.860 3.437 -6.499 1.00 21.92 320 VAL A O 1
ATOM 2636 N N . GLY A 1 321 ? 24.712 2.709 -6.468 1.00 23.09 321 GLY A N 1
ATOM 2637 C CA . GLY A 1 321 ? 24.250 3.573 -7.553 1.00 24.23 321 GLY A CA 1
ATOM 2638 C C . GLY A 1 321 ? 24.453 5.042 -7.246 1.00 24.29 321 GLY A C 1
ATOM 2639 O O . GLY A 1 321 ? 24.971 5.770 -8.094 1.00 25.24 321 GLY A O 1
ATOM 2640 N N . GLU A 1 322 ? 24.095 5.454 -6.032 1.00 24.85 322 GLU A N 1
ATOM 2641 C CA . GLU A 1 322 ? 24.247 6.842 -5.592 1.00 25.33 322 GLU A CA 1
ATOM 2642 C C . GLU A 1 322 ? 25.719 7.252 -5.624 1.00 24.65 322 GLU A C 1
ATOM 2643 O O . GLU A 1 322 ? 26.047 8.377 -5.981 1.00 25.48 322 GLU A O 1
ATOM 2649 N N . ALA A 1 323 ? 26.609 6.319 -5.286 1.00 23.14 323 ALA A N 1
ATOM 2650 C CA . ALA A 1 323 ? 28.035 6.629 -5.150 1.00 22.29 323 ALA A CA 1
ATOM 2651 C C . ALA A 1 323 ? 28.802 6.693 -6.481 1.00 21.60 323 ALA A C 1
ATOM 2652 O O . ALA A 1 323 ? 29.865 7.324 -6.552 1.00 22.74 323 ALA A O 1
ATOM 2654 N N . GLY A 1 324 ? 28.287 6.031 -7.513 1.00 20.58 324 GLY A N 1
ATOM 2655 C CA . GLY A 1 324 ? 28.914 6.092 -8.846 1.00 19.65 324 GLY A CA 1
ATOM 2656 C C . GLY A 1 324 ? 30.072 5.131 -9.116 1.00 19.22 324 GLY A C 1
ATOM 2657 O O . GLY A 1 324 ? 30.890 5.371 -10.016 1.00 19.79 324 GLY A O 1
ATOM 2658 N N . TYR A 1 325 ? 30.138 4.033 -8.383 1.00 17.59 325 TYR A N 1
ATOM 2659 C CA . TYR A 1 325 ? 31.286 3.126 -8.520 1.00 16.56 325 TYR A CA 1
ATOM 2660 C C . TYR A 1 325 ? 31.357 2.509 -9.906 1.00 16.65 325 TYR A C 1
ATOM 2661 O O . TYR A 1 325 ? 30.331 2.364 -10.602 1.00 17.36 325 TYR A O 1
ATOM 2670 N N . VAL A 1 326 ? 32.569 2.142 -10.304 1.00 14.70 326 VAL A N 1
ATOM 2671 C CA . VAL A 1 326 ? 32.789 1.605 -11.651 1.00 15.23 326 VAL A CA 1
ATOM 2672 C C . VAL A 1 326 ? 33.048 0.114 -11.592 1.00 15.43 326 VAL A C 1
ATOM 2673 O O . VAL A 1 326 ? 33.112 -0.456 -10.503 1.00 15.19 326 VAL A O 1
ATOM 2677 N N . GLY A 1 327 ? 33.164 -0.517 -12.753 1.00 14.71 327 GLY A N 1
ATOM 2678 C CA . GLY A 1 327 ? 33.471 -1.934 -12.790 1.00 15.29 327 GLY A CA 1
ATOM 2679 C C . GLY A 1 327 ? 34.692 -2.258 -11.961 1.00 16.43 327 GLY A C 1
ATOM 2680 O O . GLY A 1 327 ? 35.665 -1.497 -11.918 1.00 15.82 327 GLY A O 1
ATOM 2681 N N . GLY A 1 328 ? 34.632 -3.411 -11.308 1.00 16.85 328 GLY A N 1
ATOM 2682 C CA . GLY A 1 328 ? 35.762 -3.871 -10.524 1.00 17.19 328 GLY A CA 1
ATOM 2683 C C . GLY A 1 328 ? 35.768 -3.409 -9.088 1.00 16.82 328 GLY A C 1
ATOM 2684 O O . GLY A 1 328 ? 36.606 -3.848 -8.327 1.00 17.69 328 GLY A O 1
ATOM 2685 N N . GLN A 1 329 ? 34.871 -2.518 -8.718 1.00 15.72 329 GLN A N 1
ATOM 2686 C CA . GLN A 1 329 ? 34.841 -1.968 -7.377 1.00 15.65 329 GLN A CA 1
ATOM 2687 C C . GLN A 1 329 ? 33.955 -2.793 -6.377 1.00 15.82 329 GLN A C 1
ATOM 2688 O O . GLN A 1 329 ? 33.364 -2.246 -5.500 1.00 15.75 329 GLN A O 1
ATOM 2694 N N . GLU A 1 330 ? 33.902 -4.088 -6.560 1.00 16.09 330 GLU A N 1
ATOM 2695 C CA . GLU A 1 330 ? 33.132 -4.981 -5.680 1.00 17.11 330 GLU A CA 1
ATOM 2696 C C . GLU A 1 330 ? 33.418 -4.791 -4.191 1.00 16.86 330 GLU A C 1
ATOM 2697 O O . GLU A 1 330 ? 32.525 -4.995 -3.358 1.00 16.48 330 GLU A O 1
ATOM 2703 N N . ASP A 1 331 ? 34.639 -4.382 -3.843 1.00 17.53 331 ASP A N 1
ATOM 2704 C CA . ASP A 1 331 ? 34.992 -4.189 -2.446 1.00 17.66 331 ASP A CA 1
ATOM 2705 C C . ASP A 1 331 ? 34.119 -3.127 -1.784 1.00 17.58 331 ASP A C 1
ATOM 2706 O O . ASP A 1 331 ? 33.819 -3.214 -0.591 1.00 17.79 331 ASP A O 1
ATOM 2711 N N . MET A 1 332 ? 33.667 -2.148 -2.565 1.00 16.77 332 MET A N 1
ATOM 2712 C CA . MET A 1 332 ? 32.832 -1.081 -2.017 1.00 17.61 332 MET A CA 1
ATOM 2713 C C . MET A 1 332 ? 31.504 -1.578 -1.484 1.00 18.18 332 MET A C 1
ATOM 2714 O O . MET A 1 332 ? 30.887 -0.933 -0.634 1.00 19.26 332 MET A O 1
ATOM 2719 N N . ILE A 1 333 ? 31.065 -2.716 -2.002 1.00 17.08 333 ILE A N 1
ATOM 2720 C CA . ILE A 1 333 ? 29.815 -3.343 -1.562 1.00 17.48 333 ILE A CA 1
ATOM 2721 C C . ILE A 1 333 ? 29.889 -3.644 -0.073 1.00 18.43 333 ILE A C 1
ATOM 2722 O O . ILE A 1 333 ? 28.906 -3.449 0.660 1.00 18.19 333 ILE A O 1
ATOM 2727 N N . ILE A 1 334 ? 31.045 -4.138 0.366 1.00 18.54 334 ILE A N 1
ATOM 2728 C CA . ILE A 1 334 ? 31.204 -4.543 1.775 1.00 19.21 334 ILE A CA 1
ATOM 2729 C C . ILE A 1 334 ? 31.179 -3.340 2.698 1.00 20.07 334 ILE A C 1
ATOM 2730 O O . ILE A 1 334 ? 30.486 -3.348 3.723 1.00 20.64 334 ILE A O 1
ATOM 2735 N N . ASP A 1 335 ? 31.882 -2.280 2.304 1.00 20.41 335 ASP A N 1
ATOM 2736 C CA . ASP A 1 335 ? 31.864 -1.032 3.069 1.00 21.68 335 ASP A CA 1
ATOM 2737 C C . ASP A 1 335 ? 30.425 -0.524 3.239 1.00 21.84 335 ASP A C 1
ATOM 2738 O O . ASP A 1 335 ? 29.987 -0.198 4.351 1.00 22.49 335 ASP A O 1
ATOM 2743 N N A ILE A 1 336 ? 29.688 -0.493 2.139 0.80 21.21 336 ILE A N 1
ATOM 2744 N N B ILE A 1 336 ? 29.692 -0.501 2.126 0.20 21.39 336 ILE A N 1
ATOM 2745 C CA A ILE A 1 336 ? 28.299 -0.059 2.170 0.80 21.60 336 ILE A CA 1
ATOM 2746 C CA B ILE A 1 336 ? 28.289 -0.081 2.090 0.20 21.44 336 ILE A CA 1
ATOM 2747 C C A ILE A 1 336 ? 27.454 -0.951 3.074 0.80 21.63 336 ILE A C 1
ATOM 2748 C C B ILE A 1 336 ? 27.368 -0.956 2.945 0.20 21.67 336 ILE A C 1
ATOM 2749 O O A ILE A 1 336 ? 26.677 -0.451 3.882 0.80 21.92 336 ILE A O 1
ATOM 2750 O O B ILE A 1 336 ? 26.445 -0.444 3.580 0.20 21.84 336 ILE A O 1
ATOM 2759 N N . ALA A 1 337 ? 27.615 -2.266 2.948 1.00 21.47 337 ALA A N 1
ATOM 2760 C CA . ALA A 1 337 ? 26.831 -3.217 3.754 1.00 22.07 337 ALA A CA 1
ATOM 2761 C C . ALA A 1 337 ? 27.097 -3.016 5.251 1.00 23.02 337 ALA A C 1
ATOM 2762 O O . ALA A 1 337 ? 26.172 -3.033 6.054 1.00 23.45 337 ALA A O 1
ATOM 2764 N N . VAL A 1 338 ? 28.364 -2.821 5.616 1.00 23.16 338 VAL A N 1
ATOM 2765 C CA . VAL A 1 338 ? 28.711 -2.527 7.011 1.00 24.76 338 VAL A CA 1
ATOM 2766 C C . VAL A 1 338 ? 27.995 -1.256 7.484 1.00 25.76 338 VAL A C 1
ATOM 2767 O O . VAL A 1 338 ? 27.416 -1.242 8.588 1.00 25.92 338 VAL A O 1
ATOM 2771 N N A GLN A 1 339 ? 28.033 -0.202 6.664 0.70 25.74 339 GLN A N 1
ATOM 2772 N N B GLN A 1 339 ? 28.027 -0.205 6.661 0.30 25.84 339 GLN A N 1
ATOM 2773 C CA A GLN A 1 339 ? 27.375 1.054 7.027 0.70 27.20 339 GLN A CA 1
ATOM 2774 C CA B GLN A 1 339 ? 27.376 1.074 6.981 0.30 26.95 339 GLN A CA 1
ATOM 2775 C C A GLN A 1 339 ? 25.894 0.796 7.263 0.70 27.65 339 GLN A C 1
ATOM 2776 C C B GLN A 1 339 ? 25.867 0.945 7.147 0.30 27.44 339 GLN A C 1
ATOM 2777 O O A GLN A 1 339 ? 25.345 1.204 8.290 0.70 28.51 339 GLN A O 1
ATOM 2778 O O B GLN A 1 339 ? 25.266 1.616 7.991 0.30 28.02 339 GLN A O 1
ATOM 2789 N N . LEU A 1 340 ? 25.260 0.104 6.315 1.00 27.49 340 LEU A N 1
ATOM 2790 C CA . LEU A 1 340 ? 23.816 -0.161 6.378 1.00 28.00 340 LEU A CA 1
ATOM 2791 C C . LEU A 1 340 ? 23.439 -0.972 7.608 1.00 29.19 340 LEU A C 1
ATOM 2792 O O . LEU A 1 340 ? 22.401 -0.724 8.225 1.00 29.98 340 LEU A O 1
ATOM 2797 N N . ALA A 1 341 ? 24.272 -1.949 7.950 1.00 29.56 341 ALA A N 1
ATOM 2798 C CA . ALA A 1 341 ? 24.034 -2.772 9.124 1.00 30.98 341 ALA A CA 1
ATOM 2799 C C . ALA A 1 341 ? 24.128 -1.942 10.396 1.00 32.51 341 ALA A C 1
ATOM 2800 O O . ALA A 1 341 ? 23.362 -2.161 11.329 1.00 33.29 341 ALA A O 1
ATOM 2802 N N . GLU A 1 342 ? 25.036 -0.970 10.415 1.00 33.39 342 GLU A N 1
ATOM 2803 C CA . GLU A 1 342 ? 25.139 -0.059 11.571 1.00 35.18 342 GLU A CA 1
ATOM 2804 C C . GLU A 1 342 ? 23.927 0.869 11.663 1.00 36.18 342 GLU A C 1
ATOM 2805 O O . GLU A 1 342 ? 23.421 1.140 12.758 1.00 37.32 342 GLU A O 1
ATOM 2811 N N . GLU A 1 343 ? 23.455 1.336 10.509 1.00 36.75 343 GLU A N 1
ATOM 2812 C CA . GLU A 1 343 ? 22.202 2.077 10.416 1.00 37.73 343 GLU A CA 1
ATOM 2813 C C . GLU A 1 343 ? 21.020 1.144 10.689 1.00 38.28 343 GLU A C 1
ATOM 2814 O O . GLU A 1 343 ? 20.453 1.150 11.789 1.00 40.30 343 GLU A O 1
ATOM 2820 N N A HIS B 2 20 ? 71.106 10.915 15.703 0.50 28.12 20 HIS B N 1
ATOM 2821 N N B HIS B 2 20 ? 70.496 10.764 14.884 0.50 22.96 20 HIS B N 1
ATOM 2822 C CA A HIS B 2 20 ? 71.282 12.108 14.820 0.50 27.29 20 HIS B CA 1
ATOM 2823 C CA B HIS B 2 20 ? 71.092 12.107 14.692 0.50 23.67 20 HIS B CA 1
ATOM 2824 C C A HIS B 2 20 ? 70.114 13.068 14.988 0.50 26.57 20 HIS B C 1
ATOM 2825 C C B HIS B 2 20 ? 70.011 13.180 14.654 0.50 23.52 20 HIS B C 1
ATOM 2826 O O A HIS B 2 20 ? 68.962 12.701 14.761 0.50 25.57 20 HIS B O 1
ATOM 2827 O O B HIS B 2 20 ? 68.994 13.029 13.973 0.50 22.38 20 HIS B O 1
ATOM 2840 N N A MET B 2 21 ? 70.419 14.307 15.360 0.40 25.60 21 MET B N 1
ATOM 2841 N N B MET B 2 21 ? 70.241 14.270 15.379 0.40 23.67 21 MET B N 1
ATOM 2842 C CA A MET B 2 21 ? 69.391 15.302 15.630 0.40 25.17 21 MET B CA 1
ATOM 2843 C CA B MET B 2 21 ? 69.225 15.305 15.524 0.40 24.03 21 MET B CA 1
ATOM 2844 C C A MET B 2 21 ? 69.342 16.376 14.539 0.40 25.10 21 MET B C 1
ATOM 2845 C C B MET B 2 21 ? 69.263 16.351 14.425 0.40 24.38 21 MET B C 1
ATOM 2846 O O A MET B 2 21 ? 68.398 17.167 14.483 0.40 25.39 21 MET B O 1
ATOM 2847 O O B MET B 2 21 ? 68.317 17.125 14.270 0.40 24.67 21 MET B O 1
ATOM 2856 N N . GLY B 2 22 ? 70.358 16.383 13.676 1.00 25.23 22 GLY B N 1
ATOM 2857 C CA . GLY B 2 22 ? 70.535 17.397 12.629 1.00 25.66 22 GLY B CA 1
ATOM 2858 C C . GLY B 2 22 ? 69.621 17.281 11.421 1.00 25.72 22 GLY B C 1
ATOM 2859 O O . GLY B 2 22 ? 68.802 16.351 11.329 1.00 26.39 22 GLY B O 1
ATOM 2860 N N A LYS B 2 23 ? 69.780 18.229 10.503 0.50 25.36 23 LYS B N 1
ATOM 2861 N N B LYS B 2 23 ? 69.717 18.239 10.501 0.50 25.50 23 LYS B N 1
ATOM 2862 C CA A LYS B 2 23 ? 69.035 18.249 9.251 0.50 24.50 23 LYS B CA 1
ATOM 2863 C CA B LYS B 2 23 ? 68.936 18.160 9.259 0.50 24.73 23 LYS B CA 1
ATOM 2864 C C A LYS B 2 23 ? 69.953 17.857 8.097 0.50 23.73 23 LYS B C 1
ATOM 2865 C C B LYS B 2 23 ? 69.809 17.952 8.025 0.50 23.92 23 LYS B C 1
ATOM 2866 O O A LYS B 2 23 ? 71.033 18.423 7.927 0.50 23.64 23 LYS B O 1
ATOM 2867 O O B LYS B 2 23 ? 70.693 18.755 7.718 0.50 23.77 23 LYS B O 1
ATOM 2878 N N . ALA B 2 24 ? 69.534 16.860 7.324 1.00 22.82 24 ALA B N 1
ATOM 2879 C CA . ALA B 2 24 ? 70.257 16.497 6.112 1.00 21.87 24 ALA B CA 1
ATOM 2880 C C . ALA B 2 24 ? 69.890 17.480 5.021 1.00 21.95 24 ALA B C 1
ATOM 2881 O O . ALA B 2 24 ? 68.735 17.912 4.930 1.00 22.24 24 ALA B O 1
ATOM 2883 N N . VAL B 2 25 ? 70.874 17.814 4.198 1.00 20.04 25 VAL B N 1
ATOM 2884 C CA . VAL B 2 25 ? 70.678 18.719 3.067 1.00 19.90 25 VAL B CA 1
ATOM 2885 C C . VAL B 2 25 ? 70.190 17.880 1.890 1.00 19.00 25 VAL B C 1
ATOM 2886 O O . VAL B 2 25 ? 70.818 16.881 1.528 1.00 19.32 25 VAL B O 1
ATOM 2890 N N . ALA B 2 26 ? 69.083 18.298 1.282 1.00 18.24 26 ALA B N 1
ATOM 2891 C CA . ALA B 2 26 ? 68.500 17.502 0.182 1.00 17.36 26 ALA B CA 1
ATOM 2892 C C . ALA B 2 26 ? 68.387 18.256 -1.135 1.00 17.43 26 ALA B C 1
ATOM 2893 O O . ALA B 2 26 ? 68.234 19.485 -1.158 1.00 18.63 26 ALA B O 1
ATOM 2895 N N . ALA B 2 27 ? 68.419 17.494 -2.226 1.00 16.00 27 ALA B N 1
ATOM 2896 C CA . ALA B 2 27 ? 68.019 17.965 -3.558 1.00 16.01 27 ALA B CA 1
ATOM 2897 C C . ALA B 2 27 ? 66.826 17.134 -3.990 1.00 15.41 27 ALA B C 1
ATOM 2898 O O . ALA B 2 27 ? 66.692 15.952 -3.617 1.00 15.93 27 ALA B O 1
ATOM 2900 N N . ILE B 2 28 ? 65.966 17.773 -4.772 1.00 14.73 28 ILE B N 1
ATOM 2901 C CA . ILE B 2 28 ? 64.883 17.073 -5.462 1.00 14.63 28 ILE B CA 1
ATOM 2902 C C . ILE B 2 28 ? 65.156 17.204 -6.945 1.00 15.24 28 ILE B C 1
ATOM 2903 O O . ILE B 2 28 ? 65.361 18.310 -7.469 1.00 16.50 28 ILE B O 1
ATOM 2908 N N . VAL B 2 29 ? 65.169 16.068 -7.626 1.00 14.34 29 VAL B N 1
ATOM 2909 C CA . VAL B 2 29 ? 65.383 16.029 -9.066 1.00 14.52 29 VAL B CA 1
ATOM 2910 C C . VAL B 2 29 ? 64.079 15.556 -9.683 1.00 14.71 29 VAL B C 1
ATOM 2911 O O . VAL B 2 29 ? 63.621 14.455 -9.411 1.00 14.97 29 VAL B O 1
ATOM 2915 N N . GLY B 2 30 ? 63.490 16.419 -10.512 1.00 15.57 30 GLY B N 1
ATOM 2916 C CA . GLY B 2 30 ? 62.187 16.183 -11.156 1.00 16.22 30 GLY B CA 1
ATOM 2917 C C . GLY B 2 30 ? 61.118 17.049 -10.505 1.00 16.98 30 GLY B C 1
ATOM 2918 O O . GLY B 2 30 ? 60.468 16.616 -9.564 1.00 17.05 30 GLY B O 1
ATOM 2919 N N . PRO B 2 31 ? 60.933 18.259 -10.989 1.00 17.63 31 PRO B N 1
ATOM 2920 C CA . PRO B 2 31 ? 60.051 19.225 -10.335 1.00 18.42 31 PRO B CA 1
ATOM 2921 C C . PRO B 2 31 ? 58.611 19.181 -10.787 1.00 18.10 31 PRO B C 1
ATOM 2922 O O . PRO B 2 31 ? 58.018 20.200 -10.965 1.00 20.17 31 PRO B O 1
ATOM 2926 N N . GLY B 2 32 ? 58.080 17.983 -10.923 1.00 17.15 32 GLY B N 1
ATOM 2927 C CA . GLY B 2 32 ? 56.710 17.775 -11.384 1.00 17.40 32 GLY B CA 1
ATOM 2928 C C . GLY B 2 32 ? 55.704 17.701 -10.256 1.00 16.96 32 GLY B C 1
ATOM 2929 O O . GLY B 2 32 ? 55.884 18.331 -9.213 1.00 16.95 32 GLY B O 1
ATOM 2930 N N . ASN B 2 33 ? 54.633 16.941 -10.467 1.00 16.61 33 ASN B N 1
ATOM 2931 C CA . ASN B 2 33 ? 53.597 16.796 -9.441 1.00 16.81 33 ASN B CA 1
ATOM 2932 C C . ASN B 2 33 ? 54.172 16.235 -8.155 1.00 16.75 33 ASN B C 1
ATOM 2933 O O . ASN B 2 33 ? 53.973 16.804 -7.064 1.00 16.73 33 ASN B O 1
ATOM 2938 N N A ILE B 2 34 ? 54.889 15.125 -8.275 0.50 15.96 34 ILE B N 1
ATOM 2939 N N B ILE B 2 34 ? 54.868 15.106 -8.283 0.50 15.94 34 ILE B N 1
ATOM 2940 C CA A ILE B 2 34 ? 55.469 14.461 -7.117 0.50 15.88 34 ILE B CA 1
ATOM 2941 C CA B ILE B 2 34 ? 55.490 14.417 -7.153 0.50 15.83 34 ILE B CA 1
ATOM 2942 C C A ILE B 2 34 ? 56.612 15.273 -6.530 0.50 15.96 34 ILE B C 1
ATOM 2943 C C B ILE B 2 34 ? 56.593 15.278 -6.546 0.50 15.93 34 ILE B C 1
ATOM 2944 O O A ILE B 2 34 ? 56.653 15.490 -5.318 0.50 16.06 34 ILE B O 1
ATOM 2945 O O B ILE B 2 34 ? 56.592 15.527 -5.340 0.50 16.03 34 ILE B O 1
ATOM 2954 N N . GLY B 2 35 ? 57.521 15.746 -7.379 1.00 15.55 35 GLY B N 1
ATOM 2955 C CA . GLY B 2 35 ? 58.659 16.553 -6.893 1.00 15.81 35 GLY B CA 1
ATOM 2956 C C . GLY B 2 35 ? 58.225 17.793 -6.118 1.00 16.72 35 GLY B C 1
ATOM 2957 O O . GLY B 2 35 ? 58.788 18.118 -5.060 1.00 16.72 35 GLY B O 1
ATOM 2958 N N . THR B 2 36 ? 57.234 18.501 -6.647 1.00 17.39 36 THR B N 1
ATOM 2959 C CA . THR B 2 36 ? 56.799 19.752 -6.014 1.00 18.27 36 THR B CA 1
ATOM 2960 C C . THR B 2 36 ? 56.021 19.484 -4.728 1.00 18.49 36 THR B C 1
ATOM 2961 O O . THR B 2 36 ? 56.218 20.183 -3.736 1.00 18.22 36 THR B O 1
ATOM 2965 N N . ASP B 2 37 ? 55.176 18.460 -4.725 1.00 17.09 37 ASP B N 1
ATOM 2966 C CA . ASP B 2 37 ? 54.496 18.060 -3.497 1.00 17.19 37 ASP B CA 1
ATOM 2967 C C . ASP B 2 37 ? 55.528 17.665 -2.430 1.00 17.31 37 ASP B C 1
ATOM 2968 O O . ASP B 2 37 ? 55.406 18.035 -1.262 1.00 17.85 37 ASP B O 1
ATOM 2973 N N . LEU B 2 38 ? 56.546 16.930 -2.846 1.00 16.32 38 LEU B N 1
ATOM 2974 C CA . LEU B 2 38 ? 57.609 16.521 -1.916 1.00 15.92 38 LEU B CA 1
ATOM 2975 C C . LEU B 2 38 ? 58.334 17.739 -1.358 1.00 17.33 38 LEU B C 1
ATOM 2976 O O . LEU B 2 38 ? 58.658 17.778 -0.168 1.00 18.26 38 LEU B O 1
ATOM 2981 N N . LEU B 2 39 ? 58.597 18.729 -2.207 1.00 17.15 39 LEU B N 1
ATOM 2982 C CA . LEU B 2 39 ? 59.236 19.965 -1.765 1.00 18.47 39 LEU B CA 1
ATOM 2983 C C . LEU B 2 39 ? 58.494 20.580 -0.592 1.00 19.18 39 LEU B C 1
ATOM 2984 O O . LEU B 2 39 ? 59.109 20.957 0.405 1.00 19.70 39 LEU B O 1
ATOM 2989 N N A ILE B 2 40 ? 57.174 20.690 -0.722 0.50 19.36 40 ILE B N 1
ATOM 2990 N N B ILE B 2 40 ? 57.176 20.660 -0.696 0.50 19.20 40 ILE B N 1
ATOM 2991 C CA A ILE B 2 40 ? 56.355 21.265 0.347 0.50 19.97 40 ILE B CA 1
ATOM 2992 C CA B ILE B 2 40 ? 56.397 21.302 0.359 0.50 19.62 40 ILE B CA 1
ATOM 2993 C C A ILE B 2 40 ? 56.529 20.471 1.628 0.50 20.49 40 ILE B C 1
ATOM 2994 C C B ILE B 2 40 ? 56.384 20.484 1.656 0.50 20.43 40 ILE B C 1
ATOM 2995 O O A ILE B 2 40 ? 56.842 21.040 2.684 0.50 20.14 40 ILE B O 1
ATOM 2996 O O B ILE B 2 40 ? 56.446 21.051 2.756 0.50 20.18 40 ILE B O 1
ATOM 3005 N N . LYS B 2 41 ? 56.327 19.159 1.527 1.00 19.86 41 LYS B N 1
ATOM 3006 C CA . LYS B 2 41 ? 56.493 18.234 2.669 1.00 20.75 41 LYS B CA 1
ATOM 3007 C C . LYS B 2 41 ? 57.857 18.346 3.335 1.00 21.27 41 LYS B C 1
ATOM 3008 O O . LYS B 2 41 ? 57.953 18.350 4.580 1.00 21.97 41 LYS B O 1
ATOM 3014 N N . LEU B 2 42 ? 58.913 18.420 2.533 1.00 21.11 42 LEU B N 1
ATOM 3015 C CA . LEU B 2 42 ? 60.270 18.473 3.093 1.00 21.31 42 LEU B CA 1
ATOM 3016 C C . LEU B 2 42 ? 60.544 19.804 3.793 1.00 23.21 42 LEU B C 1
ATOM 3017 O O . LEU B 2 42 ? 61.291 19.855 4.790 1.00 23.72 42 LEU B O 1
ATOM 3022 N N . GLN B 2 43 ? 59.936 20.880 3.294 1.00 23.71 43 GLN B N 1
ATOM 3023 C CA . GLN B 2 43 ? 60.058 22.179 3.987 1.00 25.72 43 GLN B CA 1
ATOM 3024 C C . GLN B 2 43 ? 59.418 22.209 5.381 1.00 26.68 43 GLN B C 1
ATOM 3025 O O . GLN B 2 43 ? 59.823 23.011 6.230 1.00 27.27 43 GLN B O 1
ATOM 3031 N N A ARG B 2 44 ? 58.514 21.264 5.613 0.50 26.28 44 ARG B N 1
ATOM 3032 N N B ARG B 2 44 ? 58.374 21.411 5.609 0.50 26.50 44 ARG B N 1
ATOM 3033 C CA A ARG B 2 44 ? 57.891 21.018 6.902 0.50 26.79 44 ARG B CA 1
ATOM 3034 C CA B ARG B 2 44 ? 57.668 21.414 6.901 0.50 27.38 44 ARG B CA 1
ATOM 3035 C C A ARG B 2 44 ? 58.699 20.050 7.784 0.50 26.53 44 ARG B C 1
ATOM 3036 C C B ARG B 2 44 ? 58.052 20.214 7.774 0.50 27.06 44 ARG B C 1
ATOM 3037 O O A ARG B 2 44 ? 58.579 20.097 9.013 0.50 27.13 44 ARG B O 1
ATOM 3038 O O B ARG B 2 44 ? 57.363 19.869 8.742 0.50 28.10 44 ARG B O 1
ATOM 3053 N N A SER B 2 45 ? 59.520 19.193 7.169 0.70 25.49 45 SER B N 1
ATOM 3054 N N B SER B 2 45 ? 59.180 19.587 7.423 0.30 26.09 45 SER B N 1
ATOM 3055 C CA A SER B 2 45 ? 60.232 18.141 7.891 0.70 25.48 45 SER B CA 1
ATOM 3056 C CA B SER B 2 45 ? 59.731 18.440 8.161 0.30 25.47 45 SER B CA 1
ATOM 3057 C C A SER B 2 45 ? 61.086 18.684 9.017 0.70 26.36 45 SER B C 1
ATOM 3058 C C B SER B 2 45 ? 60.682 18.883 9.283 0.30 26.21 45 SER B C 1
ATOM 3059 O O A SER B 2 45 ? 61.676 19.750 8.909 0.70 27.75 45 SER B O 1
ATOM 3060 O O B SER B 2 45 ? 60.998 20.069 9.402 0.30 26.49 45 SER B O 1
ATOM 3065 N N . GLU B 2 46 ? 61.131 17.930 10.102 1.00 26.22 46 GLU B N 1
ATOM 3066 C CA . GLU B 2 46 ? 62.032 18.233 11.202 1.00 26.55 46 GLU B CA 1
ATOM 3067 C C . GLU B 2 46 ? 63.504 18.059 10.801 1.00 26.39 46 GLU B C 1
ATOM 3068 O O . GLU B 2 46 ? 64.367 18.861 11.215 1.00 28.17 46 GLU B O 1
ATOM 3074 N N . HIS B 2 47 ? 63.785 17.100 9.919 1.00 25.18 47 HIS B N 1
ATOM 3075 C CA . HIS B 2 47 ? 65.168 16.674 9.730 1.00 24.08 47 HIS B CA 1
ATOM 3076 C C . HIS B 2 47 ? 65.724 16.725 8.309 1.00 22.71 47 HIS B C 1
ATOM 3077 O O . HIS B 2 47 ? 66.790 16.157 8.061 1.00 21.61 47 HIS B O 1
ATOM 3084 N N A ILE B 2 48 ? 65.027 17.405 7.393 0.80 21.45 48 ILE B N 1
ATOM 3085 N N B ILE B 2 48 ? 65.065 17.436 7.428 0.20 23.35 48 ILE B N 1
ATOM 3086 C CA A ILE B 2 48 ? 65.536 17.566 6.038 0.80 21.35 48 ILE B CA 1
ATOM 3087 C CA B ILE B 2 48 ? 65.612 17.592 6.109 0.20 22.69 48 ILE B CA 1
ATOM 3088 C C A ILE B 2 48 ? 65.412 19.008 5.598 0.80 21.56 48 ILE B C 1
ATOM 3089 C C B ILE B 2 48 ? 65.451 18.993 5.612 0.20 22.72 48 ILE B C 1
ATOM 3090 O O A ILE B 2 48 ? 64.353 19.621 5.739 0.80 22.51 48 ILE B O 1
ATOM 3091 O O B ILE B 2 48 ? 64.444 19.574 5.780 0.20 22.77 48 ILE B O 1
ATOM 3100 N N . GLU B 2 49 ? 66.509 19.544 5.083 1.00 22.45 49 GLU B N 1
ATOM 3101 C CA . GLU B 2 49 ? 66.514 20.899 4.506 1.00 23.25 49 GLU B CA 1
ATOM 3102 C C . GLU B 2 49 ? 66.669 20.764 2.996 1.00 22.81 49 GLU B C 1
ATOM 3103 O O . GLU B 2 49 ? 67.696 20.292 2.538 1.00 23.44 49 GLU B O 1
ATOM 3109 N N A VAL B 2 50 ? 65.650 21.164 2.235 0.70 22.34 50 VAL B N 1
ATOM 3110 N N B VAL B 2 50 ? 65.674 21.194 2.225 0.30 22.33 50 VAL B N 1
ATOM 3111 C CA A VAL B 2 50 ? 65.764 21.163 0.771 0.70 21.79 50 VAL B CA 1
ATOM 3112 C CA B VAL B 2 50 ? 65.768 21.107 0.763 0.30 21.60 50 VAL B CA 1
ATOM 3113 C C A VAL B 2 50 ? 66.576 22.367 0.316 0.70 21.84 50 VAL B C 1
ATOM 3114 C C B VAL B 2 50 ? 66.479 22.324 0.153 0.30 21.67 50 VAL B C 1
ATOM 3115 O O A VAL B 2 50 ? 66.204 23.518 0.594 0.70 23.00 50 VAL B O 1
ATOM 3116 O O B VAL B 2 50 ? 65.936 23.433 0.145 0.30 22.28 50 VAL B O 1
ATOM 3123 N N . ARG B 2 51 ? 67.688 22.095 -0.358 1.00 21.14 51 ARG B N 1
ATOM 3124 C CA . ARG B 2 51 ? 68.590 23.148 -0.844 1.00 22.11 51 ARG B CA 1
ATOM 3125 C C . ARG B 2 51 ? 68.466 23.362 -2.338 1.00 21.28 51 ARG B C 1
ATOM 3126 O O . ARG B 2 51 ? 68.701 24.457 -2.835 1.00 21.35 51 ARG B O 1
ATOM 3134 N N . TYR B 2 52 ? 68.121 22.301 -3.063 1.00 20.10 52 TYR B N 1
ATOM 3135 C CA . TYR B 2 52 ? 68.130 22.333 -4.523 1.00 19.94 52 TYR B CA 1
ATOM 3136 C C . TYR B 2 52 ? 66.887 21.711 -5.146 1.00 19.48 52 TYR B C 1
ATOM 3137 O O . TYR B 2 52 ? 66.434 20.653 -4.710 1.00 18.72 52 TYR B O 1
ATOM 3146 N N A MET B 2 53 ? 66.375 22.375 -6.182 0.40 19.58 53 MET B N 1
ATOM 3147 N N B MET B 2 53 ? 66.316 22.377 -6.152 0.60 19.51 53 MET B N 1
ATOM 3148 C CA A MET B 2 53 ? 65.296 21.858 -7.013 0.40 19.42 53 MET B CA 1
ATOM 3149 C CA B MET B 2 53 ? 65.271 21.768 -6.989 0.60 19.26 53 MET B CA 1
ATOM 3150 C C A MET B 2 53 ? 65.850 21.784 -8.423 0.40 19.05 53 MET B C 1
ATOM 3151 C C B MET B 2 53 ? 65.774 21.777 -8.421 0.60 18.90 53 MET B C 1
ATOM 3152 O O A MET B 2 53 ? 66.304 22.792 -8.962 0.40 19.64 53 MET B O 1
ATOM 3153 O O B MET B 2 53 ? 66.108 22.824 -8.966 0.60 19.69 53 MET B O 1
ATOM 3162 N N . VAL B 2 54 ? 65.836 20.593 -9.014 1.00 18.66 54 VAL B N 1
ATOM 3163 C CA . VAL B 2 54 ? 66.544 20.377 -10.267 1.00 18.07 54 VAL B CA 1
ATOM 3164 C C . VAL B 2 54 ? 65.641 19.792 -11.345 1.00 18.59 54 VAL B C 1
ATOM 3165 O O . VAL B 2 54 ? 65.047 18.733 -11.173 1.00 17.76 54 VAL B O 1
ATOM 3169 N N . GLY B 2 55 ? 65.545 20.497 -12.467 1.00 18.31 55 GLY B N 1
ATOM 3170 C CA . GLY B 2 55 ? 64.714 20.038 -13.585 1.00 19.54 55 GLY B CA 1
ATOM 3171 C C . GLY B 2 55 ? 65.441 20.195 -14.897 1.00 20.53 55 GLY B C 1
ATOM 3172 O O . GLY B 2 55 ? 66.655 20.349 -14.911 1.00 20.77 55 GLY B O 1
ATOM 3173 N N . VAL B 2 56 ? 64.684 20.128 -15.989 1.00 22.09 56 VAL B N 1
ATOM 3174 C CA . VAL B 2 56 ? 65.240 20.256 -17.340 1.00 24.08 56 VAL B CA 1
ATOM 3175 C C . VAL B 2 56 ? 64.515 21.309 -18.195 1.00 25.92 56 VAL B C 1
ATOM 3176 O O . VAL B 2 56 ? 65.003 21.657 -19.269 1.00 26.95 56 VAL B O 1
ATOM 3180 N N . ASP B 2 57 ? 63.368 21.797 -17.726 1.00 27.11 57 ASP B N 1
ATOM 3181 C CA . ASP B 2 57 ? 62.538 22.755 -18.473 1.00 29.01 57 ASP B CA 1
ATOM 3182 C C . ASP B 2 57 ? 62.531 24.091 -17.741 1.00 30.15 57 ASP B C 1
ATOM 3183 O O . ASP B 2 57 ? 62.005 24.177 -16.630 1.00 30.08 57 ASP B O 1
ATOM 3188 N N . PRO B 2 58 ? 63.095 25.150 -18.361 1.00 31.30 58 PRO B N 1
ATOM 3189 C CA . PRO B 2 58 ? 63.127 26.469 -17.724 1.00 32.52 58 PRO B CA 1
ATOM 3190 C C . PRO B 2 58 ? 61.749 27.001 -17.309 1.00 32.87 58 PRO B C 1
ATOM 3191 O O . PRO B 2 58 ? 61.652 27.760 -16.344 1.00 33.96 58 PRO B O 1
ATOM 3195 N N . ALA B 2 59 ? 60.704 26.591 -18.025 1.00 32.99 59 ALA B N 1
ATOM 3196 C CA . ALA B 2 59 ? 59.345 27.076 -17.776 1.00 33.01 59 ALA B CA 1
ATOM 3197 C C . ALA B 2 59 ? 58.598 26.252 -16.723 1.00 32.41 59 ALA B C 1
ATOM 3198 O O . ALA B 2 59 ? 57.411 26.464 -16.477 1.00 32.96 59 ALA B O 1
ATOM 3200 N N . SER B 2 60 ? 59.307 25.323 -16.083 1.00 31.54 60 SER B N 1
ATOM 3201 C CA . SER B 2 60 ? 58.723 24.445 -15.078 1.00 30.71 60 SER B CA 1
ATOM 3202 C C . SER B 2 60 ? 57.962 25.177 -13.960 1.00 30.97 60 SER B C 1
ATOM 3203 O O . SER B 2 60 ? 58.473 26.142 -13.378 1.00 31.69 60 SER B O 1
ATOM 3206 N N . GLU B 2 61 ? 56.751 24.696 -13.665 1.00 30.05 61 GLU B N 1
ATOM 3207 C CA . GLU B 2 61 ? 55.964 25.182 -12.516 1.00 29.90 61 GLU B CA 1
ATOM 3208 C C . GLU B 2 61 ? 56.637 24.842 -11.173 1.00 28.71 61 GLU B C 1
ATOM 3209 O O . GLU B 2 61 ? 56.566 25.616 -10.211 1.00 29.33 61 GLU B O 1
ATOM 3215 N N . GLY B 2 62 ? 57.283 23.679 -11.108 1.00 26.99 62 GLY B N 1
ATOM 3216 C CA . GLY B 2 62 ? 57.967 23.259 -9.889 1.00 25.35 62 GLY B CA 1
ATOM 3217 C C . GLY B 2 62 ? 59.199 24.098 -9.597 1.00 24.52 62 GLY B C 1
ATOM 3218 O O . GLY B 2 62 ? 59.486 24.412 -8.440 1.00 24.80 62 GLY B O 1
ATOM 3219 N N . LEU B 2 63 ? 59.926 24.470 -10.644 1.00 24.05 63 LEU B N 1
ATOM 3220 C CA . LEU B 2 63 ? 61.078 25.352 -10.471 1.00 24.34 63 LEU B CA 1
ATOM 3221 C C . LEU B 2 63 ? 60.633 26.713 -9.953 1.00 25.41 63 LEU B C 1
ATOM 3222 O O . LEU B 2 63 ? 61.247 27.263 -9.040 1.00 24.71 63 LEU B O 1
ATOM 3227 N N . ALA B 2 64 ? 59.535 27.220 -10.503 1.00 26.07 64 ALA B N 1
ATOM 3228 C CA . ALA B 2 64 ? 58.982 28.497 -10.053 1.00 27.15 64 ALA B CA 1
ATOM 3229 C C . ALA B 2 64 ? 58.551 28.462 -8.583 1.00 27.39 64 ALA B C 1
ATOM 3230 O O . ALA B 2 64 ? 58.833 29.404 -7.826 1.00 27.99 64 ALA B O 1
ATOM 3232 N N A ARG B 2 65 ? 57.881 27.382 -8.185 0.40 26.59 65 ARG B N 1
ATOM 3233 N N B ARG B 2 65 ? 57.887 27.379 -8.186 0.40 26.62 65 ARG B N 1
ATOM 3234 C CA A ARG B 2 65 ? 57.441 27.208 -6.801 0.40 26.80 65 ARG B CA 1
ATOM 3235 C CA B ARG B 2 65 ? 57.429 27.198 -6.809 0.40 26.87 65 ARG B CA 1
ATOM 3236 C C A ARG B 2 65 ? 58.622 27.128 -5.836 0.40 26.94 65 ARG B C 1
ATOM 3237 C C B ARG B 2 65 ? 58.596 27.083 -5.822 0.40 26.96 65 ARG B C 1
ATOM 3238 O O A ARG B 2 65 ? 58.576 27.701 -4.751 0.40 27.22 65 ARG B O 1
ATOM 3239 O O B ARG B 2 65 ? 58.516 27.594 -4.707 0.40 27.18 65 ARG B O 1
ATOM 3254 N N . ALA B 2 66 ? 59.672 26.413 -6.238 1.00 26.77 66 ALA B N 1
ATOM 3255 C CA . ALA B 2 66 ? 60.899 26.337 -5.442 1.00 27.28 66 ALA B CA 1
ATOM 3256 C C . ALA B 2 66 ? 61.544 27.712 -5.221 1.00 28.88 66 ALA B C 1
ATOM 3257 O O . ALA B 2 66 ? 61.943 28.037 -4.095 1.00 29.42 66 ALA B O 1
ATOM 3259 N N A ARG B 2 67 ? 61.631 28.521 -6.278 0.50 29.48 67 ARG B N 1
ATOM 3260 N N B ARG B 2 67 ? 61.642 28.504 -6.292 0.50 29.52 67 ARG B N 1
ATOM 3261 C CA A ARG B 2 67 ? 62.201 29.868 -6.158 0.50 30.69 67 ARG B CA 1
ATOM 3262 C CA B ARG B 2 67 ? 62.159 29.872 -6.203 0.50 30.78 67 ARG B CA 1
ATOM 3263 C C A ARG B 2 67 ? 61.349 30.778 -5.264 0.50 31.49 67 ARG B C 1
ATOM 3264 C C B ARG B 2 67 ? 61.353 30.665 -5.183 0.50 31.42 67 ARG B C 1
ATOM 3265 O O A ARG B 2 67 ? 61.887 31.606 -4.523 0.50 32.31 67 ARG B O 1
ATOM 3266 O O B ARG B 2 67 ? 61.918 31.288 -4.277 0.50 31.88 67 ARG B O 1
ATOM 3281 N N . LYS B 2 68 ? 60.030 30.603 -5.328 1.00 31.55 68 LYS B N 1
ATOM 3282 C CA . LYS B 2 68 ? 59.091 31.294 -4.436 1.00 32.38 68 LYS B CA 1
ATOM 3283 C C . LYS B 2 68 ? 59.314 30.893 -2.977 0.70 32.15 68 LYS B C 1
ATOM 3284 O O . LYS B 2 68 ? 59.122 31.697 -2.072 0.70 32.32 68 LYS B O 1
ATOM 3290 N N . LEU B 2 69 ? 59.728 29.648 -2.760 1.00 31.39 69 LEU B N 1
ATOM 3291 C CA . LEU B 2 69 ? 59.910 29.118 -1.412 1.00 31.46 69 LEU B CA 1
ATOM 3292 C C . LEU B 2 69 ? 61.377 29.112 -0.979 1.00 31.46 69 LEU B C 1
ATOM 3293 O O . LEU B 2 69 ? 61.761 28.364 -0.061 1.00 31.81 69 LEU B O 1
ATOM 3298 N N . GLY B 2 70 ? 62.195 29.935 -1.637 1.00 31.32 70 GLY B N 1
ATOM 3299 C CA . GLY B 2 70 ? 63.580 30.164 -1.230 1.00 31.15 70 GLY B CA 1
ATOM 3300 C C . GLY B 2 70 ? 64.601 29.091 -1.579 1.00 30.01 70 GLY B C 1
ATOM 3301 O O . GLY B 2 70 ? 65.747 29.149 -1.130 1.00 30.27 70 GLY B O 1
ATOM 3302 N N . VAL B 2 71 ? 64.205 28.127 -2.405 1.00 28.84 71 VAL B N 1
ATOM 3303 C CA . VAL B 2 71 ? 65.066 27.003 -2.742 1.00 28.27 71 VAL B CA 1
ATOM 3304 C C . VAL B 2 71 ? 65.797 27.300 -4.048 1.00 28.14 71 VAL B C 1
ATOM 3305 O O . VAL B 2 71 ? 65.180 27.777 -4.995 1.00 28.24 71 VAL B O 1
ATOM 3309 N N . GLU B 2 72 ? 67.104 27.033 -4.101 1.00 28.05 72 GLU B N 1
ATOM 3310 C CA . GLU B 2 72 ? 67.853 27.245 -5.335 1.00 27.64 72 GLU B CA 1
ATOM 3311 C C . GLU B 2 72 ? 67.322 26.290 -6.393 1.00 26.64 72 GLU B C 1
ATOM 3312 O O . GLU B 2 72 ? 67.187 25.094 -6.139 1.00 26.25 72 GLU B O 1
ATOM 3318 N N . ALA B 2 73 ? 66.983 26.830 -7.557 1.00 25.55 73 ALA B N 1
ATOM 3319 C CA . ALA B 2 73 ? 66.349 26.026 -8.607 1.00 24.91 73 ALA B CA 1
ATOM 3320 C C . ALA B 2 73 ? 67.108 26.156 -9.912 1.00 24.97 73 ALA B C 1
ATOM 3321 O O . ALA B 2 73 ? 67.628 27.230 -10.243 1.00 25.96 73 ALA B O 1
ATOM 3323 N N . SER B 2 74 ? 67.170 25.064 -10.663 1.00 24.04 74 SER B N 1
ATOM 3324 C CA . SER B 2 74 ? 67.882 25.040 -11.917 1.00 24.18 74 SER B CA 1
ATOM 3325 C C . SER B 2 74 ? 67.203 24.151 -12.940 1.00 23.61 74 SER B C 1
ATOM 3326 O O . SER B 2 74 ? 66.755 23.037 -12.626 1.00 23.18 74 SER B O 1
ATOM 3329 N N . ALA B 2 75 ? 67.179 24.629 -14.179 1.00 23.38 75 ALA B N 1
ATOM 3330 C CA . ALA B 2 75 ? 66.728 23.812 -15.298 1.00 23.55 75 ALA B CA 1
ATOM 3331 C C . ALA B 2 75 ? 67.904 23.170 -16.036 1.00 23.61 75 ALA B C 1
ATOM 3332 O O . ALA B 2 75 ? 67.729 22.637 -17.137 1.00 23.99 75 ALA B O 1
ATOM 3334 N N A GLU B 2 76 ? 69.080 23.210 -15.405 0.50 23.87 76 GLU B N 1
ATOM 3335 N N B GLU B 2 76 ? 69.095 23.205 -15.437 0.50 23.96 76 GLU B N 1
ATOM 3336 C CA A GLU B 2 76 ? 70.320 22.708 -15.997 0.50 24.33 76 GLU B CA 1
ATOM 3337 C CA B GLU B 2 76 ? 70.291 22.670 -16.095 0.50 24.45 76 GLU B CA 1
ATOM 3338 C C A GLU B 2 76 ? 70.670 21.289 -15.539 0.50 23.79 76 GLU B C 1
ATOM 3339 C C B GLU B 2 76 ? 70.609 21.223 -15.692 0.50 23.88 76 GLU B C 1
ATOM 3340 O O A GLU B 2 76 ? 71.811 20.843 -15.686 0.50 24.10 76 GLU B O 1
ATOM 3341 O O B GLU B 2 76 ? 71.662 20.681 -16.037 0.50 24.16 76 GLU B O 1
ATOM 3352 N N . GLY B 2 77 ? 69.681 20.598 -14.971 1.00 23.30 77 GLY B N 1
ATOM 3353 C CA . GLY B 2 77 ? 69.762 19.162 -14.701 1.00 22.26 77 GLY B CA 1
ATOM 3354 C C . GLY B 2 77 ? 70.784 18.679 -13.683 1.00 21.76 77 GLY B C 1
ATOM 3355 O O . GLY B 2 77 ? 71.425 19.467 -12.963 1.00 21.94 77 GLY B O 1
ATOM 3356 N N . VAL B 2 78 ? 70.923 17.359 -13.635 1.00 21.21 78 VAL B N 1
ATOM 3357 C CA . VAL B 2 78 ? 71.865 16.701 -12.749 1.00 20.98 78 VAL B CA 1
ATOM 3358 C C . VAL B 2 78 ? 73.317 17.154 -13.006 1.00 21.46 78 VAL B C 1
ATOM 3359 O O . VAL B 2 78 ? 74.101 17.234 -12.074 1.00 21.32 78 VAL B O 1
ATOM 3363 N N . ASP B 2 79 ? 73.659 17.492 -14.255 1.00 22.00 79 ASP B N 1
ATOM 3364 C CA . ASP B 2 79 ? 74.977 18.082 -14.528 1.00 23.05 79 ASP B CA 1
ATOM 3365 C C . ASP B 2 79 ? 75.252 19.290 -13.633 1.00 22.59 79 ASP B C 1
ATOM 3366 O O . ASP B 2 79 ? 76.328 19.405 -13.062 1.00 23.36 79 ASP B O 1
ATOM 3371 N N . TRP B 2 80 ? 74.275 20.188 -13.529 1.00 22.15 80 TRP B N 1
ATOM 3372 C CA . TRP B 2 80 ? 74.408 21.380 -12.712 1.00 22.16 80 TRP B CA 1
ATOM 3373 C C . TRP B 2 80 ? 74.497 21.019 -11.235 1.00 21.88 80 TRP B C 1
ATOM 3374 O O . TRP B 2 80 ? 75.356 21.523 -10.509 1.00 22.48 80 TRP B O 1
ATOM 3385 N N . LEU B 2 81 ? 73.628 20.109 -10.796 1.00 20.81 81 LEU B N 1
ATOM 3386 C CA . LEU B 2 81 ? 73.624 19.719 -9.395 1.00 20.60 81 LEU B CA 1
ATOM 3387 C C . LEU B 2 81 ? 74.995 19.238 -8.934 1.00 21.30 81 LEU B C 1
ATOM 3388 O O . LEU B 2 81 ? 75.475 19.634 -7.873 1.00 21.56 81 LEU B O 1
ATOM 3393 N N . LEU B 2 82 ? 75.630 18.415 -9.755 1.00 21.54 82 LEU B N 1
ATOM 3394 C CA . LEU B 2 82 ? 76.872 17.759 -9.386 1.00 22.95 82 LEU B CA 1
ATOM 3395 C C . LEU B 2 82 ? 78.073 18.696 -9.501 1.00 24.24 82 LEU B C 1
ATOM 3396 O O . LEU B 2 82 ? 79.166 18.338 -9.081 1.00 25.41 82 LEU B O 1
ATOM 3401 N N A GLU B 2 83 ? 77.829 19.888 -10.054 0.70 24.81 83 GLU B N 1
ATOM 3402 N N B GLU B 2 83 ? 77.876 19.890 -10.052 0.30 24.63 83 GLU B N 1
ATOM 3403 C CA A GLU B 2 83 ? 78.827 20.968 -10.155 0.70 26.23 83 GLU B CA 1
ATOM 3404 C CA B GLU B 2 83 ? 78.952 20.886 -10.061 0.30 25.57 83 GLU B CA 1
ATOM 3405 C C A GLU B 2 83 ? 78.851 21.864 -8.919 0.70 26.14 83 GLU B C 1
ATOM 3406 C C B GLU B 2 83 ? 78.753 21.984 -9.014 0.30 25.72 83 GLU B C 1
ATOM 3407 O O A GLU B 2 83 ? 79.800 22.634 -8.727 0.70 26.55 83 GLU B O 1
ATOM 3408 O O B GLU B 2 83 ? 79.458 22.996 -9.036 0.30 26.15 83 GLU B O 1
ATOM 3419 N N . GLN B 2 84 ? 77.805 21.787 -8.098 1.00 25.40 84 GLN B N 1
ATOM 3420 C CA . GLN B 2 84 ? 77.636 22.727 -6.978 1.00 25.68 84 GLN B CA 1
ATOM 3421 C C . GLN B 2 84 ? 78.709 22.528 -5.911 1.00 26.08 84 GLN B C 1
ATOM 3422 O O . GLN B 2 84 ? 79.124 21.400 -5.648 1.00 25.26 84 GLN B O 1
ATOM 3428 N N . ASP B 2 85 ? 79.171 23.629 -5.323 1.00 27.03 85 ASP B N 1
ATOM 3429 C CA . ASP B 2 85 ? 80.224 23.570 -4.304 1.00 27.91 85 ASP B CA 1
ATOM 3430 C C . ASP B 2 85 ? 79.838 22.714 -3.105 1.00 27.35 85 ASP B C 1
ATOM 3431 O O . ASP B 2 85 ? 80.672 21.966 -2.581 1.00 26.93 85 ASP B O 1
ATOM 3436 N N . GLU B 2 86 ? 78.580 22.834 -2.679 1.00 25.52 86 GLU B N 1
ATOM 3437 C CA . GLU B 2 86 ? 78.074 22.071 -1.543 1.00 25.28 86 GLU B CA 1
ATOM 3438 C C . GLU B 2 86 ? 77.055 21.051 -2.038 1.00 23.78 86 GLU B C 1
ATOM 3439 O O . GLU B 2 86 ? 75.893 21.387 -2.272 1.00 24.24 86 GLU B O 1
ATOM 3445 N N . LEU B 2 87 ? 77.500 19.812 -2.214 1.00 22.24 87 LEU B N 1
ATOM 3446 C CA . LEU B 2 87 ? 76.611 18.739 -2.655 1.00 21.97 87 LEU B CA 1
ATOM 3447 C C . LEU B 2 87 ? 75.636 18.376 -1.554 1.00 21.76 87 LEU B C 1
ATOM 3448 O O . LEU B 2 87 ? 75.961 18.474 -0.381 1.00 22.44 87 LEU B O 1
ATOM 3453 N N . PRO B 2 88 ? 74.424 17.966 -1.936 1.00 20.48 88 PRO B N 1
ATOM 3454 C CA . PRO B 2 88 ? 73.472 17.501 -0.934 1.00 20.59 88 PRO B CA 1
ATOM 3455 C C . PRO B 2 88 ? 73.886 16.158 -0.323 1.00 20.80 88 PRO B C 1
ATOM 3456 O O . PRO B 2 88 ? 74.660 15.401 -0.931 1.00 21.71 88 PRO B O 1
ATOM 3460 N N . ASP B 2 89 ? 73.378 15.898 0.880 1.00 20.72 89 ASP B N 1
ATOM 3461 C CA . ASP B 2 89 ? 73.495 14.596 1.541 1.00 21.43 89 ASP B CA 1
ATOM 3462 C C . ASP B 2 89 ? 72.539 13.573 0.933 1.00 20.45 89 ASP B C 1
ATOM 3463 O O . ASP B 2 89 ? 72.864 12.386 0.833 1.00 20.96 89 ASP B O 1
ATOM 3468 N N . LEU B 2 90 ? 71.359 14.050 0.529 1.00 19.09 90 LEU B N 1
ATOM 3469 C CA . LEU B 2 90 ? 70.284 13.195 0.013 1.00 18.03 90 LEU B CA 1
ATOM 3470 C C . LEU B 2 90 ? 69.774 13.760 -1.292 1.00 16.96 90 LEU B C 1
ATOM 3471 O O . LEU B 2 90 ? 69.714 14.969 -1.457 1.00 17.03 90 LEU B O 1
ATOM 3476 N N . VAL B 2 91 ? 69.398 12.883 -2.217 1.00 16.07 91 VAL B N 1
ATOM 3477 C CA . VAL B 2 91 ? 68.655 13.313 -3.406 1.00 16.13 91 VAL B CA 1
ATOM 3478 C C . VAL B 2 91 ? 67.411 12.470 -3.527 1.00 15.17 91 VAL B C 1
ATOM 3479 O O . VAL B 2 91 ? 67.472 11.252 -3.347 1.00 15.62 91 VAL B O 1
ATOM 3483 N N . PHE B 2 92 ? 66.282 13.137 -3.773 1.00 14.25 92 PHE B N 1
ATOM 3484 C CA . PHE B 2 92 ? 65.016 12.459 -4.067 1.00 13.93 92 PHE B CA 1
ATOM 3485 C C . PHE B 2 92 ? 64.759 12.608 -5.556 1.00 13.87 92 PHE B C 1
ATOM 3486 O O . PHE B 2 92 ? 64.787 13.725 -6.065 1.00 14.59 92 PHE B O 1
ATOM 3494 N N . GLU B 2 93 ? 64.499 11.504 -6.252 1.00 13.77 93 GLU B N 1
ATOM 3495 C CA . GLU B 2 93 ? 64.269 11.583 -7.701 1.00 13.74 93 GLU B CA 1
ATOM 3496 C C . GLU B 2 93 ? 62.859 11.189 -8.104 1.00 13.41 93 GLU B C 1
ATOM 3497 O O . GLU B 2 93 ? 62.384 10.106 -7.777 1.00 13.20 93 GLU B O 1
ATOM 3503 N N . ALA B 2 94 ? 62.197 12.103 -8.812 1.00 13.73 94 ALA B N 1
ATOM 3504 C CA . ALA B 2 94 ? 60.803 11.924 -9.262 1.00 13.76 94 ALA B CA 1
ATOM 3505 C C . ALA B 2 94 ? 60.677 12.328 -10.731 1.00 14.29 94 ALA B C 1
ATOM 3506 O O . ALA B 2 94 ? 59.904 13.213 -11.106 1.00 14.10 94 ALA B O 1
ATOM 3508 N N . THR B 2 95 ? 61.472 11.682 -11.555 1.00 14.04 95 THR B N 1
ATOM 3509 C CA . THR B 2 95 ? 61.557 11.981 -12.967 1.00 14.20 95 THR B CA 1
ATOM 3510 C C . THR B 2 95 ? 60.905 10.854 -13.826 1.00 14.86 95 THR B C 1
ATOM 3511 O O . THR B 2 95 ? 59.788 10.985 -14.243 1.00 15.35 95 THR B O 1
ATOM 3515 N N . SER B 2 96 ? 61.655 9.787 -14.064 1.00 14.73 96 SER B N 1
ATOM 3516 C CA . SER B 2 96 ? 61.165 8.627 -14.793 1.00 14.34 96 SER B CA 1
ATOM 3517 C C . SER B 2 96 ? 62.114 7.471 -14.495 1.00 13.98 96 SER B C 1
ATOM 3518 O O . SER B 2 96 ? 63.213 7.688 -13.999 1.00 13.84 96 SER B O 1
ATOM 3521 N N . ALA B 2 97 ? 61.711 6.253 -14.845 1.00 13.50 97 ALA B N 1
ATOM 3522 C CA . ALA B 2 97 ? 62.616 5.120 -14.704 1.00 13.98 97 ALA B CA 1
ATOM 3523 C C . ALA B 2 97 ? 63.932 5.327 -15.475 1.00 14.02 97 ALA B C 1
ATOM 3524 O O . ALA B 2 97 ? 65.037 5.110 -14.921 1.00 13.89 97 ALA B O 1
ATOM 3526 N N A LYS B 2 98 ? 63.795 5.744 -16.734 0.20 13.86 98 LYS B N 1
ATOM 3527 N N B LYS B 2 98 ? 63.835 5.747 -16.737 0.40 13.75 98 LYS B N 1
ATOM 3528 N N C LYS B 2 98 ? 63.808 5.736 -16.736 0.20 13.83 98 LYS B N 1
ATOM 3529 C CA A LYS B 2 98 ? 64.918 6.000 -17.626 0.20 14.29 98 LYS B CA 1
ATOM 3530 C CA B LYS B 2 98 ? 65.039 5.910 -17.542 0.40 14.41 98 LYS B CA 1
ATOM 3531 C CA C LYS B 2 98 ? 64.956 5.965 -17.603 0.20 14.22 98 LYS B CA 1
ATOM 3532 C C A LYS B 2 98 ? 65.903 7.006 -17.038 0.20 14.14 98 LYS B C 1
ATOM 3533 C C B LYS B 2 98 ? 65.953 7.017 -17.014 0.40 13.96 98 LYS B C 1
ATOM 3534 C C C LYS B 2 98 ? 65.917 7.017 -17.048 0.20 14.10 98 LYS B C 1
ATOM 3535 O O A LYS B 2 98 ? 67.119 6.800 -17.085 0.20 14.24 98 LYS B O 1
ATOM 3536 O O B LYS B 2 98 ? 67.179 6.883 -17.063 0.40 13.81 98 LYS B O 1
ATOM 3537 O O C LYS B 2 98 ? 67.138 6.848 -17.125 0.20 14.22 98 LYS B O 1
ATOM 3553 N N . ALA B 2 99 ? 65.366 8.085 -16.478 1.00 14.00 99 ALA B N 1
ATOM 3554 C CA . ALA B 2 99 ? 66.180 9.167 -15.934 1.00 14.35 99 ALA B CA 1
ATOM 3555 C C . ALA B 2 99 ? 66.910 8.699 -14.683 1.00 14.77 99 ALA B C 1
ATOM 3556 O O . ALA B 2 99 ? 68.101 8.961 -14.524 1.00 15.53 99 ALA B O 1
ATOM 3558 N N . HIS B 2 100 ? 66.211 8.000 -13.779 1.00 14.18 100 HIS B N 1
ATOM 3559 C CA . HIS B 2 100 ? 66.899 7.550 -12.594 1.00 14.51 100 HIS B CA 1
ATOM 3560 C C . HIS B 2 100 ? 67.961 6.483 -12.875 1.00 14.81 100 HIS B C 1
ATOM 3561 O O . HIS B 2 100 ? 69.004 6.480 -12.247 1.00 15.42 100 HIS B O 1
ATOM 3568 N N . LEU B 2 101 ? 67.693 5.585 -13.812 1.00 14.48 101 LEU B N 1
ATOM 3569 C CA . LEU B 2 101 ? 68.738 4.642 -14.223 1.00 14.63 101 LEU B CA 1
ATOM 3570 C C . LEU B 2 101 ? 70.005 5.379 -14.681 1.00 15.57 101 LEU B C 1
ATOM 3571 O O . LEU B 2 101 ? 71.123 4.947 -14.391 1.00 15.83 101 LEU B O 1
ATOM 3576 N N . ALA B 2 102 ? 69.834 6.483 -15.407 1.00 15.61 102 ALA B N 1
ATOM 3577 C CA . ALA B 2 102 ? 70.984 7.282 -15.827 1.00 16.13 102 ALA B CA 1
ATOM 3578 C C . ALA B 2 102 ? 71.671 8.005 -14.664 1.00 16.78 102 ALA B C 1
ATOM 3579 O O . ALA B 2 102 ? 72.905 8.094 -14.603 1.00 17.90 102 ALA B O 1
ATOM 3581 N N . ASN B 2 103 ? 70.875 8.544 -13.745 1.00 16.07 103 ASN B N 1
ATOM 3582 C CA . ASN B 2 103 ? 71.421 9.379 -12.684 1.00 17.13 103 ASN B CA 1
ATOM 3583 C C . ASN B 2 103 ? 71.960 8.600 -11.494 1.00 17.15 103 ASN B C 1
ATOM 3584 O O . ASN B 2 103 ? 72.882 9.058 -10.813 1.00 17.84 103 ASN B O 1
ATOM 3589 N N . ALA B 2 104 ? 71.361 7.444 -11.219 1.00 17.61 104 ALA B N 1
ATOM 3590 C CA . ALA B 2 104 ? 71.714 6.665 -10.023 1.00 17.74 104 ALA B CA 1
ATOM 3591 C C . ALA B 2 104 ? 73.234 6.415 -9.866 1.00 18.13 104 ALA B C 1
ATOM 3592 O O . ALA B 2 104 ? 73.781 6.659 -8.793 1.00 18.02 104 ALA B O 1
ATOM 3594 N N . PRO B 2 105 ? 73.931 5.989 -10.941 1.00 18.54 105 PRO B N 1
ATOM 3595 C CA . PRO B 2 105 ? 75.373 5.761 -10.726 1.00 19.13 105 PRO B CA 1
ATOM 3596 C C . PRO B 2 105 ? 76.137 7.055 -10.459 1.00 18.99 105 PRO B C 1
ATOM 3597 O O . PRO B 2 105 ? 77.181 7.018 -9.786 1.00 20.35 105 PRO B O 1
ATOM 3601 N N . ARG B 2 106 ? 75.645 8.181 -10.993 1.00 18.66 106 ARG B N 1
ATOM 3602 C CA . ARG B 2 106 ? 76.283 9.476 -10.739 1.00 19.26 106 ARG B CA 1
ATOM 3603 C C . ARG B 2 106 ? 76.151 9.880 -9.275 1.00 19.36 106 ARG B C 1
ATOM 3604 O O . ARG B 2 106 ? 77.105 10.384 -8.688 1.00 19.68 106 ARG B O 1
ATOM 3612 N N . TYR B 2 107 ? 74.977 9.652 -8.687 1.00 18.62 107 TYR B N 1
ATOM 3613 C CA . TYR B 2 107 ? 74.811 9.922 -7.256 1.00 18.57 107 TYR B CA 1
ATOM 3614 C C . TYR B 2 107 ? 75.717 9.027 -6.420 1.00 19.34 107 TYR B C 1
ATOM 3615 O O . TYR B 2 107 ? 76.316 9.492 -5.451 1.00 19.67 107 TYR B O 1
ATOM 3624 N N . ALA B 2 108 ? 75.808 7.748 -6.789 1.00 20.39 108 ALA B N 1
ATOM 3625 C CA . ALA B 2 108 ? 76.623 6.781 -6.054 1.00 21.77 108 ALA B CA 1
ATOM 3626 C C . ALA B 2 108 ? 78.095 7.180 -6.099 1.00 22.78 108 ALA B C 1
ATOM 3627 O O . ALA B 2 108 ? 78.775 7.157 -5.063 1.00 23.38 108 ALA B O 1
ATOM 3629 N N A GLU B 2 109 ? 78.580 7.564 -7.278 0.50 22.84 109 GLU B N 1
ATOM 3630 N N C GLU B 2 109 ? 78.577 7.529 -7.294 0.50 22.69 109 GLU B N 1
ATOM 3631 C CA A GLU B 2 109 ? 79.982 7.981 -7.433 0.50 24.05 109 GLU B CA 1
ATOM 3632 C CA C GLU B 2 109 ? 79.954 8.010 -7.475 0.50 23.82 109 GLU B CA 1
ATOM 3633 C C A GLU B 2 109 ? 80.309 9.298 -6.709 0.50 24.38 109 GLU B C 1
ATOM 3634 C C C GLU B 2 109 ? 80.236 9.187 -6.539 0.50 24.12 109 GLU B C 1
ATOM 3635 O O A GLU B 2 109 ? 81.473 9.552 -6.366 0.50 25.42 109 GLU B O 1
ATOM 3636 O O C GLU B 2 109 ? 81.280 9.227 -5.876 0.50 24.93 109 GLU B O 1
ATOM 3647 N N . ALA B 2 110 ? 79.287 10.123 -6.479 1.00 24.04 110 ALA B N 1
ATOM 3648 C CA . ALA B 2 110 ? 79.446 11.374 -5.727 1.00 24.25 110 ALA B CA 1
ATOM 3649 C C . ALA B 2 110 ? 79.160 11.223 -4.220 1.00 24.35 110 ALA B C 1
ATOM 3650 O O . ALA B 2 110 ? 79.322 12.185 -3.454 1.00 25.81 110 ALA B O 1
ATOM 3652 N N . GLY B 2 111 ? 78.723 10.035 -3.809 1.00 24.25 111 GLY B N 1
ATOM 3653 C CA . GLY B 2 111 ? 78.428 9.745 -2.409 1.00 23.95 111 GLY B CA 1
ATOM 3654 C C . GLY B 2 111 ? 77.147 10.367 -1.864 1.00 23.67 111 GLY B C 1
ATOM 3655 O O . GLY B 2 111 ? 77.033 10.598 -0.652 1.00 25.41 111 GLY B O 1
ATOM 3656 N N . ILE B 2 112 ? 76.186 10.629 -2.751 1.00 21.59 112 ILE B N 1
ATOM 3657 C CA . ILE B 2 112 ? 74.897 11.212 -2.368 1.00 20.36 112 ILE B CA 1
ATOM 3658 C C . ILE B 2 112 ? 73.897 10.076 -2.266 1.00 19.65 112 ILE B C 1
ATOM 3659 O O . ILE B 2 112 ? 73.689 9.350 -3.243 1.00 21.02 112 ILE B O 1
ATOM 3664 N N . THR B 2 113 ? 73.278 9.924 -1.099 1.00 18.80 113 THR B N 1
ATOM 3665 C CA . THR B 2 113 ? 72.288 8.866 -0.884 1.00 17.98 113 THR B CA 1
ATOM 3666 C C . THR B 2 113 ? 71.016 9.213 -1.647 1.00 16.96 113 THR B C 1
ATOM 3667 O O . THR B 2 113 ? 70.548 10.362 -1.597 1.00 17.19 113 THR B O 1
ATOM 3671 N N . ALA B 2 114 ? 70.468 8.231 -2.352 1.00 15.77 114 ALA B N 1
ATOM 3672 C CA . ALA B 2 114 ? 69.330 8.480 -3.256 1.00 14.88 114 ALA B CA 1
ATOM 3673 C C . ALA B 2 114 ? 68.058 7.774 -2.806 1.00 14.82 114 ALA B C 1
ATOM 3674 O O . ALA B 2 114 ? 68.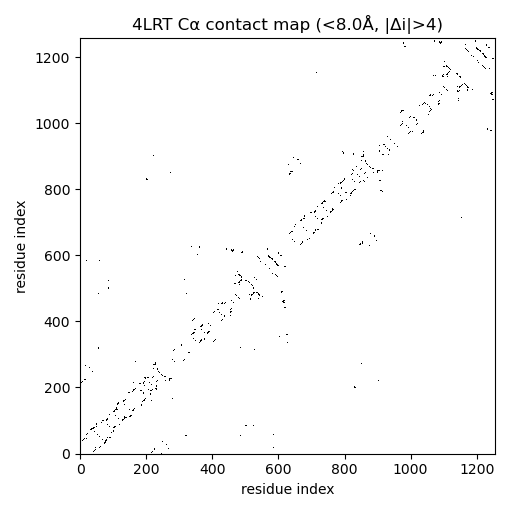083 6.607 -2.416 1.00 15.66 114 ALA B O 1
ATOM 3676 N N A ILE B 2 115 ? 66.952 8.507 -2.855 0.70 13.93 115 ILE B N 1
ATOM 3677 N N B ILE B 2 115 ? 66.955 8.514 -2.848 0.30 14.03 115 ILE B N 1
ATOM 3678 C CA A ILE B 2 115 ? 65.626 7.961 -2.615 0.70 13.95 115 ILE B CA 1
ATOM 3679 C CA B ILE B 2 115 ? 65.628 7.960 -2.634 0.30 13.54 115 ILE B CA 1
ATOM 3680 C C A ILE B 2 115 ? 64.905 8.087 -3.950 0.70 13.45 115 ILE B C 1
ATOM 3681 C C B ILE B 2 115 ? 64.866 8.088 -3.936 0.30 13.15 115 ILE B C 1
ATOM 3682 O O A ILE B 2 115 ? 64.707 9.191 -4.464 0.70 13.71 115 ILE B O 1
ATOM 3683 O O B ILE B 2 115 ? 64.590 9.192 -4.410 0.30 13.26 115 ILE B O 1
ATOM 3692 N N . ASP B 2 116 ? 64.543 6.936 -4.506 1.00 12.47 116 ASP B N 1
ATOM 3693 C CA . ASP B 2 116 ? 64.021 6.853 -5.862 1.00 12.35 116 ASP B CA 1
ATOM 3694 C C . ASP B 2 116 ? 62.524 6.655 -5.825 1.00 12.58 116 ASP B C 1
ATOM 3695 O O . ASP B 2 116 ? 62.042 5.634 -5.320 1.00 13.15 116 ASP B O 1
ATOM 3700 N N . LEU B 2 117 ? 61.793 7.647 -6.345 1.00 12.24 117 LEU B N 1
ATOM 3701 C CA . LEU B 2 117 ? 60.324 7.585 -6.424 1.00 13.04 117 LEU B CA 1
ATOM 3702 C C . LEU B 2 117 ? 59.833 7.130 -7.782 1.00 13.02 117 LEU B C 1
ATOM 3703 O O . LEU B 2 117 ? 58.628 7.186 -8.065 1.00 14.29 117 LEU B O 1
ATOM 3708 N N . THR B 2 118 ? 60.761 6.687 -8.623 1.00 12.66 118 THR B N 1
ATOM 3709 C CA . THR B 2 118 ? 60.452 6.184 -9.962 1.00 13.24 118 THR B CA 1
ATOM 3710 C C . THR B 2 118 ? 60.415 4.643 -9.966 1.00 13.34 118 THR B C 1
ATOM 3711 O O . THR B 2 118 ? 60.796 4.004 -8.983 1.00 13.29 118 THR B O 1
ATOM 3715 N N . PRO B 2 119 ? 60.033 4.030 -11.096 1.00 13.44 119 PRO B N 1
ATOM 3716 C CA . PRO B 2 119 ? 60.107 2.575 -11.212 1.00 13.68 119 PRO B CA 1
ATOM 3717 C C . PRO B 2 119 ? 61.507 2.009 -11.473 1.00 13.98 119 PRO B C 1
ATOM 3718 O O . PRO B 2 119 ? 61.647 0.789 -11.627 1.00 15.13 119 PRO B O 1
ATOM 3722 N N . ALA B 2 120 ? 62.547 2.844 -11.481 1.00 13.66 120 ALA B N 1
ATOM 3723 C CA . ALA B 2 120 ? 63.891 2.327 -11.842 1.00 14.31 120 ALA B CA 1
ATOM 3724 C C . ALA B 2 120 ? 64.343 1.152 -10.993 1.00 15.53 120 ALA B C 1
ATOM 3725 O O . ALA B 2 120 ? 64.867 0.169 -11.528 1.00 16.12 120 ALA B O 1
ATOM 3727 N N . ALA B 2 121 ? 64.141 1.261 -9.684 1.00 16.05 121 ALA B N 1
ATOM 3728 C CA . ALA B 2 121 ? 64.406 0.177 -8.741 1.00 16.45 121 ALA B CA 1
ATOM 3729 C C . ALA B 2 121 ? 65.836 -0.353 -8.863 1.00 16.74 121 ALA B C 1
ATOM 3730 O O . ALA B 2 121 ? 66.060 -1.569 -9.009 1.00 17.93 121 ALA B O 1
ATOM 3732 N N A VAL B 2 122 ? 66.822 0.538 -8.837 0.50 16.05 122 VAL B N 1
ATOM 3733 N N B VAL B 2 122 ? 66.785 0.581 -8.793 0.50 15.96 122 VAL B N 1
ATOM 3734 C CA A VAL B 2 122 ? 68.193 0.048 -8.729 0.50 16.73 122 VAL B CA 1
ATOM 3735 C CA B VAL B 2 122 ? 68.220 0.304 -8.720 0.50 16.49 122 VAL B CA 1
ATOM 3736 C C A VAL B 2 122 ? 68.466 -0.390 -7.295 0.50 16.61 122 VAL B C 1
ATOM 3737 C C B VAL B 2 122 ? 68.644 -0.131 -7.315 0.50 16.62 122 VAL B C 1
ATOM 3738 O O A VAL B 2 122 ? 69.174 -1.370 -7.092 0.50 17.49 122 VAL B O 1
ATOM 3739 O O B VAL B 2 122 ? 69.667 -0.810 -7.149 0.50 17.52 122 VAL B O 1
ATOM 3746 N N . GLY B 2 123 ? 67.874 0.302 -6.316 1.00 16.53 123 GLY B N 1
ATOM 3747 C CA . GLY B 2 123 ? 68.093 -0.052 -4.907 1.00 17.23 123 GLY B CA 1
ATOM 3748 C C . GLY B 2 123 ? 66.969 -0.916 -4.359 1.00 17.08 123 GLY B C 1
ATOM 3749 O O . GLY B 2 123 ? 65.956 -1.143 -5.044 1.00 16.87 123 GLY B O 1
ATOM 3750 N N A PRO B 2 124 ? 67.136 -1.419 -3.123 0.50 17.05 124 PRO B N 1
ATOM 3751 N N B PRO B 2 124 ? 67.121 -1.402 -3.117 0.50 17.22 124 PRO B N 1
ATOM 3752 C CA A PRO B 2 124 ? 66.102 -2.231 -2.484 0.50 17.08 124 PRO B CA 1
ATOM 3753 C CA B PRO B 2 124 ? 66.098 -2.258 -2.520 0.50 17.26 124 PRO B CA 1
ATOM 3754 C C A PRO B 2 124 ? 64.767 -1.512 -2.366 0.50 16.92 124 PRO B C 1
ATOM 3755 C C B PRO B 2 124 ? 64.776 -1.536 -2.317 0.50 17.06 124 PRO B C 1
ATOM 3756 O O A PRO B 2 124 ? 64.733 -0.304 -2.151 0.50 16.87 124 PRO B O 1
ATOM 3757 O O B PRO B 2 124 ? 64.763 -0.353 -1.986 0.50 16.97 124 PRO B O 1
ATOM 3764 N N . LEU B 2 125 ? 63.683 -2.270 -2.514 1.00 16.77 125 LEU B N 1
ATOM 3765 C CA . LEU B 2 125 ? 62.325 -1.747 -2.350 1.00 16.80 125 LEU B CA 1
ATOM 3766 C C . LEU B 2 125 ? 62.061 -1.563 -0.857 1.00 16.63 125 LEU B C 1
ATOM 3767 O O . LEU B 2 125 ? 62.231 -2.509 -0.066 1.00 18.38 125 LEU B O 1
ATOM 3772 N N A VAL B 2 126 ? 61.690 -0.349 -0.457 0.70 15.96 126 VAL B N 1
ATOM 3773 N N B VAL B 2 126 ? 61.649 -0.357 -0.471 0.30 16.62 126 VAL B N 1
ATOM 3774 C CA A VAL B 2 126 ? 61.446 -0.064 0.966 0.70 15.74 126 VAL B CA 1
ATOM 3775 C CA B VAL B 2 126 ? 61.450 -0.017 0.941 0.30 16.77 126 VAL B CA 1
ATOM 3776 C C A VAL B 2 126 ? 60.055 0.501 1.245 0.70 15.87 126 VAL B C 1
ATOM 3777 C C B VAL B 2 126 ? 60.050 0.515 1.243 0.30 16.52 126 VAL B C 1
ATOM 3778 O O A VAL B 2 126 ? 59.487 1.237 0.432 0.70 15.64 126 VAL B O 1
ATOM 3779 O O B VAL B 2 126 ? 59.470 1.253 0.443 0.30 16.21 126 VAL B O 1
ATOM 3786 N N . CYS B 2 127 ? 59.522 0.130 2.405 1.00 16.67 127 CYS B N 1
ATOM 3787 C CA . CYS B 2 127 ? 58.286 0.676 2.924 1.00 17.02 127 CYS B CA 1
ATOM 3788 C C . CYS B 2 127 ? 58.611 1.030 4.374 1.00 17.33 127 CYS B C 1
ATOM 3789 O O . CYS B 2 127 ? 58.972 0.136 5.158 1.00 18.11 127 CYS B O 1
ATOM 3792 N N . PRO B 2 128 ? 58.523 2.326 4.746 1.00 17.78 128 PRO B N 1
ATOM 3793 C CA . PRO B 2 128 ? 59.172 2.766 5.991 1.00 18.32 128 PRO B CA 1
ATOM 3794 C C . PRO B 2 128 ? 58.856 1.987 7.284 1.00 19.39 128 PRO B C 1
ATOM 3795 O O . PRO B 2 128 ? 59.803 1.537 7.949 1.00 20.24 128 PRO B O 1
ATOM 3799 N N . PRO B 2 129 ? 57.568 1.764 7.620 1.00 19.27 129 PRO B N 1
ATOM 3800 C CA . PRO B 2 129 ? 57.280 1.057 8.872 1.00 20.10 129 PRO B CA 1
ATOM 3801 C C . PRO B 2 129 ? 57.399 -0.469 8.750 1.00 20.76 129 PRO B C 1
ATOM 3802 O O . PRO B 2 129 ? 57.095 -1.204 9.722 1.00 22.56 129 PRO B O 1
ATOM 3806 N N . VAL B 2 130 ? 57.865 -0.948 7.610 1.00 19.86 130 VAL B N 1
ATOM 3807 C CA . VAL B 2 130 ? 57.980 -2.354 7.372 1.00 20.14 130 VAL B CA 1
ATOM 3808 C C . VAL B 2 130 ? 59.395 -2.877 7.316 1.00 20.87 130 VAL B C 1
ATOM 3809 O O . VAL B 2 130 ? 59.750 -3.669 8.118 1.00 22.85 130 VAL B O 1
ATOM 3813 N N . ASN B 2 131 ? 60.186 -2.432 6.357 1.00 20.09 131 ASN B N 1
ATOM 3814 C CA . ASN B 2 131 ? 61.528 -3.009 6.158 1.00 20.13 131 ASN B CA 1
ATOM 3815 C C . ASN B 2 131 ? 62.666 -2.019 5.985 1.00 20.41 131 ASN B C 1
ATOM 3816 O O . ASN B 2 131 ? 63.753 -2.407 5.552 1.00 21.45 131 ASN B O 1
ATOM 3821 N N . LEU B 2 132 ? 62.445 -0.757 6.326 1.00 20.28 132 LEU B N 1
ATOM 3822 C CA . LEU B 2 132 ? 63.495 0.236 6.096 1.00 21.42 132 LEU B CA 1
ATOM 3823 C C . LEU B 2 132 ? 64.730 -0.008 6.961 1.00 22.68 132 LEU B C 1
ATOM 3824 O O . LEU B 2 132 ? 65.849 0.250 6.515 1.00 22.93 132 LEU B O 1
ATOM 3829 N N . THR B 2 133 ? 64.535 -0.518 8.179 1.00 24.50 133 THR B N 1
ATOM 3830 C CA . THR B 2 133 ? 65.668 -0.702 9.108 1.00 26.18 133 THR B CA 1
ATOM 3831 C C . THR B 2 133 ? 66.811 -1.520 8.506 1.00 26.33 133 THR B C 1
ATOM 3832 O O . THR B 2 133 ? 67.987 -1.157 8.672 1.00 27.37 133 THR B O 1
ATOM 3836 N N A GLU B 2 134 ? 66.492 -2.604 7.803 0.33 26.38 134 GLU B N 1
ATOM 3837 N N B GLU B 2 134 ? 66.451 -2.595 7.806 0.33 26.21 134 GLU B N 1
ATOM 3838 N N C GLU B 2 134 ? 66.468 -2.596 7.803 0.33 26.34 134 GLU B N 1
ATOM 3839 C CA A GLU B 2 134 ? 67.539 -3.451 7.229 0.33 26.85 134 GLU B CA 1
ATOM 3840 C CA B GLU B 2 134 ? 67.397 -3.478 7.130 0.33 26.54 134 GLU B CA 1
ATOM 3841 C CA C GLU B 2 134 ? 67.472 -3.469 7.206 0.33 26.74 134 GLU B CA 1
ATOM 3842 C C A GLU B 2 134 ? 68.262 -2.795 6.052 0.33 26.32 134 GLU B C 1
ATOM 3843 C C B GLU B 2 134 ? 68.300 -2.713 6.168 0.33 26.16 134 GLU B C 1
ATOM 3844 C C C GLU B 2 134 ? 68.154 -2.871 5.971 0.33 26.22 134 GLU B C 1
ATOM 3845 O O A GLU B 2 134 ? 69.283 -3.305 5.595 0.33 26.54 134 GLU B O 1
ATOM 3846 O O B GLU B 2 134 ? 69.469 -3.048 5.989 0.33 26.41 134 GLU B O 1
ATOM 3847 O O C GLU B 2 134 ? 69.043 -3.496 5.397 0.33 26.39 134 GLU B O 1
ATOM 3863 N N . HIS B 2 135 ? 67.742 -1.663 5.577 1.00 25.54 135 HIS B N 1
ATOM 3864 C CA . HIS B 2 135 ? 68.385 -0.942 4.473 1.00 24.90 135 HIS B CA 1
ATOM 3865 C C . HIS B 2 135 ? 68.872 0.463 4.798 1.00 24.94 135 HIS B C 1
ATOM 3866 O O . HIS B 2 135 ? 69.135 1.246 3.880 1.00 23.95 135 HIS B O 1
ATOM 3873 N N . LEU B 2 136 ? 69.023 0.784 6.080 1.00 25.33 136 LEU B N 1
ATOM 3874 C CA . LEU B 2 136 ? 69.400 2.137 6.492 1.00 25.78 136 LEU B CA 1
ATOM 3875 C C . LEU B 2 136 ? 70.770 2.598 5.975 1.00 25.98 136 LEU B C 1
ATOM 3876 O O . LEU B 2 136 ? 71.036 3.801 5.891 1.00 27.31 136 LEU B O 1
ATOM 3881 N N . ASP B 2 137 ? 71.631 1.649 5.628 1.00 26.52 137 ASP B N 1
ATOM 3882 C CA . ASP B 2 137 ? 72.966 1.989 5.141 1.00 26.90 137 ASP B CA 1
ATOM 3883 C C . ASP B 2 137 ? 73.076 1.925 3.619 1.00 25.73 137 ASP B C 1
ATOM 3884 O O . ASP B 2 137 ? 74.165 2.094 3.065 1.00 26.04 137 ASP B O 1
ATOM 3889 N N . ALA B 2 138 ? 71.946 1.698 2.939 1.00 24.14 138 ALA B N 1
ATOM 3890 C CA . ALA B 2 138 ? 71.955 1.563 1.483 1.00 22.95 138 ALA B CA 1
ATOM 3891 C C . ALA B 2 138 ? 72.207 2.912 0.818 1.00 21.65 138 ALA B C 1
ATOM 3892 O O . ALA B 2 138 ? 71.712 3.938 1.287 1.00 21.81 138 ALA B O 1
ATOM 3894 N N . PRO B 2 139 ? 72.963 2.912 -0.286 1.00 20.63 139 PRO B N 1
ATOM 3895 C CA . PRO B 2 139 ? 73.210 4.164 -1.002 1.00 19.67 139 PRO B CA 1
ATOM 3896 C C . PRO B 2 139 ? 72.016 4.616 -1.826 1.00 18.01 139 PRO B C 1
ATOM 3897 O O . PRO B 2 139 ? 71.984 5.753 -2.268 1.00 16.69 139 PRO B O 1
ATOM 3901 N N . ASN B 2 140 ? 71.060 3.717 -2.048 1.00 16.07 140 ASN B N 1
ATOM 3902 C CA . ASN B 2 140 ? 69.934 3.995 -2.935 1.00 15.68 140 ASN B CA 1
ATOM 3903 C C . ASN B 2 140 ? 68.789 3.102 -2.504 1.00 15.41 140 ASN B C 1
ATOM 3904 O O . ASN B 2 140 ? 68.976 1.877 -2.358 1.00 15.94 140 ASN B O 1
ATOM 3909 N N . VAL B 2 141 ? 67.633 3.703 -2.230 1.00 13.81 141 VAL B N 1
ATOM 3910 C CA . VAL B 2 141 ? 66.434 2.904 -1.913 1.00 14.40 141 VAL B CA 1
ATOM 3911 C C . VAL B 2 141 ? 65.311 3.328 -2.835 1.00 14.23 141 VAL B C 1
ATOM 3912 O O . VAL B 2 141 ? 65.233 4.509 -3.247 1.00 14.53 141 VAL B O 1
ATOM 3916 N N . ASN B 2 142 ? 64.459 2.355 -3.155 1.00 13.37 142 ASN B N 1
ATOM 3917 C CA . ASN B 2 142 ? 63.327 2.556 -4.057 1.00 13.61 142 ASN B CA 1
ATOM 3918 C C . ASN B 2 142 ? 61.986 2.510 -3.327 1.00 13.63 142 ASN B C 1
ATOM 3919 O O . ASN B 2 142 ? 61.792 1.695 -2.438 1.00 14.08 142 ASN B O 1
ATOM 3924 N N . MET B 2 143 ? 61.058 3.375 -3.741 1.00 12.87 143 MET B N 1
ATOM 3925 C CA . MET B 2 143 ? 59.783 3.529 -3.035 1.00 14.08 143 MET B CA 1
ATOM 3926 C C . MET B 2 143 ? 58.642 2.626 -3.533 1.00 13.90 143 MET B C 1
ATOM 3927 O O . MET B 2 143 ? 57.478 2.858 -3.204 1.00 14.90 143 MET B O 1
ATOM 3932 N N . ILE B 2 144 ? 58.965 1.613 -4.292 1.00 14.50 144 ILE B N 1
ATOM 3933 C CA . ILE B 2 144 ? 57.962 0.652 -4.690 1.00 14.71 144 ILE B CA 1
ATOM 3934 C C . ILE B 2 144 ? 56.914 1.309 -5.609 1.00 15.54 144 ILE B C 1
ATOM 3935 O O . ILE B 2 144 ? 57.247 1.799 -6.601 1.00 17.17 144 ILE B O 1
ATOM 3940 N N . THR B 2 145 ? 55.659 1.249 -5.254 1.00 14.76 145 THR B N 1
ATOM 3941 C CA . THR B 2 145 ? 54.589 1.904 -6.013 1.00 14.71 145 THR B CA 1
ATOM 3942 C C . THR B 2 145 ? 53.704 2.649 -5.032 1.00 15.75 145 THR B C 1
ATOM 3943 O O . THR B 2 145 ? 53.735 2.376 -3.824 1.00 15.68 145 THR B O 1
ATOM 3947 N N A CYS B 2 146 ? 52.906 3.577 -5.530 0.70 15.72 146 CYS B N 1
ATOM 3948 N N B CYS B 2 146 ? 52.918 3.600 -5.536 0.30 16.37 146 CYS B N 1
ATOM 3949 C CA A CYS B 2 146 ? 52.080 4.369 -4.637 0.70 16.07 146 CYS B CA 1
ATOM 3950 C CA B CYS B 2 146 ? 52.040 4.397 -4.676 0.30 17.58 146 CYS B CA 1
ATOM 3951 C C A CYS B 2 146 ? 51.093 3.456 -3.919 0.70 16.45 146 CYS B C 1
ATOM 3952 C C B CYS B 2 146 ? 51.069 3.488 -3.934 0.30 17.17 146 CYS B C 1
ATOM 3953 O O A CYS B 2 146 ? 50.945 3.519 -2.698 0.70 17.34 146 CYS B O 1
ATOM 3954 O O B CYS B 2 146 ? 50.891 3.613 -2.721 0.30 17.83 146 CYS B O 1
ATOM 3959 N N . GLY B 2 147 ? 50.466 2.556 -4.666 1.00 16.63 147 GLY B N 1
ATOM 3960 C CA . GLY B 2 147 ? 49.535 1.586 -4.088 1.00 16.12 147 GLY B CA 1
ATOM 3961 C C . GLY B 2 147 ? 50.223 0.640 -3.124 1.00 16.31 147 GLY B C 1
ATOM 3962 O O . GLY B 2 147 ? 49.642 0.257 -2.104 1.00 16.81 147 GLY B O 1
ATOM 3963 N N . GLY B 2 148 ? 51.462 0.270 -3.434 1.00 15.10 148 GLY B N 1
ATOM 3964 C CA . GLY B 2 148 ? 52.271 -0.500 -2.506 1.00 15.38 148 GLY B CA 1
ATOM 3965 C C . GLY B 2 148 ? 52.487 0.218 -1.178 1.00 15.28 148 GLY B C 1
ATOM 3966 O O . GLY B 2 148 ? 52.406 -0.407 -0.117 1.00 15.67 148 GLY B O 1
ATOM 3967 N N . GLN B 2 149 ? 52.784 1.514 -1.217 1.00 15.32 149 GLN B N 1
ATOM 3968 C CA . GLN B 2 149 ? 52.962 2.260 0.028 1.00 15.04 149 GLN B CA 1
ATOM 3969 C C . GLN B 2 149 ? 51.686 2.299 0.863 1.00 16.13 149 GLN B C 1
ATOM 3970 O O . GLN B 2 149 ? 51.744 2.333 2.092 1.00 16.19 149 GLN B O 1
ATOM 3976 N N . ALA B 2 150 ? 50.534 2.261 0.186 1.00 15.97 150 ALA B N 1
ATOM 3977 C CA . ALA B 2 150 ? 49.273 2.313 0.918 1.00 16.61 150 ALA B CA 1
ATOM 3978 C C . ALA B 2 150 ? 48.904 0.971 1.546 1.00 17.25 150 ALA B C 1
ATOM 3979 O O . ALA B 2 150 ? 48.231 0.943 2.591 1.00 17.70 150 ALA B O 1
ATOM 3981 N N . THR B 2 151 ? 49.343 -0.129 0.934 1.00 16.62 151 THR B N 1
ATOM 3982 C CA . THR B 2 151 ? 48.808 -1.450 1.273 1.00 16.70 151 THR B CA 1
ATOM 3983 C C . THR B 2 151 ? 49.783 -2.423 1.875 1.00 16.49 151 THR B C 1
ATOM 3984 O O . THR B 2 151 ? 49.400 -3.267 2.691 1.00 16.62 151 THR B O 1
ATOM 3988 N N A ILE B 2 152 ? 51.040 -2.347 1.448 0.80 16.02 152 ILE B N 1
ATOM 3989 N N B ILE B 2 152 ? 51.053 -2.319 1.490 0.20 16.13 152 ILE B N 1
ATOM 3990 C CA A ILE B 2 152 ? 52.073 -3.191 2.056 0.80 16.61 152 ILE B CA 1
ATOM 3991 C CA B ILE B 2 152 ? 52.090 -3.189 2.056 0.20 16.27 152 ILE B CA 1
ATOM 3992 C C A ILE B 2 152 ? 52.117 -3.107 3.607 0.80 16.03 152 ILE B C 1
ATOM 3993 C C B ILE B 2 152 ? 52.257 -3.083 3.593 0.20 16.32 152 ILE B C 1
ATOM 3994 O O A ILE B 2 152 ? 52.283 -4.135 4.267 0.80 17.41 152 ILE B O 1
ATOM 3995 O O B ILE B 2 152 ? 52.657 -4.065 4.228 0.20 16.98 152 ILE B O 1
ATOM 4004 N N . PRO B 2 153 ? 51.958 -1.906 4.198 1.00 16.33 153 PRO B N 1
ATOM 4005 C CA . PRO B 2 153 ? 51.933 -1.898 5.673 1.00 16.59 153 PRO B CA 1
ATOM 4006 C C . PRO B 2 153 ? 50.871 -2.837 6.254 1.00 16.78 153 PRO B C 1
ATOM 4007 O O . PRO B 2 153 ? 51.108 -3.463 7.284 1.00 17.30 153 PRO B O 1
ATOM 4011 N N . ILE B 2 154 ? 49.719 -2.943 5.589 1.00 16.26 154 ILE B N 1
ATOM 4012 C CA . ILE B 2 154 ? 48.633 -3.779 6.116 1.00 16.82 154 ILE B CA 1
ATOM 4013 C C . ILE B 2 154 ? 48.963 -5.256 5.932 1.00 16.42 154 ILE B C 1
ATOM 4014 O O . ILE B 2 154 ? 48.755 -6.060 6.834 1.00 17.38 154 ILE B O 1
ATOM 4019 N N . VAL B 2 155 ? 49.507 -5.612 4.772 1.00 16.48 155 VAL B N 1
ATOM 4020 C CA . VAL B 2 155 ? 49.922 -6.998 4.520 1.00 16.84 155 VAL B CA 1
ATOM 4021 C C . VAL B 2 155 ? 50.955 -7.434 5.577 1.00 17.17 155 VAL B C 1
ATOM 4022 O O . VAL B 2 155 ? 50.846 -8.528 6.149 1.00 17.36 155 VAL B O 1
ATOM 4026 N N . HIS B 2 156 ? 51.905 -6.558 5.880 1.00 16.83 156 HIS B N 1
ATOM 4027 C CA . HIS B 2 156 ? 52.893 -6.846 6.925 1.00 17.95 156 HIS B CA 1
ATOM 4028 C C . HIS B 2 156 ? 52.244 -6.917 8.314 1.00 18.27 156 HIS B C 1
ATOM 4029 O O . HIS B 2 156 ? 52.625 -7.749 9.148 1.00 19.06 156 HIS B O 1
ATOM 4036 N N . ALA B 2 157 ? 51.255 -6.062 8.572 1.00 18.23 157 ALA B N 1
ATOM 4037 C CA . ALA B 2 157 ? 50.591 -6.094 9.887 1.00 18.49 157 ALA B CA 1
ATOM 4038 C C . ALA B 2 157 ? 49.880 -7.427 10.118 1.00 19.30 157 ALA B C 1
ATOM 4039 O O . ALA B 2 157 ? 49.772 -7.902 11.251 1.00 20.38 157 ALA B O 1
ATOM 4041 N N . VAL B 2 158 ? 49.395 -8.041 9.045 1.00 18.59 158 VAL B N 1
ATOM 4042 C CA . VAL B 2 158 ? 48.768 -9.350 9.165 1.00 19.45 158 VAL B CA 1
ATOM 4043 C C . VAL B 2 158 ? 49.820 -10.460 9.210 1.00 20.20 158 VAL B C 1
ATOM 4044 O O . VAL B 2 158 ? 49.756 -11.335 10.086 1.00 21.19 158 VAL B O 1
ATOM 4048 N N . SER B 2 159 ? 50.794 -10.415 8.293 1.00 19.93 159 SER B N 1
ATOM 4049 C CA . SER B 2 159 ? 51.762 -11.503 8.157 1.00 20.32 159 SER B CA 1
ATOM 4050 C C . SER B 2 159 ? 52.746 -11.600 9.329 1.00 20.39 159 SER B C 1
ATOM 4051 O O . SER B 2 159 ? 53.349 -12.649 9.533 1.00 21.68 159 SER B O 1
ATOM 4054 N N . ARG B 2 160 ? 52.917 -10.509 10.076 1.00 20.78 160 ARG B N 1
ATOM 4055 C CA . ARG B 2 160 ? 53.747 -10.540 11.298 1.00 21.45 160 ARG B CA 1
ATOM 4056 C C . ARG B 2 160 ? 53.029 -11.222 12.476 1.00 22.31 160 ARG B C 1
ATOM 4057 O O . ARG B 2 160 ? 53.653 -11.518 13.518 1.00 23.53 160 ARG B O 1
ATOM 4065 N N . VAL B 2 161 ? 51.731 -11.492 12.312 1.00 22.23 161 VAL B N 1
ATOM 4066 C CA . VAL B 2 161 ? 50.932 -12.179 13.334 1.00 22.52 161 VAL B CA 1
ATOM 4067 C C . VAL B 2 161 ? 50.634 -13.637 12.948 1.00 22.41 161 VAL B C 1
ATOM 4068 O O . VAL B 2 161 ? 50.755 -14.536 13.797 1.00 24.42 161 VAL B O 1
ATOM 4072 N N . VAL B 2 162 ? 50.241 -13.862 11.689 1.00 22.34 162 VAL B N 1
ATOM 4073 C CA . VAL B 2 162 ? 49.897 -15.198 11.175 1.00 22.59 162 VAL B CA 1
ATOM 4074 C C . VAL B 2 162 ? 50.472 -15.401 9.775 1.00 21.87 162 VAL B C 1
ATOM 4075 O O . VAL B 2 162 ? 50.713 -14.419 9.057 1.00 20.89 162 VAL B O 1
ATOM 4079 N N . PRO B 2 163 ? 50.671 -16.669 9.354 1.00 22.30 163 PRO B N 1
ATOM 4080 C CA . PRO B 2 163 ? 51.083 -16.885 7.966 1.00 22.39 163 PRO B CA 1
ATOM 4081 C C . PRO B 2 163 ? 49.986 -16.407 7.006 1.00 20.57 163 PRO B C 1
ATOM 4082 O O . PRO B 2 163 ? 48.793 -16.639 7.273 1.00 21.71 163 PRO B O 1
ATOM 4086 N N . VAL B 2 164 ? 50.387 -15.752 5.917 1.00 20.10 164 VAL B N 1
ATOM 4087 C CA . VAL B 2 164 ? 49.451 -15.264 4.913 1.00 19.79 164 VAL B CA 1
ATOM 4088 C C . VAL B 2 164 ? 49.827 -15.941 3.599 1.00 19.28 164 VAL B C 1
ATOM 4089 O O . VAL B 2 164 ? 50.852 -15.604 2.980 1.00 19.62 164 VAL B O 1
ATOM 4093 N N . ALA B 2 165 ? 49.022 -16.914 3.185 1.00 19.68 165 ALA B N 1
ATOM 4094 C CA . ALA B 2 165 ? 49.304 -17.679 1.965 1.00 19.00 165 ALA B CA 1
ATOM 4095 C C . ALA B 2 165 ? 49.101 -16.849 0.686 1.00 18.72 165 ALA B C 1
ATOM 4096 O O . ALA B 2 165 ? 49.676 -17.161 -0.364 1.00 19.08 165 ALA B O 1
ATOM 4098 N N . TYR B 2 166 ? 48.288 -15.799 0.791 1.00 17.97 166 TYR B N 1
ATOM 4099 C CA . TYR B 2 166 ? 47.852 -15.022 -0.380 1.00 17.15 166 TYR B CA 1
ATOM 4100 C C . TYR B 2 166 ? 47.333 -13.689 0.121 1.00 17.79 166 TYR B C 1
ATOM 4101 O O . TYR B 2 166 ? 46.541 -13.656 1.061 1.00 18.87 166 TYR B O 1
ATOM 4110 N N . ALA B 2 167 ? 47.792 -12.599 -0.498 1.00 16.40 167 ALA B N 1
ATOM 4111 C CA . ALA B 2 167 ? 47.314 -11.269 -0.167 1.00 16.40 167 ALA B CA 1
ATOM 4112 C C . ALA B 2 167 ? 47.035 -10.531 -1.459 1.00 16.03 167 ALA B C 1
ATOM 4113 O O . ALA B 2 167 ? 47.791 -10.652 -2.430 1.00 16.52 167 ALA B O 1
ATOM 4115 N N . GLU B 2 168 ? 45.944 -9.784 -1.453 1.00 15.41 168 GLU B N 1
ATOM 4116 C CA . GLU B 2 168 ? 45.455 -9.120 -2.661 1.00 15.48 168 GLU B CA 1
ATOM 4117 C C . GLU B 2 168 ? 45.073 -7.717 -2.288 1.00 16.04 168 GLU B C 1
ATOM 4118 O O . GLU B 2 168 ? 44.446 -7.489 -1.260 1.00 16.29 168 GLU B O 1
ATOM 4124 N N . ILE B 2 169 ? 45.438 -6.754 -3.125 1.00 14.92 169 ILE B N 1
ATOM 4125 C CA . ILE B 2 169 ? 45.040 -5.373 -2.883 1.00 14.68 169 ILE B CA 1
ATOM 4126 C C . ILE B 2 169 ? 44.251 -4.838 -4.060 1.00 14.70 169 ILE B C 1
ATOM 4127 O O . ILE B 2 169 ? 44.495 -5.222 -5.208 1.00 15.19 169 ILE B O 1
ATOM 4132 N N . VAL B 2 170 ? 43.292 -3.981 -3.755 1.00 14.90 170 VAL B N 1
ATOM 4133 C CA . VAL B 2 170 ? 42.500 -3.301 -4.771 1.00 15.21 170 VAL B CA 1
ATOM 4134 C C . VAL B 2 170 ? 42.631 -1.807 -4.524 1.00 14.92 170 VAL B C 1
ATOM 4135 O O . VAL B 2 170 ? 42.193 -1.296 -3.482 1.00 15.53 170 VAL B O 1
ATOM 4139 N N . ALA B 2 171 ? 43.279 -1.120 -5.465 1.00 14.34 171 ALA B N 1
ATOM 4140 C CA . ALA B 2 171 ? 43.499 0.321 -5.368 1.00 14.63 171 ALA B CA 1
ATOM 4141 C C . ALA B 2 171 ? 42.492 0.988 -6.285 1.00 14.57 171 ALA B C 1
ATOM 4142 O O . ALA B 2 171 ? 42.441 0.641 -7.466 1.00 15.47 171 ALA B O 1
ATOM 4144 N N . ALA B 2 172 ? 41.704 1.905 -5.753 1.00 14.04 172 ALA B N 1
ATOM 4145 C CA . ALA B 2 172 ? 40.794 2.688 -6.572 1.00 14.33 172 ALA B CA 1
ATOM 4146 C C . ALA B 2 172 ? 41.192 4.155 -6.460 1.00 14.06 172 ALA B C 1
ATOM 4147 O O . ALA B 2 172 ? 41.217 4.729 -5.369 1.00 14.01 172 ALA B O 1
ATOM 4149 N N . ILE B 2 173 ? 41.510 4.746 -7.608 1.00 13.34 173 ILE B N 1
ATOM 4150 C CA . ILE B 2 173 ? 42.021 6.119 -7.647 1.00 13.99 173 ILE B CA 1
ATOM 4151 C C . ILE B 2 173 ? 41.168 7.001 -8.544 1.00 13.42 173 ILE B C 1
ATOM 4152 O O . ILE B 2 173 ? 40.610 6.545 -9.557 1.00 13.51 173 ILE B O 1
ATOM 4157 N N . ALA B 2 174 ? 41.078 8.264 -8.170 1.00 14.02 174 ALA B N 1
ATOM 4158 C CA . ALA B 2 174 ? 40.515 9.270 -9.051 1.00 13.46 174 ALA B CA 1
ATOM 4159 C C . ALA B 2 174 ? 41.238 9.249 -10.389 1.00 13.34 174 ALA B C 1
ATOM 4160 O O . ALA B 2 174 ? 42.472 9.287 -10.440 1.00 13.26 174 ALA B O 1
ATOM 4162 N N A SER B 2 175 ? 40.476 9.181 -11.479 0.80 12.68 175 SER B N 1
ATOM 4163 N N B SER B 2 175 ? 40.460 9.231 -11.470 0.20 13.66 175 SER B N 1
ATOM 4164 C CA A SER B 2 175 ? 41.085 9.236 -12.812 0.80 12.25 175 SER B CA 1
ATOM 4165 C CA B SER B 2 175 ? 40.995 9.269 -12.834 0.20 13.88 175 SER B CA 1
ATOM 4166 C C A SER B 2 175 ? 42.046 10.418 -12.978 0.80 12.99 175 SER B C 1
ATOM 4167 C C B SER B 2 175 ? 41.948 10.444 -13.089 0.20 13.90 175 SER B C 1
ATOM 4168 O O A SER B 2 175 ? 43.107 10.266 -13.591 0.80 13.34 175 SER B O 1
ATOM 4169 O O B SER B 2 175 ? 42.905 10.322 -13.861 0.20 13.83 175 SER B O 1
ATOM 4174 N N . ARG B 2 176 ? 41.675 11.575 -12.448 1.00 14.03 176 ARG B N 1
ATOM 4175 C CA . ARG B 2 176 ? 42.518 12.768 -12.593 1.00 14.57 176 ARG B CA 1
ATOM 4176 C C . ARG B 2 176 ? 43.848 12.648 -11.835 1.00 15.10 176 ARG B C 1
ATOM 4177 O O . ARG B 2 176 ? 44.775 13.438 -12.085 1.00 15.47 176 ARG B O 1
ATOM 4185 N N . SER B 2 177 ? 43.967 11.657 -10.947 1.00 14.17 177 SER B N 1
ATOM 4186 C CA . SER B 2 177 ? 45.229 11.445 -10.217 1.00 14.44 177 SER B CA 1
ATOM 4187 C C . SER B 2 177 ? 46.141 10.430 -10.918 1.00 14.09 177 SER B C 1
ATOM 4188 O O . SER B 2 177 ? 47.237 10.131 -10.424 1.00 14.49 177 SER B O 1
ATOM 4191 N N . ALA B 2 178 ? 45.679 9.896 -12.056 1.00 14.55 178 ALA B N 1
ATOM 4192 C CA . ALA B 2 178 ? 46.470 8.965 -12.870 1.00 15.28 178 ALA B CA 1
ATOM 4193 C C . ALA B 2 178 ? 47.102 9.722 -14.018 1.00 16.14 178 ALA B C 1
ATOM 4194 O O . ALA B 2 178 ? 46.443 10.095 -15.001 1.00 16.56 178 ALA B O 1
ATOM 4196 N N . GLY B 2 179 ? 48.400 9.973 -13.887 1.00 17.36 179 GLY B N 1
ATOM 4197 C CA . GLY B 2 179 ? 49.140 10.688 -14.926 1.00 17.35 179 GLY B CA 1
ATOM 4198 C C . GLY B 2 179 ? 49.496 9.777 -16.097 1.00 17.36 179 GLY B C 1
ATOM 4199 O O . GLY B 2 179 ? 49.179 8.572 -16.078 1.00 16.56 179 GLY B O 1
ATOM 4200 N N A PRO B 2 180 ? 50.151 10.328 -17.128 0.70 17.85 180 PRO B N 1
ATOM 4201 N N B PRO B 2 180 ? 50.131 10.350 -17.135 0.30 17.74 180 PRO B N 1
ATOM 4202 C CA A PRO B 2 180 ? 50.436 9.480 -18.290 0.70 17.98 180 PRO B CA 1
ATOM 4203 C CA B PRO B 2 180 ? 50.566 9.622 -18.329 0.30 18.01 180 PRO B CA 1
ATOM 4204 C C A PRO B 2 180 ? 51.313 8.275 -17.963 0.70 18.09 180 PRO B C 1
ATOM 4205 C C B PRO B 2 180 ? 51.397 8.371 -18.049 0.30 18.10 180 PRO B C 1
ATOM 4206 O O A PRO B 2 180 ? 51.110 7.212 -18.545 0.70 18.48 180 PRO B O 1
ATOM 4207 O O B PRO B 2 180 ? 51.250 7.376 -18.757 0.30 18.25 180 PRO B O 1
ATOM 4214 N N . GLY B 2 181 ? 52.251 8.429 -17.027 1.00 17.98 181 GLY B N 1
ATOM 4215 C CA . GLY B 2 181 ? 53.139 7.313 -16.668 1.00 19.04 181 GLY B CA 1
ATOM 4216 C C . GLY B 2 181 ? 52.345 6.149 -16.104 1.00 19.56 181 GLY B C 1
ATOM 4217 O O . GLY B 2 181 ? 52.538 5.004 -16.511 1.00 21.48 181 GLY B O 1
ATOM 4218 N N . THR B 2 182 ? 51.452 6.474 -15.175 1.00 19.99 182 THR B N 1
ATOM 4219 C CA . THR B 2 182 ? 50.522 5.526 -14.573 1.00 20.59 182 THR B CA 1
ATOM 4220 C C . THR B 2 182 ? 49.727 4.830 -15.680 1.00 20.17 182 THR B C 1
ATOM 4221 O O . THR B 2 182 ? 49.649 3.606 -15.738 1.00 21.78 182 THR B O 1
ATOM 4225 N N . ARG B 2 183 ? 49.158 5.635 -16.578 1.00 18.45 183 ARG B N 1
ATOM 4226 C CA . ARG B 2 183 ? 48.279 5.110 -17.621 1.00 17.89 183 ARG B CA 1
ATOM 4227 C C . ARG B 2 183 ? 48.984 4.256 -18.652 1.00 19.11 183 ARG B C 1
ATOM 4228 O O . ARG B 2 183 ? 48.388 3.326 -19.163 1.00 20.52 183 ARG B O 1
ATOM 4236 N N . ALA B 2 184 ? 50.250 4.551 -18.931 1.00 18.97 184 ALA B N 1
ATOM 4237 C CA . ALA B 2 184 ? 50.974 3.848 -19.977 1.00 20.51 184 ALA B CA 1
ATOM 4238 C C . ALA B 2 184 ? 51.541 2.519 -19.521 1.00 20.45 184 ALA B C 1
ATOM 4239 O O . ALA B 2 184 ? 51.975 1.739 -20.380 1.00 24.05 184 ALA B O 1
ATOM 4241 N N A ASN B 2 185 ? 51.526 2.330 -18.187 0.50 19.51 185 ASN B N 1
ATOM 4242 N N B ASN B 2 185 ? 51.588 2.193 -18.249 0.50 20.19 185 ASN B N 1
ATOM 4243 C CA A ASN B 2 185 ? 52.239 1.276 -17.423 0.50 18.52 185 ASN B CA 1
ATOM 4244 C CA B ASN B 2 185 ? 52.019 0.821 -17.969 0.50 19.66 185 ASN B CA 1
ATOM 4245 C C A ASN B 2 185 ? 51.374 0.587 -16.360 0.50 17.04 185 ASN B C 1
ATOM 4246 C C B ASN B 2 185 ? 51.339 0.293 -16.751 0.50 18.22 185 ASN B C 1
ATOM 4247 O O A ASN B 2 185 ? 51.843 0.205 -15.280 0.50 16.69 185 ASN B O 1
ATOM 4248 O O B ASN B 2 185 ? 51.962 -0.065 -15.762 0.50 17.72 185 ASN B O 1
ATOM 4257 N N A ILE B 2 186 ? 50.095 0.415 -16.676 0.40 15.83 186 ILE B N 1
ATOM 4258 N N B ILE B 2 186 ? 50.019 0.254 -16.856 0.40 16.74 186 ILE B N 1
ATOM 4259 N N C ILE B 2 186 ? 49.906 0.169 -17.278 0.20 12.86 186 ILE B N 1
ATOM 4260 C CA A ILE B 2 186 ? 49.165 -0.216 -15.758 0.40 14.75 186 ILE B CA 1
ATOM 4261 C CA B ILE B 2 186 ? 49.174 -0.210 -15.792 0.40 15.42 186 ILE B CA 1
ATOM 4262 C CA C ILE B 2 186 ? 49.223 -0.180 -16.032 0.20 13.02 186 ILE B CA 1
ATOM 4263 C C A ILE B 2 186 ? 49.539 -1.669 -15.428 0.40 14.28 186 ILE B C 1
ATOM 4264 C C B ILE B 2 186 ? 49.504 -1.668 -15.442 0.40 14.75 186 ILE B C 1
ATOM 4265 C C C ILE B 2 186 ? 49.600 -1.563 -15.504 0.20 13.30 186 ILE B C 1
ATOM 4266 O O A ILE B 2 186 ? 49.455 -2.082 -14.262 0.40 13.97 186 ILE B O 1
ATOM 4267 O O B ILE B 2 186 ? 49.373 -2.077 -14.279 0.40 14.53 186 ILE B O 1
ATOM 4268 O O C ILE B 2 186 ? 49.537 -1.819 -14.300 0.20 13.50 186 ILE B O 1
ATOM 4281 N N . ASP B 2 187 ? 49.972 -2.454 -16.420 1.00 14.01 187 ASP B N 1
ATOM 4282 C CA . ASP B 2 187 ? 50.369 -3.832 -16.091 1.00 14.49 187 ASP B CA 1
ATOM 4283 C C . ASP B 2 187 ? 51.482 -3.841 -15.062 1.00 14.58 187 ASP B C 1
ATOM 4284 O O . ASP B 2 187 ? 51.477 -4.663 -14.142 1.00 14.64 187 ASP B O 1
ATOM 4289 N N . GLU B 2 188 ? 52.444 -2.933 -15.234 1.00 14.81 188 GLU B N 1
ATOM 4290 C CA . GLU B 2 188 ? 53.595 -2.867 -14.330 1.00 15.31 188 GLU B CA 1
ATOM 4291 C C . GLU B 2 188 ? 53.150 -2.560 -12.883 1.00 14.90 188 GLU B C 1
ATOM 4292 O O . GLU B 2 188 ? 53.727 -3.112 -11.934 1.00 15.57 188 GLU B O 1
ATOM 4298 N N . PHE B 2 189 ? 52.104 -1.750 -12.694 1.00 14.26 189 PHE B N 1
ATOM 4299 C CA . PHE B 2 189 ? 51.576 -1.572 -11.335 1.00 14.52 189 PHE B CA 1
ATOM 4300 C C . PHE B 2 189 ? 51.176 -2.922 -10.745 1.00 14.96 189 PHE B C 1
ATOM 4301 O O . PHE B 2 189 ? 51.502 -3.247 -9.593 1.00 14.99 189 PHE B O 1
ATOM 4309 N N . THR B 2 190 ? 50.434 -3.709 -11.513 1.00 14.35 190 THR B N 1
ATOM 4310 C CA . THR B 2 190 ? 49.939 -4.965 -10.959 1.00 14.94 190 THR B CA 1
ATOM 4311 C C . THR B 2 190 ? 51.076 -5.923 -10.645 1.00 15.19 190 THR B C 1
ATOM 4312 O O . THR B 2 190 ? 51.003 -6.677 -9.670 1.00 16.36 190 THR B O 1
ATOM 4316 N N A GLU B 2 191 ? 52.118 -5.884 -11.467 0.70 13.99 191 GLU B N 1
ATOM 4317 N N B GLU B 2 191 ? 52.112 -5.910 -11.483 0.30 14.91 191 GLU B N 1
ATOM 4318 C CA A GLU B 2 191 ? 53.202 -6.850 -11.362 0.70 14.56 191 GLU B CA 1
ATOM 4319 C CA B GLU B 2 191 ? 53.209 -6.871 -11.367 0.30 15.26 191 GLU B CA 1
ATOM 4320 C C A GLU B 2 191 ? 54.158 -6.472 -10.234 0.70 14.36 191 GLU B C 1
ATOM 4321 C C B GLU B 2 191 ? 54.219 -6.495 -10.281 0.30 15.00 191 GLU B C 1
ATOM 4322 O O A GLU B 2 191 ? 54.470 -7.302 -9.375 0.70 14.62 191 GLU B O 1
ATOM 4323 O O B GLU B 2 191 ? 54.636 -7.359 -9.501 0.30 15.17 191 GLU B O 1
ATOM 4334 N N . THR B 2 192 ? 54.616 -5.222 -10.234 1.00 14.55 192 THR B N 1
ATOM 4335 C CA . THR B 2 192 ? 55.560 -4.760 -9.219 1.00 14.58 192 THR B CA 1
ATOM 4336 C C . THR B 2 192 ? 54.904 -4.784 -7.851 1.00 14.15 192 THR B C 1
ATOM 4337 O O . THR B 2 192 ? 55.500 -5.249 -6.878 1.00 14.51 192 THR B O 1
ATOM 4341 N N . THR B 2 193 ? 53.657 -4.343 -7.773 1.00 13.67 193 THR B N 1
ATOM 4342 C CA . THR B 2 193 ? 52.985 -4.315 -6.473 1.00 14.32 193 THR B CA 1
ATOM 4343 C C . THR B 2 193 ? 52.780 -5.731 -5.937 1.00 14.17 193 THR B C 1
ATOM 4344 O O . 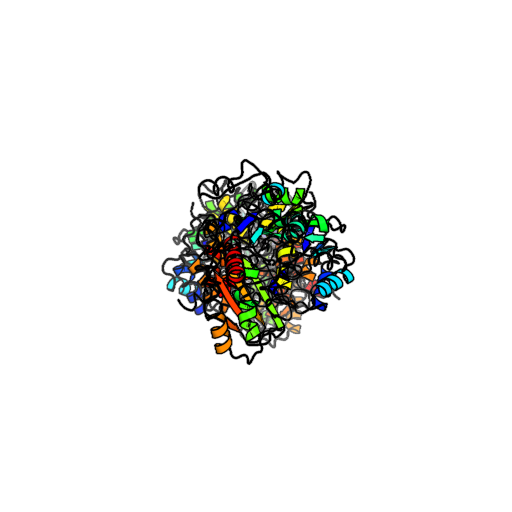THR B 2 193 ? 53.036 -5.977 -4.761 1.00 14.77 193 THR B O 1
ATOM 4348 N N . ALA B 2 194 ? 52.373 -6.667 -6.795 1.00 14.40 194 ALA B N 1
ATOM 4349 C CA . ALA B 2 194 ? 52.173 -8.057 -6.330 1.00 14.57 194 ALA B CA 1
ATOM 4350 C C . ALA B 2 194 ? 53.491 -8.653 -5.837 1.00 14.78 194 ALA B C 1
ATOM 4351 O O . ALA B 2 194 ? 53.519 -9.350 -4.815 1.00 16.00 194 ALA B O 1
ATOM 4353 N N . ALA B 2 195 ? 54.576 -8.398 -6.570 1.00 14.91 195 ALA B N 1
ATOM 4354 C CA . ALA B 2 195 ? 55.880 -8.897 -6.162 1.00 15.48 195 ALA B CA 1
ATOM 4355 C C . ALA B 2 195 ? 56.280 -8.317 -4.804 1.00 15.53 195 ALA B C 1
ATOM 4356 O O . ALA B 2 195 ? 56.840 -9.038 -3.954 1.00 17.48 195 ALA B O 1
ATOM 4358 N N . ALA B 2 196 ? 55.960 -7.051 -4.561 1.00 15.60 196 ALA B N 1
ATOM 4359 C CA . ALA B 2 196 ? 56.353 -6.413 -3.306 1.00 15.50 196 ALA B CA 1
ATOM 4360 C C . ALA B 2 196 ? 55.460 -6.853 -2.152 1.00 15.68 196 ALA B C 1
ATOM 4361 O O . ALA B 2 196 ? 55.888 -6.875 -1.000 1.00 16.05 196 ALA B O 1
ATOM 4363 N N A ILE B 2 197 ? 54.208 -7.185 -2.456 0.80 15.41 197 ILE B N 1
ATOM 4364 N N B ILE B 2 197 ? 54.223 -7.224 -2.478 0.20 15.36 197 ILE B N 1
ATOM 4365 C CA A ILE B 2 197 ? 53.319 -7.768 -1.447 0.80 15.65 197 ILE B CA 1
ATOM 4366 C CA B ILE B 2 197 ? 53.329 -7.860 -1.517 0.20 15.45 197 ILE B CA 1
ATOM 4367 C C A ILE B 2 197 ? 53.946 -9.052 -0.876 0.80 16.29 197 ILE B C 1
ATOM 4368 C C B ILE B 2 197 ? 53.951 -9.162 -1.021 0.20 15.70 197 ILE B C 1
ATOM 4369 O O A ILE B 2 197 ? 53.899 -9.302 0.336 0.80 16.29 197 ILE B O 1
ATOM 4370 O O B ILE B 2 197 ? 53.592 -9.671 0.039 0.20 16.01 197 ILE B O 1
ATOM 4379 N N A GLU B 2 198 ? 54.529 -9.856 -1.759 0.80 16.18 198 GLU B N 1
ATOM 4380 N N B GLU B 2 198 ? 54.894 -9.690 -1.795 0.20 15.38 198 GLU B N 1
ATOM 4381 C CA A GLU B 2 198 ? 55.183 -11.106 -1.374 0.80 17.12 198 GLU B CA 1
ATOM 4382 C CA B GLU B 2 198 ? 55.623 -10.885 -1.401 0.20 15.56 198 GLU B CA 1
ATOM 4383 C C A GLU B 2 198 ? 56.460 -10.815 -0.597 0.80 17.65 198 GLU B C 1
ATOM 4384 C C B GLU B 2 198 ? 56.940 -10.536 -0.698 0.20 16.22 198 GLU B C 1
ATOM 4385 O O A GLU B 2 198 ? 56.663 -11.223 0.549 0.80 19.06 198 GLU B O 1
ATOM 4386 O O B GLU B 2 198 ? 57.074 -10.768 0.507 0.20 15.97 198 GLU B O 1
ATOM 4397 N N A GLN B 2 199 ? 57.353 -10.074 -1.247 0.25 17.06 199 GLN B N 1
ATOM 4398 N N B GLN B 2 199 ? 57.901 -9.963 -1.420 0.25 16.64 199 GLN B N 1
ATOM 4399 N N C GLN B 2 199 ? 57.600 -9.686 -1.395 0.50 17.93 199 GLN B N 1
ATOM 4400 C CA A GLN B 2 199 ? 58.709 -9.854 -0.733 0.25 17.51 199 GLN B CA 1
ATOM 4401 C CA B GLN B 2 199 ? 59.182 -9.642 -0.803 0.25 17.72 199 GLN B CA 1
ATOM 4402 C CA C GLN B 2 199 ? 58.951 -9.687 -0.852 0.50 18.77 199 GLN B CA 1
ATOM 4403 C C A GLN B 2 199 ? 58.770 -8.963 0.512 0.25 17.70 199 GLN B C 1
ATOM 4404 C C B GLN B 2 199 ? 59.023 -8.812 0.466 0.25 17.83 199 GLN B C 1
ATOM 4405 C C C GLN B 2 199 ? 59.083 -8.759 0.345 0.50 18.47 199 GLN B C 1
ATOM 4406 O O A GLN B 2 199 ? 59.324 -9.360 1.544 0.25 18.10 199 GLN B O 1
ATOM 4407 O O B GLN B 2 199 ? 59.646 -9.121 1.488 0.25 18.21 199 GLN B O 1
ATOM 4408 O O C GLN B 2 199 ? 59.974 -8.945 1.191 0.50 18.56 199 GLN B O 1
ATOM 4424 N N . VAL B 2 200 ? 58.194 -7.770 0.405 1.00 17.48 200 VAL B N 1
ATOM 4425 C CA . VAL B 2 200 ? 58.149 -6.796 1.488 1.00 18.10 200 VAL B CA 1
ATOM 4426 C C . VAL B 2 200 ? 57.005 -7.074 2.473 1.00 18.69 200 VAL B C 1
ATOM 4427 O O . VAL B 2 200 ? 57.201 -7.025 3.687 1.00 20.00 200 VAL B O 1
ATOM 4431 N N . GLY B 2 201 ? 55.820 -7.353 1.944 1.00 18.24 201 GLY B N 1
ATOM 4432 C CA . GLY B 2 201 ? 54.641 -7.578 2.781 1.00 18.22 201 GLY B CA 1
ATOM 4433 C C . GLY B 2 201 ? 54.687 -8.885 3.532 1.00 19.11 201 GLY B C 1
ATOM 4434 O O . GLY B 2 201 ? 54.032 -9.017 4.565 1.00 19.69 201 GLY B O 1
ATOM 4435 N N . GLY B 2 202 ? 55.407 -9.861 2.985 1.00 18.64 202 GLY B N 1
ATOM 4436 C CA . GLY B 2 202 ? 55.543 -11.160 3.644 1.00 18.93 202 GLY B CA 1
ATOM 4437 C C . GLY B 2 202 ? 54.487 -12.193 3.285 1.00 19.30 202 GLY B C 1
ATOM 4438 O O . GLY B 2 202 ? 54.451 -13.259 3.905 1.00 21.05 202 GLY B O 1
ATOM 4439 N N . ALA B 2 203 ? 53.614 -11.896 2.315 1.00 18.60 203 ALA B N 1
ATOM 4440 C CA . ALA B 2 203 ? 52.656 -12.903 1.822 1.00 18.35 203 ALA B CA 1
ATOM 4441 C C . ALA B 2 203 ? 53.365 -13.938 0.933 1.00 18.45 203 ALA B C 1
ATOM 4442 O O . ALA B 2 203 ? 54.324 -13.610 0.235 1.00 19.34 203 ALA B O 1
ATOM 4444 N N . ALA B 2 204 ? 52.899 -15.183 0.931 1.00 19.15 204 ALA B N 1
ATOM 4445 C CA . ALA B 2 204 ? 53.456 -16.195 0.022 1.00 19.62 204 ALA B CA 1
ATOM 4446 C C . ALA B 2 204 ? 53.187 -15.895 -1.466 1.00 19.55 204 ALA B C 1
ATOM 4447 O O . ALA B 2 204 ? 54.016 -16.217 -2.337 1.00 20.28 204 ALA B O 1
ATOM 4449 N N . ARG B 2 205 ? 52.031 -15.288 -1.741 1.00 19.13 205 ARG B N 1
ATOM 4450 C CA . ARG B 2 205 ? 51.577 -15.002 -3.106 1.00 18.35 205 ARG B CA 1
ATOM 4451 C C . ARG B 2 205 ? 50.864 -13.675 -3.036 1.00 17.46 205 ARG B C 1
ATOM 4452 O O . ARG B 2 205 ? 50.159 -13.411 -2.076 1.00 18.19 205 ARG B O 1
ATOM 4460 N N A GLY B 2 206 ? 51.051 -12.847 -4.061 0.70 16.61 206 GLY B N 1
ATOM 4461 N N B GLY B 2 206 ? 51.086 -12.832 -4.041 0.30 17.07 206 GLY B N 1
ATOM 4462 C CA A GLY B 2 206 ? 50.402 -11.548 -4.126 0.70 15.17 206 GLY B CA 1
ATOM 4463 C CA B GLY B 2 206 ? 50.528 -11.487 -4.063 0.30 16.27 206 GLY B CA 1
ATOM 4464 C C A GLY B 2 206 ? 49.657 -11.293 -5.418 0.70 14.39 206 GLY B C 1
ATOM 4465 C C B GLY B 2 206 ? 49.679 -11.244 -5.288 0.30 15.80 206 GLY B C 1
ATOM 4466 O O A GLY B 2 206 ? 49.991 -11.838 -6.489 0.70 14.70 206 GLY B O 1
ATOM 4467 O O B GLY B 2 206 ? 49.764 -11.973 -6.278 0.30 16.10 206 GLY B O 1
ATOM 4468 N N A LYS B 2 207 ? 48.644 -10.445 -5.291 0.70 13.76 207 LYS B N 1
ATOM 4469 N N B LYS B 2 207 ? 48.859 -10.205 -5.222 0.30 15.21 207 LYS B N 1
ATOM 4470 C CA A LYS B 2 207 ? 47.901 -9.898 -6.438 0.70 13.18 207 LYS B CA 1
ATOM 4471 C CA B LYS B 2 207 ? 47.974 -9.882 -6.331 0.30 14.90 207 LYS B CA 1
ATOM 4472 C C A LYS B 2 207 ? 47.578 -8.438 -6.172 0.70 12.86 207 LYS B C 1
ATOM 4473 C C B LYS B 2 207 ? 47.509 -8.446 -6.202 0.30 14.29 207 LYS B C 1
ATOM 4474 O O A LYS B 2 207 ? 47.300 -8.059 -5.035 0.70 13.07 207 LYS B O 1
ATOM 4475 O O B LYS B 2 207 ? 47.054 -8.026 -5.141 0.30 14.43 207 LYS B O 1
ATOM 4486 N N A ALA B 2 208 ? 47.639 -7.605 -7.219 0.70 12.39 208 ALA B N 1
ATOM 4487 N N B ALA B 2 208 ? 47.634 -7.685 -7.284 0.30 13.67 208 ALA B N 1
ATOM 4488 C CA A ALA B 2 208 ? 47.238 -6.193 -7.101 0.70 12.34 208 ALA B CA 1
ATOM 4489 C CA B ALA B 2 208 ? 47.286 -6.271 -7.244 0.30 13.24 208 ALA B CA 1
ATOM 4490 C C A ALA B 2 208 ? 46.403 -5.764 -8.296 0.70 11.85 208 ALA B C 1
ATOM 4491 C C B ALA B 2 208 ? 46.281 -5.934 -8.333 0.30 12.72 208 ALA B C 1
ATOM 4492 O O A ALA B 2 208 ? 46.761 -6.023 -9.448 0.70 11.89 208 ALA B O 1
ATOM 4493 O O B ALA B 2 208 ? 46.399 -6.428 -9.458 0.30 12.70 208 ALA B O 1
ATOM 4496 N N . ILE B 2 209 ? 45.285 -5.118 -7.979 1.00 12.29 209 ILE B N 1
ATOM 4497 C CA . ILE B 2 209 ? 44.297 -4.620 -8.944 1.00 12.37 209 ILE B CA 1
ATOM 4498 C C . ILE B 2 209 ? 44.267 -3.122 -8.792 1.00 12.54 209 ILE B C 1
ATOM 4499 O O . ILE B 2 209 ? 44.311 -2.600 -7.655 1.00 13.25 209 ILE B O 1
ATOM 4504 N N . ILE B 2 210 ? 44.169 -2.418 -9.927 1.00 11.53 210 ILE B N 1
ATOM 4505 C CA . ILE B 2 210 ? 43.985 -0.979 -9.905 1.00 12.75 210 ILE B CA 1
ATOM 4506 C C . ILE B 2 210 ? 42.786 -0.575 -10.763 1.00 12.56 210 ILE B C 1
ATOM 4507 O O . ILE B 2 210 ? 42.598 -1.082 -11.867 1.00 13.07 210 ILE B O 1
ATOM 4512 N N A ILE B 2 211 ? 41.997 0.376 -10.252 0.70 12.96 211 ILE B N 1
ATOM 4513 N N B ILE B 2 211 ? 41.954 0.249 -10.138 0.30 12.66 211 ILE B N 1
ATOM 4514 C CA A ILE B 2 211 ? 40.765 0.831 -10.900 0.70 13.37 211 ILE B CA 1
ATOM 4515 C CA B ILE B 2 211 ? 40.722 0.719 -10.691 0.30 12.79 211 ILE B CA 1
ATOM 4516 C C A ILE B 2 211 ? 40.781 2.355 -10.981 0.70 13.07 211 ILE B C 1
ATOM 4517 C C B ILE B 2 211 ? 40.808 2.215 -10.713 0.30 12.26 211 ILE B C 1
ATOM 4518 O O A ILE B 2 211 ? 41.124 3.013 -9.999 0.70 13.31 211 ILE B O 1
ATOM 4519 O O B ILE B 2 211 ? 41.232 2.852 -9.749 0.30 12.49 211 ILE B O 1
ATOM 4528 N N A LEU B 2 212 ? 40.420 2.920 -12.145 0.80 12.17 212 LEU B N 1
ATOM 4529 N N B LEU B 2 212 ? 40.418 2.773 -11.857 0.20 11.97 212 LEU B N 1
ATOM 4530 C CA A LEU B 2 212 ? 40.350 4.378 -12.306 0.80 12.04 212 LEU B CA 1
ATOM 4531 C CA B LEU B 2 212 ? 40.326 4.209 -12.054 0.20 11.64 212 LEU B CA 1
ATOM 4532 C C A LEU B 2 212 ? 38.887 4.810 -12.400 0.80 11.73 212 LEU B C 1
ATOM 4533 C C B LEU B 2 212 ? 38.844 4.559 -12.084 0.20 12.06 212 LEU B C 1
ATOM 4534 O O A LEU B 2 212 ? 38.134 4.322 -13.244 0.80 12.27 212 LEU B O 1
ATOM 4535 O O B LEU B 2 212 ? 38.040 3.802 -12.632 0.20 12.00 212 LEU B O 1
ATOM 4544 N N . ASN B 2 213 ? 38.490 5.698 -11.493 1.00 12.42 213 ASN B N 1
ATOM 4545 C CA . ASN B 2 213 ? 37.094 6.129 -11.403 1.00 12.90 213 ASN B CA 1
ATOM 4546 C C . ASN B 2 213 ? 37.037 7.635 -11.647 1.00 12.56 213 ASN B C 1
ATOM 4547 O O . ASN B 2 213 ? 37.693 8.391 -10.931 1.00 12.98 213 ASN B O 1
ATOM 4552 N N . PRO B 2 214 ? 36.289 8.077 -12.668 1.00 11.92 214 PRO B N 1
ATOM 4553 C CA . PRO B 2 214 ? 36.246 9.507 -13.037 1.00 12.81 214 PRO B CA 1
ATOM 4554 C C . PRO B 2 214 ? 35.199 10.362 -12.315 1.00 13.89 214 PRO B C 1
ATOM 4555 O O . PRO B 2 214 ? 34.938 11.495 -12.747 1.00 15.46 214 PRO B O 1
ATOM 4559 N N . VAL B 2 215 ? 34.607 9.846 -11.236 1.00 14.86 215 VAL B N 1
ATOM 4560 C CA . VAL B 2 215 ? 33.551 10.598 -10.551 1.00 16.56 215 VAL B CA 1
ATOM 4561 C C . VAL B 2 215 ? 34.016 12.026 -10.226 1.00 17.19 215 VAL B C 1
ATOM 4562 O O . VAL B 2 215 ? 35.188 12.259 -9.917 1.00 16.56 215 VAL B O 1
ATOM 4566 N N . GLU B 2 216 ? 33.081 12.975 -10.304 1.00 18.07 216 GLU B N 1
ATOM 4567 C CA . GLU B 2 216 ? 33.331 14.357 -9.918 1.00 19.86 216 GLU B CA 1
ATOM 4568 C C . GLU B 2 216 ? 32.391 14.745 -8.773 1.00 20.79 216 GLU B C 1
ATOM 4569 O O . GLU B 2 216 ? 31.208 14.398 -8.831 1.00 22.05 216 GLU B O 1
ATOM 4575 N N . PRO B 2 217 ? 32.914 15.455 -7.738 1.00 20.94 217 PRO B N 1
ATOM 4576 C CA . PRO B 2 217 ? 34.320 15.821 -7.561 1.00 20.18 217 PRO B CA 1
ATOM 4577 C C . PRO B 2 217 ? 35.205 14.583 -7.395 1.00 18.81 217 PRO B C 1
ATOM 4578 O O . PRO B 2 217 ? 34.698 13.506 -7.050 1.00 18.46 217 PRO B O 1
ATOM 4582 N N . PRO B 2 218 ? 36.506 14.723 -7.679 1.00 17.93 218 PRO B N 1
ATOM 4583 C CA . PRO B 2 218 ? 37.346 13.535 -7.736 1.00 17.18 218 PRO B CA 1
ATOM 4584 C C . PRO B 2 218 ? 37.338 12.774 -6.412 1.00 17.09 218 PRO B C 1
ATOM 4585 O O . PRO B 2 218 ? 37.368 13.388 -5.320 1.00 18.36 218 PRO B O 1
ATOM 4589 N N A MET B 2 219 ? 37.296 11.449 -6.486 0.80 16.82 219 MET B N 1
ATOM 4590 N N B MET B 2 219 ? 37.285 11.443 -6.539 0.20 16.58 219 MET B N 1
ATOM 4591 C CA A MET B 2 219 ? 37.194 10.646 -5.275 0.80 16.67 219 MET B CA 1
ATOM 4592 C CA B MET B 2 219 ? 37.198 10.501 -5.420 0.20 16.12 219 MET B CA 1
ATOM 4593 C C A MET B 2 219 ? 38.468 10.628 -4.424 0.80 15.85 219 MET B C 1
ATOM 4594 C C B MET B 2 219 ? 38.490 10.443 -4.628 0.20 15.92 219 MET B C 1
ATOM 4595 O O A MET B 2 219 ? 39.594 10.760 -4.929 0.80 15.04 219 MET B O 1
ATOM 4596 O O B MET B 2 219 ? 39.566 10.264 -5.195 0.20 15.37 219 MET B O 1
ATOM 4605 N N A ILE B 2 220 ? 38.267 10.449 -3.125 0.80 16.30 220 ILE B N 1
ATOM 4606 N N B ILE B 2 220 ? 38.380 10.566 -3.314 0.20 16.26 220 ILE B N 1
ATOM 4607 C CA A ILE B 2 220 ? 39.357 10.179 -2.212 0.80 15.36 220 ILE B CA 1
ATOM 4608 C CA B ILE B 2 220 ? 39.535 10.386 -2.458 0.20 16.00 220 ILE B CA 1
ATOM 4609 C C A ILE B 2 220 ? 39.816 8.731 -2.420 0.80 15.27 220 ILE B C 1
ATOM 4610 C C B ILE B 2 220 ? 39.848 8.877 -2.375 0.20 15.60 220 ILE B C 1
ATOM 4611 O O A ILE B 2 220 ? 38.991 7.801 -2.468 0.80 15.78 220 ILE B O 1
ATOM 4612 O O B ILE B 2 220 ? 38.956 8.059 -2.152 0.20 15.96 220 ILE B O 1
ATOM 4621 N N . MET B 2 221 ? 41.122 8.541 -2.579 1.00 14.86 221 MET B N 1
ATOM 4622 C CA . MET B 2 221 ? 41.633 7.183 -2.831 1.00 14.69 221 MET B CA 1
ATOM 4623 C C . MET B 2 221 ? 41.154 6.141 -1.827 1.00 15.21 221 MET B C 1
ATOM 4624 O O . MET B 2 221 ? 41.116 6.395 -0.621 1.00 16.53 221 MET B O 1
ATOM 4629 N N . ARG B 2 222 ? 40.806 4.975 -2.362 1.00 15.24 222 ARG B N 1
ATOM 4630 C CA . ARG B 2 222 ? 40.462 3.815 -1.549 1.00 15.82 222 ARG B CA 1
ATOM 4631 C C . ARG B 2 222 ? 41.405 2.678 -1.826 1.00 16.15 222 ARG B C 1
ATOM 4632 O O . ARG B 2 222 ? 41.852 2.469 -2.965 1.00 15.73 222 ARG B O 1
ATOM 4640 N N . ASP B 2 223 ? 41.734 1.936 -0.772 1.00 15.93 223 ASP B N 1
ATOM 4641 C CA . ASP B 2 223 ? 42.498 0.719 -0.930 1.00 15.85 223 ASP B CA 1
ATOM 4642 C C . ASP B 2 223 ? 41.887 -0.345 -0.050 1.00 16.93 223 ASP B C 1
ATOM 4643 O O . ASP B 2 223 ? 41.608 -0.089 1.123 1.00 17.28 223 ASP B O 1
ATOM 4648 N N . THR B 2 224 ? 41.693 -1.529 -0.617 1.00 15.86 224 THR B N 1
ATOM 4649 C CA . THR B 2 224 ? 41.196 -2.666 0.142 1.00 16.02 224 THR B CA 1
ATOM 4650 C C . THR B 2 224 ? 42.283 -3.716 0.121 1.00 15.51 224 THR B C 1
ATOM 4651 O O . THR B 2 224 ? 42.901 -3.978 -0.925 1.00 15.77 224 THR B O 1
ATOM 4655 N N . VAL B 2 225 ? 42.540 -4.294 1.295 1.00 15.23 225 VAL B N 1
ATOM 4656 C CA . VAL B 2 225 ? 43.543 -5.338 1.420 1.00 15.18 225 VAL B CA 1
ATOM 4657 C C . VAL B 2 225 ? 42.861 -6.593 1.930 1.00 15.77 225 VAL B C 1
ATOM 4658 O O . VAL B 2 225 ? 42.208 -6.571 3.002 1.00 16.73 225 VAL B O 1
ATOM 4662 N N . TYR B 2 226 ? 43.025 -7.681 1.182 1.00 15.41 226 TYR B N 1
ATOM 4663 C CA . TYR B 2 226 ? 42.509 -8.986 1.598 1.00 16.31 226 TYR B CA 1
ATOM 4664 C C . TYR B 2 226 ? 43.699 -9.880 1.883 1.00 16.92 226 TYR B C 1
ATOM 4665 O O . TYR B 2 226 ? 44.590 -10.021 1.041 1.00 17.76 226 TYR B O 1
ATOM 4674 N N . CYS B 2 227 ? 43.726 -10.496 3.065 1.00 17.00 227 CYS B N 1
ATOM 4675 C CA . CYS B 2 227 ? 44.759 -11.476 3.378 1.00 17.47 227 CYS B CA 1
ATOM 4676 C C . CYS B 2 227 ? 44.117 -12.790 3.711 1.00 18.11 227 CYS B C 1
ATOM 4677 O O . CYS B 2 227 ? 43.209 -12.833 4.552 1.00 18.69 227 CYS B O 1
ATOM 4680 N N . ALA B 2 228 ? 44.576 -13.857 3.061 1.00 17.32 228 ALA B N 1
ATOM 4681 C CA . ALA B 2 228 ? 44.214 -15.215 3.502 1.00 18.37 228 ALA B CA 1
ATOM 4682 C C . ALA B 2 228 ? 44.921 -15.521 4.807 1.00 19.13 228 ALA B C 1
ATOM 4683 O O . ALA B 2 228 ? 46.107 -15.265 4.950 1.00 19.40 228 ALA B O 1
ATOM 4685 N N . ILE B 2 229 ? 44.167 -16.074 5.755 1.00 19.71 229 ILE B N 1
ATOM 4686 C CA . ILE B 2 229 ? 44.660 -16.341 7.100 1.00 19.71 229 ILE B CA 1
ATOM 4687 C C . ILE B 2 229 ? 44.135 -17.699 7.588 1.00 20.13 229 ILE B C 1
ATOM 4688 O O . ILE B 2 229 ? 43.100 -18.177 7.109 1.00 19.85 229 ILE B O 1
ATOM 4693 N N . PRO B 2 230 ? 44.835 -18.325 8.546 1.00 20.44 230 PRO B N 1
ATOM 4694 C CA . PRO B 2 230 ? 44.279 -19.577 9.063 1.00 21.18 230 PRO B CA 1
ATOM 4695 C C . PRO B 2 230 ? 42.868 -19.394 9.654 1.00 21.66 230 PRO B C 1
ATOM 4696 O O . PRO B 2 230 ? 42.576 -18.354 10.244 1.00 21.35 230 PRO B O 1
ATOM 4700 N N . PRO B 2 231 ? 41.997 -20.398 9.505 1.00 22.76 231 PRO B N 1
ATOM 4701 C CA . PRO B 2 231 ? 40.658 -20.331 10.108 1.00 23.01 231 PRO B CA 1
ATOM 4702 C C . PRO B 2 231 ? 40.669 -20.068 11.607 1.00 23.55 231 PRO B C 1
ATOM 4703 O O . PRO B 2 231 ? 39.769 -19.384 12.132 1.00 22.94 231 PRO B O 1
ATOM 4707 N N . ASP B 2 232 ? 41.676 -20.617 12.293 1.00 23.44 232 ASP B N 1
ATOM 4708 C CA . ASP B 2 232 ? 41.783 -20.470 13.745 1.00 24.62 232 ASP B CA 1
ATOM 4709 C C . ASP B 2 232 ? 42.642 -19.282 14.186 1.00 24.37 232 ASP B C 1
ATOM 4710 O O . ASP B 2 232 ? 43.051 -19.204 15.339 1.00 25.67 232 ASP B O 1
ATOM 4715 N N . ALA B 2 233 ? 42.893 -18.344 13.274 1.00 23.64 233 ALA B N 1
ATOM 4716 C CA . ALA B 2 233 ? 43.705 -17.178 13.600 1.00 23.85 233 ALA B CA 1
ATOM 4717 C C . ALA B 2 233 ? 43.128 -16.376 14.766 1.00 24.80 233 ALA B C 1
ATOM 4718 O O . ALA B 2 233 ? 41.906 -16.259 14.911 1.00 24.43 233 ALA B O 1
ATOM 4720 N N . ASP B 2 234 ? 44.011 -15.803 15.572 1.00 25.05 234 ASP B N 1
ATOM 4721 C CA . ASP B 2 234 ? 43.607 -14.890 16.638 1.00 26.71 234 ASP B CA 1
ATOM 4722 C C . ASP B 2 234 ? 43.274 -13.531 16.018 1.00 25.78 234 ASP B C 1
ATOM 4723 O O . ASP B 2 234 ? 44.169 -12.732 15.732 1.00 24.55 234 ASP B O 1
ATOM 4728 N N . THR B 2 235 ? 41.984 -13.283 15.798 1.00 25.19 235 THR B N 1
ATOM 4729 C CA . THR B 2 235 ? 41.561 -12.114 15.025 1.00 24.88 235 THR B CA 1
ATOM 4730 C C . THR B 2 235 ? 41.667 -10.849 15.873 1.00 25.77 235 THR B C 1
ATOM 4731 O O . THR B 2 235 ? 41.869 -9.766 15.339 1.00 24.93 235 THR B O 1
ATOM 4735 N N . ASP B 2 236 ? 41.559 -10.994 17.191 1.00 26.62 236 ASP B N 1
ATOM 4736 C CA . ASP B 2 236 ? 41.838 -9.872 18.086 1.00 28.01 236 ASP B CA 1
ATOM 4737 C C . ASP B 2 236 ? 43.278 -9.398 17.904 1.00 27.01 236 ASP B C 1
ATOM 4738 O O . ASP B 2 236 ? 43.531 -8.191 17.781 1.00 27.29 236 ASP B O 1
ATOM 4743 N N . ALA B 2 237 ? 44.217 -10.341 17.862 1.00 26.65 237 ALA B N 1
ATOM 4744 C CA . ALA B 2 237 ? 45.634 -10.005 17.676 1.00 25.81 237 ALA B CA 1
ATOM 4745 C C . ALA B 2 237 ? 45.897 -9.386 16.294 1.00 24.67 237 ALA B C 1
ATOM 4746 O O . ALA B 2 237 ? 46.721 -8.480 16.162 1.00 24.71 237 ALA B O 1
ATOM 4748 N N . ILE B 2 238 ? 45.196 -9.875 15.272 1.00 23.83 238 ILE B N 1
ATOM 4749 C CA . ILE B 2 238 ? 45.385 -9.345 13.925 1.00 22.03 238 ILE B CA 1
ATOM 4750 C C . ILE B 2 238 ? 44.873 -7.910 13.891 1.00 22.00 238 ILE B C 1
ATOM 4751 O O . ILE B 2 238 ? 45.550 -7.021 13.377 1.00 20.93 238 ILE B O 1
ATOM 4756 N N . THR B 2 239 ? 43.695 -7.679 14.469 1.00 22.44 239 THR B N 1
ATOM 4757 C CA . THR B 2 239 ? 43.126 -6.339 14.500 1.00 22.14 239 THR B CA 1
ATOM 4758 C C . THR B 2 239 ? 44.032 -5.360 15.243 1.00 22.05 239 THR B C 1
ATOM 4759 O O . THR B 2 239 ? 44.234 -4.241 14.792 1.00 22.01 239 THR B O 1
ATOM 4763 N N . ALA B 2 240 ? 44.560 -5.785 16.391 1.00 22.31 240 ALA B N 1
ATOM 4764 C CA . ALA B 2 240 ? 45.430 -4.913 17.172 1.00 22.44 240 ALA B CA 1
ATOM 4765 C C . ALA B 2 240 ? 46.644 -4.524 16.345 1.00 22.45 240 ALA B C 1
ATOM 4766 O O . ALA B 2 240 ? 47.072 -3.363 16.356 1.00 22.62 240 ALA B O 1
ATOM 4768 N N . SER B 2 241 ? 47.192 -5.498 15.622 1.00 21.94 241 SER B N 1
ATOM 4769 C CA . SER B 2 241 ? 48.364 -5.247 14.794 1.00 21.31 241 SER B CA 1
ATOM 4770 C C . SER B 2 241 ? 48.065 -4.299 13.633 1.00 20.85 241 SER B C 1
ATOM 4771 O O . SER B 2 241 ? 48.861 -3.415 13.345 1.00 20.65 241 SER B O 1
ATOM 4774 N N . ILE B 2 242 ? 46.905 -4.483 13.001 1.00 20.95 242 ILE B N 1
ATOM 4775 C CA . ILE B 2 242 ? 46.456 -3.593 11.925 1.00 19.84 242 ILE B CA 1
ATOM 4776 C C . ILE B 2 242 ? 46.271 -2.182 12.464 1.00 20.50 242 ILE B C 1
ATOM 4777 O O . ILE B 2 242 ? 46.730 -1.209 11.866 1.00 20.26 242 ILE B O 1
ATOM 4782 N N . GLU B 2 243 ? 45.615 -2.073 13.617 1.00 20.91 243 GLU B N 1
ATOM 4783 C CA . GLU B 2 243 ? 45.381 -0.769 14.208 1.00 22.08 243 GLU B CA 1
ATOM 4784 C C . GLU B 2 243 ? 46.689 -0.052 14.519 1.00 21.94 243 GLU B C 1
ATOM 4785 O O . GLU B 2 243 ? 46.805 1.153 14.292 1.00 22.37 243 GLU B O 1
ATOM 4791 N N A GLU B 2 244 ? 47.664 -0.791 15.043 0.50 22.28 244 GLU B N 1
ATOM 4792 N N B GLU B 2 244 ? 47.661 -0.796 15.046 0.50 22.33 244 GLU B N 1
ATOM 4793 C CA A GLU B 2 244 ? 48.972 -0.218 15.368 0.50 23.11 244 GLU B CA 1
ATOM 4794 C CA B GLU B 2 244 ? 48.968 -0.225 15.370 0.50 23.24 244 GLU B CA 1
ATOM 4795 C C A GLU B 2 244 ? 49.672 0.269 14.112 0.50 22.05 244 GLU B C 1
ATOM 4796 C C B GLU B 2 244 ? 49.647 0.279 14.108 0.50 22.11 244 GLU B C 1
ATOM 4797 O O A GLU B 2 244 ? 50.276 1.346 14.101 0.50 22.08 244 GLU B O 1
ATOM 4798 O O B GLU B 2 244 ? 50.212 1.377 14.088 0.50 22.14 244 GLU B O 1
ATOM 4809 N N . MET B 2 245 ? 49.576 -0.518 13.046 1.00 21.50 245 MET B N 1
ATOM 4810 C CA . MET B 2 245 ? 50.189 -0.134 11.768 1.00 20.82 245 MET B CA 1
ATOM 4811 C C . MET B 2 245 ? 49.514 1.081 11.149 1.00 20.49 245 MET B C 1
ATOM 4812 O O . MET B 2 245 ? 50.180 1.970 10.627 1.00 20.50 245 MET B O 1
ATOM 4817 N N . VAL B 2 246 ? 48.185 1.113 11.195 1.00 19.71 246 VAL B N 1
ATOM 4818 C CA . VAL B 2 246 ? 47.459 2.268 10.707 1.00 19.95 246 VAL B CA 1
ATOM 4819 C C . VAL B 2 246 ? 47.871 3.539 11.444 1.00 20.33 246 VAL B C 1
ATOM 4820 O O . VAL B 2 246 ? 48.075 4.567 10.807 1.00 20.45 246 VAL B O 1
ATOM 4824 N N . ALA B 2 247 ? 48.026 3.456 12.772 1.00 20.99 247 ALA B N 1
ATOM 4825 C CA . ALA B 2 247 ? 48.505 4.597 13.546 1.00 21.64 247 ALA B CA 1
ATOM 4826 C C . ALA B 2 247 ? 49.930 4.999 13.137 1.00 21.63 247 ALA B C 1
ATOM 4827 O O . ALA B 2 247 ? 50.244 6.193 13.056 1.00 22.30 247 ALA B O 1
ATOM 4829 N N A GLU B 2 248 ? 50.768 4.011 12.857 0.70 21.36 248 GLU B N 1
ATOM 4830 N N B GLU B 2 248 ? 50.778 4.001 12.879 0.30 21.51 248 GLU B N 1
ATOM 4831 C CA A GLU B 2 248 ? 52.140 4.273 12.433 0.70 22.07 248 GLU B CA 1
ATOM 4832 C CA B GLU B 2 248 ? 52.162 4.216 12.426 0.30 21.66 248 GLU B CA 1
ATOM 4833 C C A GLU B 2 248 ? 52.170 5.020 11.105 0.70 21.07 248 GLU B C 1
ATOM 4834 C C B GLU B 2 248 ? 52.220 4.963 11.097 0.30 20.92 248 GLU B C 1
ATOM 4835 O O A GLU B 2 248 ? 52.860 6.035 10.952 0.70 21.26 248 GLU B O 1
ATOM 4836 O O B GLU B 2 248 ? 52.986 5.919 10.940 0.30 21.04 248 GLU B O 1
ATOM 4847 N N . VAL B 2 249 ? 51.412 4.517 10.139 1.00 20.36 249 VAL B N 1
ATOM 4848 C CA . VAL B 2 249 ? 51.339 5.167 8.839 1.00 19.89 249 VAL B CA 1
ATOM 4849 C C . VAL B 2 249 ? 50.707 6.553 8.964 1.00 20.37 249 VAL B C 1
ATOM 4850 O O . VAL B 2 249 ? 51.148 7.501 8.317 1.00 19.77 249 VAL B O 1
ATOM 4854 N N . ALA B 2 250 ? 49.709 6.676 9.841 1.00 20.51 250 ALA B N 1
ATOM 4855 C CA . ALA B 2 250 ? 49.035 7.946 10.054 1.00 21.82 250 ALA B CA 1
ATOM 4856 C C . ALA B 2 250 ? 49.957 9.049 10.582 1.00 22.29 250 ALA B C 1
ATOM 4857 O O . ALA B 2 250 ? 49.641 10.231 10.438 1.00 22.70 250 ALA B O 1
ATOM 4859 N N A ARG B 2 251 ? 51.088 8.672 11.175 0.40 22.82 251 ARG B N 1
ATOM 4860 N N B ARG B 2 251 ? 51.081 8.662 11.185 0.30 22.86 251 ARG B N 1
ATOM 4861 N N C ARG B 2 251 ? 51.068 8.650 11.207 0.30 22.71 251 ARG B N 1
ATOM 4862 C CA A ARG B 2 251 ? 52.044 9.667 11.662 0.40 23.65 251 ARG B CA 1
ATOM 4863 C CA B ARG B 2 251 ? 52.081 9.626 11.645 0.30 23.64 251 ARG B CA 1
ATOM 4864 C CA C ARG B 2 251 ? 52.115 9.584 11.622 0.30 23.33 251 ARG B CA 1
ATOM 4865 C C A ARG B 2 251 ? 52.806 10.376 10.528 0.40 23.00 251 ARG B C 1
ATOM 4866 C C B ARG B 2 251 ? 52.652 10.438 10.480 0.30 23.06 251 ARG B C 1
ATOM 4867 C C C ARG B 2 251 ? 52.526 10.453 10.442 0.30 22.88 251 ARG B C 1
ATOM 4868 O O A ARG B 2 251 ? 53.382 11.443 10.751 0.40 23.31 251 ARG B O 1
ATOM 4869 O O B ARG B 2 251 ? 52.938 11.631 10.624 0.30 23.41 251 ARG B O 1
ATOM 4870 O O C ARG B 2 251 ? 52.573 11.684 10.532 0.30 23.29 251 ARG B O 1
ATOM 4892 N N . TYR B 2 252 ? 52.809 9.793 9.327 1.00 22.49 252 TYR B N 1
ATOM 4893 C CA . TYR B 2 252 ? 53.312 10.478 8.144 1.00 21.94 252 TYR B CA 1
ATOM 4894 C C . TYR B 2 252 ? 52.256 10.767 7.067 1.00 22.25 252 TYR B C 1
ATOM 4895 O O . TYR B 2 252 ? 52.475 11.608 6.194 1.00 22.59 252 TYR B O 1
ATOM 4904 N N . VAL B 2 253 ? 51.109 10.085 7.149 1.00 22.05 253 VAL B N 1
ATOM 4905 C CA . VAL B 2 253 ? 49.959 10.370 6.280 1.00 21.77 253 VAL B CA 1
ATOM 4906 C C . VAL B 2 253 ? 48.717 10.532 7.156 1.00 21.49 253 VAL B C 1
ATOM 4907 O O . VAL B 2 253 ? 48.001 9.562 7.404 1.00 20.95 253 VAL B O 1
ATOM 4911 N N . PRO B 2 254 ? 48.456 11.751 7.645 1.00 21.91 254 PRO B N 1
ATOM 4912 C CA . PRO B 2 254 ? 47.367 11.894 8.622 1.00 22.86 254 PRO B CA 1
ATOM 4913 C C . PRO B 2 254 ? 45.971 11.521 8.103 1.00 22.58 254 PRO B C 1
ATOM 4914 O O . PRO B 2 254 ? 45.092 11.185 8.911 1.00 23.05 254 PRO B O 1
ATOM 4918 N N . GLY B 2 255 ? 45.779 11.542 6.779 1.00 21.34 255 GLY B N 1
ATOM 4919 C CA . GLY B 2 255 ? 44.501 11.157 6.202 1.00 21.03 255 GLY B CA 1
ATOM 4920 C C . GLY B 2 255 ? 44.387 9.681 5.849 1.00 20.43 255 GLY B C 1
ATOM 4921 O O . GLY B 2 255 ? 43.493 9.293 5.100 1.00 20.76 255 GLY B O 1
ATOM 4922 N N . TYR B 2 256 ? 45.304 8.864 6.356 1.00 20.15 256 TYR B N 1
ATOM 4923 C CA . TYR B 2 256 ? 45.256 7.411 6.168 1.00 18.79 256 TYR B CA 1
ATOM 4924 C C . TYR B 2 256 ? 44.405 6.806 7.269 1.00 19.88 256 TYR B C 1
ATOM 4925 O O . TYR B 2 256 ? 44.813 6.786 8.423 1.00 20.27 256 TYR B O 1
ATOM 4934 N N . THR B 2 257 ? 43.224 6.309 6.916 1.00 20.13 257 THR B N 1
ATOM 4935 C CA . THR B 2 257 ? 42.282 5.842 7.936 1.00 21.21 257 THR B CA 1
ATOM 4936 C C . THR B 2 257 ? 41.637 4.509 7.598 1.00 21.25 257 THR B C 1
ATOM 4937 O O . THR B 2 257 ? 41.471 4.146 6.428 1.00 20.21 257 THR B O 1
ATOM 4941 N N . LEU B 2 258 ? 41.273 3.770 8.640 1.00 21.87 258 LEU B N 1
ATOM 4942 C CA . LEU B 2 258 ? 40.401 2.620 8.501 1.00 22.87 258 LEU B CA 1
ATOM 4943 C C . LEU B 2 258 ? 38.950 3.072 8.368 1.00 23.42 258 LEU B C 1
ATOM 4944 O O . LEU B 2 258 ? 38.406 3.747 9.250 1.00 25.22 258 LEU B O 1
ATOM 4949 N N . ARG B 2 259 ? 38.308 2.665 7.285 1.00 22.71 259 ARG B N 1
ATOM 4950 C CA . ARG B 2 259 ? 36.879 2.943 7.073 1.00 23.15 259 ARG B CA 1
ATOM 4951 C C . ARG B 2 259 ? 35.958 2.191 8.020 1.00 24.00 259 ARG B C 1
ATOM 4952 O O . ARG B 2 259 ? 34.880 2.694 8.399 1.00 25.38 259 ARG B O 1
ATOM 4960 N N A THR B 2 260 ? 36.414 1.027 8.506 0.50 23.06 260 THR B N 1
ATOM 4961 N N B THR B 2 260 ? 36.326 0.938 8.228 0.50 24.04 260 THR B N 1
ATOM 4962 C CA A THR B 2 260 ? 35.692 0.215 9.507 0.50 23.03 260 THR B CA 1
ATOM 4963 C CA B THR B 2 260 ? 35.594 0.021 9.031 0.50 24.70 260 THR B CA 1
ATOM 4964 C C A THR B 2 260 ? 36.638 -0.784 10.201 0.50 22.75 260 THR B C 1
ATOM 4965 C C B THR B 2 260 ? 36.672 -0.677 9.794 0.50 24.02 260 THR B C 1
ATOM 4966 O O A THR B 2 260 ? 37.813 -0.851 9.834 0.50 22.12 260 THR B O 1
ATOM 4967 O O B THR B 2 260 ? 37.858 -0.578 9.470 0.50 23.62 260 THR B O 1
ATOM 4974 N N A GLU B 2 261 ? 36.160 -1.553 11.192 0.70 23.67 261 GLU B N 1
ATOM 4975 N N B GLU B 2 261 ? 36.248 -1.414 10.811 0.30 24.03 261 GLU B N 1
ATOM 4976 C CA A GLU B 2 261 ? 36.996 -2.608 11.747 0.70 23.57 261 GLU B CA 1
ATOM 4977 C CA B GLU B 2 261 ? 37.105 -2.367 11.483 0.30 23.46 261 GLU B CA 1
ATOM 4978 C C A GLU B 2 261 ? 37.333 -3.614 10.642 0.70 22.55 261 GLU B C 1
ATOM 4979 C C B GLU B 2 261 ? 37.451 -3.460 10.472 0.30 22.37 261 GLU B C 1
ATOM 4980 O O A GLU B 2 261 ? 36.563 -3.772 9.685 0.70 22.27 261 GLU B O 1
ATOM 4981 O O B GLU B 2 261 ? 36.780 -3.565 9.438 0.30 21.80 261 GLU B O 1
ATOM 4992 N N . PRO B 2 262 ? 38.506 -4.260 10.744 1.00 21.79 262 PRO B N 1
ATOM 4993 C CA . PRO B 2 262 ? 38.810 -5.379 9.846 1.00 20.44 262 PRO B CA 1
ATOM 4994 C C . PRO B 2 262 ? 37.657 -6.400 9.841 1.00 19.94 262 PRO B C 1
ATOM 4995 O O . PRO B 2 262 ? 37.079 -6.697 10.895 1.00 20.08 262 PRO B O 1
ATOM 4999 N N . GLN B 2 263 ? 37.295 -6.890 8.652 1.00 18.66 263 GLN B N 1
ATOM 5000 C CA . GLN B 2 263 ? 36.174 -7.826 8.500 1.00 19.09 263 GLN B CA 1
ATOM 5001 C C . GLN B 2 263 ? 36.726 -9.229 8.308 1.00 18.41 263 GLN B C 1
ATOM 5002 O O . GLN B 2 263 ? 37.544 -9.456 7.423 1.00 18.69 263 GLN B O 1
ATOM 5008 N N . TYR B 2 264 ? 36.287 -10.170 9.142 1.00 19.19 264 TYR B N 1
ATOM 5009 C CA . TYR B 2 264 ? 36.810 -11.531 9.087 1.00 19.22 264 TYR B CA 1
ATOM 5010 C C . TYR B 2 264 ? 35.750 -12.480 8.582 1.00 19.70 264 TYR B C 1
ATOM 5011 O O . TYR B 2 264 ? 34.596 -12.406 9.012 1.00 20.84 264 TYR B O 1
ATOM 5020 N N . ASP B 2 265 ? 36.152 -13.391 7.700 1.00 19.77 265 ASP B N 1
ATOM 5021 C CA . ASP B 2 265 ? 35.225 -14.372 7.162 1.00 20.44 265 ASP B CA 1
ATOM 5022 C C . ASP B 2 265 ? 35.866 -15.738 7.075 1.00 20.65 265 ASP B C 1
ATOM 5023 O O . ASP B 2 265 ? 37.016 -15.872 6.651 1.00 20.77 265 ASP B O 1
ATOM 5028 N N . GLN B 2 266 ? 35.105 -16.748 7.487 1.00 21.34 266 GLN B N 1
ATOM 5029 C CA . GLN B 2 266 ? 35.561 -18.135 7.424 1.00 21.58 266 GLN B CA 1
ATOM 5030 C C . GLN B 2 266 ? 35.595 -18.642 5.973 1.00 21.42 266 GLN B C 1
ATOM 5031 O O . GLN B 2 266 ? 35.135 -17.939 5.057 1.00 21.96 266 GLN B O 1
ATOM 5037 N N . PRO B 2 267 ? 36.176 -19.834 5.738 1.00 21.94 267 PRO B N 1
ATOM 5038 C CA . PRO B 2 267 ? 36.399 -20.313 4.369 1.00 22.77 267 PRO B CA 1
ATOM 5039 C C . PRO B 2 267 ? 35.149 -20.400 3.480 1.00 22.66 267 PRO B C 1
ATOM 5040 O O . PRO B 2 267 ? 34.060 -20.730 3.975 1.00 24.22 267 PRO B O 1
ATOM 5044 N N . ARG B 2 268 ? 35.335 -20.120 2.187 1.00 22.93 268 ARG B N 1
ATOM 5045 C CA . ARG B 2 268 ? 34.302 -20.280 1.164 1.00 22.76 268 ARG B CA 1
ATOM 5046 C C . ARG B 2 268 ? 34.905 -20.963 -0.057 1.00 22.95 268 ARG B C 1
ATOM 5047 O O . ARG B 2 268 ? 36.094 -20.787 -0.345 1.00 22.59 268 ARG B O 1
ATOM 5055 N N . ASP B 2 269 ? 34.072 -21.690 -0.804 1.00 24.14 269 ASP B N 1
ATOM 5056 C CA . ASP B 2 269 ? 34.517 -22.336 -2.039 1.00 24.13 269 ASP B CA 1
ATOM 5057 C C . ASP B 2 269 ? 34.905 -21.319 -3.110 1.00 23.36 269 ASP B C 1
ATOM 5058 O O . ASP B 2 269 ? 35.856 -21.553 -3.858 1.00 23.25 269 ASP B O 1
ATOM 5063 N N . ILE B 2 270 ? 34.193 -20.189 -3.167 1.00 22.32 270 ILE B N 1
ATOM 5064 C CA . ILE B 2 270 ? 34.592 -19.091 -4.069 1.00 21.65 270 ILE B CA 1
ATOM 5065 C C . ILE B 2 270 ? 35.967 -18.499 -3.756 1.00 20.65 270 ILE B C 1
ATOM 5066 O O . ILE B 2 270 ? 36.523 -17.761 -4.577 1.00 19.88 270 ILE B O 1
ATOM 5071 N N . TRP B 2 271 ? 36.508 -18.821 -2.581 1.00 21.30 271 TRP B N 1
ATOM 5072 C CA . TRP B 2 271 ? 37.847 -18.399 -2.208 1.00 21.00 271 TRP B CA 1
ATOM 5073 C C . TRP B 2 271 ? 38.799 -19.586 -2.084 1.00 21.95 271 TRP B C 1
ATOM 5074 O O . TRP B 2 271 ? 39.799 -19.495 -1.365 1.00 21.58 271 TRP B O 1
ATOM 5085 N N A LYS B 2 272 ? 38.491 -20.673 -2.792 0.50 22.34 272 LYS B N 1
ATOM 5086 N N B LYS B 2 272 ? 38.481 -20.691 -2.766 0.50 22.36 272 LYS B N 1
ATOM 5087 C CA A LYS B 2 272 ? 39.321 -21.879 -2.775 0.50 23.08 272 LYS B CA 1
ATOM 5088 C CA B LYS B 2 272 ? 39.327 -21.907 -2.797 0.50 23.14 272 LYS B CA 1
ATOM 5089 C C A LYS B 2 272 ? 39.678 -22.280 -1.347 0.50 23.00 272 LYS B C 1
ATOM 5090 C C B LYS B 2 272 ? 39.556 -22.552 -1.427 0.50 23.35 272 LYS B C 1
ATOM 5091 O O A LYS B 2 272 ? 40.841 -22.564 -1.032 0.50 23.13 272 LYS B O 1
ATOM 5092 O O B LYS B 2 272 ? 40.520 -23.302 -1.239 0.50 24.38 272 LYS B O 1
ATOM 5103 N N . GLY B 2 273 ? 38.663 -22.267 -0.485 1.00 23.26 273 GLY B N 1
ATOM 5104 C CA . GLY B 2 273 ? 38.790 -22.757 0.888 1.00 22.93 273 GLY B CA 1
ATOM 5105 C C . GLY B 2 273 ? 39.586 -21.869 1.829 1.00 22.20 273 GLY B C 1
ATOM 5106 O O . GLY B 2 273 ? 39.864 -22.267 2.958 1.00 23.11 273 GLY B O 1
ATOM 5107 N N . MET B 2 274 ? 39.963 -20.678 1.374 1.00 21.13 274 MET B N 1
ATOM 5108 C CA . MET B 2 274 ? 40.695 -19.732 2.228 1.00 20.67 274 MET B CA 1
ATOM 5109 C C . MET B 2 274 ? 39.748 -18.947 3.132 1.00 20.51 274 MET B C 1
ATOM 5110 O O . MET B 2 274 ? 38.652 -18.559 2.695 1.00 20.68 274 MET B O 1
ATOM 5115 N N . ALA B 2 275 ? 40.159 -18.737 4.385 1.00 19.94 275 ALA B N 1
ATOM 5116 C CA . ALA B 2 275 ? 39.511 -17.768 5.270 1.00 19.51 275 ALA B CA 1
ATOM 5117 C C . ALA B 2 275 ? 40.204 -16.439 5.027 1.00 18.96 275 ALA B C 1
ATOM 5118 O O . ALA B 2 275 ? 41.326 -16.408 4.516 1.00 19.18 275 ALA B O 1
ATOM 5120 N N . ARG B 2 276 ? 39.574 -15.333 5.401 1.00 19.22 276 ARG B N 1
ATOM 5121 C CA . ARG B 2 276 ? 40.222 -14.051 5.141 1.00 18.83 276 ARG B CA 1
ATOM 5122 C C . ARG B 2 276 ? 39.935 -12.946 6.150 1.00 18.97 276 ARG B C 1
ATOM 5123 O O . ARG B 2 276 ? 38.970 -13.009 6.918 1.00 18.88 276 ARG B O 1
ATOM 5131 N N . VAL B 2 277 ? 40.809 -11.939 6.115 1.00 17.49 277 VAL B N 1
ATOM 5132 C CA . VAL B 2 277 ? 40.538 -10.638 6.699 1.00 17.66 277 VAL B CA 1
ATOM 5133 C C . VAL B 2 277 ? 40.541 -9.614 5.557 1.00 17.03 277 VAL B C 1
ATOM 5134 O O . VAL B 2 277 ? 41.368 -9.687 4.635 1.00 17.16 277 VAL B O 1
ATOM 5138 N N . ALA B 2 278 ? 39.592 -8.690 5.624 1.00 17.20 278 ALA B N 1
ATOM 5139 C CA . ALA B 2 278 ? 39.494 -7.609 4.651 1.00 16.77 278 ALA B CA 1
ATOM 5140 C C . ALA B 2 278 ? 39.620 -6.292 5.397 1.00 17.09 278 ALA B C 1
ATOM 5141 O O . ALA B 2 278 ? 38.934 -6.062 6.407 1.00 18.58 278 ALA B O 1
ATOM 5143 N N . VAL B 2 279 ? 40.520 -5.443 4.915 1.00 16.70 279 VAL B N 1
ATOM 5144 C CA . VAL B 2 279 ? 40.811 -4.166 5.549 1.00 17.24 279 VAL B CA 1
ATOM 5145 C C . VAL B 2 279 ? 40.477 -3.071 4.561 1.00 16.40 279 VAL B C 1
ATOM 5146 O O . VAL B 2 279 ? 40.963 -3.095 3.413 1.00 16.78 279 VAL B O 1
ATOM 5150 N N . PHE B 2 280 ? 39.664 -2.116 4.999 1.00 17.42 280 PHE B N 1
ATOM 5151 C CA . PHE B 2 280 ? 39.172 -1.067 4.109 1.00 17.23 280 PHE B CA 1
ATOM 5152 C C . PHE B 2 280 ? 39.763 0.279 4.498 1.00 17.70 280 PHE B C 1
ATOM 5153 O O . PHE B 2 280 ? 39.443 0.824 5.554 1.00 18.76 280 PHE B O 1
ATOM 5161 N N . LEU B 2 281 ? 40.636 0.791 3.629 1.00 16.97 281 LEU B N 1
ATOM 5162 C CA . LEU B 2 281 ? 41.339 2.049 3.884 1.00 17.47 281 LEU B CA 1
ATOM 5163 C C . LEU B 2 281 ? 40.791 3.153 3.009 1.00 17.16 281 LEU B C 1
ATOM 5164 O O . LEU B 2 281 ? 40.379 2.915 1.880 1.00 17.57 281 LEU B O 1
ATOM 5169 N N . GLU B 2 282 ? 40.799 4.362 3.552 1.00 17.92 282 GLU B N 1
ATOM 5170 C CA . GLU B 2 282 ? 40.591 5.560 2.765 1.00 18.65 282 GLU B CA 1
ATOM 5171 C C . GLU B 2 282 ? 41.872 6.381 2.933 1.00 18.82 282 GLU B C 1
ATOM 5172 O O . GLU B 2 282 ? 42.409 6.487 4.037 1.00 20.12 282 GLU B O 1
ATOM 5178 N N . VAL B 2 283 ? 42.419 6.878 1.832 1.00 18.06 283 VAL B N 1
ATOM 5179 C CA . VAL B 2 283 ? 43.698 7.599 1.892 1.00 18.36 283 VAL B CA 1
ATOM 5180 C C . VAL B 2 283 ? 43.536 9.018 1.345 1.00 18.43 283 VAL B C 1
ATOM 5181 O O . VAL B 2 283 ? 43.622 9.251 0.133 1.00 18.08 283 VAL B O 1
ATOM 5185 N N A ARG B 2 284 ? 43.308 9.952 2.260 0.50 18.96 284 ARG B N 1
ATOM 5186 N N B ARG B 2 284 ? 43.276 9.954 2.248 0.50 19.20 284 ARG B N 1
ATOM 5187 C CA A ARG B 2 284 ? 43.125 11.368 1.951 0.50 19.39 284 ARG B CA 1
ATOM 5188 C CA B ARG B 2 284 ? 43.132 11.355 1.878 0.50 19.81 284 ARG B CA 1
ATOM 5189 C C A ARG B 2 284 ? 44.470 12.088 1.987 0.50 19.29 284 ARG B C 1
ATOM 5190 C C B ARG B 2 284 ? 44.476 12.057 1.961 0.50 19.53 284 ARG B C 1
ATOM 5191 O O A ARG B 2 284 ? 45.180 12.021 2.997 0.50 19.23 284 ARG B O 1
ATOM 5192 O O B ARG B 2 284 ? 45.181 11.954 2.972 0.50 19.48 284 ARG B O 1
ATOM 5207 N N . GLY B 2 285 ? 44.823 12.766 0.895 1.00 19.08 285 GLY B N 1
ATOM 5208 C CA . GLY B 2 285 ? 46.064 13.540 0.836 1.00 19.06 285 GLY B CA 1
ATOM 5209 C C . GLY B 2 285 ? 46.005 14.763 1.731 1.00 20.68 285 GLY B C 1
ATOM 5210 O O . GLY B 2 285 ? 44.923 15.238 2.085 1.00 21.52 285 GLY B O 1
ATOM 5211 N N . ASN B 2 286 ? 47.176 15.286 2.072 1.00 21.52 286 ASN B N 1
ATOM 5212 C CA . ASN B 2 286 ? 47.267 16.453 2.950 1.00 23.86 286 ASN B CA 1
ATOM 5213 C C . ASN B 2 286 ? 46.905 17.777 2.303 1.00 24.88 286 ASN B C 1
ATOM 5214 O O . ASN B 2 286 ? 46.763 18.796 2.993 1.00 25.58 286 ASN B O 1
ATOM 5219 N N . GLY B 2 287 ? 46.796 17.780 0.983 1.00 24.90 287 GLY B N 1
ATOM 5220 C CA . GLY B 2 287 ? 46.565 19.006 0.234 1.00 26.16 287 GLY B CA 1
ATOM 5221 C C . GLY B 2 287 ? 47.729 19.985 0.279 1.00 27.20 287 GLY B C 1
ATOM 5222 O O . GLY B 2 287 ? 47.522 21.180 0.475 1.00 27.96 287 GLY B O 1
ATOM 5223 N N A ASP B 2 288 ? 48.948 19.475 0.147 0.50 26.92 288 ASP B N 1
ATOM 5224 N N B ASP B 2 288 ? 48.941 19.469 0.092 0.50 26.90 288 ASP B N 1
ATOM 5225 C CA A ASP B 2 288 ? 50.104 20.345 0.055 0.50 27.65 288 ASP B CA 1
ATOM 5226 C CA B ASP B 2 288 ? 50.138 20.299 0.046 0.50 27.54 288 ASP B CA 1
ATOM 5227 C C A ASP B 2 288 ? 50.180 21.058 -1.298 0.50 27.81 288 ASP B C 1
ATOM 5228 C C B ASP B 2 288 ? 50.194 21.053 -1.276 0.50 27.93 288 ASP B C 1
ATOM 5229 O O A ASP B 2 288 ? 49.662 22.162 -1.448 0.50 28.95 288 ASP B O 1
ATOM 5230 O O B ASP B 2 288 ? 49.712 22.182 -1.374 0.50 29.05 288 ASP B O 1
ATOM 5239 N N . TYR B 2 289 ? 50.775 20.426 -2.295 1.00 28.18 289 TYR B N 1
ATOM 5240 C CA . TYR B 2 289 ? 50.800 21.027 -3.627 1.00 28.34 289 TYR B CA 1
ATOM 5241 C C . TYR B 2 289 ? 49.607 20.458 -4.385 1.00 27.79 289 TYR B C 1
ATOM 5242 O O . TYR B 2 289 ? 48.908 21.149 -5.135 1.00 28.50 289 TYR B O 1
ATOM 5251 N N . LEU B 2 290 ? 49.357 19.185 -4.145 1.00 26.32 290 LEU B N 1
ATOM 5252 C CA . LEU B 2 290 ? 48.326 18.467 -4.859 1.00 25.19 290 LEU B CA 1
ATOM 5253 C C . LEU B 2 290 ? 47.021 18.503 -4.089 1.00 24.83 290 LEU B C 1
ATOM 5254 O O . LEU B 2 290 ? 47.016 18.679 -2.875 1.00 24.02 290 LEU B O 1
ATOM 5259 N N . PRO B 2 291 ? 45.893 18.329 -4.786 1.00 23.87 291 PRO B N 1
ATOM 5260 C CA . PRO B 2 291 ? 44.626 18.297 -4.045 1.00 23.43 291 PRO B CA 1
ATOM 5261 C C . PRO B 2 291 ? 44.475 17.017 -3.190 1.00 22.56 291 PRO B C 1
ATOM 5262 O O . PRO B 2 291 ? 45.185 16.037 -3.430 1.00 22.22 291 PRO B O 1
ATOM 5266 N N . PRO B 2 292 ? 43.566 17.029 -2.197 1.00 21.71 292 PRO B N 1
ATOM 5267 C CA . PRO B 2 292 ? 43.406 15.856 -1.297 1.00 20.97 292 PRO B CA 1
ATOM 5268 C C . PRO B 2 292 ? 43.003 14.557 -2.003 1.00 19.72 292 PRO B C 1
ATOM 5269 O O . PRO B 2 292 ? 43.273 13.457 -1.496 1.00 19.03 292 PRO B O 1
ATOM 5273 N N . TRP B 2 293 ? 42.398 14.680 -3.180 1.00 18.78 293 TRP B N 1
ATOM 5274 C CA . TRP B 2 293 ? 42.026 13.512 -3.979 1.00 17.29 293 TRP B CA 1
ATOM 5275 C C . TRP B 2 293 ? 43.208 12.825 -4.674 1.00 17.28 293 TRP B C 1
ATOM 5276 O O . TRP B 2 293 ? 43.051 11.747 -5.259 1.00 16.89 293 TRP B O 1
ATOM 5287 N N . ALA B 2 294 ? 44.369 13.443 -4.590 1.00 16.17 294 ALA B N 1
ATOM 5288 C CA . ALA B 2 294 ? 45.565 12.825 -5.143 1.00 16.51 294 ALA B CA 1
ATOM 5289 C C . ALA B 2 294 ? 46.348 12.048 -4.089 1.00 16.91 294 ALA B C 1
ATOM 5290 O O . ALA B 2 294 ? 47.505 12.211 -3.939 1.00 16.38 294 ALA B O 1
ATOM 5292 N N . GLY B 2 295 ? 45.600 11.198 -3.416 1.00 16.74 295 GLY B N 1
ATOM 5293 C CA . GLY B 2 295 ? 46.130 10.434 -2.291 1.00 16.92 295 GLY B CA 1
ATOM 5294 C C . GLY B 2 295 ? 47.246 9.498 -2.705 1.00 16.17 295 GLY B C 1
ATOM 5295 O O . GLY B 2 295 ? 48.123 9.187 -1.890 1.00 16.58 295 GLY B O 1
ATOM 5296 N N . ASN B 2 296 ? 47.210 9.021 -3.952 1.00 15.19 296 ASN B N 1
ATOM 5297 C CA . ASN B 2 296 ? 48.269 8.144 -4.443 1.00 14.80 296 ASN B CA 1
ATOM 5298 C C . ASN B 2 296 ? 49.616 8.863 -4.493 1.00 15.28 296 ASN B C 1
ATOM 5299 O O . ASN B 2 296 ? 50.614 8.380 -3.950 1.00 15.16 296 ASN B O 1
ATOM 5304 N N . LEU B 2 297 ? 49.636 10.049 -5.092 1.00 15.38 297 LEU B N 1
ATOM 5305 C CA . LEU B 2 297 ? 50.867 10.839 -5.129 1.00 15.65 297 LEU B CA 1
ATOM 5306 C C . LEU B 2 297 ? 51.280 11.303 -3.740 1.00 16.42 297 LEU B C 1
ATOM 5307 O O . LEU B 2 297 ? 52.478 11.273 -3.401 1.00 16.20 297 LEU B O 1
ATOM 5312 N N . ASP B 2 298 ? 50.292 11.674 -2.931 1.00 16.40 298 ASP B N 1
ATOM 5313 C CA . ASP B 2 298 ? 50.536 12.175 -1.583 1.00 17.10 298 ASP B CA 1
ATOM 5314 C C . ASP B 2 298 ? 51.163 11.118 -0.665 1.00 17.26 298 ASP B C 1
ATOM 5315 O O . ASP B 2 298 ? 52.112 11.421 0.063 1.00 17.69 298 ASP B O 1
ATOM 5320 N N . ILE B 2 299 ? 50.655 9.883 -0.694 1.00 16.00 299 ILE B N 1
ATOM 5321 C CA . ILE B 2 299 ? 51.260 8.830 0.142 1.00 16.50 299 ILE B CA 1
ATOM 5322 C C . ILE B 2 299 ? 52.689 8.527 -0.326 1.00 16.11 299 ILE B C 1
ATOM 5323 O O . ILE B 2 299 ? 53.555 8.221 0.496 1.00 16.46 299 ILE B O 1
ATOM 5328 N N A MET B 2 300 ? 52.931 8.618 -1.633 0.60 15.60 300 MET B N 1
ATOM 5329 N N B MET B 2 300 ? 52.935 8.617 -1.634 0.20 15.58 300 MET B N 1
ATOM 5330 N N C MET B 2 300 ? 52.926 8.628 -1.634 0.20 15.68 300 MET B N 1
ATOM 5331 C CA A MET B 2 300 ? 54.271 8.368 -2.154 0.60 15.10 300 MET B CA 1
ATOM 5332 C CA B MET B 2 300 ? 54.275 8.366 -2.174 0.20 15.09 300 MET B CA 1
ATOM 5333 C CA C MET B 2 300 ? 54.251 8.389 -2.210 0.20 15.27 300 MET B CA 1
ATOM 5334 C C A MET B 2 300 ? 55.251 9.397 -1.587 0.60 15.71 300 MET B C 1
ATOM 5335 C C B MET B 2 300 ? 55.285 9.404 -1.688 0.20 15.43 300 MET B C 1
ATOM 5336 C C C MET B 2 300 ? 55.283 9.405 -1.726 0.20 15.52 300 MET B C 1
ATOM 5337 O O A MET B 2 300 ? 56.307 9.040 -1.056 0.60 15.80 300 MET B O 1
ATOM 5338 O O B MET B 2 300 ? 56.408 9.054 -1.318 0.20 15.56 300 MET B O 1
ATOM 5339 O O C MET B 2 300 ? 56.413 9.044 -1.394 0.20 15.67 300 MET B O 1
ATOM 5352 N N . THR B 2 301 ? 54.885 10.674 -1.682 1.00 15.33 301 THR B N 1
ATOM 5353 C CA . THR B 2 301 ? 55.770 11.736 -1.217 1.00 15.32 301 THR B CA 1
ATOM 5354 C C . THR B 2 301 ? 55.881 11.720 0.317 1.00 15.26 301 THR B C 1
ATOM 5355 O O . THR B 2 301 ? 56.967 11.980 0.857 1.00 16.46 301 THR B O 1
ATOM 5359 N N . ALA B 2 302 ? 54.779 11.422 1.013 1.00 15.70 302 ALA B N 1
ATOM 5360 C CA . ALA B 2 302 ? 54.805 11.314 2.474 1.00 16.02 302 ALA B CA 1
ATOM 5361 C C . ALA B 2 302 ? 55.701 10.153 2.903 1.00 15.77 302 ALA B C 1
ATOM 5362 O O . ALA B 2 302 ? 56.514 10.290 3.818 1.00 16.29 302 ALA B O 1
ATOM 5364 N N . ALA B 2 303 ? 55.572 9.021 2.224 1.00 15.68 303 ALA B N 1
ATOM 5365 C CA . ALA B 2 303 ? 56.416 7.874 2.537 1.00 15.53 303 ALA B CA 1
ATOM 5366 C C . ALA B 2 303 ? 57.893 8.167 2.201 1.00 15.58 303 ALA B C 1
ATOM 5367 O O . ALA B 2 303 ? 58.779 7.816 2.976 1.00 16.28 303 ALA B O 1
ATOM 5369 N N . ALA B 2 304 ? 58.146 8.811 1.060 1.00 15.47 304 ALA B N 1
ATOM 5370 C CA . ALA B 2 304 ? 59.527 9.161 0.675 1.00 15.43 304 ALA B CA 1
ATOM 5371 C C . ALA B 2 304 ? 60.146 10.120 1.676 1.00 16.23 304 ALA B C 1
ATOM 5372 O O . ALA B 2 304 ? 61.305 9.948 2.090 1.00 16.24 304 ALA B O 1
ATOM 5374 N N . ALA B 2 305 ? 59.372 11.120 2.093 1.00 16.19 305 ALA B N 1
ATOM 5375 C CA . ALA B 2 305 ? 59.870 12.048 3.117 1.00 17.09 305 ALA B CA 1
ATOM 5376 C C . ALA B 2 305 ? 60.199 11.319 4.432 1.00 17.61 305 ALA B C 1
ATOM 5377 O O . ALA B 2 305 ? 61.201 11.642 5.082 1.00 18.60 305 ALA B O 1
ATOM 5379 N N . ARG B 2 306 ? 59.369 10.343 4.813 1.00 17.05 306 ARG B N 1
ATOM 5380 C CA . ARG B 2 306 ? 59.582 9.556 6.020 1.00 17.81 306 ARG B CA 1
ATOM 5381 C C . ARG B 2 306 ? 60.836 8.703 5.901 1.00 17.99 306 ARG B C 1
ATOM 5382 O O . ARG B 2 306 ? 61.630 8.630 6.837 1.00 17.49 306 ARG B O 1
ATOM 5390 N N . VAL B 2 307 ? 61.032 8.084 4.740 1.00 16.99 307 VAL B N 1
ATOM 5391 C CA . VAL B 2 307 ? 62.243 7.312 4.476 1.00 17.71 307 VAL B CA 1
ATOM 5392 C C . VAL B 2 307 ? 63.452 8.235 4.578 1.00 18.90 307 VAL B C 1
ATOM 5393 O O . VAL B 2 307 ? 64.444 7.887 5.202 1.00 18.76 307 VAL B O 1
ATOM 5397 N N . GLY B 2 308 ? 63.340 9.423 3.990 1.00 18.74 308 GLY B N 1
ATOM 5398 C CA . GLY B 2 308 ? 64.395 10.437 4.086 1.00 19.97 308 GLY B CA 1
ATOM 5399 C C . GLY B 2 308 ? 64.740 10.788 5.513 1.00 21.15 308 GLY B C 1
ATOM 5400 O O . GLY B 2 308 ? 65.928 10.873 5.871 1.00 21.61 308 GLY B O 1
ATOM 5401 N N . GLU B 2 309 ? 63.718 10.987 6.342 1.00 21.11 309 GLU B N 1
ATOM 5402 C CA . GLU B 2 309 ? 63.916 11.368 7.741 1.00 21.93 309 GLU B CA 1
ATOM 5403 C C . GLU B 2 309 ? 64.562 10.260 8.561 1.00 22.51 309 GLU B C 1
ATOM 5404 O O . GLU B 2 309 ? 65.379 10.530 9.438 1.00 23.74 309 GLU B O 1
ATOM 5410 N N . LEU B 2 310 ? 64.178 9.016 8.285 1.00 22.37 310 LEU B N 1
ATOM 5411 C CA . LEU B 2 310 ? 64.772 7.870 8.967 1.00 23.22 310 LEU B CA 1
ATOM 5412 C C . LEU B 2 310 ? 66.226 7.648 8.536 1.00 23.65 310 LEU B C 1
ATOM 5413 O O . LEU B 2 310 ? 67.076 7.364 9.387 1.00 24.59 310 LEU B O 1
ATOM 5418 N N . LEU B 2 311 ? 66.521 7.833 7.246 1.00 23.30 311 LEU B N 1
ATOM 5419 C CA . LEU B 2 311 ? 67.913 7.797 6.747 1.00 23.99 311 LEU B CA 1
ATOM 5420 C C . LEU B 2 311 ? 68.766 8.906 7.366 1.00 25.41 311 LEU B C 1
ATOM 5421 O O . LEU B 2 311 ? 69.940 8.680 7.704 1.00 26.02 311 LEU B O 1
ATOM 5426 N N . ALA B 2 312 ? 68.180 10.091 7.541 1.00 25.53 312 ALA B N 1
ATOM 5427 C CA . ALA B 2 312 ? 68.909 11.227 8.149 1.00 27.22 312 ALA B CA 1
ATOM 5428 C C . ALA B 2 312 ? 69.200 11.000 9.638 1.00 28.57 312 ALA B C 1
ATOM 5429 O O . ALA B 2 312 ? 70.256 11.410 10.153 1.00 29.49 312 ALA B O 1
ATOM 5431 N N . GLN B 2 313 ? 68.266 10.348 10.323 1.00 29.39 313 GLN B N 1
ATOM 5432 C CA . GLN B 2 313 ? 68.345 10.130 11.768 1.00 31.14 313 GLN B CA 1
ATOM 5433 C C . GLN B 2 313 ? 69.227 8.949 12.168 1.00 31.92 313 GLN B C 1
ATOM 5434 O O . GLN B 2 313 ? 69.728 8.913 13.295 1.00 32.73 313 GLN B O 1
ATOM 5440 N N . ALA B 2 314 ? 69.421 7.992 11.259 1.00 32.14 314 ALA B N 1
ATOM 5441 C CA . ALA B 2 314 ? 70.013 6.683 11.604 1.00 32.88 314 ALA B CA 1
ATOM 5442 C C . ALA B 2 314 ? 71.403 6.754 12.242 1.00 34.51 314 ALA B C 1
ATOM 5443 O O . ALA B 2 314 ? 72.309 7.378 11.694 1.00 35.58 314 ALA B O 1
ATOM 5445 N N . PRO C 1 11 ? 2.855 14.462 -21.725 0.80 30.02 11 PRO C N 1
ATOM 5446 C CA . PRO C 1 11 ? 1.614 13.745 -21.431 0.80 28.51 11 PRO C CA 1
ATOM 5447 C C . PRO C 1 11 ? 1.851 12.510 -20.560 0.80 27.18 11 PRO C C 1
ATOM 5448 O O . PRO C 1 11 ? 2.814 11.768 -20.771 0.80 26.24 11 PRO C O 1
ATOM 5452 N N A ARG C 1 12 ? 0.994 12.332 -19.559 0.90 27.28 12 ARG C N 1
ATOM 5453 N N B ARG C 1 12 ? 0.950 12.272 -19.611 0.10 25.64 12 ARG C N 1
ATOM 5454 C CA A ARG C 1 12 ? 1.073 11.173 -18.673 0.90 25.82 12 ARG C CA 1
ATOM 5455 C CA B ARG C 1 12 ? 1.070 11.132 -18.702 0.10 23.86 12 ARG C CA 1
ATOM 5456 C C A ARG C 1 12 ? 0.741 9.911 -19.455 0.90 23.52 12 ARG C C 1
ATOM 5457 C C B ARG C 1 12 ? 0.512 9.836 -19.295 0.10 22.42 12 ARG C C 1
ATOM 5458 O O A ARG C 1 12 ? 0.124 9.953 -20.530 0.90 23.74 12 ARG C O 1
ATOM 5459 O O B ARG C 1 12 ? -0.459 9.850 -20.054 0.10 22.18 12 ARG C O 1
ATOM 5474 N N A VAL C 1 13 ? 1.152 8.780 -18.905 0.90 20.39 13 VAL C N 1
ATOM 5475 N N B VAL C 1 13 ? 1.134 8.719 -18.931 0.10 20.77 13 VAL C N 1
ATOM 5476 C CA A VAL C 1 13 ? 0.675 7.501 -19.400 0.90 19.18 13 VAL C CA 1
ATOM 5477 C CA B VAL C 1 13 ? 0.743 7.399 -19.423 0.10 19.17 13 VAL C CA 1
ATOM 5478 C C A VAL C 1 13 ? -0.091 6.826 -18.262 0.90 17.99 13 VAL C C 1
ATOM 5479 C C B VAL C 1 13 ? 0.047 6.596 -18.329 0.10 18.27 13 VAL C C 1
ATOM 5480 O O A VAL C 1 13 ? 0.263 6.975 -17.087 0.90 17.95 13 VAL C O 1
ATOM 5481 O O B VAL C 1 13 ? 0.617 6.402 -17.252 0.10 18.08 13 VAL C O 1
ATOM 5488 N N . ARG C 1 14 ? -1.171 6.123 -18.601 1.00 16.84 14 ARG C N 1
ATOM 5489 C CA . ARG C 1 14 ? -1.913 5.335 -17.598 1.00 16.52 14 ARG C CA 1
ATOM 5490 C C . ARG C 1 14 ? -1.583 3.858 -17.779 1.00 15.94 14 ARG C C 1
ATOM 5491 O O . ARG C 1 14 ? -1.861 3.282 -18.835 1.00 15.54 14 ARG C O 1
ATOM 5499 N N . ILE C 1 15 ? -0.999 3.255 -16.754 1.00 15.73 15 ILE C N 1
ATOM 5500 C CA . ILE C 1 15 ? -0.726 1.814 -16.768 1.00 15.67 15 ILE C CA 1
ATOM 5501 C C . ILE C 1 15 ? -1.966 1.054 -16.251 1.00 14.94 15 ILE C C 1
ATOM 5502 O O . ILE C 1 15 ? -2.487 1.353 -15.173 1.00 16.01 15 ILE C O 1
ATOM 5507 N N . THR C 1 16 ? -2.420 0.071 -17.029 1.00 14.03 16 THR C N 1
ATOM 5508 C CA . THR C 1 16 ? -3.388 -0.923 -16.543 1.00 13.60 16 THR C CA 1
ATOM 5509 C C . THR C 1 16 ? -2.593 -2.165 -16.213 1.00 13.61 16 THR C C 1
ATOM 5510 O O . THR C 1 16 ? -1.799 -2.622 -17.030 1.00 13.85 16 THR C O 1
ATOM 5514 N N . ASP C 1 17 ? -2.814 -2.696 -15.015 1.00 13.38 17 ASP C N 1
ATOM 5515 C CA . ASP C 1 17 ? -2.135 -3.918 -14.608 1.00 13.52 17 ASP C CA 1
ATOM 5516 C C . ASP C 1 17 ? -3.027 -5.125 -14.833 1.00 13.62 17 ASP C C 1
ATOM 5517 O O . ASP C 1 17 ? -4.199 -5.103 -14.475 1.00 13.59 17 ASP C O 1
ATOM 5522 N N . SER C 1 18 ? -2.450 -6.160 -15.426 1.00 12.61 18 SER C N 1
ATOM 5523 C CA . SER C 1 18 ? -3.188 -7.377 -15.760 1.00 12.16 18 SER C CA 1
ATOM 5524 C C . SER C 1 18 ? -2.571 -8.632 -15.137 1.00 12.26 18 SER C C 1
ATOM 5525 O O . SER C 1 18 ? -2.755 -9.753 -15.631 1.00 11.82 18 SER C O 1
ATOM 5528 N N . THR C 1 19 ? -1.916 -8.449 -14.001 1.00 12.35 19 THR C N 1
ATOM 5529 C CA . THR C 1 19 ? -1.449 -9.582 -13.202 1.00 12.84 19 THR C CA 1
ATOM 5530 C C . THR C 1 19 ? -2.595 -10.570 -12.920 1.00 12.53 19 THR C C 1
ATOM 5531 O O . THR C 1 19 ? -2.393 -11.795 -12.934 1.00 12.94 19 THR C O 1
ATOM 5535 N N . LEU C 1 20 ? -3.787 -10.027 -12.669 1.00 11.84 20 LEU C N 1
ATOM 5536 C CA . LEU C 1 20 ? -4.938 -10.823 -12.252 1.00 12.02 20 LEU C CA 1
ATOM 5537 C C . LEU C 1 20 ? -5.913 -11.145 -13.388 1.00 12.00 20 LEU C C 1
ATOM 5538 O O . LEU C 1 20 ? -7.048 -11.568 -13.139 1.00 12.89 20 LEU C O 1
ATOM 5543 N N . ARG C 1 21 ? -5.457 -10.941 -14.611 1.00 12.11 21 ARG C N 1
ATOM 5544 C CA . ARG C 1 21 ? -6.199 -11.385 -15.787 1.00 11.69 21 ARG C CA 1
ATOM 5545 C C . ARG C 1 21 ? -5.286 -12.104 -16.786 1.00 11.65 21 ARG C C 1
ATOM 5546 O O . ARG C 1 21 ? -5.374 -13.246 -16.909 1.00 12.21 21 ARG C O 1
ATOM 5554 N N . ASP C 1 22 ? -4.422 -11.376 -17.476 1.00 11.73 22 ASP C N 1
ATOM 5555 C CA . ASP C 1 22 ? -3.458 -12.094 -18.311 1.00 12.84 22 ASP C CA 1
ATOM 5556 C C . ASP C 1 22 ? -2.670 -13.089 -17.446 1.00 12.76 22 ASP C C 1
ATOM 5557 O O . ASP C 1 22 ? -2.421 -14.226 -17.850 1.00 12.45 22 ASP C O 1
ATOM 5562 N N . GLY C 1 23 ? -2.307 -12.676 -16.229 1.00 12.67 23 GLY C N 1
ATOM 5563 C CA . GLY C 1 23 ? -1.614 -13.581 -15.316 1.00 13.18 23 GLY C CA 1
ATOM 5564 C C . GLY C 1 23 ? -2.389 -14.846 -14.991 1.00 13.97 23 GLY C C 1
ATOM 5565 O O . GLY C 1 23 ? -1.785 -15.871 -14.595 1.00 13.55 23 GLY C O 1
ATOM 5566 N N . SER C 1 24 ? -3.723 -14.785 -15.126 1.00 12.90 24 SER C N 1
ATOM 5567 C CA . SER C 1 24 ? -4.546 -15.963 -14.876 1.00 12.69 24 SER C CA 1
ATOM 5568 C C . SER C 1 24 ? -4.104 -17.114 -15.784 1.00 12.80 24 SER C C 1
ATOM 5569 O O . SER C 1 24 ? -4.147 -18.265 -15.375 1.00 13.36 24 SER C O 1
ATOM 5572 N N . HIS C 1 25 ? -3.673 -16.801 -17.005 1.00 12.74 25 HIS C N 1
ATOM 5573 C CA . HIS C 1 25 ? -3.169 -17.849 -17.889 1.00 13.21 25 HIS C CA 1
ATOM 5574 C C . HIS C 1 25 ? -2.010 -18.598 -17.261 1.00 13.43 25 HIS C C 1
ATOM 5575 O O . HIS C 1 25 ? -1.975 -19.828 -17.299 1.00 14.35 25 HIS C O 1
ATOM 5582 N N . ALA C 1 26 ? -1.069 -17.859 -16.678 1.00 13.29 26 ALA C N 1
ATOM 5583 C CA . ALA C 1 26 ? 0.122 -18.502 -16.079 1.00 13.73 26 ALA C CA 1
ATOM 5584 C C . ALA C 1 26 ? -0.246 -19.287 -14.832 1.00 13.81 26 ALA C C 1
ATOM 5585 O O . ALA C 1 26 ? 0.392 -20.296 -14.500 1.00 14.70 26 ALA C O 1
ATOM 5587 N N . MET C 1 27 ? -1.290 -18.819 -14.148 1.00 14.24 27 MET C N 1
ATOM 5588 C CA . MET C 1 27 ? -1.808 -19.492 -12.956 1.00 14.73 27 MET C CA 1
ATOM 5589 C C . MET C 1 27 ? -2.765 -20.636 -13.281 1.00 15.10 27 MET C C 1
ATOM 5590 O O . MET C 1 27 ? -3.310 -21.251 -12.346 1.00 15.48 27 MET C O 1
ATOM 5595 N N . ALA C 1 28 ? -3.005 -20.897 -14.578 1.00 14.50 28 ALA C N 1
ATOM 5596 C CA . ALA C 1 28 ? -4.038 -21.877 -14.994 1.00 14.93 28 ALA C CA 1
ATOM 5597 C C . ALA C 1 28 ? -5.372 -21.580 -14.296 1.00 14.67 28 ALA C C 1
ATOM 5598 O O . ALA C 1 28 ? -6.155 -22.490 -13.947 1.00 15.73 28 ALA C O 1
ATOM 5600 N N . HIS C 1 29 ? -5.639 -20.283 -14.126 1.00 13.60 29 HIS C N 1
ATOM 5601 C CA . HIS C 1 29 ? -6.920 -19.777 -13.604 1.00 13.60 29 HIS C CA 1
ATOM 5602 C C . HIS C 1 29 ? -7.197 -20.268 -12.175 1.00 15.01 29 HIS C C 1
ATOM 5603 O O . HIS C 1 29 ? -8.337 -20.433 -11.764 1.00 14.79 29 HIS C O 1
ATOM 5610 N N . GLN C 1 30 ? -6.122 -20.482 -11.417 1.00 15.74 30 GLN C N 1
ATOM 5611 C CA . GLN C 1 30 ? -6.235 -20.990 -10.050 1.00 16.86 30 GLN C CA 1
ATOM 5612 C C . GLN C 1 30 ? -6.078 -19.911 -8.975 1.00 17.76 30 GLN C C 1
ATOM 5613 O O . GLN C 1 30 ? -5.808 -20.249 -7.808 1.00 19.64 30 GLN C O 1
ATOM 5619 N N . PHE C 1 31 ? -6.235 -18.636 -9.332 1.00 17.84 31 PHE C N 1
ATOM 5620 C CA . PHE C 1 31 ? -6.122 -17.557 -8.334 1.00 17.88 31 PHE C CA 1
ATOM 5621 C C . PHE C 1 31 ? -7.087 -17.772 -7.167 1.00 19.84 31 PHE C C 1
ATOM 5622 O O . PHE C 1 31 ? -8.238 -18.187 -7.370 1.00 21.72 31 PHE C O 1
ATOM 5630 N N . THR C 1 32 ? -6.614 -17.474 -5.955 1.00 20.51 32 THR C N 1
ATOM 5631 C CA . THR C 1 32 ? -7.485 -17.458 -4.769 1.00 20.76 32 THR C CA 1
ATOM 5632 C C . THR C 1 32 ? -7.929 -16.030 -4.492 1.00 20.70 32 THR C C 1
ATOM 5633 O O . THR C 1 32 ? -7.327 -15.048 -4.985 1.00 20.04 32 THR C O 1
ATOM 5637 N N . GLU C 1 33 ? -8.987 -15.890 -3.698 1.00 20.35 33 GLU C N 1
ATOM 5638 C CA . GLU C 1 33 ? -9.451 -14.580 -3.287 1.00 20.56 33 GLU C CA 1
ATOM 5639 C C . GLU C 1 33 ? -8.335 -13.871 -2.506 1.00 20.66 33 GLU C C 1
ATOM 5640 O O . GLU C 1 33 ? -8.154 -12.661 -2.665 1.00 20.31 33 GLU C O 1
ATOM 5646 N N . GLU C 1 34 ? -7.592 -14.620 -1.680 1.00 20.86 34 GLU C N 1
ATOM 5647 C CA . GLU C 1 34 ? -6.497 -14.026 -0.887 1.00 21.38 34 GLU C CA 1
ATOM 5648 C C . GLU C 1 34 ? -5.395 -13.438 -1.785 1.00 20.52 34 GLU C C 1
ATOM 5649 O O . GLU C 1 34 ? -4.919 -12.321 -1.555 1.00 20.96 34 GLU C O 1
ATOM 5655 N N . GLN C 1 35 ? -5.023 -14.164 -2.838 1.00 19.19 35 GLN C N 1
ATOM 5656 C CA . GLN C 1 35 ? -4.028 -13.661 -3.791 1.00 18.18 35 GLN C CA 1
ATOM 5657 C C . GLN C 1 35 ? -4.542 -12.419 -4.509 1.00 18.19 35 GLN C C 1
ATOM 5658 O O . GLN C 1 35 ? -3.808 -11.449 -4.690 1.00 17.81 35 GLN C O 1
ATOM 5664 N N . VAL C 1 36 ? -5.807 -12.446 -4.911 1.00 18.03 36 VAL C N 1
ATOM 5665 C CA . VAL C 1 36 ? -6.396 -11.301 -5.585 1.00 18.42 36 VAL C CA 1
ATOM 5666 C C . VAL C 1 36 ? -6.373 -10.092 -4.652 1.00 18.78 36 VAL C C 1
ATOM 5667 O O . VAL C 1 36 ? -5.901 -9.014 -5.028 1.00 18.60 36 VAL C O 1
ATOM 5671 N N . ARG C 1 37 ? -6.829 -10.274 -3.410 1.00 18.33 37 ARG C N 1
ATOM 5672 C CA . ARG C 1 37 ? -6.866 -9.162 -2.467 1.00 18.59 37 ARG C CA 1
ATOM 5673 C C . ARG C 1 37 ? -5.477 -8.610 -2.175 1.00 18.71 37 ARG C C 1
ATOM 5674 O O . ARG C 1 37 ? -5.291 -7.388 -2.151 1.00 19.07 37 ARG C O 1
ATOM 5682 N N . ALA C 1 38 ? -4.496 -9.486 -1.977 1.00 17.87 38 ALA C N 1
ATOM 5683 C CA . ALA C 1 38 ? -3.153 -9.004 -1.633 1.00 18.10 38 ALA C CA 1
ATOM 5684 C C . ALA C 1 38 ? -2.541 -8.250 -2.806 1.00 17.46 38 ALA C C 1
ATOM 5685 O O . ALA C 1 38 ? -1.855 -7.229 -2.632 1.00 17.86 38 ALA C O 1
ATOM 5687 N N . THR C 1 39 ? -2.786 -8.754 -4.013 1.00 16.69 39 THR C N 1
ATOM 5688 C CA . THR C 1 39 ? -2.231 -8.123 -5.215 1.00 16.40 39 THR C CA 1
ATOM 5689 C C . THR C 1 39 ? -2.907 -6.773 -5.469 1.00 16.07 39 THR C C 1
ATOM 5690 O O . THR C 1 39 ? -2.225 -5.779 -5.756 1.00 15.70 39 THR C O 1
ATOM 5694 N N . VAL C 1 40 ? -4.239 -6.732 -5.357 1.00 16.53 40 VAL C N 1
ATOM 5695 C CA . VAL C 1 40 ? -4.978 -5.479 -5.503 1.00 16.09 40 VAL C CA 1
ATOM 5696 C C . VAL C 1 40 ? -4.524 -4.436 -4.481 1.00 16.17 40 VAL C C 1
ATOM 5697 O O . VAL C 1 40 ? -4.266 -3.295 -4.855 1.00 16.82 40 VAL C O 1
ATOM 5701 N N A HIS C 1 41 ? -4.428 -4.844 -3.214 0.40 16.18 41 HIS C N 1
ATOM 5702 N N B HIS C 1 41 ? -4.421 -4.822 -3.211 0.40 16.14 41 HIS C N 1
ATOM 5703 C CA A HIS C 1 41 ? -3.969 -3.982 -2.118 0.40 16.89 41 HIS C CA 1
ATOM 5704 C CA B HIS C 1 41 ? -3.994 -3.875 -2.180 0.40 16.78 41 HIS C CA 1
ATOM 5705 C C A HIS C 1 41 ? -2.641 -3.321 -2.470 0.40 16.85 41 HIS C C 1
ATOM 5706 C C B HIS C 1 41 ? -2.633 -3.280 -2.525 0.40 16.75 41 HIS C C 1
ATOM 5707 O O A HIS C 1 41 ? -2.483 -2.105 -2.350 0.40 17.01 41 HIS C O 1
ATOM 5708 O O B HIS C 1 41 ? -2.442 -2.065 -2.446 0.40 16.80 41 HIS C O 1
ATOM 5721 N N . ALA C 1 42 ? -1.701 -4.134 -2.940 1.00 17.09 42 ALA C N 1
ATOM 5722 C CA . ALA C 1 42 ? -0.352 -3.659 -3.249 1.00 17.22 42 ALA C CA 1
ATOM 5723 C C . ALA C 1 42 ? -0.338 -2.735 -4.469 1.00 16.75 42 ALA C C 1
ATOM 5724 O O . ALA C 1 42 ? 0.306 -1.671 -4.449 1.00 17.42 42 ALA C O 1
ATOM 5726 N N . LEU C 1 43 ? -1.018 -3.149 -5.535 1.00 15.79 43 LEU C N 1
ATOM 5727 C CA . LEU C 1 43 ? -1.119 -2.314 -6.732 1.00 15.19 43 LEU C CA 1
ATOM 5728 C C . LEU C 1 43 ? -1.776 -0.973 -6.431 1.00 15.66 43 LEU C C 1
ATOM 5729 O O . LEU C 1 43 ? -1.282 0.070 -6.843 1.00 15.19 43 LEU C O 1
ATOM 5734 N N . ASP C 1 44 ? -2.902 -1.006 -5.720 1.00 16.49 44 ASP C N 1
ATOM 5735 C CA . ASP C 1 44 ? -3.661 0.219 -5.447 1.00 17.98 44 ASP C CA 1
ATOM 5736 C C . ASP C 1 44 ? -2.797 1.190 -4.629 1.00 18.33 44 ASP C C 1
ATOM 5737 O O . ASP C 1 44 ? -2.689 2.382 -4.944 1.00 19.41 44 ASP C O 1
ATOM 5742 N N . ALA C 1 45 ? -2.154 0.660 -3.600 1.00 18.61 45 ALA C N 1
ATOM 5743 C CA . ALA C 1 45 ? -1.328 1.500 -2.735 1.00 19.23 45 ALA C CA 1
ATOM 5744 C C . ALA C 1 45 ? -0.134 2.092 -3.484 1.00 19.26 45 ALA C C 1
ATOM 5745 O O . ALA C 1 45 ? 0.325 3.203 -3.143 1.00 21.15 45 ALA C O 1
ATOM 5747 N N . ALA C 1 46 ? 0.355 1.371 -4.503 1.00 18.37 46 ALA C N 1
ATOM 5748 C CA . ALA C 1 46 ? 1.455 1.863 -5.343 1.00 18.85 46 ALA C CA 1
ATOM 5749 C C . ALA C 1 46 ? 1.016 2.950 -6.327 1.00 18.34 46 ALA C C 1
ATOM 5750 O O . ALA C 1 46 ? 1.862 3.591 -6.967 1.00 19.57 46 ALA C O 1
ATOM 5752 N N . GLY C 1 47 ? -0.293 3.141 -6.476 1.00 18.28 47 GLY C N 1
ATOM 5753 C CA . GLY C 1 47 ? -0.797 4.174 -7.365 1.00 18.27 47 GLY C CA 1
ATOM 5754 C C . GLY C 1 47 ? -1.288 3.668 -8.704 1.00 17.52 47 GLY C C 1
ATOM 5755 O O . GLY C 1 47 ? -1.624 4.470 -9.581 1.00 17.14 47 GLY C O 1
ATOM 5756 N N . VAL C 1 48 ? -1.367 2.349 -8.861 1.00 17.23 48 VAL C N 1
ATOM 5757 C CA . VAL C 1 48 ? -1.893 1.794 -10.108 1.00 16.84 48 VAL C CA 1
ATOM 5758 C C . VAL C 1 48 ? -3.371 2.142 -10.229 1.00 16.65 48 VAL C C 1
ATOM 5759 O O . VAL C 1 48 ? -4.141 1.911 -9.302 1.00 17.36 48 VAL C O 1
ATOM 5763 N N A GLU C 1 49 ? -3.753 2.666 -11.394 0.85 16.06 49 GLU C N 1
ATOM 5764 N N B GLU C 1 49 ? -3.753 2.732 -11.359 0.15 15.88 49 GLU C N 1
ATOM 5765 C CA A GLU C 1 49 ? -5.052 3.313 -11.564 0.85 16.44 49 GLU C CA 1
ATOM 5766 C CA B GLU C 1 49 ? -5.089 3.311 -11.505 0.15 15.34 49 GLU C CA 1
ATOM 5767 C C A GLU C 1 49 ? -6.141 2.366 -12.039 0.85 15.27 49 GLU C C 1
ATOM 5768 C C B GLU C 1 49 ? -6.152 2.329 -11.990 0.15 14.90 49 GLU C C 1
ATOM 5769 O O A GLU C 1 49 ? -7.333 2.583 -11.775 0.85 15.49 49 GLU C O 1
ATOM 5770 O O B GLU C 1 49 ? -7.331 2.479 -11.658 0.15 15.03 49 GLU C O 1
ATOM 5781 N N . VAL C 1 50 ? -5.746 1.334 -12.776 1.00 14.19 50 VAL C N 1
ATOM 5782 C CA . VAL C 1 50 ? -6.700 0.343 -13.304 1.00 13.95 50 VAL C CA 1
ATOM 5783 C C . VAL C 1 50 ? -6.092 -1.039 -13.130 1.00 14.07 50 VAL C C 1
ATOM 5784 O O . VAL C 1 50 ? -4.948 -1.264 -13.503 1.00 14.19 50 VAL C O 1
ATOM 5788 N N . ILE C 1 51 ? -6.877 -1.959 -12.558 1.00 13.15 51 ILE C N 1
ATOM 5789 C CA . ILE C 1 51 ? -6.419 -3.307 -12.257 1.00 13.14 51 ILE C CA 1
ATOM 5790 C C . ILE C 1 51 ? -7.417 -4.266 -12.879 1.00 12.65 51 ILE C C 1
ATOM 5791 O O . ILE C 1 51 ? -8.594 -4.262 -12.501 1.00 12.90 51 ILE C O 1
ATOM 5796 N N . GLU C 1 52 ? -6.934 -5.087 -13.818 1.00 12.05 52 GLU C N 1
ATOM 5797 C CA . GLU C 1 52 ? -7.815 -6.017 -14.528 1.00 12.23 52 GLU C CA 1
ATOM 5798 C C . GLU C 1 52 ? -7.890 -7.358 -13.843 1.00 12.85 52 GLU C C 1
ATOM 5799 O O . GLU C 1 52 ? -6.862 -7.942 -13.465 1.00 13.63 52 GLU C O 1
ATOM 5805 N N . VAL C 1 53 ? -9.126 -7.837 -13.665 1.00 12.58 53 VAL C N 1
ATOM 5806 C CA . VAL C 1 53 ? -9.396 -9.093 -12.977 1.00 12.91 53 VAL C CA 1
ATOM 5807 C C . VAL C 1 53 ? -10.457 -9.842 -13.761 1.00 12.68 53 VAL C C 1
ATOM 5808 O O . VAL C 1 53 ? -11.578 -9.368 -13.855 1.00 13.69 53 VAL C O 1
ATOM 5812 N N . SER C 1 54 ? -10.075 -10.980 -14.354 1.00 12.68 54 SER C N 1
ATOM 5813 C CA . SER C 1 54 ? -11.020 -11.899 -15.049 1.00 12.61 54 SER C CA 1
ATOM 5814 C C . SER C 1 54 ? -10.285 -13.200 -15.255 1.00 13.33 54 SER C C 1
ATOM 5815 O O . SER C 1 54 ? -9.076 -13.303 -15.052 1.00 13.43 54 SER C O 1
ATOM 5818 N N . HIS C 1 55 ? -11.030 -14.194 -15.710 1.00 12.30 55 HIS C N 1
ATOM 5819 C CA . HIS C 1 55 ? -10.389 -15.355 -16.311 1.00 12.47 55 HIS C CA 1
ATOM 5820 C C . HIS C 1 55 ? -9.458 -14.849 -17.412 1.00 12.32 55 HIS C C 1
ATOM 5821 O O . HIS C 1 55 ? -9.682 -13.796 -18.001 1.00 12.30 55 HIS C O 1
ATOM 5828 N N . GLY C 1 56 ? -8.389 -15.589 -17.712 1.00 11.54 56 GLY C N 1
ATOM 5829 C CA . GLY C 1 56 ? -7.486 -15.140 -18.778 1.00 11.83 56 GLY C CA 1
ATOM 5830 C C . GLY C 1 56 ? -8.128 -14.860 -20.133 1.00 11.78 56 GLY C C 1
ATOM 5831 O O . GLY C 1 56 ? -7.711 -13.946 -20.854 1.00 12.03 56 GLY C O 1
ATOM 5832 N N A ASP C 1 57 ? -9.138 -15.667 -20.486 0.70 11.70 57 ASP C N 1
ATOM 5833 N N B ASP C 1 57 ? -9.146 -15.646 -20.469 0.30 11.43 57 ASP C N 1
ATOM 5834 C CA A ASP C 1 57 ? -9.905 -15.510 -21.737 0.70 12.17 57 ASP C CA 1
ATOM 5835 C CA B ASP C 1 57 ? -9.885 -15.474 -21.714 0.30 11.21 57 ASP C CA 1
ATOM 5836 C C A ASP C 1 57 ? -11.115 -14.582 -21.572 0.70 12.06 57 ASP C C 1
ATOM 5837 C C B ASP C 1 57 ? -11.180 -14.713 -21.469 0.30 11.46 57 ASP C C 1
ATOM 5838 O O A ASP C 1 57 ? -12.007 -14.524 -22.430 0.70 11.83 57 ASP C O 1
ATOM 5839 O O B ASP C 1 57 ? -12.196 -14.907 -22.153 0.30 11.57 57 ASP C O 1
ATOM 5848 N N . GLY C 1 58 ? -11.115 -13.829 -20.478 1.00 11.29 58 GLY C N 1
ATOM 5849 C CA . GLY C 1 58 ? -12.205 -12.895 -20.204 1.00 12.47 58 GLY C CA 1
ATOM 5850 C C . GLY C 1 58 ? -13.399 -13.520 -19.552 1.00 12.38 58 GLY C C 1
ATOM 5851 O O . GLY C 1 58 ? -13.427 -14.722 -19.261 1.00 12.53 58 GLY C O 1
ATOM 5852 N N . LEU C 1 59 ? -14.387 -12.683 -19.246 1.00 12.49 59 LEU C N 1
ATOM 5853 C CA . LEU C 1 59 ? -15.612 -13.177 -18.602 1.00 12.68 59 LEU C CA 1
ATOM 5854 C C . LEU C 1 59 ? -16.216 -14.313 -19.415 1.00 12.98 59 LEU C C 1
ATOM 5855 O O . LEU C 1 59 ? -16.298 -14.243 -20.641 1.00 13.13 59 LEU C O 1
ATOM 5860 N N . GLY C 1 60 ? -16.639 -15.355 -18.719 1.00 12.66 60 GLY C N 1
ATOM 5861 C CA . GLY C 1 60 ? -17.197 -16.530 -19.386 1.00 13.09 60 GLY C CA 1
ATOM 5862 C C . GLY C 1 60 ? -16.131 -17.473 -19.906 1.00 12.67 60 GLY C C 1
ATOM 5863 O O . GLY C 1 60 ? -16.432 -18.446 -20.598 1.00 13.78 60 GLY C O 1
ATOM 5864 N N . GLY C 1 61 ? -14.867 -17.177 -19.624 1.00 12.25 61 GLY C N 1
ATOM 5865 C CA . GLY C 1 61 ? -13.793 -18.003 -20.156 1.00 12.48 61 GLY C CA 1
ATOM 5866 C C . GLY C 1 61 ? -13.638 -19.369 -19.513 1.00 12.81 61 GLY C C 1
ATOM 5867 O O . GLY C 1 61 ? -13.017 -20.247 -20.106 1.00 13.05 61 GLY C O 1
ATOM 5868 N N A SER C 1 62 ? -14.189 -19.557 -18.317 0.50 12.82 62 SER C N 1
ATOM 5869 N N B SER C 1 62 ? -14.182 -19.548 -18.314 0.50 13.09 62 SER C N 1
ATOM 5870 C CA A SER C 1 62 ? -14.039 -20.829 -17.588 0.50 12.44 62 SER C CA 1
ATOM 5871 C CA B SER C 1 62 ? -14.079 -20.836 -17.622 0.50 13.06 62 SER C CA 1
ATOM 5872 C C A SER C 1 62 ? -14.712 -21.963 -18.361 0.50 12.58 62 SER C C 1
ATOM 5873 C C B SER C 1 62 ? -14.694 -21.909 -18.482 0.50 12.81 62 SER C C 1
ATOM 5874 O O A SER C 1 62 ? -15.924 -21.947 -18.576 0.50 13.49 62 SER C O 1
ATOM 5875 O O B SER C 1 62 ? -15.853 -21.794 -18.887 0.50 13.42 62 SER C O 1
ATOM 5880 N N . SER C 1 63 ? -13.913 -22.949 -18.775 1.00 12.34 63 SER C N 1
ATOM 5881 C CA . SER C 1 63 ? -14.341 -23.908 -19.805 1.00 12.09 63 SER C CA 1
ATOM 5882 C C . SER C 1 63 ? -13.361 -25.057 -19.892 1.00 13.22 63 SER C C 1
ATOM 5883 O O . SER C 1 63 ? -12.240 -24.973 -19.392 1.00 13.09 63 SER C O 1
ATOM 5886 N N . PHE C 1 64 ? -13.790 -26.105 -20.599 1.00 12.71 64 PHE C N 1
ATOM 5887 C CA . PHE C 1 64 ? -12.826 -27.123 -21.020 1.00 12.71 64 PHE C CA 1
ATOM 5888 C C . PHE C 1 64 ? -11.778 -26.549 -21.982 1.00 13.12 64 PHE C C 1
ATOM 5889 O O . PHE C 1 64 ? -10.582 -26.879 -21.886 1.00 14.40 64 PHE C O 1
ATOM 5897 N N . ASN C 1 65 ? -12.207 -25.675 -22.893 1.00 13.04 65 ASN C N 1
ATOM 5898 C CA . ASN C 1 65 ? -11.295 -25.202 -23.924 1.00 12.74 65 ASN C CA 1
ATOM 5899 C C . ASN C 1 65 ? -10.118 -24.427 -23.335 1.00 12.72 65 ASN C C 1
ATOM 5900 O O . ASN C 1 65 ? -8.983 -24.585 -23.793 1.00 13.29 65 ASN C O 1
ATOM 5905 N N . TYR C 1 66 ? -10.398 -23.599 -22.321 1.00 12.17 66 TYR C N 1
ATOM 5906 C CA . TYR C 1 66 ? -9.381 -22.676 -21.773 1.00 13.02 66 TYR C CA 1
ATOM 5907 C C . TYR C 1 66 ? -8.921 -23.056 -20.374 1.00 13.16 66 TYR C C 1
ATOM 5908 O O . TYR C 1 66 ? -7.890 -22.548 -19.895 1.00 14.88 66 TYR C O 1
ATOM 5917 N N . GLY C 1 67 ? -9.675 -23.938 -19.734 1.00 13.53 67 GLY C N 1
ATOM 5918 C CA . GLY C 1 67 ? -9.435 -24.260 -18.318 1.00 13.53 67 GLY C CA 1
ATOM 5919 C C . GLY C 1 67 ? -10.482 -23.609 -17.443 1.00 13.97 67 GLY C C 1
ATOM 5920 O O . GLY C 1 67 ? -10.929 -22.479 -17.720 1.00 14.10 67 GLY C O 1
ATOM 5921 N N A PHE C 1 68 ? -10.902 -24.300 -16.386 0.50 14.25 68 PHE C N 1
ATOM 5922 N N B PHE C 1 68 ? -10.865 -24.320 -16.388 0.50 14.04 68 PHE C N 1
ATOM 5923 C CA A PHE C 1 68 ? -11.903 -23.734 -15.485 0.50 14.42 68 PHE C CA 1
ATOM 5924 C CA B PHE C 1 68 ? -11.854 -23.835 -15.444 0.50 14.16 68 PHE C CA 1
ATOM 5925 C C A PHE C 1 68 ? -11.261 -22.956 -14.359 0.50 14.22 68 PHE C C 1
ATOM 5926 C C B PHE C 1 68 ? -11.184 -22.930 -14.414 0.50 14.13 68 PHE C C 1
ATOM 5927 O O A PHE C 1 68 ? -10.231 -23.355 -13.814 0.50 14.40 68 PHE C O 1
ATOM 5928 O O B PHE C 1 68 ? -10.043 -23.171 -14.019 0.50 14.44 68 PHE C O 1
ATOM 5943 N N A SER C 1 69 ? -11.913 -21.865 -13.987 0.50 14.11 69 SER C N 1
ATOM 5944 N N B SER C 1 69 ? -11.895 -21.895 -13.979 0.50 14.48 69 SER C N 1
ATOM 5945 C CA A SER C 1 69 ? -11.539 -21.131 -12.788 0.50 14.31 69 SER C CA 1
ATOM 5946 C CA B SER C 1 69 ? -11.432 -21.085 -12.847 0.50 14.98 69 SER C CA 1
ATOM 5947 C C A SER C 1 69 ? -11.677 -21.967 -11.531 0.50 15.37 69 SER C C 1
ATOM 5948 C C B SER C 1 69 ? -11.705 -21.820 -11.528 0.50 15.75 69 SER C C 1
ATOM 5949 O O A SER C 1 69 ? -12.641 -22.712 -11.366 0.50 16.39 69 SER C O 1
ATOM 5950 O O B SER C 1 69 ? -12.790 -22.373 -11.338 0.50 16.23 69 SER C O 1
ATOM 5955 N N . ALA C 1 70 ? -10.728 -21.799 -10.622 1.00 15.82 70 ALA C N 1
ATOM 5956 C CA . ALA C 1 70 ? -10.859 -22.422 -9.297 1.00 16.93 70 ALA C CA 1
ATOM 5957 C C . ALA C 1 70 ? -11.945 -21.720 -8.490 1.00 18.16 70 ALA C C 1
ATOM 5958 O O . ALA C 1 70 ? -12.741 -22.366 -7.809 1.00 19.74 70 ALA C O 1
ATOM 5960 N N . VAL C 1 71 ? -11.971 -20.394 -8.588 1.00 18.28 71 VAL C N 1
ATOM 5961 C CA . VAL C 1 71 ? -12.946 -19.548 -7.896 1.00 19.62 71 VAL C CA 1
ATOM 5962 C C . VAL C 1 71 ? -13.751 -18.794 -8.966 1.00 20.03 71 VAL C C 1
ATOM 5963 O O . VAL C 1 71 ? -13.174 -18.343 -9.951 1.00 20.31 71 VAL C O 1
ATOM 5967 N N A ASP C 1 72 ? -15.048 -18.548 -8.797 0.50 20.49 72 ASP C N 1
ATOM 5968 N N B ASP C 1 72 ? -15.071 -18.778 -8.744 0.50 21.16 72 ASP C N 1
ATOM 5969 C CA A ASP C 1 72 ? -15.775 -17.773 -9.838 0.50 20.26 72 ASP C CA 1
ATOM 5970 C CA B ASP C 1 72 ? -16.028 -18.059 -9.564 0.50 21.57 72 ASP C CA 1
ATOM 5971 C C A ASP C 1 72 ? -15.131 -16.402 -10.102 0.50 19.77 72 ASP C C 1
ATOM 5972 C C B ASP C 1 72 ? -15.426 -16.688 -9.768 0.50 21.13 72 ASP C C 1
ATOM 5973 O O A ASP C 1 72 ? -14.843 -15.673 -9.159 0.50 18.71 72 ASP C O 1
ATOM 5974 O O B ASP C 1 72 ? -15.157 -15.983 -8.814 0.50 21.68 72 ASP C O 1
ATOM 5983 N N A GLU C 1 73 ? -14.905 -16.032 -11.371 0.80 18.94 73 GLU C N 1
ATOM 5984 N N B GLU C 1 73 ? -15.166 -16.303 -11.018 0.20 20.87 73 GLU C N 1
ATOM 5985 C CA A GLU C 1 73 ? -14.253 -14.764 -11.620 0.80 19.43 73 GLU C CA 1
ATOM 5986 C CA B GLU C 1 73 ? -14.368 -15.085 -11.252 0.20 20.56 73 GLU C CA 1
ATOM 5987 C C A GLU C 1 73 ? -15.111 -13.636 -11.080 0.80 18.60 73 GLU C C 1
ATOM 5988 C C B GLU C 1 73 ? -15.107 -13.771 -10.992 0.20 19.90 73 GLU C C 1
ATOM 5989 O O A GLU C 1 73 ? -14.560 -12.612 -10.724 0.80 20.15 73 GLU C O 1
ATOM 5990 O O B GLU C 1 73 ? -14.468 -12.741 -10.797 0.20 20.14 73 GLU C O 1
ATOM 6001 N N . ILE C 1 74 ? -16.439 -13.809 -11.010 1.00 19.42 74 ILE C N 1
ATOM 6002 C CA . ILE C 1 74 ? -17.272 -12.694 -10.516 1.00 19.31 74 ILE C CA 1
ATOM 6003 C C . ILE C 1 74 ? -17.021 -12.477 -9.019 1.00 19.63 74 ILE C C 1
ATOM 6004 O O . ILE C 1 74 ? -16.953 -11.333 -8.573 1.00 19.27 74 ILE C O 1
ATOM 6009 N N . ASP C 1 75 ? -16.840 -13.562 -8.267 1.00 19.88 75 ASP C N 1
ATOM 6010 C CA . ASP C 1 75 ? -16.419 -13.460 -6.864 1.00 20.39 75 ASP C CA 1
ATOM 6011 C C . ASP C 1 75 ? -15.024 -12.807 -6.737 1.00 19.40 75 ASP C C 1
ATOM 6012 O O . ASP C 1 75 ? -14.788 -12.012 -5.828 1.00 19.65 75 ASP C O 1
ATOM 6017 N N . LEU C 1 76 ? -14.105 -13.139 -7.647 1.00 17.80 76 LEU C N 1
ATOM 6018 C CA . LEU C 1 76 ? -12.790 -12.488 -7.654 1.00 17.00 76 LEU C CA 1
ATOM 6019 C C . LEU C 1 76 ? -12.888 -10.993 -7.967 1.00 16.58 76 LEU C C 1
ATOM 6020 O O . LEU C 1 76 ? -12.211 -10.171 -7.351 1.00 17.46 76 LEU C O 1
ATOM 6025 N N . VAL C 1 77 ? -13.735 -10.647 -8.945 1.00 16.79 77 VAL C N 1
ATOM 6026 C CA . VAL C 1 77 ? -13.982 -9.249 -9.260 1.00 17.32 77 VAL C CA 1
ATOM 6027 C C . VAL C 1 77 ? -14.557 -8.519 -8.046 1.00 16.98 77 VAL C C 1
ATOM 6028 O O . VAL C 1 77 ? -14.100 -7.430 -7.685 1.00 17.83 77 VAL C O 1
ATOM 6032 N N . ALA C 1 78 ? -15.553 -9.123 -7.404 1.00 17.31 78 ALA C N 1
ATOM 6033 C CA . ALA C 1 78 ? -16.143 -8.495 -6.219 1.00 17.69 78 ALA C CA 1
ATOM 6034 C C . ALA C 1 78 ? -15.122 -8.276 -5.102 1.00 18.10 78 ALA C C 1
ATOM 6035 O O . ALA C 1 78 ? -15.119 -7.220 -4.450 1.00 19.29 78 ALA C O 1
ATOM 6037 N N . ALA C 1 79 ? -14.254 -9.264 -4.870 1.00 17.93 79 ALA C N 1
ATOM 6038 C CA . ALA C 1 79 ? -13.197 -9.132 -3.858 1.00 18.58 79 ALA C CA 1
ATOM 6039 C C . ALA C 1 79 ? -12.213 -8.017 -4.216 1.00 18.12 79 ALA C C 1
ATOM 6040 O O . ALA C 1 79 ? -11.802 -7.257 -3.358 1.00 18.90 79 ALA C O 1
ATOM 6042 N N . ALA C 1 80 ? -11.858 -7.919 -5.501 1.00 17.40 80 ALA C N 1
ATOM 6043 C CA . ALA C 1 80 ? -10.955 -6.863 -5.966 1.00 17.16 80 ALA C CA 1
ATOM 6044 C C . ALA C 1 80 ? -11.577 -5.480 -5.765 1.00 17.33 80 ALA C C 1
ATOM 6045 O O . ALA C 1 80 ? -10.914 -4.539 -5.340 1.00 17.97 80 ALA C O 1
ATOM 6047 N N . VAL C 1 81 ? -12.871 -5.348 -6.072 1.00 18.12 81 VAL C N 1
ATOM 6048 C CA . VAL C 1 81 ? -13.575 -4.082 -5.856 1.00 19.03 81 VAL C CA 1
ATOM 6049 C C . VAL C 1 81 ? -13.624 -3.720 -4.370 1.00 19.80 81 VAL C C 1
ATOM 6050 O O . VAL C 1 81 ? -13.436 -2.561 -3.977 1.00 20.49 81 VAL C O 1
ATOM 6054 N N . ASP C 1 82 ? -13.881 -4.723 -3.539 1.00 20.32 82 ASP C N 1
ATOM 6055 C CA . ASP C 1 82 ? -13.930 -4.501 -2.094 1.00 21.88 82 ASP C CA 1
ATOM 6056 C C . ASP C 1 82 ? -12.584 -4.005 -1.571 1.00 22.25 82 ASP C C 1
ATOM 6057 O O . ASP C 1 82 ? -12.520 -3.092 -0.744 1.00 22.70 82 ASP C O 1
ATOM 6062 N N . GLU C 1 83 ? -11.509 -4.606 -2.073 1.00 21.52 83 GLU C N 1
ATOM 6063 C CA . GLU C 1 83 ? -10.167 -4.270 -1.616 1.00 22.53 83 GLU C CA 1
ATOM 6064 C C . GLU C 1 83 ? -9.671 -2.916 -2.110 1.00 22.18 83 GLU C C 1
ATOM 6065 O O . GLU C 1 83 ? -8.991 -2.193 -1.366 1.00 23.47 83 GLU C O 1
ATOM 6071 N N . ALA C 1 84 ? -10.021 -2.569 -3.349 1.00 22.32 84 ALA C N 1
ATOM 6072 C CA . ALA C 1 84 ? -9.557 -1.344 -3.981 1.00 22.50 84 ALA C CA 1
ATOM 6073 C C . ALA C 1 84 ? -10.024 -0.100 -3.242 1.00 23.30 84 ALA C C 1
ATOM 6074 O O . ALA C 1 84 ? -11.151 -0.052 -2.731 1.00 25.12 84 ALA C O 1
ATOM 6076 N N . VAL C 1 85 ? -9.145 0.893 -3.176 1.00 23.02 85 VAL C N 1
ATOM 6077 C CA . VAL C 1 85 ? -9.450 2.169 -2.534 1.00 23.82 85 VAL C CA 1
ATOM 6078 C C . VAL C 1 85 ? -9.519 3.291 -3.570 1.00 23.78 85 VAL C C 1
ATOM 6079 O O . VAL C 1 85 ? -10.466 4.090 -3.559 1.00 25.74 85 VAL C O 1
ATOM 6083 N N . ASN C 1 86 ? -8.515 3.364 -4.442 1.00 22.10 86 ASN C N 1
ATOM 6084 C CA . ASN C 1 86 ? -8.473 4.359 -5.510 1.00 22.15 86 ASN C CA 1
ATOM 6085 C C . ASN C 1 86 ? -8.507 3.777 -6.913 1.00 21.77 86 ASN C C 1
ATOM 6086 O O . ASN C 1 86 ? -8.899 4.464 -7.857 1.00 22.63 86 ASN C O 1
ATOM 6091 N N . ALA C 1 87 ? -8.094 2.522 -7.054 1.00 19.37 87 ALA C N 1
ATOM 6092 C CA . ALA C 1 87 ? -8.062 1.884 -8.370 1.00 17.92 87 ALA C CA 1
ATOM 6093 C C . ALA C 1 87 ? -9.448 1.513 -8.913 1.00 16.89 87 ALA C C 1
ATOM 6094 O O . ALA C 1 87 ? -10.344 1.158 -8.150 1.00 17.99 87 ALA C O 1
ATOM 6096 N N A LYS C 1 88 ? -9.598 1.623 -10.235 0.75 16.36 88 LYS C N 1
ATOM 6097 N N B LYS C 1 88 ? -9.589 1.563 -10.235 0.25 16.26 88 LYS C N 1
ATOM 6098 C CA A LYS C 1 88 ? -10.744 1.046 -10.936 0.75 15.76 88 LYS C CA 1
ATOM 6099 C CA B LYS C 1 88 ? -10.773 1.037 -10.902 0.25 15.37 88 LYS C CA 1
ATOM 6100 C C A LYS C 1 88 ? -10.459 -0.434 -11.191 0.75 14.89 88 LYS C C 1
ATOM 6101 C C B LYS C 1 88 ? -10.516 -0.399 -11.337 0.25 14.68 88 LYS C C 1
ATOM 6102 O O A LYS C 1 88 ? -9.315 -0.813 -11.439 0.75 14.36 88 LYS C O 1
ATOM 6103 O O B LYS C 1 88 ? -9.447 -0.713 -11.862 0.25 14.37 88 LYS C O 1
ATOM 6114 N N . ILE C 1 89 ? -11.496 -1.267 -11.110 1.00 13.81 89 ILE C N 1
ATOM 6115 C CA . ILE C 1 89 ? -11.381 -2.674 -11.525 1.00 13.78 89 ILE C CA 1
ATOM 6116 C C . ILE C 1 89 ? -11.922 -2.838 -12.933 1.00 12.70 89 ILE C C 1
ATOM 6117 O O . ILE C 1 89 ? -13.048 -2.416 -13.237 1.00 13.70 89 ILE C O 1
ATOM 6122 N N . ALA C 1 90 ? -11.075 -3.402 -13.792 1.00 11.74 90 ALA C N 1
ATOM 6123 C CA . ALA C 1 90 ? -11.407 -3.694 -15.188 1.00 12.11 90 ALA C CA 1
ATOM 6124 C C . ALA C 1 90 ? -11.717 -5.165 -15.343 1.00 12.75 90 ALA C C 1
ATOM 6125 O O . ALA C 1 90 ? -11.204 -6.017 -14.596 1.00 13.42 90 ALA C O 1
ATOM 6127 N N . VAL C 1 91 ? -12.547 -5.458 -16.331 1.00 11.97 91 VAL C N 1
ATOM 6128 C CA . VAL C 1 91 ? -12.782 -6.833 -16.778 1.00 11.98 91 VAL C CA 1
ATOM 6129 C C . VAL C 1 91 ? -12.562 -6.909 -18.279 1.00 12.86 91 VAL C C 1
ATOM 6130 O O . VAL C 1 91 ? -12.710 -5.901 -18.999 1.00 13.61 91 VAL C O 1
ATOM 6134 N N . LEU C 1 92 ? -12.165 -8.103 -18.730 1.00 11.83 92 LEU C N 1
ATOM 6135 C CA . LEU C 1 92 ? -11.993 -8.389 -20.160 1.00 11.83 92 LEU C CA 1
ATOM 6136 C C . LEU C 1 92 ? -13.163 -9.226 -20.619 1.00 11.06 92 LEU C C 1
ATOM 6137 O O . LEU C 1 92 ? -13.625 -10.102 -19.888 1.00 12.61 92 LEU C O 1
ATOM 6142 N N A LEU C 1 93 ? -13.655 -8.944 -21.827 0.50 11.43 93 LEU C N 1
ATOM 6143 N N B LEU C 1 93 ? -13.614 -8.948 -21.846 0.50 11.37 93 LEU C N 1
ATOM 6144 C CA A LEU C 1 93 ? -14.736 -9.748 -22.409 0.50 11.28 93 LEU C CA 1
ATOM 6145 C CA B LEU C 1 93 ? -14.744 -9.650 -22.453 0.50 11.30 93 LEU C CA 1
ATOM 6146 C C A LEU C 1 93 ? -14.501 -9.921 -23.894 0.50 11.44 93 LEU C C 1
ATOM 6147 C C B LEU C 1 93 ? -14.363 -9.926 -23.902 0.50 11.33 93 LEU C C 1
ATOM 6148 O O A LEU C 1 93 ? -14.354 -8.923 -24.618 0.50 11.38 93 LEU C O 1
ATOM 6149 O O B LEU C 1 93 ? -13.949 -9.011 -24.607 0.50 11.05 93 LEU C O 1
ATOM 6158 N N . LEU C 1 94 ? -14.461 -11.187 -24.329 1.00 10.87 94 LEU C N 1
ATOM 6159 C CA . LEU C 1 94 ? -14.287 -11.551 -25.742 1.00 11.21 94 LEU C CA 1
ATOM 6160 C C . LEU C 1 94 ? -15.647 -11.973 -26.318 1.00 11.19 94 LEU C C 1
ATOM 6161 O O . LEU C 1 94 ? -16.173 -13.032 -25.951 1.00 12.07 94 LEU C O 1
ATOM 6166 N N . PRO C 1 95 ? -16.248 -11.141 -27.188 1.00 11.27 95 PRO C N 1
ATOM 6167 C CA . PRO C 1 95 ? -17.468 -11.628 -27.866 1.00 11.29 95 PRO C CA 1
ATOM 6168 C C . PRO C 1 95 ? -17.212 -12.985 -28.510 1.00 10.83 95 PRO C C 1
ATOM 6169 O O . PRO C 1 95 ? -16.151 -13.214 -29.084 1.00 12.10 95 PRO C O 1
ATOM 6173 N N . GLY C 1 96 ? -18.195 -13.876 -28.369 1.00 10.94 96 GLY C N 1
ATOM 6174 C CA . GLY C 1 96 ? -18.055 -15.286 -28.786 1.00 11.71 96 GLY C CA 1
ATOM 6175 C C . GLY C 1 96 ? -17.689 -16.209 -27.632 1.00 11.30 96 GLY C C 1
ATOM 6176 O O . GLY C 1 96 ? -17.866 -17.424 -27.737 1.00 12.85 96 GLY C O 1
ATOM 6177 N N . VAL C 1 97 ? -17.185 -15.626 -26.541 1.00 11.65 97 VAL C N 1
ATOM 6178 C CA . VAL C 1 97 ? -16.858 -16.362 -25.311 1.00 12.57 97 VAL C CA 1
ATOM 6179 C C . VAL C 1 97 ? -17.744 -15.768 -24.207 1.00 12.60 97 VAL C C 1
ATOM 6180 O O . VAL C 1 97 ? -18.667 -16.437 -23.714 1.00 14.02 97 VAL C O 1
ATOM 6184 N N . GLY C 1 98 ? -17.495 -14.505 -23.843 1.00 12.31 98 GLY C N 1
ATOM 6185 C CA . GLY C 1 98 ? -18.335 -13.817 -22.861 1.00 12.13 98 GLY C CA 1
ATOM 6186 C C . GLY C 1 98 ? -19.436 -13.009 -23.521 1.00 13.24 98 GLY C C 1
ATOM 6187 O O . GLY C 1 98 ? -19.343 -12.650 -24.701 1.00 15.19 98 GLY C O 1
ATOM 6188 N N . THR C 1 99 ? -20.453 -12.688 -22.737 1.00 12.73 99 THR C N 1
ATOM 6189 C CA . THR C 1 99 ? -21.644 -12.028 -23.276 1.00 12.68 99 THR C CA 1
ATOM 6190 C C . THR C 1 99 ? -21.984 -10.779 -22.479 1.00 12.56 99 THR C C 1
ATOM 6191 O O . THR C 1 99 ? -21.417 -10.522 -21.412 1.00 12.94 99 THR C O 1
ATOM 6195 N N . VAL C 1 100 ? -22.954 -10.024 -22.998 1.00 12.20 100 VAL C N 1
ATOM 6196 C CA . VAL C 1 100 ? -23.505 -8.869 -22.256 1.00 13.24 100 VAL C CA 1
ATOM 6197 C C . VAL C 1 100 ? -24.044 -9.289 -20.878 1.00 13.86 100 VAL C C 1
ATOM 6198 O O . VAL C 1 100 ? -23.892 -8.556 -19.893 1.00 13.89 100 VAL C O 1
ATOM 6202 N N A ARG C 1 101 ? -24.677 -10.461 -20.791 0.70 14.07 101 ARG C N 1
ATOM 6203 N N B ARG C 1 101 ? -24.645 -10.476 -20.801 0.30 14.09 101 ARG C N 1
ATOM 6204 C CA A ARG C 1 101 ? -25.114 -10.960 -19.491 0.70 15.20 101 ARG C CA 1
ATOM 6205 C CA B ARG C 1 101 ? -25.121 -11.022 -19.531 0.30 14.91 101 ARG C CA 1
ATOM 6206 C C A ARG C 1 101 ? -23.940 -11.107 -18.511 0.70 14.36 101 ARG C C 1
ATOM 6207 C C B ARG C 1 101 ? -23.988 -11.210 -18.514 0.30 14.53 101 ARG C C 1
ATOM 6208 O O A ARG C 1 101 ? -24.027 -10.709 -17.346 0.70 14.42 101 ARG C O 1
ATOM 6209 O O B ARG C 1 101 ? -24.170 -10.963 -17.320 0.30 15.03 101 ARG C O 1
ATOM 6224 N N . ASP C 1 102 ? -22.820 -11.635 -18.994 1.00 14.22 102 ASP C N 1
ATOM 6225 C CA . ASP C 1 102 ? -21.621 -11.736 -18.165 1.00 14.02 102 ASP C CA 1
ATOM 6226 C C . ASP C 1 102 ? -21.139 -10.347 -17.740 1.00 13.63 102 ASP C C 1
ATOM 6227 O O . ASP C 1 102 ? -20.791 -10.136 -16.580 1.00 13.72 102 ASP C O 1
ATOM 6232 N N . LEU C 1 103 ? -21.138 -9.399 -18.687 1.00 13.29 103 LEU C N 1
ATOM 6233 C CA . LEU C 1 103 ? -20.723 -8.046 -18.381 1.00 13.57 103 LEU C CA 1
ATOM 6234 C C . LEU C 1 103 ? -21.593 -7.432 -17.303 1.00 13.57 103 LEU C C 1
ATOM 6235 O O . LEU C 1 103 ? -21.069 -6.753 -16.399 1.00 13.74 103 LEU C O 1
ATOM 6240 N N A LYS C 1 104 ? -22.905 -7.658 -17.371 0.50 13.64 104 LYS C N 1
ATOM 6241 N N B LYS C 1 104 ? -22.906 -7.665 -17.380 0.50 14.18 104 LYS C N 1
ATOM 6242 C CA A LYS C 1 104 ? -23.801 -7.098 -16.352 0.50 13.50 104 LYS C CA 1
ATOM 6243 C CA B LYS C 1 104 ? -23.816 -7.135 -16.358 0.50 14.62 104 LYS C CA 1
ATOM 6244 C C A LYS C 1 104 ? -23.533 -7.681 -14.965 0.50 14.13 104 LYS C C 1
ATOM 6245 C C B LYS C 1 104 ? -23.470 -7.641 -14.957 0.50 15.17 104 LYS C C 1
ATOM 6246 O O A LYS C 1 104 ? -23.671 -6.985 -13.964 0.50 13.87 104 LYS C O 1
ATOM 6247 O O B LYS C 1 104 ? -23.455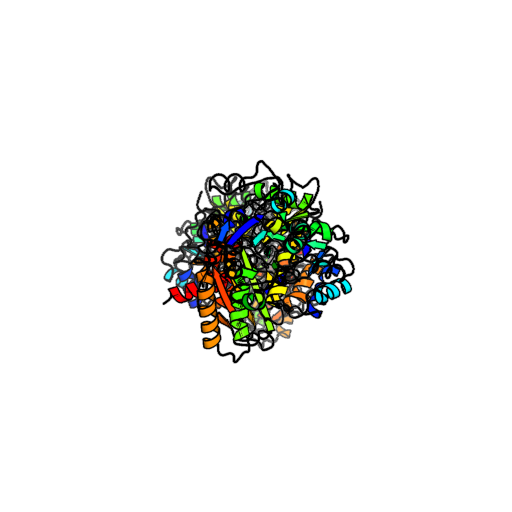 -6.858 -14.018 0.50 14.71 104 LYS C O 1
ATOM 6258 N N A ARG C 1 105 ? -23.125 -8.947 -14.904 0.50 14.17 105 ARG C N 1
ATOM 6259 N N B ARG C 1 105 ? -23.153 -8.929 -14.814 0.50 15.28 105 ARG C N 1
ATOM 6260 C CA A ARG C 1 105 ? -22.707 -9.541 -13.639 0.50 14.78 105 ARG C CA 1
ATOM 6261 C CA B ARG C 1 105 ? -22.735 -9.446 -13.509 0.50 16.08 105 ARG C CA 1
ATOM 6262 C C A ARG C 1 105 ? -21.468 -8.837 -13.066 0.50 14.53 105 ARG C C 1
ATOM 6263 C C B ARG C 1 105 ? -21.436 -8.807 -13.020 0.50 15.25 105 ARG C C 1
ATOM 6264 O O A ARG C 1 105 ? -21.401 -8.563 -11.872 0.50 15.29 105 ARG C O 1
ATOM 6265 O O B ARG C 1 105 ? -21.282 -8.561 -11.826 0.50 15.89 105 ARG C O 1
ATOM 6280 N N . ALA C 1 106 ? -20.512 -8.525 -13.936 1.00 14.00 106 ALA C N 1
ATOM 6281 C CA . ALA C 1 106 ? -19.275 -7.859 -13.543 1.00 13.70 106 ALA C CA 1
ATOM 6282 C C . ALA C 1 106 ? -19.572 -6.431 -13.080 1.00 14.04 106 ALA C C 1
ATOM 6283 O O . ALA C 1 106 ? -18.996 -5.953 -12.094 1.00 14.22 106 ALA C O 1
ATOM 6285 N N . HIS C 1 107 ? -20.480 -5.760 -13.783 1.00 13.84 107 HIS C N 1
ATOM 6286 C CA . HIS C 1 107 ? -20.906 -4.416 -13.387 1.00 14.77 107 HIS C CA 1
ATOM 6287 C C . HIS C 1 107 ? -21.588 -4.446 -12.008 1.00 15.02 107 HIS C C 1
ATOM 6288 O O . HIS C 1 107 ? -21.336 -3.598 -11.144 1.00 15.99 107 HIS C O 1
ATOM 6295 N N A ASP C 1 108 ? -22.461 -5.434 -11.806 0.50 15.07 108 ASP C N 1
ATOM 6296 N N B ASP C 1 108 ? -22.426 -5.451 -11.793 0.50 15.18 108 ASP C N 1
ATOM 6297 C CA A ASP C 1 108 ? -23.108 -5.639 -10.508 0.50 15.68 108 ASP C CA 1
ATOM 6298 C CA B ASP C 1 108 ? -23.090 -5.605 -10.509 0.50 15.91 108 ASP C CA 1
ATOM 6299 C C A ASP C 1 108 ? -22.059 -5.773 -9.387 0.50 15.94 108 ASP C C 1
ATOM 6300 C C B ASP C 1 108 ? -22.124 -5.907 -9.355 0.50 16.11 108 ASP C C 1
ATOM 6301 O O A ASP C 1 108 ? -22.222 -5.226 -8.284 0.50 16.47 108 ASP C O 1
ATOM 6302 O O B ASP C 1 108 ? -22.428 -5.632 -8.187 0.50 16.78 108 ASP C O 1
ATOM 6311 N N . ALA C 1 109 ? -20.968 -6.477 -9.696 1.00 15.46 109 ALA C N 1
ATOM 6312 C CA . ALA C 1 109 ? -19.891 -6.737 -8.741 1.00 16.17 109 ALA C CA 1
ATOM 6313 C C . ALA C 1 109 ? -19.003 -5.517 -8.513 1.00 16.61 109 ALA C C 1
ATOM 6314 O O . ALA C 1 109 ? -18.199 -5.500 -7.577 1.00 18.37 109 ALA C O 1
ATOM 6316 N N . GLY C 1 110 ? -19.186 -4.481 -9.332 1.00 15.93 110 GLY C N 1
ATOM 6317 C CA . GLY C 1 110 ? -18.473 -3.231 -9.116 1.00 15.61 110 GLY C CA 1
ATOM 6318 C C . GLY C 1 110 ? -17.377 -2.902 -10.113 1.00 14.64 110 GLY C C 1
ATOM 6319 O O . GLY C 1 110 ? -16.682 -1.895 -9.924 1.00 16.15 110 GLY C O 1
ATOM 6320 N N . ALA C 1 111 ? -17.189 -3.728 -11.143 1.00 14.57 111 ALA C N 1
ATOM 6321 C CA . ALA C 1 111 ? -16.215 -3.366 -12.175 1.00 14.76 111 ALA C CA 1
ATOM 6322 C C . ALA C 1 111 ? -16.648 -2.073 -12.842 1.00 14.96 111 ALA C C 1
ATOM 6323 O O . ALA C 1 111 ? -17.849 -1.836 -13.034 1.00 16.34 111 ALA C O 1
ATOM 6325 N N . SER C 1 112 ? -15.673 -1.228 -13.178 1.00 15.04 112 SER C N 1
ATOM 6326 C CA . SER C 1 112 ? -15.999 0.072 -13.783 1.00 15.94 112 SER C CA 1
ATOM 6327 C C . SER C 1 112 ? -15.314 0.347 -15.115 1.00 14.69 112 SER C C 1
ATOM 6328 O O . SER C 1 112 ? -15.564 1.381 -15.720 1.00 15.73 112 SER C O 1
ATOM 6331 N N . VAL C 1 113 ? -14.496 -0.602 -15.581 1.00 13.42 113 VAL C N 1
ATOM 6332 C CA . VAL C 1 113 ? -13.850 -0.532 -16.888 1.00 13.02 113 VAL C CA 1
ATOM 6333 C C . VAL C 1 113 ? -14.134 -1.844 -17.610 1.00 13.08 113 VAL C C 1
ATOM 6334 O O . VAL C 1 113 ? -13.882 -2.906 -17.073 1.00 13.79 113 VAL C O 1
ATOM 6338 N N . ALA C 1 114 ? -14.648 -1.731 -18.831 1.00 12.10 114 ALA C N 1
ATOM 6339 C CA . ALA C 1 114 ? -14.920 -2.878 -19.694 1.00 12.28 114 ALA C CA 1
ATOM 6340 C C . ALA C 1 114 ? -13.934 -2.873 -20.842 1.00 11.89 114 ALA C C 1
ATOM 6341 O O . ALA C 1 114 ? -13.911 -1.921 -21.643 1.00 12.67 114 ALA C O 1
ATOM 6343 N N . ARG C 1 115 ? -13.138 -3.933 -20.941 1.00 12.25 115 ARG C N 1
ATOM 6344 C CA . ARG C 1 115 ? -12.176 -4.085 -22.032 1.00 11.88 115 ARG C CA 1
ATOM 6345 C C . ARG C 1 115 ? -12.723 -5.182 -22.920 1.00 12.23 115 ARG C C 1
ATOM 6346 O O . ARG C 1 115 ? -12.844 -6.324 -22.496 1.00 13.05 115 ARG C O 1
ATOM 6354 N N A ILE C 1 116 ? -13.106 -4.799 -24.130 0.50 12.01 116 ILE C N 1
ATOM 6355 N N B ILE C 1 116 ? -13.049 -4.815 -24.150 0.50 11.95 116 ILE C N 1
ATOM 6356 C CA A ILE C 1 116 ? -13.755 -5.717 -25.068 0.50 11.52 116 ILE C CA 1
ATOM 6357 C CA B ILE C 1 116 ? -13.759 -5.710 -25.065 0.50 11.46 116 ILE C CA 1
ATOM 6358 C C A ILE C 1 116 ? -12.763 -6.049 -26.167 0.50 11.22 116 ILE C C 1
ATOM 6359 C C B ILE C 1 116 ? -12.850 -6.054 -26.236 0.50 11.16 116 ILE C C 1
ATOM 6360 O O A ILE C 1 116 ? -12.180 -5.152 -26.798 0.50 11.18 116 ILE C O 1
ATOM 6361 O O B ILE C 1 116 ? -12.406 -5.170 -26.980 0.50 11.52 116 ILE C O 1
ATOM 6370 N N . ALA C 1 117 ? -12.543 -7.347 -26.374 1.00 10.99 117 ALA C N 1
ATOM 6371 C CA . ALA C 1 117 ? -11.495 -7.820 -27.278 1.00 10.20 117 ALA C CA 1
ATOM 6372 C C . ALA C 1 117 ? -12.053 -8.629 -28.425 1.00 11.15 117 ALA C C 1
ATOM 6373 O O . ALA C 1 117 ? -12.831 -9.563 -28.196 1.00 12.37 117 ALA C O 1
ATOM 6375 N N . THR C 1 118 ? -11.624 -8.299 -29.639 1.00 11.50 118 THR C N 1
ATOM 6376 C CA . THR C 1 118 ? -11.925 -9.098 -30.828 1.00 11.51 118 THR C CA 1
ATOM 6377 C C . THR C 1 118 ? -10.630 -9.422 -31.515 1.00 11.60 118 THR C C 1
ATOM 6378 O O . THR C 1 118 ? -9.635 -8.723 -31.343 1.00 11.49 118 THR C O 1
ATOM 6382 N N . HIS C 1 119 ? -10.634 -10.460 -32.342 1.00 11.15 119 HIS C N 1
ATOM 6383 C CA . HIS C 1 119 ? -9.530 -10.597 -33.290 1.00 11.32 119 HIS C CA 1
ATOM 6384 C C . HIS C 1 119 ? -9.395 -9.302 -34.097 1.00 11.17 119 HIS C C 1
ATOM 6385 O O . HIS C 1 119 ? -10.400 -8.617 -34.341 1.00 11.59 119 HIS C O 1
ATOM 6392 N N . CYS C 1 120 ? -8.171 -8.958 -34.485 1.00 11.42 120 CYS C N 1
ATOM 6393 C CA . CYS C 1 120 ? -7.918 -7.650 -35.101 1.00 12.14 120 CYS C CA 1
ATOM 6394 C C . CYS C 1 120 ? -8.751 -7.325 -36.339 1.00 13.17 120 CYS C C 1
ATOM 6395 O O . CYS C 1 120 ? -8.925 -6.158 -36.646 1.00 13.08 120 CYS C O 1
ATOM 6398 N N . THR C 1 121 ? -9.287 -8.338 -37.021 1.00 12.54 121 THR C N 1
ATOM 6399 C CA . THR C 1 121 ? -10.083 -8.107 -38.240 1.00 12.39 121 THR C CA 1
ATOM 6400 C C . THR C 1 121 ? -11.605 -8.103 -37.990 1.00 12.74 121 THR C C 1
ATOM 6401 O O . THR C 1 121 ? -12.393 -8.000 -38.934 1.00 13.17 121 THR C O 1
ATOM 6405 N N . GLU C 1 122 ? -12.019 -8.260 -36.736 1.00 12.27 122 GLU C N 1
ATOM 6406 C CA . GLU C 1 122 ? -13.431 -8.611 -36.447 1.00 12.48 122 GLU C CA 1
ATOM 6407 C C . GLU C 1 122 ? -14.102 -7.644 -35.461 1.00 13.36 122 GLU C C 1
ATOM 6408 O O . GLU C 1 122 ? -14.928 -8.055 -34.630 1.00 13.83 122 GLU C O 1
ATOM 6414 N N . ALA C 1 123 ? -13.743 -6.365 -35.551 1.00 13.09 123 ALA C N 1
ATOM 6415 C CA . ALA C 1 123 ? -14.281 -5.385 -34.597 1.00 13.42 123 ALA C CA 1
ATOM 6416 C C . ALA C 1 123 ? -15.798 -5.326 -34.550 1.00 14.02 123 ALA C C 1
ATOM 6417 O O . ALA C 1 123 ? -16.372 -5.067 -33.499 1.00 13.74 123 ALA C O 1
ATOM 6419 N N . ASP C 1 124 ? -16.457 -5.609 -35.672 1.00 14.31 124 ASP C N 1
ATOM 6420 C CA . ASP C 1 124 ? -17.912 -5.421 -35.739 1.00 14.78 124 ASP C CA 1
ATOM 6421 C C . ASP C 1 124 ? -18.746 -6.462 -34.974 1.00 15.59 124 ASP C C 1
ATOM 6422 O O . ASP C 1 124 ? -19.975 -6.361 -34.939 1.00 18.48 124 ASP C O 1
ATOM 6427 N N . VAL C 1 125 ? -18.103 -7.443 -34.350 1.00 14.10 125 VAL C N 1
ATOM 6428 C CA . VAL C 1 125 ? -18.836 -8.342 -33.435 1.00 14.56 125 VAL C CA 1
ATOM 6429 C C . VAL C 1 125 ? -18.966 -7.774 -32.031 1.00 14.26 125 VAL C C 1
ATOM 6430 O O . VAL C 1 125 ? -19.652 -8.375 -31.186 1.00 15.51 125 VAL C O 1
ATOM 6434 N N . SER C 1 126 ? -18.332 -6.629 -31.786 1.00 14.17 126 SER C N 1
ATOM 6435 C CA . SER C 1 126 ? -18.306 -6.056 -30.440 1.00 14.49 126 SER C CA 1
ATOM 6436 C C . SER C 1 126 ? -19.249 -4.888 -30.230 1.00 14.37 126 SER C C 1
ATOM 6437 O O . SER C 1 126 ? -19.289 -4.327 -29.124 1.00 14.39 126 SER C O 1
ATOM 6440 N N A CYS C 1 127 ? -20.103 -4.606 -31.219 0.50 14.74 127 CYS C N 1
ATOM 6441 N N B CYS C 1 127 ? -19.926 -4.441 -31.284 0.50 15.31 127 CYS C N 1
ATOM 6442 C CA A CYS C 1 127 ? -21.062 -3.489 -31.139 0.50 15.15 127 CYS C CA 1
ATOM 6443 C CA B CYS C 1 127 ? -20.556 -3.117 -31.229 0.50 15.74 127 CYS C CA 1
ATOM 6444 C C A CYS C 1 127 ? -21.999 -3.557 -29.930 0.50 15.17 127 CYS C C 1
ATOM 6445 C C B CYS C 1 127 ? -21.596 -3.043 -30.103 0.50 16.58 127 CYS C C 1
ATOM 6446 O O A CYS C 1 127 ? -22.139 -2.583 -29.183 0.50 14.67 127 CYS C O 1
ATOM 6447 O O B CYS C 1 127 ? -21.667 -2.066 -29.361 0.50 17.24 127 CYS C O 1
ATOM 6452 N N A GLN C 1 128 ? -22.642 -4.701 -29.730 0.70 15.42 128 GLN C N 1
ATOM 6453 N N B GLN C 1 128 ? -22.339 -4.132 -29.924 0.30 16.18 128 GLN C N 1
ATOM 6454 C CA A GLN C 1 128 ? -23.571 -4.827 -28.614 0.70 16.41 128 GLN C CA 1
ATOM 6455 C CA B GLN C 1 128 ? -23.327 -4.246 -28.844 0.30 16.56 128 GLN C CA 1
ATOM 6456 C C A GLN C 1 128 ? -22.871 -4.593 -27.288 0.70 15.53 128 GLN C C 1
ATOM 6457 C C B GLN C 1 128 ? -22.732 -4.270 -27.425 0.30 15.76 128 GLN C C 1
ATOM 6458 O O A GLN C 1 128 ? -23.462 -4.062 -26.339 0.70 15.93 128 GLN C O 1
ATOM 6459 O O B GLN C 1 128 ? -23.313 -3.680 -26.510 0.30 15.89 128 GLN C O 1
ATOM 6470 N N . HIS C 1 129 ? -21.594 -4.949 -27.244 1.00 15.10 129 HIS C N 1
ATOM 6471 C CA . HIS C 1 129 ? -20.882 -4.991 -25.962 1.00 14.24 129 HIS C CA 1
ATOM 6472 C C . HIS C 1 129 ? -20.458 -3.603 -25.564 1.00 14.13 129 HIS C C 1
ATOM 6473 O O . HIS C 1 129 ? -20.620 -3.242 -24.387 1.00 12.88 129 HIS C O 1
ATOM 6480 N N . PHE C 1 130 ? -19.947 -2.825 -26.522 1.00 13.19 130 PHE C N 1
ATOM 6481 C CA . PHE C 1 130 ? -19.598 -1.434 -26.254 1.00 12.80 130 PHE C CA 1
ATOM 6482 C C . PHE C 1 130 ? -20.838 -0.635 -25.890 1.00 13.45 130 PHE C C 1
ATOM 6483 O O . PHE C 1 130 ? -20.807 0.110 -24.908 1.00 13.68 130 PHE C O 1
ATOM 6491 N N . ALA C 1 131 ? -21.935 -0.845 -26.614 1.00 14.50 131 ALA C N 1
ATOM 6492 C CA . ALA C 1 131 ? -23.184 -0.145 -26.300 1.00 14.88 131 ALA C CA 1
ATOM 6493 C C . ALA C 1 131 ? -23.640 -0.462 -24.873 1.00 14.35 131 ALA C C 1
ATOM 6494 O O . ALA C 1 131 ? -23.982 0.450 -24.113 1.00 15.36 131 ALA C O 1
ATOM 6496 N N . ALA C 1 132 ? -23.627 -1.737 -24.497 1.00 14.17 132 ALA C N 1
ATOM 6497 C CA . ALA C 1 132 ? -24.049 -2.106 -23.155 1.00 14.05 132 ALA C CA 1
ATOM 6498 C C . ALA C 1 132 ? -23.133 -1.534 -22.077 1.00 14.17 132 ALA C C 1
ATOM 6499 O O . ALA C 1 132 ? -23.610 -1.036 -21.066 1.00 14.41 132 ALA C O 1
ATOM 6501 N N . ALA C 1 133 ? -21.817 -1.605 -22.284 1.00 12.76 133 ALA C N 1
ATOM 6502 C CA . ALA C 1 133 ? -20.884 -1.095 -21.292 1.00 13.45 133 ALA C CA 1
ATOM 6503 C C . ALA C 1 133 ? -21.099 0.406 -21.087 1.00 13.94 133 ALA C C 1
ATOM 6504 O O . ALA C 1 133 ? -21.071 0.888 -19.955 1.00 14.64 133 ALA C O 1
ATOM 6506 N N . ARG C 1 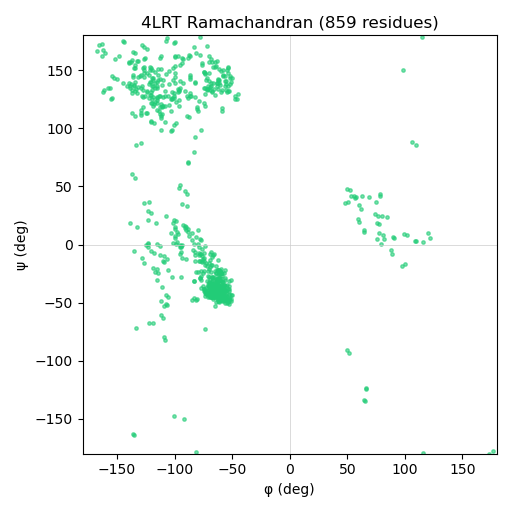134 ? -21.303 1.142 -22.176 1.00 14.96 134 ARG C N 1
ATOM 6507 C CA . ARG C 1 134 ? -21.524 2.572 -22.040 1.00 15.59 134 ARG C CA 1
ATOM 6508 C C . ARG C 1 134 ? -22.835 2.867 -21.322 1.00 16.21 134 ARG C C 1
ATOM 6509 O O . ARG C 1 134 ? -22.877 3.797 -20.490 1.00 17.04 134 ARG C O 1
ATOM 6517 N N A GLU C 1 135 ? -23.876 2.087 -21.602 0.60 15.83 135 GLU C N 1
ATOM 6518 N N B GLU C 1 135 ? -23.871 2.074 -21.614 0.40 16.01 135 GLU C N 1
ATOM 6519 C CA A GLU C 1 135 ? -25.151 2.314 -20.908 0.60 16.49 135 GLU C CA 1
ATOM 6520 C CA B GLU C 1 135 ? -25.190 2.212 -20.961 0.40 16.69 135 GLU C CA 1
ATOM 6521 C C A GLU C 1 135 ? -24.975 2.093 -19.416 0.60 16.54 135 GLU C C 1
ATOM 6522 C C B GLU C 1 135 ? -25.101 1.959 -19.460 0.40 16.55 135 GLU C C 1
ATOM 6523 O O A GLU C 1 135 ? -25.550 2.847 -18.594 0.60 16.57 135 GLU C O 1
ATOM 6524 O O B GLU C 1 135 ? -25.866 2.552 -18.680 0.40 16.92 135 GLU C O 1
ATOM 6535 N N . LEU C 1 136 ? -24.162 1.096 -19.070 1.00 15.98 136 LEU C N 1
ATOM 6536 C CA . LEU C 1 136 ? -23.866 0.801 -17.670 1.00 15.83 136 LEU C CA 1
ATOM 6537 C C . LEU C 1 136 ? -22.910 1.827 -17.037 1.00 16.07 136 LEU C C 1
ATOM 6538 O O . LEU C 1 136 ? -22.575 1.708 -15.858 1.00 18.19 136 LEU C O 1
ATOM 6543 N N . GLY C 1 137 ? -22.479 2.849 -17.784 1.00 15.32 137 GLY C N 1
ATOM 6544 C CA . GLY C 1 137 ? -21.614 3.880 -17.207 1.00 15.85 137 GLY C CA 1
ATOM 6545 C C . GLY C 1 137 ? -20.166 3.425 -17.021 1.00 15.20 137 GLY C C 1
ATOM 6546 O O . GLY C 1 137 ? -19.405 4.037 -16.270 1.00 16.77 137 GLY C O 1
ATOM 6547 N N . MET C 1 138 ? -19.780 2.363 -17.720 1.00 15.45 138 MET C N 1
ATOM 6548 C CA . MET C 1 138 ? -18.405 1.870 -17.632 1.00 15.12 138 MET C CA 1
ATOM 6549 C C . MET C 1 138 ? -17.519 2.602 -18.628 1.00 15.17 138 MET C C 1
ATOM 6550 O O . MET C 1 138 ? -17.958 2.955 -19.728 1.00 16.04 138 MET C O 1
ATOM 6555 N N . GLU C 1 139 ? -16.269 2.824 -18.245 1.00 14.89 139 GLU C N 1
ATOM 6556 C CA . GLU C 1 139 ? -15.260 3.258 -19.191 1.00 14.50 139 GLU C CA 1
ATOM 6557 C C . GLU C 1 139 ? -14.998 2.091 -20.135 1.00 14.51 139 GLU C C 1
ATOM 6558 O O . GLU C 1 139 ? -14.940 0.959 -19.693 1.00 14.93 139 GLU C O 1
ATOM 6564 N N . THR C 1 140 ? -14.841 2.379 -21.425 1.00 13.19 140 THR C N 1
ATOM 6565 C CA . THR C 1 140 ? -14.608 1.317 -22.409 1.00 12.93 140 THR C CA 1
ATOM 6566 C C . THR C 1 140 ? -13.224 1.355 -23.035 1.00 12.83 140 THR C C 1
ATOM 6567 O O . THR C 1 140 ? -12.666 2.427 -23.324 1.00 12.76 140 THR C O 1
ATOM 6571 N N . VAL C 1 141 ? -12.688 0.161 -23.255 1.00 12.00 141 VAL C N 1
ATOM 6572 C CA . VAL C 1 141 ? -11.400 -0.021 -23.931 1.00 12.36 141 VAL C CA 1
ATOM 6573 C C . VAL C 1 141 ? -11.617 -1.147 -24.937 1.00 12.27 141 VAL C C 1
ATOM 6574 O O . VAL C 1 141 ? -12.221 -2.144 -24.611 1.00 13.42 141 VAL C O 1
ATOM 6578 N N . GLY C 1 142 ? -11.188 -0.933 -26.166 1.00 12.05 142 GLY C N 1
ATOM 6579 C CA . GLY C 1 142 ? -11.240 -1.973 -27.205 1.00 11.57 142 GLY C CA 1
ATOM 6580 C C . GLY C 1 142 ? -9.870 -2.616 -27.348 1.00 12.14 142 GLY C C 1
ATOM 6581 O O . GLY C 1 142 ? -8.854 -1.930 -27.280 1.00 12.22 142 GLY C O 1
ATOM 6582 N N . PHE C 1 143 ? -9.846 -3.930 -27.510 1.00 10.96 143 PHE C N 1
ATOM 6583 C CA . PHE C 1 143 ? -8.609 -4.697 -27.760 1.00 11.77 143 PHE C CA 1
ATOM 6584 C C . PHE C 1 143 ? -8.673 -5.326 -29.149 1.00 12.06 143 PHE C C 1
ATOM 6585 O O . PHE C 1 143 ? -9.601 -6.076 -29.452 1.00 12.92 143 PHE C O 1
ATOM 6593 N N . LEU C 1 144 ? -7.703 -5.004 -29.997 1.00 11.60 144 LEU C N 1
ATOM 6594 C CA . LEU C 1 144 ? -7.579 -5.652 -31.320 1.00 10.79 144 LEU C CA 1
ATOM 6595 C C . LEU C 1 144 ? -6.465 -6.680 -31.226 1.00 11.70 144 LEU C C 1
ATOM 6596 O O . LEU C 1 144 ? -5.286 -6.334 -31.288 1.00 12.44 144 LEU C O 1
ATOM 6601 N N . MET C 1 145 ? -6.867 -7.934 -31.040 1.00 11.71 145 MET C N 1
ATOM 6602 C CA . MET C 1 145 ? -5.917 -9.021 -30.722 1.00 11.40 145 MET C CA 1
ATOM 6603 C C . MET C 1 145 ? -5.130 -9.477 -31.934 1.00 11.33 145 MET C C 1
ATOM 6604 O O . MET C 1 145 ? -5.568 -9.332 -33.086 1.00 11.79 145 MET C O 1
ATOM 6609 N N . LEU C 1 146 ? -3.947 -10.030 -31.660 1.00 11.33 146 LEU C N 1
ATOM 6610 C CA . LEU C 1 146 ? -3.031 -10.548 -32.675 1.00 11.04 146 LEU C CA 1
ATOM 6611 C C . LEU C 1 146 ? -2.777 -9.484 -33.732 1.00 11.42 146 LEU C C 1
ATOM 6612 O O . LEU C 1 146 ? -2.860 -9.735 -34.937 1.00 12.19 146 LEU C O 1
ATOM 6617 N N . ALA C 1 147 ? -2.490 -8.266 -33.266 1.00 11.65 147 ALA C N 1
ATOM 6618 C CA . ALA C 1 147 ? -2.397 -7.121 -34.175 1.00 12.38 147 ALA C CA 1
ATOM 6619 C C . ALA C 1 147 ? -1.247 -7.156 -35.164 1.00 13.12 147 ALA C C 1
ATOM 6620 O O . ALA C 1 147 ? -1.221 -6.321 -36.070 1.00 14.56 147 ALA C O 1
ATOM 6622 N N . HIS C 1 148 ? -0.315 -8.111 -35.025 1.00 13.08 148 HIS C N 1
ATOM 6623 C CA . HIS C 1 148 ? 0.721 -8.290 -36.034 1.00 14.19 148 HIS C CA 1
ATOM 6624 C C . HIS C 1 148 ? 0.180 -8.919 -37.314 1.00 14.32 148 HIS C C 1
ATOM 6625 O O . HIS C 1 148 ? 0.867 -8.929 -38.344 1.00 15.69 148 HIS C O 1
ATOM 6632 N N . ARG C 1 149 ? -1.018 -9.507 -37.237 1.00 14.40 149 ARG C N 1
ATOM 6633 C CA . ARG C 1 149 ? -1.563 -10.265 -38.389 1.00 15.27 149 ARG C CA 1
ATOM 6634 C C . ARG C 1 149 ? -2.024 -9.409 -39.569 1.00 15.84 149 ARG C C 1
ATOM 6635 O O . ARG C 1 149 ? -2.141 -9.920 -40.700 1.00 18.45 149 ARG C O 1
ATOM 6643 N N . ILE C 1 150 ? -2.252 -8.121 -39.326 1.00 15.97 150 ILE C N 1
ATOM 6644 C CA . ILE C 1 150 ? -2.701 -7.195 -40.363 1.00 15.87 150 ILE C CA 1
ATOM 6645 C C . ILE C 1 150 ? -1.881 -5.918 -40.274 1.00 15.80 150 ILE C C 1
ATOM 6646 O O . ILE C 1 150 ? -1.201 -5.700 -39.279 1.00 16.08 150 ILE C O 1
ATOM 6651 N N . GLY C 1 151 ? -1.932 -5.107 -41.325 1.00 15.59 151 GLY C N 1
ATOM 6652 C CA . GLY C 1 151 ? -1.124 -3.899 -41.402 1.00 16.05 151 GLY C CA 1
ATOM 6653 C C . GLY C 1 151 ? -1.752 -2.725 -40.674 1.00 15.42 151 GLY C C 1
ATOM 6654 O O . GLY C 1 151 ? -2.922 -2.778 -40.262 1.00 15.73 151 GLY C O 1
ATOM 6655 N N . PRO C 1 152 ? -0.980 -1.638 -40.528 1.00 15.66 152 PRO C N 1
ATOM 6656 C CA . PRO C 1 152 ? -1.421 -0.484 -39.751 1.00 15.86 152 PRO C CA 1
ATOM 6657 C C . PRO C 1 152 ? -2.743 0.112 -40.213 1.00 16.35 152 PRO C C 1
ATOM 6658 O O . PRO C 1 152 ? -3.592 0.420 -39.373 1.00 16.36 152 PRO C O 1
ATOM 6662 N N . GLU C 1 153 ? -2.923 0.336 -41.511 1.00 17.23 153 GLU C N 1
ATOM 6663 C CA . GLU C 1 153 ? -4.150 1.012 -41.937 1.00 17.99 153 GLU C CA 1
ATOM 6664 C C . GLU C 1 153 ? -5.386 0.130 -41.798 1.00 17.33 153 GLU C C 1
ATOM 6665 O O . GLU C 1 153 ? -6.452 0.608 -41.420 1.00 16.42 153 GLU C O 1
ATOM 6671 N N . GLU C 1 154 ? -5.224 -1.164 -42.045 1.00 16.84 154 GLU C N 1
ATOM 6672 C CA . GLU C 1 154 ? -6.333 -2.094 -41.847 1.00 16.53 154 GLU C CA 1
ATOM 6673 C C . GLU C 1 154 ? -6.717 -2.118 -40.352 1.00 16.08 154 GLU C C 1
ATOM 6674 O O . GLU C 1 154 ? -7.894 -2.105 -39.987 1.00 16.21 154 GLU C O 1
ATOM 6680 N N . LEU C 1 155 ? -5.701 -2.142 -39.494 1.00 14.25 155 LEU C N 1
ATOM 6681 C CA . LEU C 1 155 ? -5.923 -2.072 -38.052 1.00 12.78 155 LEU C CA 1
ATOM 6682 C C . LEU C 1 155 ? -6.650 -0.797 -37.633 1.00 13.85 155 LEU C C 1
ATOM 6683 O O . LEU C 1 155 ? -7.562 -0.829 -36.793 1.00 12.92 155 LEU C O 1
ATOM 6688 N N . ALA C 1 156 ? -6.249 0.330 -38.214 1.00 13.38 156 ALA C N 1
ATOM 6689 C CA . ALA C 1 156 ? -6.900 1.598 -37.888 1.00 13.48 156 ALA C CA 1
ATOM 6690 C C . ALA C 1 156 ? -8.367 1.618 -38.291 1.00 13.46 156 ALA C C 1
ATOM 6691 O O . ALA C 1 156 ? -9.202 2.226 -37.590 1.00 13.41 156 ALA C O 1
ATOM 6693 N N . ARG C 1 157 ? -8.704 0.960 -39.405 1.00 13.75 157 ARG C N 1
ATOM 6694 C CA . ARG C 1 157 ? -10.110 0.879 -39.826 1.00 14.92 157 ARG C CA 1
ATOM 6695 C C . ARG C 1 157 ? -10.955 0.121 -38.805 1.00 13.59 157 ARG C C 1
ATOM 6696 O O . ARG C 1 157 ? -12.099 0.504 -38.506 1.00 14.46 157 ARG C O 1
ATOM 6704 N N . GLN C 1 158 ? -10.375 -0.946 -38.253 1.00 13.36 158 GLN C N 1
ATOM 6705 C CA . GLN C 1 158 ? -11.058 -1.690 -37.209 1.00 12.77 158 GLN C CA 1
ATOM 6706 C C . GLN C 1 158 ? -11.165 -0.897 -35.906 1.00 12.64 158 GLN C C 1
ATOM 6707 O O . GLN C 1 158 ? -12.188 -0.959 -35.217 1.00 13.12 158 GLN C O 1
ATOM 6713 N N . ALA C 1 159 ? -10.134 -0.115 -35.596 1.00 12.44 159 ALA C N 1
ATOM 6714 C CA . ALA C 1 159 ? -10.190 0.732 -34.415 1.00 12.37 159 ALA C CA 1
ATOM 6715 C C . ALA C 1 159 ? -11.315 1.767 -34.553 1.00 12.75 159 ALA C C 1
ATOM 6716 O O . ALA C 1 159 ? -11.989 2.080 -33.570 1.00 12.95 159 ALA C O 1
ATOM 6718 N N . ARG C 1 160 ? -11.495 2.309 -35.757 1.00 12.95 160 ARG C N 1
ATOM 6719 C CA . ARG C 1 160 ? -12.589 3.249 -36.008 1.00 13.75 160 ARG C CA 1
ATOM 6720 C C . ARG C 1 160 ? -13.956 2.597 -35.728 1.00 13.06 160 ARG C C 1
ATOM 6721 O O . ARG C 1 160 ? -14.851 3.228 -35.158 1.00 13.82 160 ARG C O 1
ATOM 6729 N N . ILE C 1 161 ? -14.109 1.335 -36.131 1.00 12.76 161 ILE C N 1
ATOM 6730 C CA . ILE C 1 161 ? -15.361 0.629 -35.878 1.00 13.53 161 ILE C CA 1
ATOM 6731 C C . ILE C 1 161 ? -15.636 0.583 -34.371 1.00 13.17 161 ILE C C 1
ATOM 6732 O O . ILE C 1 161 ? -16.754 0.867 -33.938 1.00 13.77 161 ILE C O 1
ATOM 6737 N N . MET C 1 162 ? -14.608 0.269 -33.577 1.00 12.80 162 MET C N 1
ATOM 6738 C CA . MET C 1 162 ? -14.769 0.233 -32.132 1.00 12.82 162 MET C CA 1
ATOM 6739 C C . MET C 1 162 ? -15.096 1.589 -31.533 1.00 13.21 162 MET C C 1
ATOM 6740 O O . MET C 1 162 ? -15.958 1.689 -30.663 1.00 13.12 162 MET C O 1
ATOM 6745 N N . VAL C 1 163 ? -14.403 2.636 -31.985 1.00 13.04 163 VAL C N 1
ATOM 6746 C CA . VAL C 1 163 ? -14.718 3.969 -31.483 1.00 13.94 163 VAL C CA 1
ATOM 6747 C C . VAL C 1 163 ? -16.161 4.382 -31.831 1.00 14.29 163 VAL C C 1
ATOM 6748 O O . VAL C 1 163 ? -16.883 4.917 -30.979 1.00 15.05 163 VAL C O 1
ATOM 6752 N N . ASP C 1 164 ? -16.595 4.087 -33.059 1.00 14.94 164 ASP C N 1
ATOM 6753 C CA . ASP C 1 164 ? -17.960 4.444 -33.451 1.00 16.25 164 ASP C CA 1
ATOM 6754 C C . ASP C 1 164 ? -18.977 3.701 -32.583 1.00 16.29 164 ASP C C 1
ATOM 6755 O O . ASP C 1 164 ? -20.077 4.232 -32.322 1.00 17.21 164 ASP C O 1
ATOM 6760 N N . ALA C 1 165 ? -18.598 2.511 -32.115 1.00 15.55 165 ALA C N 1
ATOM 6761 C CA . ALA C 1 165 ? -19.462 1.691 -31.256 1.00 15.31 165 ALA C CA 1
ATOM 6762 C C . ALA C 1 165 ? -19.480 2.150 -29.803 1.00 15.47 165 ALA C C 1
ATOM 6763 O O . ALA C 1 165 ? -20.337 1.716 -29.026 1.00 15.86 165 ALA C O 1
ATOM 6765 N N . GLY C 1 166 ? -18.523 3.010 -29.443 1.00 14.71 166 GLY C N 1
ATOM 6766 C CA . GLY C 1 166 ? -18.423 3.559 -28.087 1.00 14.61 166 GLY C CA 1
ATOM 6767 C C . GLY C 1 166 ? -17.145 3.271 -27.323 1.00 14.12 166 GLY C C 1
ATOM 6768 O O . GLY C 1 166 ? -17.071 3.570 -26.125 1.00 14.63 166 GLY C O 1
ATOM 6769 N N . ALA C 1 167 ? -16.125 2.728 -27.992 1.00 13.54 167 ALA C N 1
ATOM 6770 C CA . ALA C 1 167 ? -14.809 2.572 -27.348 1.00 13.14 167 ALA C CA 1
ATOM 6771 C C . ALA C 1 167 ? -14.161 3.921 -27.074 1.00 13.24 167 ALA C C 1
ATOM 6772 O O . ALA C 1 167 ? -14.070 4.764 -27.974 1.00 14.89 167 ALA C O 1
ATOM 6774 N N . GLN C 1 168 ? -13.671 4.095 -25.847 1.00 12.69 168 GLN C N 1
ATOM 6775 C CA . GLN C 1 168 ? -12.980 5.333 -25.484 1.00 13.07 168 GLN C CA 1
ATOM 6776 C C . GLN C 1 168 ? -11.476 5.249 -25.652 1.00 12.95 168 GLN C C 1
ATOM 6777 O O . GLN C 1 168 ? -10.802 6.256 -25.608 1.00 13.73 168 GLN C O 1
ATOM 6783 N N . CYS C 1 169 ? -10.964 4.046 -25.867 1.00 12.12 169 CYS C N 1
ATOM 6784 C CA . CYS C 1 169 ? -9.565 3.787 -26.162 1.00 12.51 169 CYS C CA 1
ATOM 6785 C C . CYS C 1 169 ? -9.530 2.520 -26.971 1.00 12.28 169 CYS C C 1
ATOM 6786 O O . CYS C 1 169 ? -10.355 1.637 -26.744 1.00 12.73 169 CYS C O 1
ATOM 6789 N N . VAL C 1 170 ? -8.625 2.439 -27.944 1.00 11.88 170 VAL C N 1
ATOM 6790 C CA . VAL C 1 170 ? -8.392 1.159 -28.636 1.00 11.69 170 VAL C CA 1
ATOM 6791 C C . VAL C 1 170 ? -6.917 0.799 -28.539 1.00 11.61 170 VAL C C 1
ATOM 6792 O O . VAL C 1 170 ? -6.042 1.643 -28.804 1.00 12.11 170 VAL C O 1
ATOM 6796 N N . TYR C 1 171 ? -6.657 -0.449 -28.134 1.00 11.27 171 TYR C N 1
ATOM 6797 C CA . TYR C 1 171 ? -5.299 -0.967 -28.033 1.00 10.86 171 TYR C CA 1
ATOM 6798 C C . TYR C 1 171 ? -4.850 -1.736 -29.240 1.00 11.38 171 TYR C C 1
ATOM 6799 O O . TYR C 1 171 ? -5.596 -2.564 -29.806 1.00 11.83 171 TYR C O 1
ATOM 6808 N N . VAL C 1 172 ? -3.586 -1.512 -29.560 1.00 11.46 172 VAL C N 1
ATOM 6809 C CA . VAL C 1 172 ? -2.799 -2.443 -30.365 1.00 11.34 172 VAL C CA 1
ATOM 6810 C C . VAL C 1 172 ? -2.361 -3.557 -29.414 1.00 11.64 172 VAL C C 1
ATOM 6811 O O . VAL C 1 172 ? -1.629 -3.302 -28.468 1.00 11.97 172 VAL C O 1
ATOM 6815 N N . VAL C 1 173 ? -2.841 -4.771 -29.636 1.00 11.84 173 VAL C N 1
ATOM 6816 C CA . VAL C 1 173 ? -2.553 -5.898 -28.705 1.00 12.02 173 VAL C CA 1
ATOM 6817 C C . VAL C 1 173 ? -1.629 -6.905 -29.372 1.00 12.65 173 VAL C C 1
ATOM 6818 O O . VAL C 1 173 ? -2.033 -7.567 -30.341 1.00 13.03 173 VAL C O 1
ATOM 6822 N N . ASP C 1 174 ? -0.403 -7.000 -28.855 1.00 12.77 174 ASP C N 1
ATOM 6823 C CA . ASP C 1 174 ? 0.572 -7.953 -29.389 1.00 12.58 174 ASP C CA 1
ATOM 6824 C C . ASP C 1 174 ? 0.436 -9.288 -28.683 1.00 13.29 174 ASP C C 1
ATOM 6825 O O . ASP C 1 174 ? 1.298 -9.687 -27.881 1.00 13.21 174 ASP C O 1
ATOM 6830 N N . SER C 1 175 ? -0.677 -9.954 -28.982 1.00 12.63 175 SER C N 1
ATOM 6831 C CA . SER C 1 175 ? -1.070 -11.188 -28.306 1.00 12.46 175 SER C CA 1
ATOM 6832 C C . SER C 1 175 ? -0.047 -12.286 -28.452 1.00 12.64 175 SER C C 1
ATOM 6833 O O . SER C 1 175 ? 0.048 -13.155 -27.582 1.00 13.83 175 SER C O 1
ATOM 6836 N N . ALA C 1 176 ? 0.685 -12.254 -29.562 1.00 13.29 176 ALA C N 1
ATOM 6837 C CA . ALA C 1 176 ? 1.690 -13.288 -29.807 1.00 13.50 176 ALA C CA 1
ATOM 6838 C C . ALA C 1 176 ? 3.089 -12.884 -29.362 1.00 14.15 176 ALA C C 1
ATOM 6839 O O . ALA C 1 176 ? 4.026 -13.667 -29.509 1.00 13.85 176 ALA C O 1
ATOM 6841 N N . GLY C 1 177 ? 3.255 -11.662 -28.858 1.00 12.83 177 GLY C N 1
ATOM 6842 C CA . GLY C 1 177 ? 4.596 -11.115 -28.633 1.00 13.50 177 GLY C CA 1
ATOM 6843 C C . GLY C 1 177 ? 5.464 -11.186 -29.888 1.00 13.87 177 GLY C C 1
ATOM 6844 O O . GLY C 1 177 ? 6.645 -11.532 -29.809 1.00 14.00 177 GLY C O 1
ATOM 6845 N N . ALA C 1 178 ? 4.858 -10.868 -31.032 1.00 13.55 178 ALA C N 1
ATOM 6846 C CA . ALA C 1 178 ? 5.453 -11.026 -32.359 1.00 13.60 178 ALA C CA 1
ATOM 6847 C C . ALA C 1 178 ? 5.866 -9.709 -33.006 1.00 13.39 178 ALA C C 1
ATOM 6848 O O . ALA C 1 178 ? 6.556 -9.731 -34.032 1.00 15.86 178 ALA C O 1
ATOM 6850 N N . LEU C 1 179 ? 5.431 -8.580 -32.441 1.00 13.53 179 LEU C N 1
ATOM 6851 C CA . LEU C 1 179 ? 5.745 -7.286 -33.056 1.00 14.38 179 LEU C CA 1
ATOM 6852 C C . LEU C 1 179 ? 7.135 -6.831 -32.670 1.00 14.91 179 LEU C C 1
ATOM 6853 O O . LEU C 1 179 ? 7.552 -6.961 -31.502 1.00 14.05 179 LEU C O 1
ATOM 6858 N N . VAL C 1 180 ? 7.839 -6.274 -33.649 1.00 15.07 180 VAL C N 1
ATOM 6859 C CA . VAL C 1 180 ? 9.191 -5.751 -33.410 1.00 16.33 180 VAL C CA 1
ATOM 6860 C C . VAL C 1 180 ? 9.281 -4.255 -33.673 1.00 17.12 180 VAL C C 1
ATOM 6861 O O . VAL C 1 180 ? 9.305 -3.827 -34.829 1.00 18.45 180 VAL C O 1
ATOM 6865 N N . LEU C 1 181 ? 9.324 -3.469 -32.595 1.00 17.16 181 LEU C N 1
ATOM 6866 C CA . LEU C 1 181 ? 9.729 -2.046 -32.593 1.00 16.80 181 LEU C CA 1
ATOM 6867 C C . LEU C 1 181 ? 9.024 -1.126 -33.605 1.00 16.61 181 LEU C C 1
ATOM 6868 O O . LEU C 1 181 ? 7.989 -0.588 -33.318 1.00 16.61 181 LEU C O 1
ATOM 6873 N N . SER C 1 182 ? 9.612 -0.950 -34.771 1.00 17.34 182 SER C N 1
ATOM 6874 C CA . SER C 1 182 ? 8.951 -0.122 -35.775 1.00 17.79 182 SER C CA 1
ATOM 6875 C C . SER C 1 182 ? 7.562 -0.662 -36.175 1.00 17.27 182 SER C C 1
ATOM 6876 O O . SER C 1 182 ? 6.701 0.119 -36.631 1.00 16.89 182 SER C O 1
ATOM 6879 N N . ASP C 1 183 ? 7.331 -1.968 -36.009 1.00 16.35 183 ASP C N 1
ATOM 6880 C CA . ASP C 1 183 ? 6.002 -2.564 -36.245 1.00 16.43 183 ASP C CA 1
ATOM 6881 C C . ASP C 1 183 ? 4.958 -1.931 -35.327 1.00 15.73 183 ASP C C 1
ATOM 6882 O O . ASP C 1 183 ? 3.789 -1.726 -35.713 1.00 15.75 183 ASP C O 1
ATOM 6887 N N . VAL C 1 184 ? 5.382 -1.671 -34.089 1.00 14.53 184 VAL C N 1
ATOM 6888 C CA . VAL C 1 184 ? 4.499 -1.065 -33.089 1.00 14.63 184 VAL C CA 1
ATOM 6889 C C . VAL C 1 184 ? 4.308 0.419 -33.424 1.00 14.97 184 VAL C C 1
ATOM 6890 O O . VAL C 1 184 ? 3.168 0.933 -33.394 1.00 15.28 184 VAL C O 1
ATOM 6894 N N A GLN C 1 185 ? 5.413 1.105 -33.729 0.40 15.08 185 GLN C N 1
ATOM 6895 N N B GLN C 1 185 ? 5.400 1.115 -33.734 0.40 14.94 185 GLN C N 1
ATOM 6896 N N C GLN C 1 185 ? 5.406 1.101 -33.755 0.20 15.00 185 GLN C N 1
ATOM 6897 C CA A GLN C 1 185 ? 5.368 2.500 -34.152 0.40 16.05 185 GLN C CA 1
ATOM 6898 C CA B GLN C 1 185 ? 5.299 2.518 -34.108 0.40 15.75 185 GLN C CA 1
ATOM 6899 C CA C GLN C 1 185 ? 5.367 2.511 -34.150 0.20 15.45 185 GLN C CA 1
ATOM 6900 C C A GLN C 1 185 ? 4.320 2.714 -35.242 0.40 15.63 185 GLN C C 1
ATOM 6901 C C B GLN C 1 185 ? 4.298 2.723 -35.248 0.40 15.46 185 GLN C C 1
ATOM 6902 C C C GLN C 1 185 ? 4.390 2.780 -35.293 0.20 15.44 185 GLN C C 1
ATOM 6903 O O A GLN C 1 185 ? 3.449 3.581 -35.117 0.40 15.56 185 GLN C O 1
ATOM 6904 O O B GLN C 1 185 ? 3.436 3.602 -35.165 0.40 15.37 185 GLN C O 1
ATOM 6905 O O C GLN C 1 185 ? 3.640 3.761 -35.260 0.20 15.59 185 GLN C O 1
ATOM 6921 N N . ALA C 1 186 ? 4.400 1.906 -36.297 1.00 15.40 186 ALA C N 1
ATOM 6922 C CA . ALA C 1 186 ? 3.529 2.063 -37.458 1.00 15.25 186 ALA C CA 1
ATOM 6923 C C . ALA C 1 186 ? 2.056 1.863 -37.096 1.00 14.81 186 ALA C C 1
ATOM 6924 O O . ALA C 1 186 ? 1.176 2.621 -37.564 1.00 14.76 186 ALA C O 1
ATOM 6926 N N . ARG C 1 187 ? 1.790 0.867 -36.260 1.00 13.41 187 ARG C N 1
ATOM 6927 C CA . ARG C 1 187 ? 0.409 0.564 -35.894 1.00 13.52 187 ARG C CA 1
ATOM 6928 C C . ARG C 1 187 ? -0.179 1.619 -34.956 1.00 13.88 187 ARG C C 1
ATOM 6929 O O . ARG C 1 187 ? -1.311 2.066 -35.155 1.00 14.33 187 ARG C O 1
ATOM 6937 N N . VAL C 1 188 ? 0.598 2.063 -33.969 1.00 13.31 188 VAL C N 1
ATOM 6938 C CA . VAL C 1 188 ? 0.145 3.126 -33.083 1.00 13.23 188 VAL C CA 1
ATOM 6939 C C . VAL C 1 188 ? -0.057 4.431 -33.856 1.00 13.62 188 VAL C C 1
ATOM 6940 O O . VAL C 1 188 ? -1.060 5.125 -33.647 1.00 14.35 188 VAL C O 1
ATOM 6944 N N A GLN C 1 189 ? 0.875 4.769 -34.749 0.70 14.48 189 GLN C N 1
ATOM 6945 N N B GLN C 1 189 ? 0.872 4.736 -34.758 0.30 14.00 189 GLN C N 1
ATOM 6946 C CA A GLN C 1 189 ? 0.714 5.999 -35.534 0.30 15.36 189 GLN C CA 1
ATOM 6947 C CA B GLN C 1 189 ? 0.809 5.938 -35.590 0.30 14.35 189 GLN C CA 1
ATOM 6948 C C A GLN C 1 189 ? -0.593 5.952 -36.314 0.70 15.32 189 GLN C C 1
ATOM 6949 C C B GLN C 1 189 ? -0.456 5.983 -36.454 0.30 14.81 189 GLN C C 1
ATOM 6950 O O A GLN C 1 189 ? -1.344 6.939 -36.336 0.70 14.70 189 GLN C O 1
ATOM 6951 O O B GLN C 1 189 ? -1.040 7.063 -36.659 0.30 14.87 189 GLN C O 1
ATOM 6962 N N . ALA C 1 190 ? -0.878 4.820 -36.958 1.00 14.64 190 ALA C N 1
ATOM 6963 C CA . ALA C 1 190 ? -2.085 4.721 -37.785 1.00 14.69 190 ALA C CA 1
ATOM 6964 C C . ALA C 1 190 ? -3.335 4.893 -36.927 1.00 14.92 190 ALA C C 1
ATOM 6965 O O . ALA C 1 190 ? -4.268 5.606 -37.340 1.00 14.82 190 ALA C O 1
ATOM 6967 N N . LEU C 1 191 ? -3.368 4.259 -35.751 1.00 14.06 191 LEU C N 1
ATOM 6968 C CA . LEU C 1 191 ? -4.515 4.445 -34.857 1.00 14.10 191 LEU C CA 1
ATOM 6969 C C . LEU C 1 191 ? -4.624 5.887 -34.364 1.00 14.76 191 LEU C C 1
ATOM 6970 O O . LEU C 1 191 ? -5.715 6.440 -34.339 1.00 15.08 191 LEU C O 1
ATOM 6975 N N . VAL C 1 192 ? -3.507 6.507 -33.976 1.00 14.88 192 VAL C N 1
ATOM 6976 C CA . VAL C 1 192 ? -3.548 7.879 -33.478 1.00 15.20 192 VAL C CA 1
ATOM 6977 C C . VAL C 1 192 ? -4.087 8.817 -34.553 1.00 15.56 192 VAL C C 1
ATOM 6978 O O . VAL C 1 192 ? -4.919 9.693 -34.266 1.00 15.87 192 VAL C O 1
ATOM 6982 N N A ARG C 1 193 ? -3.631 8.631 -35.787 0.80 15.95 193 ARG C N 1
ATOM 6983 N N B ARG C 1 193 ? -3.656 8.594 -35.793 0.20 15.72 193 ARG C N 1
ATOM 6984 C CA A ARG C 1 193 ? -4.144 9.446 -36.903 0.80 16.97 193 ARG C CA 1
ATOM 6985 C CA B ARG C 1 193 ? -4.096 9.395 -36.941 0.20 16.24 193 ARG C CA 1
ATOM 6986 C C A ARG C 1 193 ? -5.664 9.271 -37.046 0.80 16.56 193 ARG C C 1
ATOM 6987 C C B ARG C 1 193 ? -5.572 9.188 -37.319 0.20 16.33 193 ARG C C 1
ATOM 6988 O O A ARG C 1 193 ? -6.401 10.245 -37.197 0.80 17.05 193 ARG C O 1
ATOM 6989 O O B ARG C 1 193 ? -6.186 10.075 -37.911 0.20 16.77 193 ARG C O 1
ATOM 7004 N N . GLU C 1 194 ? -6.128 8.020 -36.987 1.00 16.31 194 GLU C N 1
ATOM 7005 C CA . GLU C 1 194 ? -7.536 7.726 -37.262 1.00 16.06 194 GLU C CA 1
ATOM 7006 C C . GLU C 1 194 ? -8.493 8.129 -36.137 1.00 15.93 194 GLU C C 1
ATOM 7007 O O . GLU C 1 194 ? -9.557 8.727 -36.411 1.00 16.84 194 GLU C O 1
ATOM 7013 N N . ILE C 1 195 ? -8.129 7.826 -34.883 1.00 15.13 195 ILE C N 1
ATOM 7014 C CA . ILE C 1 195 ? -9.053 8.017 -33.745 1.00 15.21 195 ILE C CA 1
ATOM 7015 C C . ILE C 1 195 ? -8.583 8.958 -32.658 1.00 15.90 195 ILE C C 1
ATOM 7016 O O . ILE C 1 195 ? -9.347 9.265 -31.736 1.00 16.14 195 ILE C O 1
ATOM 7021 N N . GLY C 1 196 ? -7.335 9.440 -32.767 1.00 16.33 196 GLY C N 1
ATOM 7022 C CA . GLY C 1 196 ? -6.707 10.177 -31.674 1.00 17.04 196 GLY C CA 1
ATOM 7023 C C . GLY C 1 196 ? -7.380 11.463 -31.246 1.00 17.31 196 GLY C C 1
ATOM 7024 O O . GLY C 1 196 ? -7.206 11.905 -30.099 1.00 18.57 196 GLY C O 1
ATOM 7025 N N . HIS C 1 197 ? -8.144 12.084 -32.144 1.00 17.50 197 HIS C N 1
ATOM 7026 C CA . HIS C 1 197 ? -8.884 13.294 -31.780 1.00 18.70 197 HIS C CA 1
ATOM 7027 C C . HIS C 1 197 ? -10.146 12.989 -30.947 1.00 18.83 197 HIS C C 1
ATOM 7028 O O . HIS C 1 197 ? -10.754 13.912 -30.379 1.00 20.64 197 HIS C O 1
ATOM 7035 N N A GLU C 1 198 ? -10.484 11.697 -30.876 0.50 18.60 198 GLU C N 1
ATOM 7036 N N B GLU C 1 198 ? -10.534 11.718 -30.872 0.50 18.54 198 GLU C N 1
ATOM 7037 C CA A GLU C 1 198 ? -11.776 11.186 -30.399 0.50 18.57 198 GLU C CA 1
ATOM 7038 C CA B GLU C 1 198 ? -11.779 11.331 -30.201 0.50 18.28 198 GLU C CA 1
ATOM 7039 C C A GLU C 1 198 ? -11.646 10.167 -29.270 0.50 17.14 198 GLU C C 1
ATOM 7040 C C B GLU C 1 198 ? -11.531 10.354 -29.051 0.50 17.16 198 GLU C C 1
ATOM 7041 O O A GLU C 1 198 ? -12.607 9.916 -28.536 0.50 17.01 198 GLU C O 1
ATOM 7042 O O B GLU C 1 198 ? -12.294 10.329 -28.079 0.50 17.20 198 GLU C O 1
ATOM 7053 N N . ALA C 1 199 ? -10.472 9.551 -29.170 1.00 16.33 199 ALA C N 1
ATOM 7054 C CA . ALA C 1 199 ? -10.252 8.427 -28.270 1.00 15.44 199 ALA C CA 1
ATOM 7055 C C . ALA C 1 199 ? -8.772 8.256 -28.008 1.00 15.82 199 ALA C C 1
ATOM 7056 O O . ALA C 1 199 ? -7.928 8.806 -28.740 1.00 17.09 199 ALA C O 1
ATOM 7058 N N . GLN C 1 200 ? -8.446 7.504 -26.968 1.00 14.36 200 GLN C N 1
ATOM 7059 C CA . GLN C 1 200 ? -7.047 7.176 -26.695 1.00 13.98 200 GLN C CA 1
ATOM 7060 C C . GLN C 1 200 ? -6.613 5.914 -27.449 1.00 13.47 200 GLN C C 1
ATOM 7061 O O . GLN C 1 200 ? -7.442 5.140 -27.927 1.00 12.63 200 GLN C O 1
ATOM 7067 N N . VAL C 1 201 ? -5.309 5.742 -27.547 1.00 13.24 201 VAL C N 1
ATOM 7068 C CA . VAL C 1 201 ? -4.710 4.548 -28.116 1.00 13.00 201 VAL C CA 1
ATOM 7069 C C . VAL C 1 201 ? -3.859 3.875 -27.049 1.00 13.10 201 VAL C C 1
ATOM 7070 O O . VAL C 1 201 ? -3.192 4.560 -26.244 1.00 13.46 201 VAL C O 1
ATOM 7074 N N . GLY C 1 202 ? -3.885 2.534 -27.039 1.00 12.43 202 GLY C N 1
ATOM 7075 C CA . GLY C 1 202 ? -3.135 1.770 -26.048 1.00 12.23 202 GLY C CA 1
ATOM 7076 C C . GLY C 1 202 ? -2.236 0.743 -26.696 1.00 11.79 202 GLY C C 1
ATOM 7077 O O . GLY C 1 202 ? -2.320 0.492 -27.911 1.00 12.76 202 GLY C O 1
ATOM 7078 N N . PHE C 1 203 ? -1.373 0.160 -25.876 1.00 12.58 203 PHE C N 1
ATOM 7079 C CA . PHE C 1 203 ? -0.544 -0.955 -26.318 1.00 11.86 203 PHE C CA 1
ATOM 7080 C C . PHE C 1 203 ? -0.396 -2.006 -25.217 1.00 12.19 203 PHE C C 1
ATOM 7081 O O . PHE C 1 203 ? -0.173 -1.668 -24.059 1.00 12.34 203 PHE C O 1
ATOM 7089 N N . HIS C 1 204 ? -0.520 -3.276 -25.605 1.00 12.14 204 HIS C N 1
ATOM 7090 C CA . HIS C 1 204 ? -0.363 -4.411 -24.672 1.00 12.61 204 HIS C CA 1
ATOM 7091 C C . HIS C 1 204 ? 0.626 -5.374 -25.305 1.00 14.33 204 HIS C C 1
ATOM 7092 O O . HIS C 1 204 ? 0.369 -5.927 -26.377 1.00 14.82 204 HIS C O 1
ATOM 7099 N N . GLY C 1 205 ? 1.769 -5.548 -24.645 1.00 15.32 205 GLY C N 1
ATOM 7100 C CA . GLY C 1 205 ? 2.847 -6.353 -25.189 1.00 16.65 205 GLY C CA 1
ATOM 7101 C C . GLY C 1 205 ? 3.121 -7.601 -24.392 1.00 16.87 205 GLY C C 1
ATOM 7102 O O . GLY C 1 205 ? 2.877 -7.641 -23.190 1.00 17.69 205 GLY C O 1
ATOM 7103 N N . HIS C 1 206 ? 3.603 -8.624 -25.090 1.00 15.79 206 HIS C N 1
ATOM 7104 C CA . HIS C 1 206 ? 4.080 -9.863 -24.474 1.00 15.00 206 HIS C CA 1
ATOM 7105 C C . HIS C 1 206 ? 5.586 -9.976 -24.651 1.00 14.40 206 HIS C C 1
ATOM 7106 O O . HIS C 1 206 ? 6.182 -9.283 -25.478 1.00 14.49 206 HIS C O 1
ATOM 7113 N N . GLN C 1 207 ? 6.192 -10.843 -23.841 1.00 13.79 207 GLN C N 1
ATOM 7114 C CA . GLN C 1 207 ? 7.643 -10.909 -23.695 1.00 13.80 207 GLN C CA 1
ATOM 7115 C C . GLN C 1 207 ? 8.328 -12.022 -24.496 1.00 13.72 207 GLN C C 1
ATOM 7116 O O . GLN C 1 207 ? 9.495 -12.360 -24.219 1.00 13.84 207 GLN C O 1
ATOM 7122 N N . ASN C 1 208 ? 7.606 -12.632 -25.445 1.00 13.13 208 ASN C N 1
ATOM 7123 C CA . ASN C 1 208 ? 8.126 -13.816 -26.163 1.00 13.65 208 ASN C CA 1
ATOM 7124 C C . ASN C 1 208 ? 9.427 -13.572 -26.911 1.00 13.84 208 ASN C C 1
ATOM 7125 O O . ASN C 1 208 ? 10.212 -14.513 -27.092 1.00 13.92 208 ASN C O 1
ATOM 7130 N N . LEU C 1 209 ? 9.666 -12.328 -27.330 1.00 13.47 209 LEU C N 1
ATOM 7131 C CA . LEU C 1 209 ? 10.943 -11.930 -27.936 1.00 13.64 209 LEU C CA 1
ATOM 7132 C C . LEU C 1 209 ? 11.692 -10.889 -27.106 1.00 13.45 209 LEU C C 1
ATOM 7133 O O . LEU C 1 209 ? 12.606 -10.209 -27.601 1.00 14.51 209 LEU C O 1
ATOM 7138 N N . SER C 1 210 ? 11.301 -10.787 -25.835 1.00 13.76 210 SER C N 1
ATOM 7139 C CA . SER C 1 210 ? 11.885 -9.813 -24.898 1.00 15.35 210 SER C CA 1
ATOM 7140 C C . SER C 1 210 ? 11.785 -8.363 -25.438 1.00 15.47 210 SER C C 1
ATOM 7141 O O . SER C 1 210 ? 12.760 -7.567 -25.336 1.00 16.60 210 SER C O 1
ATOM 7144 N N . LEU C 1 211 ? 10.631 -8.037 -26.017 1.00 13.59 211 LEU C N 1
ATOM 7145 C CA . LEU C 1 211 ? 10.417 -6.698 -26.606 1.00 13.15 211 LEU C CA 1
ATOM 7146 C C . LEU C 1 211 ? 9.219 -5.940 -26.026 1.00 13.03 211 LEU C C 1
ATOM 7147 O O . LEU C 1 211 ? 8.923 -4.830 -26.485 1.00 13.42 211 LEU C O 1
ATOM 7152 N N . GLY C 1 212 ? 8.509 -6.517 -25.056 1.00 13.40 212 GLY C N 1
ATOM 7153 C CA . GLY C 1 212 ? 7.315 -5.856 -24.499 1.00 13.02 212 GLY C CA 1
ATOM 7154 C C . GLY C 1 212 ? 7.582 -4.448 -23.957 1.00 12.75 212 GLY C C 1
ATOM 7155 O O . GLY C 1 212 ? 6.835 -3.502 -24.252 1.00 13.01 212 GLY C O 1
ATOM 7156 N N . VAL C 1 213 ? 8.637 -4.291 -23.166 1.00 12.85 213 VAL C N 1
ATOM 7157 C CA . VAL C 1 213 ? 8.937 -2.979 -22.561 1.00 13.34 213 VAL C CA 1
ATOM 7158 C C . VAL C 1 213 ? 9.328 -1.945 -23.623 1.00 12.61 213 VAL C C 1
ATOM 7159 O O . VAL C 1 213 ? 8.798 -0.834 -23.627 1.00 13.81 213 VAL C O 1
ATOM 7163 N N . ALA C 1 214 ? 10.214 -2.312 -24.542 1.00 12.76 214 ALA C N 1
ATOM 7164 C CA . ALA C 1 214 ? 10.627 -1.402 -25.616 1.00 13.45 214 ALA C CA 1
ATOM 7165 C C . ALA C 1 214 ? 9.452 -1.031 -26.502 1.00 13.56 214 ALA C C 1
ATOM 7166 O O . ALA C 1 214 ? 9.268 0.138 -26.853 1.00 13.59 214 ALA C O 1
ATOM 7168 N N . ASN C 1 215 ? 8.644 -2.031 -26.843 1.00 12.67 215 ASN C N 1
ATOM 7169 C CA . ASN C 1 215 ? 7.473 -1.768 -27.674 1.00 12.58 215 ASN C CA 1
ATOM 7170 C C . ASN C 1 215 ? 6.528 -0.804 -26.964 1.00 12.49 215 ASN C C 1
ATOM 7171 O O . ASN C 1 215 ? 5.917 0.041 -27.611 1.00 12.69 215 ASN C O 1
ATOM 7176 N N . SER C 1 216 ? 6.433 -0.921 -25.635 1.00 12.18 216 SER C N 1
ATOM 7177 C CA . SER C 1 216 ? 5.560 -0.029 -24.846 1.00 12.61 216 SER C CA 1
ATOM 7178 C C . SER C 1 216 ? 6.083 1.397 -24.835 1.00 13.45 216 SER C C 1
ATOM 7179 O O . SER C 1 216 ? 5.307 2.354 -24.962 1.00 13.07 216 SER C O 1
ATOM 7182 N N . VAL C 1 217 ? 7.401 1.548 -24.670 1.00 13.78 217 VAL C N 1
ATOM 7183 C CA . VAL C 1 217 ? 8.017 2.880 -24.751 1.00 14.49 217 VAL C CA 1
ATOM 7184 C C . VAL C 1 217 ? 7.782 3.509 -26.138 1.00 14.78 217 VAL C C 1
ATOM 7185 O O . VAL C 1 217 ? 7.329 4.665 -26.236 1.00 15.16 217 VAL C O 1
ATOM 7189 N N . LEU C 1 218 ? 8.025 2.744 -27.205 1.00 14.02 218 LEU C N 1
ATOM 7190 C CA . LEU C 1 218 ? 7.778 3.277 -28.553 1.00 14.87 218 LEU C CA 1
ATOM 7191 C C . LEU C 1 218 ? 6.308 3.599 -28.775 1.00 14.18 218 LEU C C 1
ATOM 7192 O O . LEU C 1 218 ? 5.981 4.593 -29.434 1.00 14.54 218 LEU C O 1
ATOM 7197 N N . ALA C 1 219 ? 5.408 2.770 -28.236 1.00 12.90 219 ALA C N 1
ATOM 7198 C CA . ALA C 1 219 ? 3.976 3.061 -28.359 1.00 12.91 219 ALA C CA 1
ATOM 7199 C C . ALA C 1 219 ? 3.652 4.423 -27.726 1.00 14.14 219 ALA C C 1
ATOM 7200 O O . ALA C 1 219 ? 3.031 5.269 -28.382 1.00 13.48 219 ALA C O 1
ATOM 7202 N N . TYR C 1 220 ? 4.127 4.655 -26.495 1.00 14.41 220 TYR C N 1
ATOM 7203 C CA . TYR C 1 220 ? 3.919 5.927 -25.840 1.00 14.77 220 TYR C CA 1
ATOM 7204 C C . TYR C 1 220 ? 4.496 7.083 -26.682 1.00 14.90 220 TYR C C 1
ATOM 7205 O O . TYR C 1 220 ? 3.846 8.121 -26.885 1.00 15.39 220 TYR C O 1
ATOM 7214 N N . GLN C 1 221 ? 5.720 6.904 -27.174 1.00 15.36 221 GLN C N 1
ATOM 7215 C CA . GLN C 1 221 ? 6.380 7.966 -27.928 1.00 16.09 221 GLN C CA 1
ATOM 7216 C C . GLN C 1 221 ? 5.661 8.321 -29.221 1.00 16.71 221 GLN C C 1
ATOM 7217 O O . GLN C 1 221 ? 5.847 9.437 -29.749 1.00 19.40 221 GLN C O 1
ATOM 7223 N N . ASN C 1 222 ? 4.846 7.393 -29.720 1.00 15.62 222 ASN C N 1
ATOM 7224 C CA . ASN C 1 222 ? 4.087 7.609 -30.936 1.00 16.34 222 ASN C CA 1
ATOM 7225 C C . ASN C 1 222 ? 2.615 7.911 -30.669 1.00 16.11 222 ASN C C 1
ATOM 7226 O O . ASN C 1 222 ? 1.805 7.934 -31.594 1.00 16.49 222 ASN C O 1
ATOM 7231 N N . GLY C 1 223 ? 2.295 8.135 -29.397 1.00 15.24 223 GLY C N 1
ATOM 7232 C CA . GLY C 1 223 ? 1.015 8.733 -29.021 1.00 14.78 223 GLY C CA 1
ATOM 7233 C C . GLY C 1 223 ? 0.063 7.886 -28.206 1.00 14.53 223 GLY C C 1
ATOM 7234 O O . GLY C 1 223 ? -1.046 8.341 -27.897 1.00 15.73 223 GLY C O 1
ATOM 7235 N N . ALA C 1 224 ? 0.478 6.672 -27.845 1.00 14.11 224 ALA C N 1
ATOM 7236 C CA . ALA C 1 224 ? -0.358 5.833 -26.980 1.00 14.42 224 ALA C CA 1
ATOM 7237 C C . ALA C 1 224 ? -0.361 6.421 -25.579 1.00 14.69 224 ALA C C 1
ATOM 7238 O O . ALA C 1 224 ? 0.682 6.877 -25.077 1.00 16.08 224 ALA C O 1
ATOM 7240 N N . ARG C 1 225 ? -1.538 6.460 -24.968 1.00 15.39 225 ARG C N 1
ATOM 7241 C CA . ARG C 1 225 ? -1.661 6.969 -23.609 1.00 15.69 225 ARG C CA 1
ATOM 7242 C C . ARG C 1 225 ? -2.049 5.945 -22.557 1.00 15.62 225 ARG C C 1
ATOM 7243 O O . ARG C 1 225 ? -2.128 6.263 -21.361 1.00 16.57 225 ARG C O 1
ATOM 7251 N N . GLN C 1 226 ? -2.265 4.710 -23.005 1.00 13.75 226 GLN C N 1
ATOM 7252 C CA . GLN C 1 226 ? -2.531 3.590 -22.093 1.00 13.61 226 GLN C CA 1
ATOM 7253 C C . GLN C 1 226 ? -1.595 2.448 -22.424 1.00 13.42 226 GLN C C 1
ATOM 7254 O O . GLN C 1 226 ? -1.403 2.142 -23.597 1.00 14.46 226 GLN C O 1
ATOM 7260 N N . ILE C 1 227 ? -1.024 1.829 -21.386 1.00 13.87 227 ILE C N 1
ATOM 7261 C CA . ILE C 1 227 ? -0.058 0.733 -21.549 1.00 13.95 227 ILE C CA 1
ATOM 7262 C C . ILE C 1 227 ? -0.368 -0.335 -20.519 1.00 13.79 227 ILE C C 1
ATOM 7263 O O . ILE C 1 227 ? -0.696 -0.009 -19.380 1.00 14.75 227 ILE C O 1
ATOM 7268 N N . ASP C 1 228 ? -0.308 -1.608 -20.904 1.00 13.02 228 ASP C N 1
ATOM 7269 C CA . ASP C 1 228 ? -0.526 -2.685 -19.931 1.00 12.10 228 ASP C CA 1
ATOM 7270 C C . ASP C 1 228 ? 0.772 -3.287 -19.437 1.00 11.95 228 ASP C C 1
ATOM 7271 O O . ASP C 1 228 ? 1.742 -3.416 -20.180 1.00 13.42 228 ASP C O 1
ATOM 7276 N N . GLY C 1 229 ? 0.754 -3.727 -18.186 1.00 12.46 229 GLY C N 1
ATOM 7277 C CA . GLY C 1 229 ? 1.830 -4.557 -17.649 1.00 13.44 229 GLY C CA 1
ATOM 7278 C C . GLY C 1 229 ? 1.248 -5.571 -16.692 1.00 12.96 229 GLY C C 1
ATOM 7279 O O . GLY C 1 229 ? 0.045 -5.547 -16.377 1.00 13.69 229 GLY C O 1
ATOM 7280 N N . ALA C 1 230 ? 2.103 -6.471 -16.217 1.00 12.56 230 ALA C N 1
ATOM 7281 C CA . ALA C 1 230 ? 1.749 -7.340 -15.096 1.00 12.91 230 ALA C CA 1
ATOM 7282 C C . ALA C 1 230 ? 2.931 -7.388 -14.145 1.00 13.52 230 ALA C C 1
ATOM 7283 O O . ALA C 1 230 ? 4.089 -7.387 -14.587 1.00 13.31 230 ALA C O 1
ATOM 7285 N N . LEU C 1 231 ? 2.655 -7.448 -12.847 1.00 12.98 231 LEU C N 1
ATOM 7286 C CA . LEU C 1 231 ? 3.752 -7.616 -11.871 1.00 13.70 231 LEU C CA 1
ATOM 7287 C C . LEU C 1 231 ? 4.496 -8.921 -12.135 1.00 14.08 231 LEU C C 1
ATOM 7288 O O . LEU C 1 231 ? 3.882 -9.946 -12.394 1.00 13.55 231 LEU C O 1
ATOM 7293 N N . CYS C 1 232 ? 5.824 -8.873 -12.068 1.00 14.02 232 CYS C N 1
ATOM 7294 C CA . CYS C 1 232 ? 6.681 -10.052 -12.342 1.00 15.39 232 CYS C CA 1
ATOM 7295 C C . CYS C 1 232 ? 6.499 -10.600 -13.752 1.00 15.36 232 CYS C C 1
ATOM 7296 O O . CYS C 1 232 ? 6.836 -11.748 -14.001 1.00 17.57 232 CYS C O 1
ATOM 7299 N N . ALA C 1 233 ? 5.950 -9.809 -14.674 1.00 14.43 233 ALA C N 1
ATOM 7300 C CA . ALA C 1 233 ? 5.618 -10.277 -16.019 1.00 14.62 233 ALA C CA 1
ATOM 7301 C C . ALA C 1 233 ? 4.545 -11.353 -16.042 1.00 14.65 233 ALA C C 1
ATOM 7302 O O . ALA C 1 233 ? 4.341 -11.988 -17.069 1.00 15.40 233 ALA C O 1
ATOM 7304 N N . LEU C 1 234 ? 3.847 -11.571 -14.928 1.00 14.47 234 LEU C N 1
ATOM 7305 C CA . LEU C 1 234 ? 2.904 -12.699 -14.851 1.00 15.42 234 LEU C CA 1
ATOM 7306 C C . LEU C 1 234 ? 1.827 -12.588 -15.932 1.00 15.35 234 LEU C C 1
ATOM 7307 O O . LEU C 1 234 ? 1.020 -11.649 -15.941 1.00 16.47 234 LEU C O 1
ATOM 7312 N N . GLY C 1 235 ? 1.799 -13.565 -16.821 1.00 15.57 235 GLY C N 1
ATOM 7313 C CA . GLY C 1 235 ? 0.929 -13.479 -17.983 1.00 14.77 235 GLY C CA 1
ATOM 7314 C C . GLY C 1 235 ? 1.184 -14.617 -18.929 1.00 14.76 235 GLY C C 1
ATOM 7315 O O . GLY C 1 235 ? 2.030 -15.469 -18.679 1.00 15.15 235 GLY C O 1
ATOM 7316 N N . ALA C 1 236 ? 0.436 -14.624 -20.028 1.00 14.69 236 ALA C N 1
ATOM 7317 C CA . ALA C 1 236 ? 0.564 -15.664 -21.039 1.00 14.64 236 ALA C CA 1
ATOM 7318 C C . ALA C 1 236 ? 1.921 -15.660 -21.746 1.00 14.83 236 ALA C C 1
ATOM 7319 O O . ALA C 1 236 ? 2.605 -14.638 -21.810 1.00 14.24 236 ALA C O 1
ATOM 7321 N N . GLY C 1 237 ? 2.283 -16.817 -22.308 1.00 14.50 237 GLY C N 1
ATOM 7322 C CA . GLY C 1 237 ? 3.553 -16.950 -23.035 1.00 14.65 237 GLY C CA 1
ATOM 7323 C C . GLY C 1 237 ? 4.738 -16.770 -22.092 1.00 14.60 237 GLY C C 1
ATOM 7324 O O . GLY C 1 237 ? 4.762 -17.318 -20.966 1.00 15.52 237 GLY C O 1
ATOM 7325 N N . ALA C 1 238 ? 5.712 -15.986 -22.554 1.00 14.65 238 ALA C N 1
ATOM 7326 C CA . ALA C 1 238 ? 6.862 -15.608 -21.728 1.00 15.25 238 ALA C CA 1
ATOM 7327 C C . ALA C 1 238 ? 6.474 -14.537 -20.718 1.00 14.89 238 ALA C C 1
ATOM 7328 O O . ALA C 1 238 ? 7.304 -14.136 -19.887 1.00 16.22 238 ALA C O 1
ATOM 7330 N N . GLY C 1 239 ? 5.232 -14.069 -20.788 1.00 14.21 239 GLY C N 1
ATOM 7331 C CA . GLY C 1 239 ? 4.744 -13.072 -19.854 1.00 14.28 239 GLY C CA 1
ATOM 7332 C C . GLY C 1 239 ? 4.390 -11.744 -20.489 1.00 14.22 239 GLY C C 1
ATOM 7333 O O . GLY C 1 239 ? 4.496 -11.584 -21.704 1.00 14.68 239 GLY C O 1
ATOM 7334 N N . ASN C 1 240 ? 3.944 -10.813 -19.649 1.00 13.94 240 ASN C N 1
ATOM 7335 C CA . ASN C 1 240 ? 3.590 -9.454 -20.071 1.00 14.58 240 ASN C CA 1
ATOM 7336 C C . ASN C 1 240 ? 4.745 -8.512 -19.742 1.00 14.07 240 ASN C C 1
ATOM 7337 O O . ASN C 1 240 ? 5.596 -8.819 -18.900 1.00 14.90 240 ASN C O 1
ATOM 7342 N N . SER C 1 241 ? 4.776 -7.349 -20.371 1.00 13.76 241 SER C N 1
ATOM 7343 C CA . SER C 1 241 ? 5.696 -6.298 -19.927 1.00 13.39 241 SER C CA 1
ATOM 7344 C C . SER C 1 241 ? 5.585 -6.138 -18.401 1.00 14.07 241 SER C C 1
ATOM 7345 O O . SER C 1 241 ? 4.488 -5.939 -17.900 1.00 13.42 241 SER C O 1
ATOM 7348 N N . PRO C 1 242 ? 6.705 -6.181 -17.649 1.00 13.90 242 PRO C N 1
ATOM 7349 C CA . PRO C 1 242 ? 6.513 -6.129 -16.188 1.00 13.95 242 PRO C CA 1
ATOM 7350 C C . PRO C 1 242 ? 6.121 -4.729 -15.691 1.00 13.72 242 PRO C C 1
ATOM 7351 O O . PRO C 1 242 ? 6.792 -3.752 -16.022 1.00 13.93 242 PRO C O 1
ATOM 7355 N N . THR C 1 243 ? 5.050 -4.648 -14.899 1.00 13.39 243 THR C N 1
ATOM 7356 C CA . THR C 1 243 ? 4.578 -3.377 -14.340 1.00 13.66 243 THR C CA 1
ATOM 7357 C C . THR C 1 243 ? 5.693 -2.621 -13.621 1.00 14.13 243 THR C C 1
ATOM 7358 O O . THR C 1 243 ? 5.847 -1.410 -13.792 1.00 14.36 243 THR C O 1
ATOM 7362 N N . GLU C 1 244 ? 6.486 -3.340 -12.837 1.00 13.80 244 GLU C N 1
ATOM 7363 C CA . GLU C 1 244 ? 7.554 -2.695 -12.080 1.00 14.38 244 GLU C CA 1
ATOM 7364 C C . GLU C 1 244 ? 8.647 -2.137 -12.988 1.00 14.20 244 GLU C C 1
ATOM 7365 O O . GLU C 1 244 ? 9.237 -1.084 -12.692 1.00 15.41 244 GLU C O 1
ATOM 7371 N N . ILE C 1 245 ? 8.915 -2.824 -14.099 1.00 14.02 245 ILE C N 1
ATOM 7372 C CA . ILE C 1 245 ? 9.876 -2.292 -15.060 1.00 14.33 245 ILE C CA 1
ATOM 7373 C C . ILE C 1 245 ? 9.312 -1.107 -15.859 1.00 13.71 245 ILE C C 1
ATOM 7374 O O . ILE C 1 245 ? 10.033 -0.147 -16.111 1.00 14.18 245 ILE C O 1
ATOM 7379 N N . LEU C 1 246 ? 8.034 -1.169 -16.241 1.00 13.65 246 LEU C N 1
ATOM 7380 C CA . LEU C 1 246 ? 7.394 -0.033 -16.896 1.00 13.75 246 LEU C CA 1
ATOM 7381 C C . LEU C 1 246 ? 7.467 1.187 -15.993 1.00 14.47 246 LEU C C 1
ATOM 7382 O O . LEU C 1 246 ? 7.783 2.291 -16.457 1.00 14.53 246 LEU C O 1
ATOM 7387 N N . ALA C 1 247 ? 7.165 0.994 -14.707 1.00 14.50 247 ALA C N 1
ATOM 7388 C CA . ALA C 1 247 ? 7.209 2.107 -13.768 1.00 15.04 247 ALA C CA 1
ATOM 7389 C C . ALA C 1 247 ? 8.609 2.712 -13.702 1.00 15.15 247 ALA C C 1
ATOM 7390 O O . ALA C 1 247 ? 8.780 3.933 -13.784 1.00 15.45 247 ALA C O 1
ATOM 7392 N N . ALA C 1 248 ? 9.614 1.860 -13.565 1.00 14.81 248 ALA C N 1
ATOM 7393 C CA . ALA C 1 248 ? 11.009 2.325 -13.456 1.00 14.54 248 ALA C CA 1
ATOM 7394 C C . ALA C 1 248 ? 11.478 3.012 -14.738 1.00 14.74 248 ALA C C 1
ATOM 7395 O O . ALA C 1 248 ? 12.138 4.057 -14.689 1.00 15.43 248 ALA C O 1
ATOM 7397 N N . THR C 1 249 ? 11.149 2.407 -15.880 1.00 14.73 249 THR C N 1
ATOM 7398 C CA . THR C 1 249 ? 11.622 2.913 -17.164 1.00 15.24 249 THR C CA 1
ATOM 7399 C C . THR C 1 249 ? 10.954 4.239 -17.518 1.00 14.92 249 THR C C 1
ATOM 7400 O O . THR C 1 249 ? 11.631 5.160 -17.959 1.00 15.72 249 THR C O 1
ATOM 7404 N N . PHE C 1 250 ? 9.637 4.349 -17.328 1.00 15.29 250 PHE C N 1
ATOM 7405 C CA . PHE C 1 250 ? 8.973 5.616 -17.605 1.00 15.54 250 PHE C CA 1
ATOM 7406 C C . PHE C 1 250 ? 9.502 6.711 -16.694 1.00 16.55 250 PHE C C 1
ATOM 7407 O O . PHE C 1 250 ? 9.682 7.843 -17.129 1.00 16.73 250 PHE C O 1
ATOM 7415 N N . GLU C 1 251 ? 9.789 6.361 -15.445 1.00 15.96 251 GLU C N 1
ATOM 7416 C CA . GLU C 1 251 ? 10.382 7.342 -14.535 1.00 16.98 251 GLU C CA 1
ATOM 7417 C C . GLU C 1 251 ? 11.748 7.828 -15.023 1.00 18.06 251 GLU C C 1
ATOM 7418 O O . GLU C 1 251 ? 12.023 9.052 -15.013 1.00 18.89 251 GLU C O 1
ATOM 7424 N N . ARG C 1 252 ? 12.599 6.898 -15.467 1.00 17.65 252 ARG C N 1
ATOM 7425 C CA . ARG C 1 252 ? 13.889 7.277 -16.069 1.00 19.17 252 ARG C CA 1
ATOM 7426 C C . ARG C 1 252 ? 13.718 8.215 -17.262 1.00 19.42 252 ARG C C 1
ATOM 7427 O O . ARG C 1 252 ? 14.537 9.125 -17.481 1.00 20.91 252 ARG C O 1
ATOM 7435 N N . LEU C 1 253 ? 12.650 8.000 -18.029 1.00 18.45 253 LEU C N 1
ATOM 7436 C CA . LEU C 1 253 ? 12.324 8.828 -19.193 1.00 18.36 253 LEU C CA 1
ATOM 7437 C C . LEU C 1 253 ? 11.560 10.122 -18.864 1.00 18.77 253 LEU C C 1
ATOM 7438 O O . LEU C 1 253 ? 11.197 10.871 -19.775 1.00 19.66 253 LEU C O 1
ATOM 7443 N N A ASN C 1 254 ? 11.354 10.391 -17.576 0.70 18.91 254 ASN C N 1
ATOM 7444 N N B ASN C 1 254 ? 11.259 10.332 -17.581 0.30 19.05 254 ASN C N 1
ATOM 7445 C CA A ASN C 1 254 ? 10.656 11.600 -17.124 0.70 19.86 254 ASN C CA 1
ATOM 7446 C CA B ASN C 1 254 ? 10.438 11.458 -17.107 0.30 19.54 254 ASN C CA 1
ATOM 7447 C C A ASN C 1 254 ? 9.261 11.712 -17.713 0.70 19.33 254 ASN C C 1
ATOM 7448 C C B ASN C 1 254 ? 8.983 11.456 -17.611 0.30 19.28 254 ASN C C 1
ATOM 7449 O O A ASN C 1 254 ? 8.791 12.778 -18.113 0.70 20.29 254 ASN C O 1
ATOM 7450 O O B ASN C 1 254 ? 8.370 12.515 -17.755 0.30 19.18 254 ASN C O 1
ATOM 7459 N N A ILE C 1 255 ? 8.604 10.552 -17.762 0.50 18.84 255 ILE C N 1
ATOM 7460 N N B ILE C 1 255 ? 8.430 10.267 -17.862 0.50 18.62 255 ILE C N 1
ATOM 7461 C CA A ILE C 1 255 ? 7.220 10.428 -18.168 0.50 18.69 255 ILE C CA 1
ATOM 7462 C CA B ILE C 1 255 ? 7.048 10.149 -18.279 0.50 18.89 255 ILE C CA 1
ATOM 7463 C C A ILE C 1 255 ? 6.431 9.970 -16.952 0.50 18.65 255 ILE C C 1
ATOM 7464 C C B ILE C 1 255 ? 6.234 9.804 -17.049 0.50 18.73 255 ILE C C 1
ATOM 7465 O O A ILE C 1 255 ? 6.735 8.938 -16.363 0.50 19.35 255 ILE C O 1
ATOM 7466 O O B ILE C 1 255 ? 6.348 8.695 -16.522 0.50 19.45 255 ILE C O 1
ATOM 7475 N N . GLU C 1 256 ? 5.429 10.756 -16.578 1.00 19.31 256 GLU C N 1
ATOM 7476 C CA . GLU C 1 256 ? 4.630 10.514 -15.376 1.00 20.22 256 GLU C CA 1
ATOM 7477 C C . GLU C 1 256 ? 3.698 9.331 -15.547 1.00 19.51 256 GLU C C 1
ATOM 7478 O O . GLU C 1 256 ? 2.957 9.239 -16.553 1.00 20.71 256 GLU C O 1
ATOM 7484 N N . THR C 1 257 ? 3.746 8.417 -14.582 1.00 19.60 257 THR C N 1
ATOM 7485 C CA . THR C 1 257 ? 2.798 7.307 -14.549 1.00 19.45 257 THR C CA 1
ATOM 7486 C C . THR C 1 257 ? 1.886 7.346 -13.328 1.00 19.90 257 THR C C 1
ATOM 7487 O O . THR C 1 257 ? 0.831 6.698 -13.310 1.00 20.29 257 THR C O 1
ATOM 7491 N N . GLY C 1 258 ? 2.312 8.047 -12.285 1.00 20.55 258 GLY C N 1
ATOM 7492 C CA . GLY C 1 258 ? 1.597 8.018 -11.009 1.00 21.22 258 GLY C CA 1
ATOM 7493 C C . GLY C 1 258 ? 1.877 6.795 -10.153 1.00 20.93 258 GLY C C 1
ATOM 7494 O O . GLY C 1 258 ? 1.338 6.665 -9.047 1.00 22.06 258 GLY C O 1
ATOM 7495 N N . VAL C 1 259 ? 2.732 5.904 -10.654 1.00 19.70 259 VAL C N 1
ATOM 7496 C CA . VAL C 1 259 ? 3.043 4.686 -9.940 1.00 19.12 259 VAL C CA 1
ATOM 7497 C C . VAL C 1 259 ? 4.375 4.872 -9.236 1.00 19.59 259 VAL C C 1
ATOM 7498 O O . VAL C 1 259 ? 5.377 5.212 -9.869 1.00 20.61 259 VAL C O 1
ATOM 7502 N N . ASN C 1 260 ? 4.372 4.631 -7.938 1.00 19.11 260 ASN C N 1
ATOM 7503 C CA . ASN C 1 260 ? 5.586 4.736 -7.126 1.00 18.68 260 ASN C CA 1
ATOM 7504 C C . ASN C 1 260 ? 6.481 3.532 -7.431 1.00 18.82 260 ASN C C 1
ATOM 7505 O O . ASN C 1 260 ? 6.070 2.381 -7.261 1.00 18.19 260 ASN C O 1
ATOM 7510 N N . VAL C 1 261 ? 7.683 3.815 -7.931 1.00 18.15 261 VAL C N 1
ATOM 7511 C CA . VAL C 1 261 ? 8.585 2.764 -8.394 1.00 18.07 261 VAL C CA 1
ATOM 7512 C C . VAL C 1 261 ? 8.985 1.815 -7.259 1.00 18.04 261 VAL C C 1
ATOM 7513 O O . VAL C 1 261 ? 8.902 0.591 -7.420 1.00 17.46 261 VAL C O 1
ATOM 7517 N N . GLN C 1 262 ? 9.385 2.362 -6.113 1.00 18.26 262 GLN C N 1
ATOM 7518 C CA . GLN C 1 262 ? 9.746 1.486 -4.987 1.00 18.94 262 GLN C CA 1
ATOM 7519 C C . GLN C 1 262 ? 8.594 0.576 -4.562 1.00 18.43 262 GLN C C 1
ATOM 7520 O O . GLN C 1 262 ? 8.796 -0.603 -4.297 1.00 18.22 262 GLN C O 1
ATOM 7526 N N . ALA C 1 263 ? 7.388 1.130 -4.497 1.00 17.39 263 ALA C N 1
ATOM 7527 C CA . ALA C 1 263 ? 6.213 0.328 -4.163 1.00 18.02 263 ALA C CA 1
ATOM 7528 C C . ALA C 1 263 ? 5.906 -0.752 -5.199 1.00 17.56 263 ALA C C 1
ATOM 7529 O O . ALA C 1 263 ? 5.517 -1.858 -4.818 1.00 17.24 263 ALA C O 1
ATOM 7531 N N . ALA C 1 264 ? 6.088 -0.443 -6.490 1.00 16.69 264 ALA C N 1
ATOM 7532 C CA . ALA C 1 264 ? 5.843 -1.425 -7.556 1.00 16.06 264 ALA C CA 1
ATOM 7533 C C . ALA C 1 264 ? 6.869 -2.546 -7.451 1.00 16.10 264 ALA C C 1
ATOM 7534 O O . ALA C 1 264 ? 6.527 -3.728 -7.574 1.00 15.74 264 ALA C O 1
ATOM 7536 N N . LEU C 1 265 ? 8.115 -2.170 -7.196 1.00 16.51 265 LEU C N 1
ATOM 7537 C CA . LEU C 1 265 ? 9.188 -3.161 -7.037 1.00 16.27 265 LEU C CA 1
ATOM 7538 C C . LEU C 1 265 ? 8.892 -4.090 -5.861 1.00 16.40 265 LEU C C 1
ATOM 7539 O O . LEU C 1 265 ? 9.063 -5.312 -5.963 1.00 16.90 265 LEU C O 1
ATOM 7544 N N . ALA C 1 266 ? 8.436 -3.513 -4.754 1.00 16.59 266 ALA C N 1
ATOM 7545 C CA . ALA C 1 266 ? 8.124 -4.301 -3.565 1.00 17.43 266 ALA C CA 1
ATOM 7546 C C . ALA C 1 266 ? 6.895 -5.203 -3.780 1.00 17.06 266 ALA C C 1
ATOM 7547 O O . ALA C 1 266 ? 6.861 -6.328 -3.289 1.00 17.82 266 ALA C O 1
ATOM 7549 N N . ALA C 1 267 ? 5.893 -4.711 -4.513 1.00 16.69 267 ALA C N 1
ATOM 7550 C CA . ALA C 1 267 ? 4.690 -5.522 -4.801 1.00 16.67 267 ALA C CA 1
ATOM 7551 C C . ALA C 1 267 ? 5.100 -6.752 -5.604 1.00 16.36 267 ALA C C 1
ATOM 7552 O O . ALA C 1 267 ? 4.682 -7.871 -5.312 1.00 16.62 267 ALA C O 1
ATOM 7554 N N . ALA C 1 268 ? 5.919 -6.538 -6.629 1.00 15.86 268 ALA C N 1
ATOM 7555 C CA . ALA C 1 268 ? 6.389 -7.648 -7.445 1.00 16.11 268 ALA C CA 1
ATOM 7556 C C . ALA C 1 268 ? 7.197 -8.647 -6.629 1.00 17.27 268 ALA C C 1
ATOM 7557 O O . ALA C 1 268 ? 6.941 -9.847 -6.680 1.00 18.00 268 ALA C O 1
ATOM 7559 N N . GLU C 1 269 ? 8.143 -8.143 -5.842 1.00 17.60 269 GLU C N 1
ATOM 7560 C CA . GLU C 1 269 ? 9.081 -9.015 -5.139 1.00 18.88 269 GLU C CA 1
ATOM 7561 C C . GLU C 1 269 ? 8.460 -9.729 -3.938 1.00 19.27 269 GLU C C 1
ATOM 7562 O O . GLU C 1 269 ? 8.732 -10.916 -3.711 1.00 19.90 269 GLU C O 1
ATOM 7568 N N . GLU C 1 270 ? 7.598 -9.018 -3.204 1.00 19.74 270 GLU C N 1
ATOM 7569 C CA . GLU C 1 270 ? 7.155 -9.474 -1.874 1.00 20.10 270 GLU C CA 1
ATOM 7570 C C . GLU C 1 270 ? 5.734 -10.014 -1.868 1.00 19.73 270 GLU C C 1
ATOM 7571 O O . GLU C 1 270 ? 5.361 -10.770 -0.968 1.00 21.09 270 GLU C O 1
ATOM 7577 N N . VAL C 1 271 ? 4.936 -9.622 -2.861 1.00 18.79 271 VAL C N 1
ATOM 7578 C CA . VAL C 1 271 ? 3.541 -10.090 -2.906 1.00 18.62 271 VAL C CA 1
ATOM 7579 C C . VAL C 1 271 ? 3.321 -11.121 -4.022 1.00 18.02 271 VAL C C 1
ATOM 7580 O O . VAL C 1 271 ? 2.799 -12.204 -3.768 1.00 19.40 271 VAL C O 1
ATOM 7584 N N . VAL C 1 272 ? 3.741 -10.800 -5.243 1.00 16.91 272 VAL C N 1
ATOM 7585 C CA . VAL C 1 272 ? 3.450 -11.652 -6.399 1.00 16.56 272 VAL C CA 1
ATOM 7586 C C . VAL C 1 272 ? 4.470 -12.783 -6.550 1.00 17.72 272 VAL C C 1
ATOM 7587 O O . VAL C 1 272 ? 4.089 -13.954 -6.712 1.00 17.96 272 VAL C O 1
ATOM 7591 N N . ARG C 1 273 ? 5.759 -12.456 -6.461 1.00 17.79 273 ARG C N 1
ATOM 7592 C CA . ARG C 1 273 ? 6.773 -13.485 -6.664 1.00 19.10 273 ARG C CA 1
ATOM 7593 C C . ARG C 1 273 ? 6.535 -14.759 -5.824 1.00 19.27 273 ARG C C 1
ATOM 7594 O O . ARG C 1 273 ? 6.672 -15.868 -6.364 1.00 18.71 273 ARG C O 1
ATOM 7602 N N . PRO C 1 274 ? 6.176 -14.611 -4.531 1.00 20.14 274 PRO C N 1
ATOM 7603 C CA . PRO C 1 274 ? 6.001 -15.818 -3.717 1.00 21.13 274 PRO C CA 1
ATOM 7604 C C . PRO C 1 274 ? 4.919 -16.787 -4.198 1.00 21.60 274 PRO C C 1
ATOM 7605 O O . PRO C 1 274 ? 5.002 -17.987 -3.883 1.00 23.05 274 PRO C O 1
ATOM 7609 N N . TYR C 1 275 ? 3.924 -16.305 -4.943 1.00 21.37 275 TYR C N 1
ATOM 7610 C CA . TYR C 1 275 ? 2.877 -17.218 -5.431 1.00 20.65 275 TYR C CA 1
ATOM 7611 C C . TYR C 1 275 ? 3.043 -17.687 -6.874 1.00 20.99 275 TYR C C 1
ATOM 7612 O O . TYR C 1 275 ? 2.220 -18.463 -7.372 1.00 21.78 275 TYR C O 1
ATOM 7621 N N . LEU C 1 276 ? 4.104 -17.236 -7.541 1.00 21.26 276 LEU C N 1
ATOM 7622 C CA . LEU C 1 276 ? 4.353 -17.669 -8.927 1.00 22.34 276 LEU C CA 1
ATOM 7623 C C . LEU C 1 276 ? 4.517 -19.196 -8.981 1.00 22.84 276 LEU C C 1
ATOM 7624 O O . LEU C 1 276 ? 5.240 -19.761 -8.170 1.00 23.36 276 LEU C O 1
ATOM 7629 N N . PRO C 1 277 ? 3.813 -19.872 -9.917 1.00 23.71 277 PRO C N 1
ATOM 7630 C CA . PRO C 1 277 ? 4.010 -21.324 -10.140 1.00 24.21 277 PRO C CA 1
ATOM 7631 C C . PRO C 1 277 ? 5.416 -21.605 -10.662 1.00 23.61 277 PRO C C 1
ATOM 7632 O O . PRO C 1 277 ? 6.037 -22.603 -10.289 1.00 25.35 277 PRO C O 1
ATOM 7636 N N . ARG C 1 278 ? 5.905 -20.709 -11.515 1.00 22.47 278 ARG C N 1
ATOM 7637 C CA . ARG C 1 278 ? 7.278 -20.719 -12.006 1.00 21.18 278 ARG C CA 1
ATOM 7638 C C . ARG C 1 278 ? 7.506 -19.305 -12.517 1.00 20.29 278 ARG C C 1
ATOM 7639 O O . ARG C 1 278 ? 6.543 -18.554 -12.692 1.00 19.62 278 ARG C O 1
ATOM 7647 N N . LEU C 1 279 ? 8.759 -18.922 -12.734 1.00 20.08 279 LEU C N 1
ATOM 7648 C CA . LEU C 1 279 ? 9.041 -17.600 -13.298 1.00 19.99 279 LEU C CA 1
ATOM 7649 C C . LEU C 1 279 ? 8.605 -17.500 -14.750 1.00 19.71 279 LEU C C 1
ATOM 7650 O O . LEU C 1 279 ? 8.867 -18.409 -15.539 1.00 19.24 279 LEU C O 1
ATOM 7655 N N . PRO C 1 280 ? 7.944 -16.385 -15.116 1.00 19.43 280 PRO C N 1
ATOM 7656 C CA . PRO C 1 280 ? 7.734 -16.097 -16.538 1.00 19.59 280 PRO C CA 1
ATOM 7657 C C . PRO C 1 280 ? 9.086 -16.098 -17.244 1.00 19.17 280 PRO C C 1
ATOM 7658 O O . PRO C 1 280 ? 10.051 -15.526 -16.728 1.00 20.31 280 PRO C O 1
ATOM 7662 N N . TRP C 1 281 ? 9.169 -16.784 -18.378 1.00 18.17 281 TRP C N 1
ATOM 7663 C CA . TRP C 1 281 ? 10.472 -17.102 -18.975 1.00 18.89 281 TRP C CA 1
ATOM 7664 C C . TRP C 1 281 ? 10.320 -17.370 -20.452 1.00 17.33 281 TRP C C 1
ATOM 7665 O O . TRP C 1 281 ? 9.416 -18.097 -20.873 1.00 16.62 281 TRP C O 1
ATOM 7676 N N . ALA C 1 282 ? 11.210 -16.789 -21.250 1.00 17.38 282 ALA C N 1
ATOM 7677 C CA . ALA C 1 282 ? 11.226 -17.042 -22.685 1.00 17.13 282 ALA C CA 1
ATOM 7678 C C . ALA C 1 282 ? 12.000 -18.327 -22.960 1.00 17.82 282 ALA C C 1
ATOM 7679 O O . ALA C 1 282 ? 13.192 -18.305 -23.322 1.00 18.89 282 ALA C O 1
ATOM 7681 N N . ASP C 1 283 ? 11.327 -19.455 -22.743 1.00 17.45 283 ASP C N 1
ATOM 7682 C CA . ASP C 1 283 ? 11.892 -20.759 -23.111 1.00 18.17 283 ASP C CA 1
ATOM 7683 C C . ASP C 1 283 ? 11.733 -20.956 -24.627 1.00 16.85 283 ASP C C 1
ATOM 7684 O O . ASP C 1 283 ? 11.183 -20.092 -25.326 1.00 16.61 283 ASP C O 1
ATOM 7689 N N . ARG C 1 284 ? 12.215 -22.074 -25.162 1.00 16.76 284 ARG C N 1
ATOM 7690 C CA . ARG C 1 284 ? 12.076 -22.337 -26.591 1.00 15.96 284 ARG C CA 1
ATOM 7691 C C . ARG C 1 284 ? 10.625 -22.219 -27.078 1.00 16.40 284 ARG C C 1
ATOM 7692 O O . ARG C 1 284 ? 10.355 -21.614 -28.114 1.00 16.76 284 ARG C O 1
ATOM 7700 N N . ALA C 1 285 ? 9.701 -22.811 -26.336 1.00 16.74 285 ALA C N 1
ATOM 7701 C CA . ALA C 1 285 ? 8.298 -22.793 -26.764 1.00 15.42 285 ALA C CA 1
ATOM 7702 C C . ALA C 1 285 ? 7.744 -21.367 -26.835 1.00 15.75 285 ALA C C 1
ATOM 7703 O O . ALA C 1 285 ? 7.093 -20.998 -27.824 1.00 15.25 285 ALA C O 1
ATOM 7705 N N . ALA C 1 286 ? 8.041 -20.558 -25.820 1.00 15.59 286 ALA C N 1
ATOM 7706 C CA . ALA C 1 286 ? 7.544 -19.166 -25.820 1.00 14.88 286 ALA C CA 1
ATOM 7707 C C . ALA C 1 286 ? 8.178 -18.351 -26.949 1.00 15.16 286 ALA C C 1
ATOM 7708 O O . ALA C 1 286 ? 7.510 -17.536 -27.594 1.00 14.21 286 ALA C O 1
ATOM 7710 N N . ILE C 1 287 ? 9.471 -18.554 -27.202 1.00 14.48 287 ILE C N 1
ATOM 7711 C CA . ILE C 1 287 ? 10.126 -17.821 -28.281 1.00 14.64 287 ILE C CA 1
ATOM 7712 C C . ILE C 1 287 ? 9.525 -18.212 -29.619 1.00 15.14 287 ILE C C 1
ATOM 7713 O O . ILE C 1 287 ? 9.302 -17.353 -30.469 1.00 15.87 287 ILE C O 1
ATOM 7718 N N . VAL C 1 288 ? 9.250 -19.506 -29.818 1.00 15.12 288 VAL C N 1
ATOM 7719 C CA . VAL C 1 288 ? 8.564 -19.955 -31.017 1.00 15.59 288 VAL C CA 1
ATOM 7720 C C . VAL C 1 288 ? 7.206 -19.254 -31.183 1.00 14.55 288 VAL C C 1
ATOM 7721 O O . VAL C 1 288 ? 6.845 -18.884 -32.308 1.00 14.96 288 VAL C O 1
ATOM 7725 N N . GLN C 1 289 ? 6.488 -19.024 -30.087 1.00 14.10 289 GLN C N 1
ATOM 7726 C CA . GLN C 1 289 ? 5.225 -18.266 -30.185 1.00 13.66 289 GLN C CA 1
ATOM 7727 C C . GLN C 1 289 ? 5.446 -16.869 -30.767 1.00 13.47 289 GLN C C 1
ATOM 7728 O O . GLN C 1 289 ? 4.662 -16.403 -31.598 1.00 14.13 289 GLN C O 1
ATOM 7734 N N . GLY C 1 290 ? 6.494 -16.177 -30.308 1.00 12.64 290 GLY C N 1
ATOM 7735 C CA . GLY C 1 290 ? 6.784 -14.843 -30.814 1.00 14.17 290 GLY C CA 1
ATOM 7736 C C . GLY C 1 290 ? 7.264 -14.865 -32.247 1.00 14.46 290 GLY C C 1
ATOM 7737 O O . GLY C 1 290 ? 6.881 -14.036 -33.056 1.00 15.83 290 GLY C O 1
ATOM 7738 N N . TYR C 1 291 ? 8.129 -15.830 -32.558 1.00 15.17 291 TYR C N 1
ATOM 7739 C CA . TYR C 1 291 ? 8.660 -15.970 -33.897 1.00 16.75 291 TYR C CA 1
ATOM 7740 C C . TYR C 1 291 ? 7.571 -16.317 -34.926 1.00 17.25 291 TYR C C 1
ATOM 7741 O O . TYR C 1 291 ? 7.526 -15.725 -36.011 1.00 19.01 291 TYR C O 1
ATOM 7750 N N . ALA C 1 292 ? 6.695 -17.253 -34.565 1.00 16.45 292 ALA C N 1
ATOM 7751 C CA . ALA C 1 292 ? 5.707 -17.808 -35.493 1.00 16.71 292 ALA C CA 1
ATOM 7752 C C . ALA C 1 292 ? 4.358 -17.107 -35.392 1.00 16.98 292 ALA C C 1
ATOM 7753 O O . ALA C 1 292 ? 3.465 -17.373 -36.190 1.00 18.74 292 ALA C O 1
ATOM 7755 N N . GLY C 1 293 ? 4.208 -16.234 -34.398 1.00 16.45 293 GLY C N 1
ATOM 7756 C CA . GLY C 1 293 ? 3.000 -15.414 -34.271 1.00 15.98 293 GLY C CA 1
ATOM 7757 C C . GLY C 1 293 ? 1.809 -16.150 -33.689 1.00 15.48 293 GLY C C 1
ATOM 7758 O O . GLY C 1 293 ? 0.679 -15.988 -34.159 1.00 16.25 293 GLY C O 1
ATOM 7759 N N . VAL C 1 294 ? 2.069 -16.924 -32.645 1.00 14.60 294 VAL C N 1
ATOM 7760 C CA . VAL C 1 294 ? 1.055 -17.717 -31.958 1.00 14.92 294 VAL C CA 1
ATOM 7761 C C . VAL C 1 294 ? 0.516 -17.009 -30.707 1.00 14.92 294 VAL C C 1
ATOM 7762 O O . VAL C 1 294 ? 1.288 -16.522 -29.877 1.00 15.04 294 VAL C O 1
ATOM 7766 N N . TYR C 1 295 ? -0.813 -16.961 -30.583 1.00 14.32 295 TYR C N 1
ATOM 7767 C CA . TYR C 1 295 ? -1.494 -16.408 -29.420 1.00 13.78 295 TYR C CA 1
ATOM 7768 C C . TYR C 1 295 ? -0.857 -16.928 -28.125 1.00 14.11 295 TYR C C 1
ATOM 7769 O O . TYR C 1 295 ? -0.722 -18.141 -27.952 1.00 13.72 295 TYR C O 1
ATOM 7778 N N . SER C 1 296 ? -0.449 -16.027 -27.242 1.00 13.29 296 SER C N 1
ATOM 7779 C CA . SER C 1 296 ? 0.399 -16.438 -26.125 1.00 13.68 296 SER C CA 1
ATOM 7780 C C . SER C 1 296 ? -0.232 -17.425 -25.150 1.00 13.52 296 SER C C 1
ATOM 7781 O O . SER C 1 296 ? 0.493 -18.278 -24.601 1.00 13.52 296 SER C O 1
ATOM 7784 N N . SER C 1 297 ? -1.554 -17.346 -24.951 1.00 13.06 297 SER C N 1
ATOM 7785 C CA . SER C 1 297 ? -2.229 -18.212 -23.990 1.00 14.01 297 SER C CA 1
ATOM 7786 C C . SER C 1 297 ? -2.241 -19.669 -24.434 1.00 14.09 297 SER C C 1
ATOM 7787 O O . SER C 1 297 ? -2.630 -20.530 -23.664 1.00 14.42 297 SER C O 1
ATOM 7790 N N . PHE C 1 298 ? -1.788 -19.946 -25.649 1.00 13.03 298 PHE C N 1
ATOM 7791 C CA . PHE C 1 298 ? -1.704 -21.346 -26.078 1.00 12.87 298 PHE C CA 1
ATOM 7792 C C . PHE C 1 298 ? -0.631 -22.097 -25.305 1.00 13.70 298 PHE C C 1
ATOM 7793 O O . PHE C 1 298 ? -0.648 -23.336 -25.301 1.00 13.43 298 PHE C O 1
ATOM 7801 N N . LEU C 1 299 ? 0.299 -21.391 -24.644 1.00 12.45 299 LEU C N 1
ATOM 7802 C CA . LEU C 1 299 ? 1.514 -22.068 -24.105 1.00 13.33 299 LEU C CA 1
ATOM 7803 C C . LEU C 1 299 ? 1.254 -23.265 -23.178 1.00 13.56 299 LEU C C 1
ATOM 7804 O O . LEU C 1 299 ? 1.722 -24.373 -23.468 1.00 13.88 299 LEU C O 1
ATOM 7809 N N A LEU C 1 300 ? 0.520 -23.063 -22.079 0.80 13.56 300 LEU C N 1
ATOM 7810 N N B LEU C 1 300 ? 0.538 -23.045 -22.073 0.20 13.31 300 LEU C N 1
ATOM 7811 C CA A LEU C 1 300 ? 0.345 -24.165 -21.121 0.80 13.27 300 LEU C CA 1
ATOM 7812 C CA B LEU C 1 300 ? 0.291 -24.115 -21.098 0.20 13.17 300 LEU C CA 1
ATOM 7813 C C A LEU C 1 300 ? -0.496 -25.294 -21.704 0.80 13.55 300 LEU C C 1
ATOM 7814 C C B LEU C 1 300 ? -0.497 -25.272 -21.693 0.20 13.32 300 LEU C C 1
ATOM 7815 O O A LEU C 1 300 ? -0.298 -26.461 -21.368 0.80 14.07 300 LEU C O 1
ATOM 7816 O O B LEU C 1 300 ? -0.272 -26.432 -21.341 0.20 13.69 300 LEU C O 1
ATOM 7825 N N . HIS C 1 301 ? -1.418 -24.946 -22.594 1.00 13.20 301 HIS C N 1
ATOM 7826 C CA . HIS C 1 301 ? -2.224 -25.958 -23.279 1.00 12.73 301 HIS C CA 1
ATOM 7827 C C . HIS C 1 301 ? -1.360 -26.798 -24.217 1.00 13.23 301 HIS C C 1
ATOM 7828 O O . HIS C 1 301 ? -1.550 -28.013 -24.335 1.00 13.03 301 HIS C O 1
ATOM 7835 N N . ALA C 1 302 ? -0.380 -26.158 -24.858 1.00 12.67 302 ALA C N 1
ATOM 7836 C CA . ALA C 1 302 ? 0.581 -26.906 -25.688 1.00 12.81 302 ALA C CA 1
ATOM 7837 C C . ALA C 1 302 ? 1.506 -27.767 -24.833 1.00 13.73 302 ALA C C 1
ATOM 7838 O O . ALA C 1 302 ? 1.838 -28.879 -25.226 1.00 13.76 302 ALA C O 1
ATOM 7840 N N . GLU C 1 303 ? 1.929 -27.252 -23.677 1.00 13.58 303 GLU C N 1
ATOM 7841 C CA . GLU C 1 303 ? 2.728 -28.091 -22.777 1.00 14.22 303 GLU C CA 1
ATOM 7842 C C . GLU C 1 303 ? 1.962 -29.328 -22.337 1.00 14.32 303 GLU C C 1
ATOM 7843 O O . GLU C 1 303 ? 2.522 -30.432 -22.266 1.00 15.33 303 GLU C O 1
ATOM 7849 N N . ARG C 1 304 ? 0.681 -29.145 -22.040 1.00 14.11 304 ARG C N 1
ATOM 7850 C CA . ARG C 1 304 ? -0.154 -30.249 -21.592 1.00 14.17 304 ARG C CA 1
ATOM 7851 C C . ARG C 1 304 ? -0.313 -31.270 -22.711 1.00 14.24 304 ARG C C 1
ATOM 7852 O O . ARG C 1 304 ? -0.182 -32.463 -22.476 1.00 14.96 304 ARG C O 1
ATOM 7860 N N . ALA C 1 305 ? -0.585 -30.813 -23.929 1.00 13.41 305 ALA C N 1
ATOM 7861 C CA . ALA C 1 305 ? -0.692 -31.709 -25.071 1.00 13.89 305 ALA C CA 1
ATOM 7862 C C . ALA C 1 305 ? 0.637 -32.399 -25.395 1.00 14.33 305 ALA C C 1
ATOM 7863 O O . ALA C 1 305 ? 0.660 -33.577 -25.791 1.00 15.64 305 ALA C O 1
ATOM 7865 N N . ALA C 1 306 ? 1.746 -31.679 -25.217 1.00 13.72 306 ALA C N 1
ATOM 7866 C CA . ALA C 1 306 ? 3.070 -32.289 -25.441 1.00 14.41 306 ALA C CA 1
ATOM 7867 C C . ALA C 1 306 ? 3.270 -33.527 -24.570 1.00 15.22 306 ALA C C 1
ATOM 7868 O O . ALA C 1 306 ? 3.744 -34.570 -25.050 1.00 16.04 306 ALA C O 1
ATOM 7870 N N A GLU C 1 307 ? 2.901 -33.439 -23.297 0.30 15.37 307 GLU C N 1
ATOM 7871 N N B GLU C 1 307 ? 2.927 -33.406 -23.293 0.70 15.71 307 GLU C N 1
ATOM 7872 C CA A GLU C 1 307 ? 3.087 -34.566 -22.378 0.30 16.07 307 GLU C CA 1
ATOM 7873 C CA B GLU C 1 307 ? 3.052 -34.519 -22.358 0.70 16.92 307 GLU C CA 1
ATOM 7874 C C A GLU C 1 307 ? 2.007 -35.658 -22.526 0.30 16.26 307 GLU C C 1
ATOM 7875 C C B GLU C 1 307 ? 2.072 -35.645 -22.734 0.70 16.85 307 GLU C C 1
ATOM 7876 O O A GLU C 1 307 ? 2.249 -36.839 -22.237 0.30 17.16 307 GLU C O 1
ATOM 7877 O O B GLU C 1 307 ? 2.454 -36.819 -22.832 0.70 17.76 307 GLU C O 1
ATOM 7888 N N . ARG C 1 308 ? 0.828 -35.259 -22.993 1.00 15.81 308 ARG C N 1
ATOM 7889 C CA . ARG C 1 308 ? -0.253 -36.197 -23.296 1.00 16.03 308 ARG C CA 1
ATOM 7890 C C . ARG C 1 308 ? 0.041 -37.040 -24.530 1.00 16.58 308 ARG C C 1
ATOM 7891 O O . ARG C 1 308 ? -0.294 -38.239 -24.556 1.00 18.48 308 ARG C O 1
ATOM 7899 N N . TYR C 1 309 ? 0.681 -36.440 -25.534 1.00 15.75 309 TYR C N 1
ATOM 7900 C CA . TYR C 1 309 ? 0.907 -37.092 -26.837 1.00 15.84 309 TYR C CA 1
ATOM 7901 C C . TYR C 1 309 ? 2.348 -37.484 -27.120 1.00 16.72 309 TYR C C 1
ATOM 7902 O O . TYR C 1 309 ? 2.630 -38.172 -28.100 1.00 18.52 309 TYR C O 1
ATOM 7911 N N . GLY C 1 310 ? 3.257 -37.024 -26.273 1.00 16.69 310 GLY C N 1
ATOM 7912 C CA . GLY C 1 310 ? 4.666 -37.428 -26.406 1.00 17.62 310 GLY C CA 1
ATOM 7913 C C . GLY C 1 310 ? 5.370 -36.731 -27.564 1.00 18.02 310 GLY C C 1
ATOM 7914 O O . GLY C 1 310 ? 6.231 -37.317 -28.228 1.00 19.66 310 GLY C O 1
ATOM 7915 N N . VAL C 1 311 ? 5.031 -35.464 -27.799 1.00 17.60 311 VAL C N 1
ATOM 7916 C CA . VAL C 1 311 ? 5.627 -34.682 -28.882 1.00 17.96 311 VAL C CA 1
ATOM 7917 C C . VAL C 1 311 ? 6.060 -33.320 -28.300 1.00 17.25 311 VAL C C 1
ATOM 7918 O O . VAL C 1 311 ? 5.531 -32.903 -27.282 1.00 17.59 311 VAL C O 1
ATOM 7922 N N . PRO C 1 312 ? 7.006 -32.621 -28.948 1.00 17.74 312 PRO C N 1
ATOM 7923 C CA . PRO C 1 312 ? 7.499 -31.393 -28.309 1.00 16.75 312 PRO C CA 1
ATOM 7924 C C . PRO C 1 312 ? 6.503 -30.222 -28.392 1.00 16.03 312 PRO C C 1
ATOM 7925 O O . PRO C 1 312 ? 5.930 -29.977 -29.457 1.00 16.08 312 PRO C O 1
ATOM 7929 N N . ALA C 1 313 ? 6.309 -29.510 -27.274 1.00 15.40 313 ALA C N 1
ATOM 7930 C CA . ALA C 1 313 ? 5.461 -28.309 -27.278 1.00 14.75 313 ALA C CA 1
ATOM 7931 C C . ALA C 1 313 ? 5.854 -27.292 -28.360 1.00 14.84 313 ALA C C 1
ATOM 7932 O O . ALA C 1 313 ? 4.973 -26.698 -28.989 1.00 15.49 313 ALA C O 1
ATOM 7934 N N . HIS C 1 314 ? 7.161 -27.089 -28.572 1.00 15.49 314 HIS C N 1
ATOM 7935 C CA . HIS C 1 314 ? 7.578 -26.073 -29.543 1.00 15.96 314 HIS C CA 1
ATOM 7936 C C . HIS C 1 314 ? 7.212 -26.460 -30.977 1.00 16.50 314 HIS C C 1
ATOM 7937 O O . HIS C 1 314 ? 6.944 -25.585 -31.815 1.00 16.99 314 HIS C O 1
ATOM 7944 N N . GLU C 1 315 ? 7.143 -27.770 -31.242 1.00 16.51 315 GLU C N 1
ATOM 7945 C CA . GLU C 1 315 ? 6.747 -28.255 -32.567 1.00 17.25 315 GLU C CA 1
ATOM 7946 C C . GLU C 1 315 ? 5.249 -28.068 -32.751 1.00 16.67 315 GLU C C 1
ATOM 7947 O O . GLU C 1 315 ? 4.802 -27.674 -33.820 1.00 16.98 315 GLU C O 1
ATOM 7953 N N . ILE C 1 316 ? 4.472 -28.328 -31.698 1.00 16.11 316 ILE C N 1
ATOM 7954 C CA . ILE C 1 316 ? 3.026 -28.028 -31.738 1.00 15.51 316 ILE C CA 1
ATOM 7955 C C . ILE C 1 316 ? 2.816 -26.554 -32.049 1.00 15.16 316 ILE C C 1
ATOM 7956 O O . ILE C 1 316 ? 2.046 -26.200 -32.948 1.00 15.18 316 ILE C O 1
ATOM 7961 N N . LEU C 1 317 ? 3.535 -25.685 -31.334 1.00 15.16 317 LEU C N 1
ATOM 7962 C CA . LEU C 1 317 ? 3.306 -24.249 -31.494 1.00 14.91 317 LEU C CA 1
ATOM 7963 C C . LEU C 1 317 ? 3.786 -23.731 -32.853 1.00 15.09 317 LEU C C 1
ATOM 7964 O O . LEU C 1 317 ? 3.129 -22.873 -33.438 1.00 15.42 317 LEU C O 1
ATOM 7969 N N . GLN C 1 318 ? 4.890 -24.275 -33.369 1.00 16.34 318 GLN C N 1
ATOM 7970 C CA . GLN C 1 318 ? 5.308 -23.901 -34.726 1.00 18.32 318 GLN C CA 1
ATOM 7971 C C . GLN C 1 318 ? 4.229 -24.219 -35.763 1.00 18.26 318 GLN C C 1
ATOM 7972 O O . GLN C 1 318 ? 3.908 -23.372 -36.603 1.00 19.07 318 GLN C O 1
ATOM 7978 N N . ARG C 1 319 ? 3.619 -25.400 -35.652 1.00 18.65 319 ARG C N 1
ATOM 7979 C CA . ARG C 1 319 ? 2.541 -25.778 -36.564 1.00 18.96 319 ARG C CA 1
ATOM 7980 C C . ARG C 1 319 ? 1.295 -24.902 -36.394 1.00 18.45 319 ARG C C 1
ATOM 7981 O O . ARG C 1 319 ? 0.641 -24.549 -37.379 1.00 18.92 319 ARG C O 1
ATOM 7989 N N . VAL C 1 320 ? 0.985 -24.531 -35.151 1.00 17.37 320 VAL C N 1
ATOM 7990 C CA . VAL C 1 320 ? -0.112 -23.601 -34.879 1.00 18.18 320 VAL C CA 1
ATOM 7991 C C . VAL C 1 320 ? 0.117 -22.264 -35.597 1.00 18.64 320 VAL C C 1
ATOM 7992 O O . VAL C 1 320 ? -0.800 -21.704 -36.210 1.00 19.15 320 VAL C O 1
ATOM 7996 N N . GLY C 1 321 ? 1.337 -21.751 -35.488 1.00 20.01 321 GLY C N 1
ATOM 7997 C CA . GLY C 1 321 ? 1.664 -20.453 -36.090 1.00 20.85 321 GLY C CA 1
ATOM 7998 C C . GLY C 1 321 ? 1.528 -20.520 -37.595 1.00 21.63 321 GLY C C 1
ATOM 7999 O O . GLY C 1 321 ? 0.951 -19.615 -38.213 1.00 22.36 321 GLY C O 1
ATOM 8000 N N . GLU C 1 322 ? 2.011 -21.615 -38.174 1.00 21.51 322 GLU C N 1
ATOM 8001 C CA . GLU C 1 322 ? 1.943 -21.823 -39.620 1.00 22.21 322 GLU C CA 1
ATOM 8002 C C . GLU C 1 322 ? 0.500 -21.899 -40.120 1.00 21.51 322 GLU C C 1
ATOM 8003 O O . GLU C 1 322 ? 0.195 -21.465 -41.225 1.00 22.41 322 GLU C O 1
ATOM 8009 N N . ALA C 1 323 ? -0.379 -22.452 -39.296 1.00 20.03 323 ALA C N 1
ATOM 8010 C CA . ALA C 1 323 ? -1.782 -22.582 -39.656 1.00 18.94 323 ALA C CA 1
ATOM 8011 C C . ALA C 1 323 ? -2.553 -21.269 -39.532 1.00 19.03 323 ALA C C 1
ATOM 8012 O O . ALA C 1 323 ? -3.597 -21.135 -40.149 1.00 19.70 323 ALA C O 1
ATOM 8014 N N . GLY C 1 324 ? -2.050 -20.343 -38.725 1.00 17.89 324 GLY C N 1
ATOM 8015 C CA . GLY C 1 324 ? -2.684 -19.033 -38.531 1.00 17.86 324 GLY C CA 1
ATOM 8016 C C . GLY C 1 324 ? -3.865 -19.019 -37.576 1.00 16.67 324 GLY C C 1
ATOM 8017 O O . GLY C 1 324 ? -4.724 -18.125 -37.646 1.00 17.27 324 GLY C O 1
ATOM 8018 N N . TYR C 1 325 ? -3.930 -19.975 -36.658 1.00 15.24 325 TYR C N 1
ATOM 8019 C CA . TYR C 1 325 ? -5.063 -19.987 -35.722 1.00 14.68 325 TYR C CA 1
ATOM 8020 C C . TYR C 1 325 ? -5.093 -18.731 -34.876 1.00 14.68 325 TYR C C 1
ATOM 8021 O O . TYR C 1 325 ? -4.036 -18.118 -34.609 1.00 15.12 325 TYR C O 1
ATOM 8030 N N . VAL C 1 326 ? -6.295 -18.338 -34.457 1.00 13.42 326 VAL C N 1
ATOM 8031 C CA . VAL C 1 326 ? -6.491 -17.092 -33.712 1.00 13.67 326 VAL C CA 1
ATOM 8032 C C . VAL C 1 326 ? -6.770 -17.367 -32.238 1.00 13.54 326 VAL C C 1
ATOM 8033 O O . VAL C 1 326 ? -6.849 -18.538 -31.808 1.00 13.96 326 VAL C O 1
ATOM 8037 N N . GLY C 1 327 ? -6.919 -16.295 -31.460 1.00 12.83 327 GLY C N 1
ATOM 8038 C CA . GLY C 1 327 ? -7.275 -16.393 -30.049 1.00 14.32 327 GLY C CA 1
ATOM 8039 C C . GLY C 1 327 ? -8.477 -17.273 -29.875 1.00 14.47 327 GLY C C 1
ATOM 8040 O O . GLY C 1 327 ? -9.431 -17.238 -30.662 1.00 14.64 327 GLY C O 1
ATOM 8041 N N . GLY C 1 328 ? -8.420 -18.072 -28.823 1.00 14.79 328 GLY C N 1
ATOM 8042 C CA . GLY C 1 328 ? -9.536 -18.913 -28.472 1.00 15.25 328 GLY C CA 1
ATOM 8043 C C . GLY C 1 328 ? -9.548 -20.269 -29.146 1.00 13.90 328 GLY C C 1
ATOM 8044 O O . GLY C 1 328 ? -10.411 -21.083 -28.838 1.00 15.22 328 GLY C O 1
ATOM 8045 N N . GLN C 1 329 ? -8.618 -20.515 -30.047 1.00 14.19 329 GLN C N 1
ATOM 8046 C CA . GLN C 1 329 ? -8.581 -21.785 -30.787 1.00 13.88 329 GLN C CA 1
ATOM 8047 C C . GLN C 1 329 ? -7.674 -22.861 -30.166 1.00 12.62 329 GLN C C 1
ATOM 8048 O O . GLN C 1 329 ? -7.090 -23.643 -30.858 1.00 13.36 329 GLN C O 1
ATOM 8054 N N . GLU C 1 330 ? -7.626 -22.883 -28.844 1.00 13.88 330 GLU C N 1
ATOM 8055 C CA . GLU C 1 330 ? -6.840 -23.873 -28.097 1.00 14.23 330 GLU C CA 1
ATOM 8056 C C . GLU C 1 330 ? -7.149 -25.307 -28.514 1.00 13.88 330 GLU C C 1
ATOM 8057 O O . GLU C 1 330 ? -6.268 -26.181 -28.418 1.00 13.82 330 GLU C O 1
ATOM 8063 N N . ASP C 1 331 ? -8.383 -25.582 -28.934 1.00 14.01 331 ASP C N 1
ATOM 8064 C CA . ASP C 1 331 ? -8.733 -26.939 -29.337 1.00 14.26 331 ASP C CA 1
ATOM 8065 C C . ASP C 1 331 ? -7.844 -27.431 -30.471 1.00 14.16 331 ASP C C 1
ATOM 8066 O O . ASP C 1 331 ? -7.527 -28.630 -30.552 1.00 14.65 331 ASP C O 1
ATOM 8071 N N . MET C 1 332 ? -7.407 -26.515 -31.342 1.00 13.99 332 MET C N 1
ATOM 8072 C CA . MET C 1 332 ? -6.542 -26.911 -32.462 1.00 14.28 332 MET C CA 1
ATOM 8073 C C . MET C 1 332 ? -5.183 -27.470 -32.036 1.00 14.90 332 MET C C 1
ATOM 8074 O O . MET C 1 332 ? -4.545 -28.222 -32.776 1.00 16.00 332 MET C O 1
ATOM 8079 N N . ILE C 1 333 ? -4.728 -27.086 -30.850 1.00 13.97 333 ILE C N 1
ATOM 8080 C CA . ILE C 1 333 ? -3.494 -27.641 -30.274 1.00 14.58 333 ILE C CA 1
ATOM 8081 C C . ILE C 1 333 ? -3.567 -29.156 -30.205 1.00 15.05 333 ILE C C 1
ATOM 8082 O O . ILE C 1 333 ? -2.577 -29.854 -30.499 1.00 15.20 333 ILE C O 1
ATOM 8087 N N . ILE C 1 334 ? -4.725 -29.678 -29.813 1.00 14.56 334 ILE C N 1
ATOM 8088 C CA . ILE C 1 334 ? -4.885 -31.126 -29.638 1.00 14.88 334 ILE C CA 1
ATOM 8089 C C . ILE C 1 334 ? -4.859 -31.823 -30.990 1.00 14.54 334 ILE C C 1
ATOM 8090 O O . ILE C 1 334 ? -4.178 -32.839 -31.168 1.00 15.04 334 ILE C O 1
ATOM 8095 N N . ASP C 1 335 ? -5.560 -31.241 -31.970 1.00 14.39 335 ASP C N 1
ATOM 8096 C CA . ASP C 1 335 ? -5.568 -31.833 -33.311 1.00 15.96 335 ASP C CA 1
ATOM 8097 C C . ASP C 1 335 ? -4.135 -31.906 -33.854 1.00 16.02 335 ASP C C 1
ATOM 8098 O O . ASP C 1 335 ? -3.704 -32.940 -34.361 1.00 16.99 335 ASP C O 1
ATOM 8103 N N A ILE C 1 336 ? -3.385 -30.814 -33.707 0.50 15.15 336 ILE C N 1
ATOM 8104 N N B ILE C 1 336 ? -3.393 -30.809 -33.718 0.50 15.16 336 ILE C N 1
ATOM 8105 C CA A ILE C 1 336 ? -1.995 -30.773 -34.161 0.50 15.12 336 ILE C CA 1
ATOM 8106 C CA B ILE C 1 336 ? -2.014 -30.785 -34.178 0.50 15.14 336 ILE C CA 1
ATOM 8107 C C A ILE C 1 336 ? -1.097 -31.760 -33.420 0.50 15.02 336 ILE C C 1
ATOM 8108 C C B ILE C 1 336 ? -1.152 -31.813 -33.436 0.50 15.04 336 ILE C C 1
ATOM 8109 O O A ILE C 1 336 ? -0.231 -32.396 -34.030 0.50 15.89 336 ILE C O 1
ATOM 8110 O O B ILE C 1 336 ? -0.372 -32.534 -34.063 0.50 15.84 336 ILE C O 1
ATOM 8119 N N . ALA C 1 337 ? -1.314 -31.908 -32.114 1.00 14.51 337 ALA C N 1
ATOM 8120 C CA . ALA C 1 337 ? -0.509 -32.855 -31.321 1.00 14.28 337 ALA C CA 1
ATOM 8121 C C . ALA C 1 337 ? -0.758 -34.307 -31.757 1.00 14.85 337 ALA C C 1
ATOM 8122 O O . ALA C 1 337 ? 0.180 -35.118 -31.877 1.00 14.22 337 ALA C O 1
ATOM 8124 N N . VAL C 1 338 ? -2.023 -34.649 -31.987 1.00 14.98 338 VAL C N 1
ATOM 8125 C CA . VAL C 1 338 ? -2.374 -35.971 -32.512 1.00 16.29 338 VAL C CA 1
ATOM 8126 C C . VAL C 1 338 ? -1.689 -36.235 -33.852 1.00 17.10 338 VAL C C 1
ATOM 8127 O O . VAL C 1 338 ? -1.122 -37.302 -34.056 1.00 17.38 338 VAL C O 1
ATOM 8131 N N . GLN C 1 339 ? -1.709 -35.244 -34.737 1.00 17.56 339 GLN C N 1
ATOM 8132 C CA . GLN C 1 339 ? -1.012 -35.375 -36.018 1.00 18.52 339 GLN C CA 1
ATOM 8133 C C . GLN C 1 339 ? 0.489 -35.608 -35.836 1.00 18.60 339 GLN C C 1
ATOM 8134 O O . GLN C 1 339 ? 1.072 -36.479 -36.481 1.00 18.78 339 GLN C O 1
ATOM 8140 N N . LEU C 1 340 ? 1.128 -34.831 -34.966 1.00 17.25 340 LEU C N 1
ATOM 8141 C CA . LEU C 1 340 ? 2.570 -34.989 -34.739 1.00 17.72 340 LEU C CA 1
ATOM 8142 C C . LEU C 1 340 ? 2.894 -36.370 -34.175 1.00 17.77 340 LEU C C 1
ATOM 8143 O O . LEU C 1 340 ? 3.908 -36.992 -34.545 1.00 19.38 340 LEU C O 1
ATOM 8148 N N . ALA C 1 341 ? 2.032 -36.865 -33.297 1.00 18.08 341 ALA C N 1
ATOM 8149 C CA . ALA C 1 341 ? 2.269 -38.187 -32.716 1.00 19.21 341 ALA C CA 1
ATOM 8150 C C . ALA C 1 341 ? 2.174 -39.242 -33.798 1.00 20.00 341 ALA C C 1
ATOM 8151 O O . ALA C 1 341 ? 2.984 -40.175 -33.832 1.00 21.03 341 ALA C O 1
ATOM 8153 N N . GLU C 1 342 ? 1.221 -39.081 -34.714 1.00 20.06 342 GLU C N 1
ATOM 8154 C CA . GLU C 1 342 ? 1.048 -40.055 -35.798 1.00 22.57 342 GLU C CA 1
ATOM 8155 C C . GLU C 1 342 ? 2.204 -40.020 -36.787 1.00 23.37 342 GLU C C 1
ATOM 8156 O O . GLU C 1 342 ? 2.617 -41.070 -37.308 1.00 24.16 342 GLU C O 1
ATOM 8162 N N . GLU C 1 343 ? 2.747 -38.829 -37.020 1.00 24.26 343 GLU C N 1
ATOM 8163 C CA . GLU C 1 343 ? 3.893 -38.655 -37.916 1.00 25.84 343 GLU C CA 1
ATOM 8164 C C . GLU C 1 343 ? 5.124 -39.408 -37.410 1.00 26.80 343 GLU C C 1
ATOM 8165 O O . GLU C 1 343 ? 5.917 -39.907 -38.214 1.00 27.83 343 GLU C O 1
ATOM 8171 N N . ARG C 1 344 ? 5.277 -39.522 -36.090 1.00 26.75 344 ARG C N 1
ATOM 8172 C CA . ARG C 1 344 ? 6.382 -40.315 -35.515 1.00 28.09 344 ARG C CA 1
ATOM 8173 C C . ARG C 1 344 ? 6.301 -41.797 -35.890 1.00 29.87 344 ARG C C 1
ATOM 8174 O O . ARG C 1 344 ? 7.336 -42.460 -35.990 1.00 30.58 344 ARG C O 1
ATOM 8182 N N . HIS C 1 345 ? 5.079 -42.305 -36.079 1.00 30.81 345 HIS C N 1
ATOM 8183 C CA . HIS C 1 345 ? 4.842 -43.675 -36.544 1.00 32.48 345 HIS C CA 1
ATOM 8184 C C . HIS C 1 345 ? 4.837 -43.725 -38.069 1.00 33.59 345 HIS C C 1
ATOM 8185 O O . HIS C 1 345 ? 5.141 -42.717 -38.727 1.00 34.07 345 HIS C O 1
ATOM 8192 N N A MET D 2 21 ? -48.791 -39.946 -53.385 0.70 33.40 21 MET D N 1
ATOM 8193 N N B MET D 2 21 ? -47.504 -40.364 -52.576 0.30 29.99 21 MET D N 1
ATOM 8194 C CA A MET D 2 21 ? -47.566 -40.283 -54.158 0.70 32.96 21 MET D CA 1
ATOM 8195 C CA B MET D 2 21 ? -46.525 -40.667 -53.658 0.30 29.77 21 MET D CA 1
ATOM 8196 C C A MET D 2 21 ? -47.058 -39.132 -55.017 0.70 33.13 21 MET D C 1
ATOM 8197 C C B MET D 2 21 ? -46.110 -39.386 -54.373 0.30 29.66 21 MET D C 1
ATOM 8198 O O A MET D 2 21 ? -47.827 -38.456 -55.717 0.70 34.46 21 MET D O 1
ATOM 8199 O O B MET D 2 21 ? -46.860 -38.410 -54.377 0.30 29.35 21 MET D O 1
ATOM 8208 N N A GLY D 2 22 ? -45.736 -38.955 -54.982 0.50 32.30 22 GLY D N 1
ATOM 8209 N N B GLY D 2 22 ? -44.920 -39.374 -54.973 0.50 29.62 22 GLY D N 1
ATOM 8210 C CA A GLY D 2 22 ? -45.027 -37.944 -55.771 0.50 31.43 22 GLY D CA 1
ATOM 8211 C CA B GLY D 2 22 ? -44.473 -38.171 -55.669 0.50 29.94 22 GLY D CA 1
ATOM 8212 C C A GLY D 2 22 ? -44.005 -37.172 -54.946 0.50 30.22 22 GLY D C 1
ATOM 8213 C C B GLY D 2 22 ? -44.408 -37.000 -54.707 0.50 29.54 22 GLY D C 1
ATOM 8214 O O A GLY D 2 22 ? -43.292 -37.737 -54.114 0.50 30.11 22 GLY D O 1
ATOM 8215 O O B GLY D 2 22 ? -44.844 -37.095 -53.553 0.50 29.74 22 GLY D O 1
ATOM 8216 N N . LYS D 2 23 ? -43.927 -35.875 -55.212 1.00 29.35 23 LYS D N 1
ATOM 8217 C CA . LYS D 2 23 ? -43.210 -34.929 -54.363 1.00 28.36 23 LYS D CA 1
ATOM 8218 C C . LYS D 2 23 ? -44.133 -33.982 -53.617 1.00 27.28 23 LYS D C 1
ATOM 8219 O O . LYS D 2 23 ? -45.152 -33.553 -54.148 1.00 28.36 23 LYS D O 1
ATOM 8225 N N . ALA D 2 24 ? -43.751 -33.651 -52.382 1.00 26.20 24 ALA D N 1
ATOM 8226 C CA . ALA D 2 24 ? -44.420 -32.603 -51.613 1.00 25.03 24 ALA D CA 1
ATOM 8227 C C . ALA D 2 24 ? -44.078 -31.266 -52.251 1.00 24.72 24 ALA D C 1
ATOM 8228 O O . ALA D 2 24 ? -42.947 -31.053 -52.694 1.00 24.80 24 ALA D O 1
ATOM 8230 N N . VAL D 2 25 ? -45.059 -30.378 -52.305 1.00 23.85 25 VAL D N 1
ATOM 8231 C CA . VAL D 2 25 ? -44.890 -29.068 -52.914 1.00 23.37 25 VAL D CA 1
ATOM 8232 C C . VAL D 2 25 ? -44.372 -28.110 -51.855 1.00 22.13 25 VAL D C 1
ATOM 8233 O O . VAL D 2 25 ? -44.965 -27.994 -50.773 1.00 21.94 25 VAL D O 1
ATOM 8237 N N . ALA D 2 26 ? -43.261 -27.442 -52.147 1.00 20.81 26 ALA D N 1
ATOM 8238 C CA . ALA D 2 26 ? -42.678 -26.533 -51.145 1.00 20.08 26 ALA D CA 1
ATOM 8239 C C . ALA D 2 26 ? -42.570 -25.093 -51.607 1.00 19.28 26 ALA D C 1
ATOM 8240 O O . ALA D 2 26 ? -42.439 -24.803 -52.790 1.00 20.09 26 ALA D O 1
ATOM 8242 N N . ALA D 2 27 ? -42.621 -24.177 -50.637 1.00 18.14 27 ALA D N 1
ATOM 8243 C CA . ALA D 2 27 ? -42.244 -22.801 -50.849 1.00 17.36 27 ALA D CA 1
ATOM 8244 C C . ALA D 2 27 ? -41.014 -22.509 -50.004 1.00 15.48 27 ALA D C 1
ATOM 8245 O O . ALA D 2 27 ? -40.865 -23.063 -48.922 1.00 15.72 27 ALA D O 1
ATOM 8247 N N . ILE D 2 28 ? -40.135 -21.648 -50.510 1.00 15.46 28 ILE D N 1
ATOM 8248 C CA . ILE D 2 28 ? -39.077 -21.049 -49.690 1.00 14.79 28 ILE D CA 1
ATOM 8249 C C . ILE D 2 28 ? -39.355 -19.553 -49.575 1.00 14.83 28 ILE D C 1
ATOM 8250 O O . ILE D 2 28 ? -39.596 -18.874 -50.581 1.00 16.12 28 ILE D O 1
ATOM 8255 N N . VAL D 2 29 ? -39.369 -19.061 -48.335 1.00 15.10 29 VAL D N 1
ATOM 8256 C CA . VAL D 2 29 ? -39.587 -17.647 -48.032 1.00 15.47 29 VAL D CA 1
ATOM 8257 C C . VAL D 2 29 ? -38.251 -17.125 -47.500 1.00 15.14 29 VAL D C 1
ATOM 8258 O O . VAL D 2 29 ? -37.755 -17.619 -46.479 1.00 15.17 29 VAL D O 1
ATOM 8262 N N . GLY D 2 30 ? -37.678 -16.143 -48.193 1.00 15.47 30 GLY D N 1
ATOM 8263 C CA . GLY D 2 30 ? -36.337 -15.604 -47.846 1.00 15.44 30 GLY D CA 1
ATOM 8264 C C . GLY D 2 30 ? -35.308 -16.006 -48.881 1.00 15.82 30 GLY D C 1
ATOM 8265 O O . GLY D 2 30 ? -34.602 -17.002 -48.689 1.00 16.02 30 GLY D O 1
ATOM 8266 N N . PRO D 2 31 ? -35.183 -15.253 -49.955 1.00 15.53 31 PRO D N 1
ATOM 8267 C CA . PRO D 2 31 ? -34.359 -15.706 -51.062 1.00 16.50 31 PRO D CA 1
ATOM 8268 C C . PRO D 2 31 ? -32.910 -15.255 -50.980 1.00 16.01 31 PRO D C 1
ATOM 8269 O O . PRO D 2 31 ? -32.374 -14.808 -51.923 1.00 17.78 31 PRO D O 1
ATOM 8273 N N . GLY D 2 32 ? -32.309 -15.387 -49.812 1.00 15.42 32 GLY D N 1
ATOM 8274 C CA . GLY D 2 32 ? -30.943 -14.921 -49.591 1.00 14.86 32 GLY D CA 1
ATOM 8275 C C . GLY D 2 32 ? -29.944 -16.058 -49.656 1.00 14.08 32 GLY D C 1
ATOM 8276 O O . GLY D 2 32 ? -30.125 -17.016 -50.419 1.00 14.88 32 GLY D O 1
ATOM 8277 N N . ASN D 2 33 ? -28.874 -15.967 -48.875 1.00 13.50 33 ASN D N 1
ATOM 8278 C CA . ASN D 2 33 ? -27.829 -16.994 -48.951 1.00 13.64 33 ASN D CA 1
ATOM 8279 C C . ASN D 2 33 ? -28.373 -18.380 -48.628 1.00 13.62 33 ASN D C 1
ATOM 8280 O O . ASN D 2 33 ? -28.147 -19.347 -49.367 1.00 13.68 33 ASN D O 1
ATOM 8285 N N A ILE D 2 34 ? -29.070 -18.473 -47.501 0.50 13.03 34 ILE D N 1
ATOM 8286 N N B ILE D 2 34 ? -29.051 -18.462 -47.484 0.50 13.36 34 ILE D N 1
ATOM 8287 C CA A ILE D 2 34 ? -29.592 -19.744 -47.035 0.50 12.76 34 ILE D CA 1
ATOM 8288 C CA B ILE D 2 34 ? -29.634 -19.699 -46.995 0.50 13.40 34 ILE D CA 1
ATOM 8289 C C A ILE D 2 34 ? -30.775 -20.209 -47.888 0.50 12.78 34 ILE D C 1
ATOM 8290 C C B ILE D 2 34 ? -30.738 -20.178 -47.928 0.50 13.12 34 ILE D C 1
ATOM 8291 O O A ILE D 2 34 ? -30.823 -21.364 -48.291 0.50 12.99 34 ILE D O 1
ATOM 8292 O O B ILE D 2 34 ? -30.698 -21.302 -48.419 0.50 13.15 34 ILE D O 1
ATOM 8301 N N . GLY D 2 35 ? -31.706 -19.310 -48.199 1.00 13.23 35 GLY D N 1
ATOM 8302 C CA . GLY D 2 35 ? -32.830 -19.699 -49.017 1.00 13.54 35 GLY D CA 1
ATOM 8303 C C . GLY D 2 35 ? -32.437 -20.196 -50.391 1.00 14.10 35 GLY D C 1
ATOM 8304 O O . GLY D 2 35 ? -33.022 -21.154 -50.882 1.00 14.09 35 GLY D O 1
ATOM 8305 N N . THR D 2 36 ? -31.456 -19.546 -51.018 1.00 13.90 36 THR D N 1
ATOM 8306 C CA . THR D 2 36 ? -31.007 -19.938 -52.360 1.00 14.93 36 THR D CA 1
ATOM 8307 C C . THR D 2 36 ? -30.208 -21.245 -52.341 1.00 13.85 36 THR D C 1
ATOM 8308 O O . THR D 2 36 ? -30.397 -22.108 -53.206 1.00 15.04 36 THR D O 1
ATOM 8312 N N . ASP D 2 37 ? -29.345 -21.412 -51.347 1.00 13.97 37 ASP D N 1
ATOM 8313 C CA . ASP D 2 37 ? -28.662 -22.687 -51.200 1.00 13.44 37 ASP D CA 1
ATOM 8314 C C . ASP D 2 37 ? -29.658 -23.833 -50.980 1.00 13.40 37 ASP D C 1
ATOM 8315 O O . ASP D 2 37 ? -29.506 -24.913 -51.553 1.00 13.58 37 ASP D O 1
ATOM 8320 N N . LEU D 2 38 ? -30.672 -23.579 -50.152 1.00 13.24 38 LEU D N 1
ATOM 8321 C CA . LEU D 2 38 ? -31.725 -24.567 -49.892 1.00 14.03 38 LEU D CA 1
ATOM 8322 C C . LEU D 2 38 ? -32.470 -24.894 -51.167 1.00 15.03 38 LEU D C 1
ATOM 8323 O O . LEU D 2 38 ? -32.777 -26.059 -51.420 1.00 15.63 38 LEU D O 1
ATOM 8328 N N . LEU D 2 39 ? -32.746 -23.878 -51.984 1.00 14.34 39 LEU D N 1
ATOM 8329 C CA . LEU D 2 39 ? -33.381 -24.096 -53.284 1.00 15.38 39 LEU D CA 1
ATOM 8330 C C . LEU D 2 39 ? -32.601 -25.114 -54.125 1.00 15.86 39 LEU D C 1
ATOM 8331 O O . LEU D 2 39 ? -33.187 -26.035 -54.679 1.00 16.65 39 LEU D O 1
ATOM 8336 N N A ILE D 2 40 ? -31.291 -24.933 -54.219 0.80 15.91 40 ILE D N 1
ATOM 8337 N N B ILE D 2 40 ? -31.285 -24.950 -54.206 0.20 16.00 40 ILE D N 1
ATOM 8338 C CA A ILE D 2 40 ? -30.466 -25.851 -55.013 0.80 16.92 40 ILE D CA 1
ATOM 8339 C CA B ILE D 2 40 ? -30.458 -25.840 -55.026 0.20 16.51 40 ILE D CA 1
ATOM 8340 C C A ILE D 2 40 ? -30.540 -27.265 -54.442 0.80 17.30 40 ILE D C 1
ATOM 8341 C C B ILE D 2 40 ? -30.342 -27.259 -54.453 0.20 16.88 40 ILE D C 1
ATOM 8342 O O A ILE D 2 40 ? -30.749 -28.237 -55.176 0.80 17.26 40 ILE D O 1
ATOM 8343 O O B ILE D 2 40 ? -30.219 -28.225 -55.209 0.20 17.27 40 ILE D O 1
ATOM 8352 N N . LYS D 2 41 ? -30.400 -27.381 -53.128 1.00 16.72 41 LYS D N 1
ATOM 8353 C CA . LYS D 2 41 ? -30.451 -28.694 -52.463 1.00 17.28 41 LYS D CA 1
ATOM 8354 C C . LYS D 2 41 ? -31.792 -29.380 -52.701 1.00 18.73 41 LYS D C 1
ATOM 8355 O O . LYS D 2 41 ? -31.836 -30.577 -52.997 1.00 20.63 41 LYS D O 1
ATOM 8361 N N . LEU D 2 42 ? -32.879 -28.613 -52.621 1.00 19.72 42 LEU D N 1
ATOM 8362 C CA . LEU D 2 42 ? -34.214 -29.197 -52.759 1.00 20.74 42 LEU D CA 1
ATOM 8363 C C . LEU D 2 42 ? -34.518 -29.584 -54.197 1.00 22.64 42 LEU D C 1
ATOM 8364 O O . LEU D 2 42 ? -35.290 -30.520 -54.439 1.00 23.42 42 LEU D O 1
ATOM 8369 N N A GLN D 2 43 ? -33.910 -28.898 -55.157 0.50 23.46 43 GLN D N 1
ATOM 8370 N N B GLN D 2 43 ? -33.911 -28.882 -55.153 0.50 23.57 43 GLN D N 1
ATOM 8371 C CA A GLN D 2 43 ? -34.151 -29.239 -56.554 0.50 24.92 43 GLN D CA 1
ATOM 8372 C CA B GLN D 2 43 ? -34.114 -29.210 -56.562 0.50 25.16 43 GLN D CA 1
ATOM 8373 C C A GLN D 2 43 ? -33.614 -30.616 -56.945 0.50 25.69 43 GLN D C 1
ATOM 8374 C C B GLN D 2 43 ? -33.717 -30.662 -56.835 0.50 25.80 43 GLN D C 1
ATOM 8375 O O A GLN D 2 43 ? -34.076 -31.210 -57.923 0.50 26.43 43 GLN D O 1
ATOM 8376 O O B GLN D 2 43 ? -34.389 -31.356 -57.602 0.50 26.28 43 GLN D O 1
ATOM 8387 N N . ARG D 2 44 ? -32.657 -31.130 -56.176 1.00 25.57 44 ARG D N 1
ATOM 8388 C CA . ARG D 2 44 ? -32.171 -32.493 -56.403 1.00 27.19 44 ARG D CA 1
ATOM 8389 C C . ARG D 2 44 ? -32.790 -33.542 -55.460 1.00 27.18 44 ARG D C 1
ATOM 8390 O O . ARG D 2 44 ? -32.455 -34.729 -55.535 1.00 28.70 44 ARG D O 1
ATOM 8398 N N A SER D 2 45 ? -33.724 -33.061 -54.642 0.80 26.90 45 SER D N 1
ATOM 8399 N N B SER D 2 45 ? -33.684 -33.145 -54.553 0.20 26.03 45 SER D N 1
ATOM 8400 C CA A SER D 2 45 ? -34.558 -33.898 -53.800 0.80 26.78 45 SER D CA 1
ATOM 8401 C CA B SER D 2 45 ? -34.201 -34.084 -53.521 0.20 24.80 45 SER D CA 1
ATOM 8402 C C A SER D 2 45 ? -35.529 -34.754 -54.627 0.80 27.42 45 SER D C 1
ATOM 8403 C C B SER D 2 45 ? -35.081 -35.229 -54.067 0.20 25.22 45 SER D C 1
ATOM 8404 O O A SER D 2 45 ? -36.148 -34.310 -55.595 0.80 28.21 45 SER D O 1
ATOM 8405 O O B SER D 2 45 ? -35.576 -35.148 -55.192 0.20 25.03 45 SER D O 1
ATOM 8410 N N A GLU D 2 46 ? -35.661 -36.008 -54.208 0.50 27.40 46 GLU D N 1
ATOM 8411 N N B GLU D 2 46 ? -35.278 -36.289 -53.275 0.25 25.00 46 GLU D N 1
ATOM 8412 N N C GLU D 2 46 ? -35.702 -38.191 -53.588 0.25 25.82 46 GLU D N 1
ATOM 8413 C CA A GLU D 2 46 ? -36.660 -36.898 -54.787 0.50 27.97 46 GLU D CA 1
ATOM 8414 C CA B GLU D 2 46 ? -36.066 -37.438 -53.730 0.25 25.73 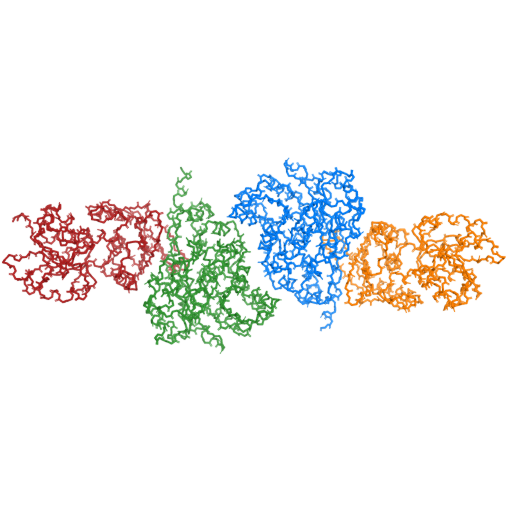46 GLU D CA 1
ATOM 8415 C CA C GLU D 2 46 ? -36.524 -37.352 -54.454 0.25 26.24 46 GLU D CA 1
ATOM 8416 C C A GLU D 2 46 ? -37.978 -36.837 -54.024 0.50 27.13 46 GLU D C 1
ATOM 8417 C C B GLU D 2 46 ? -37.563 -37.340 -53.382 0.25 26.03 46 GLU D C 1
ATOM 8418 C C C GLU D 2 46 ? -37.906 -37.066 -53.861 0.25 26.14 46 GLU D C 1
ATOM 8419 O O A GLU D 2 46 ? -38.978 -37.376 -54.496 0.50 27.75 46 GLU D O 1
ATOM 8420 O O B GLU D 2 46 ? -38.322 -38.266 -53.639 0.25 26.72 46 GLU D O 1
ATOM 8421 O O C GLU D 2 46 ? -38.896 -37.618 -54.335 0.25 26.74 46 GLU D O 1
ATOM 8437 N N . HIS D 2 47 ? -37.981 -36.191 -52.852 1.00 25.94 47 HIS D N 1
ATOM 8438 C CA . HIS D 2 47 ? -39.249 -36.032 -52.095 1.00 25.34 47 HIS D CA 1
ATOM 8439 C C . HIS D 2 47 ? -39.952 -34.671 -52.130 1.00 24.06 47 HIS D C 1
ATOM 8440 O O . HIS D 2 47 ? -41.123 -34.572 -51.766 1.00 23.92 47 HIS D O 1
ATOM 8447 N N . ILE D 2 48 ? -39.241 -33.620 -52.543 1.00 22.48 48 ILE D N 1
ATOM 8448 C CA . ILE D 2 48 ? -39.780 -32.259 -52.482 1.00 22.07 48 ILE D CA 1
ATOM 8449 C C . ILE D 2 48 ? -39.563 -31.537 -53.813 1.00 22.16 48 ILE D C 1
ATOM 8450 O O . ILE D 2 48 ? -38.482 -31.647 -54.403 1.00 22.34 48 ILE D O 1
ATOM 8455 N N . GLU D 2 49 ? -40.601 -30.848 -54.283 1.00 22.18 49 GLU D N 1
ATOM 8456 C CA . GLU D 2 49 ? -40.529 -29.966 -55.435 1.00 23.79 49 GLU D CA 1
ATOM 8457 C C . GLU D 2 49 ? -40.722 -28.537 -54.917 1.00 23.13 49 GLU D C 1
ATOM 8458 O O . GLU D 2 49 ? -41.755 -28.231 -54.346 1.00 23.83 49 GLU D O 1
ATOM 8464 N N . VAL D 2 50 ? -39.748 -27.664 -55.145 1.00 21.95 50 VAL D N 1
ATOM 8465 C CA . VAL D 2 50 ? -39.943 -26.249 -54.803 1.00 21.52 50 VAL D CA 1
ATOM 8466 C C . VAL D 2 50 ? -40.756 -25.585 -55.921 1.00 22.03 50 VAL D C 1
ATOM 8467 O O . VAL D 2 50 ? -40.325 -25.540 -57.085 1.00 22.14 50 VAL D O 1
ATOM 8471 N N . ARG D 2 51 ? -41.937 -25.086 -55.565 1.00 21.60 51 ARG D N 1
ATOM 8472 C CA . ARG D 2 51 ? -42.833 -24.458 -56.540 1.00 22.84 51 ARG D CA 1
ATOM 8473 C C . ARG D 2 51 ? -42.760 -22.938 -56.433 1.00 22.29 51 ARG D C 1
ATOM 8474 O O . ARG D 2 51 ? -42.995 -22.237 -57.412 1.00 23.41 51 ARG D O 1
ATOM 8482 N N . TYR D 2 52 ? -42.435 -22.434 -55.239 1.00 20.79 52 TYR D N 1
ATOM 8483 C CA . TYR D 2 52 ? -42.479 -20.991 -54.974 1.00 20.12 52 TYR D CA 1
ATOM 8484 C C . TYR D 2 52 ? -41.245 -20.500 -54.246 1.00 18.90 52 TYR D C 1
ATOM 8485 O O . TYR D 2 52 ? -40.808 -21.114 -53.272 1.00 19.22 52 TYR D O 1
ATOM 8494 N N A MET D 2 53 ? -40.707 -19.387 -54.734 0.25 18.70 53 MET D N 1
ATOM 8495 N N B MET D 2 53 ? -40.685 -19.389 -54.717 0.75 18.68 53 MET D N 1
ATOM 8496 C CA A MET D 2 53 ? -39.681 -18.630 -54.048 0.25 17.98 53 MET D CA 1
ATOM 8497 C CA B MET D 2 53 ? -39.658 -18.659 -53.980 0.75 18.53 53 MET D CA 1
ATOM 8498 C C A MET D 2 53 ? -40.319 -17.292 -53.712 0.25 18.23 53 MET D C 1
ATOM 8499 C C B MET D 2 53 ? -40.165 -17.240 -53.723 0.75 18.52 53 MET D C 1
ATOM 8500 O O A MET D 2 53 ? -40.902 -16.649 -54.589 0.25 18.67 53 MET D O 1
ATOM 8501 O O B MET D 2 53 ? -40.471 -16.493 -54.656 0.75 18.97 53 MET D O 1
ATOM 8510 N N . VAL D 2 54 ? -40.229 -16.878 -52.451 1.00 17.94 54 VAL D N 1
ATOM 8511 C CA . VAL D 2 54 ? -40.935 -15.687 -52.001 1.00 18.38 54 VAL D CA 1
ATOM 8512 C C . VAL D 2 54 ? -40.001 -14.743 -51.262 1.00 18.39 54 VAL D C 1
ATOM 8513 O O . VAL D 2 54 ? -39.323 -15.146 -50.307 1.00 17.05 54 VAL D O 1
ATOM 8517 N N . GLY D 2 55 ? -39.951 -13.496 -51.713 1.00 18.57 55 GLY D N 1
ATOM 8518 C CA . GLY D 2 55 ? -39.191 -12.452 -51.034 1.00 19.38 55 GLY D CA 1
ATOM 8519 C C . GLY D 2 55 ? -39.965 -11.159 -50.945 1.00 21.14 55 GLY D C 1
ATOM 8520 O O . GLY D 2 55 ? -41.189 -11.160 -51.107 1.00 20.36 55 GLY D O 1
ATOM 8521 N N . VAL D 2 56 ? -39.239 -10.077 -50.665 1.00 22.67 56 VAL D N 1
ATOM 8522 C CA . VAL D 2 56 ? -39.829 -8.742 -50.528 1.00 25.29 56 VAL D CA 1
ATOM 8523 C C . VAL D 2 56 ? -39.152 -7.704 -51.412 1.00 27.68 56 VAL D C 1
ATOM 8524 O O . VAL D 2 56 ? -39.707 -6.630 -51.626 1.00 28.91 56 VAL D O 1
ATOM 8528 N N . ASP D 2 57 ? -37.965 -8.025 -51.920 1.00 29.61 57 ASP D N 1
ATOM 8529 C CA . ASP D 2 57 ? -37.174 -7.096 -52.730 1.00 32.45 57 ASP D CA 1
ATOM 8530 C C . ASP D 2 57 ? -37.149 -7.605 -54.168 1.00 34.22 57 ASP D C 1
ATOM 8531 O O . ASP D 2 57 ? -36.648 -8.708 -54.420 1.00 33.71 57 ASP D O 1
ATOM 8536 N N . PRO D 2 58 ? -37.698 -6.811 -55.113 1.00 36.54 58 PRO D N 1
ATOM 8537 C CA . PRO D 2 58 ? -37.727 -7.211 -56.522 1.00 38.19 58 PRO D CA 1
ATOM 8538 C C . PRO D 2 58 ? -36.338 -7.444 -57.116 1.00 39.39 58 PRO D C 1
ATOM 8539 O O . PRO D 2 58 ? -36.166 -8.351 -57.935 1.00 40.08 58 PRO D O 1
ATOM 8543 N N . ALA D 2 59 ? -35.358 -6.648 -56.684 1.00 40.37 59 ALA D N 1
ATOM 8544 C CA . ALA D 2 59 ? -33.994 -6.720 -57.215 1.00 41.00 59 ALA D CA 1
ATOM 8545 C C . ALA D 2 59 ? -33.188 -7.871 -56.605 1.00 40.63 59 ALA D C 1
ATOM 8546 O O . ALA D 2 59 ? -31.967 -7.944 -56.777 1.00 41.39 59 ALA D O 1
ATOM 8548 N N . SER D 2 60 ? -33.878 -8.767 -55.902 1.00 40.30 60 SER D N 1
ATOM 8549 C CA . SER D 2 60 ? -33.271 -9.914 -55.225 1.00 39.31 60 SER D CA 1
ATOM 8550 C C . SER D 2 60 ? -32.620 -10.940 -56.164 1.00 39.22 60 SER D C 1
ATOM 8551 O O . SER D 2 60 ? -33.055 -11.112 -57.309 1.00 39.95 60 SER D O 1
ATOM 8554 N N . GLU D 2 61 ? -31.610 -11.649 -55.654 1.00 38.11 61 GLU D N 1
ATOM 8555 C CA . GLU D 2 61 ? -30.872 -12.644 -56.458 1.00 36.46 61 GLU D CA 1
ATOM 8556 C C . GLU D 2 61 ? -31.381 -14.094 -56.317 1.00 34.90 61 GLU D C 1
ATOM 8557 O O . GLU D 2 61 ? -31.255 -14.881 -57.259 1.00 34.85 61 GLU D O 1
ATOM 8563 N N . GLY D 2 62 ? -31.967 -14.444 -55.171 1.00 32.17 62 GLY D N 1
ATOM 8564 C CA . GLY D 2 62 ? -32.643 -15.739 -55.022 1.00 29.57 62 GLY D CA 1
ATOM 8565 C C . GLY D 2 62 ? -33.900 -15.825 -55.889 1.00 27.99 62 GLY D C 1
ATOM 8566 O O . GLY D 2 62 ? -34.279 -16.905 -56.363 1.00 27.69 62 GLY D O 1
ATOM 8567 N N . LEU D 2 63 ? -34.569 -14.686 -56.054 1.00 26.99 63 LEU D N 1
ATOM 8568 C CA . LEU D 2 63 ? -35.732 -14.607 -56.936 1.00 25.97 63 LEU D CA 1
ATOM 8569 C C . LEU D 2 63 ? -35.301 -14.813 -58.392 1.00 26.42 63 LEU D C 1
ATOM 8570 O O . LEU D 2 63 ? -35.921 -15.572 -59.134 1.00 25.69 63 LEU D O 1
ATOM 8575 N N . ALA D 2 64 ? -34.219 -14.147 -58.774 1.00 27.34 64 ALA D N 1
ATOM 8576 C CA . ALA D 2 64 ? -33.664 -14.318 -60.116 1.00 28.37 64 ALA D CA 1
ATOM 8577 C C . ALA D 2 64 ? -33.220 -15.763 -60.377 1.00 28.35 64 ALA D C 1
ATOM 8578 O O . ALA D 2 64 ? -33.497 -16.304 -61.452 1.00 28.91 64 ALA D O 1
ATOM 8580 N N A ARG D 2 65 ? -32.552 -16.387 -59.405 0.50 27.77 65 ARG D N 1
ATOM 8581 N N B ARG D 2 65 ? -32.550 -16.382 -59.402 0.50 27.74 65 ARG D N 1
ATOM 8582 C CA A ARG D 2 65 ? -32.111 -17.776 -59.554 0.50 27.47 65 ARG D CA 1
ATOM 8583 C CA B ARG D 2 65 ? -32.114 -17.772 -59.536 0.50 27.39 65 ARG D CA 1
ATOM 8584 C C A ARG D 2 65 ? -33.276 -18.767 -59.621 0.50 27.42 65 ARG D C 1
ATOM 8585 C C B ARG D 2 65 ? -33.287 -18.744 -59.640 0.50 27.39 65 ARG D C 1
ATOM 8586 O O A ARG D 2 65 ? -33.241 -19.718 -60.404 0.50 27.55 65 ARG D O 1
ATOM 8587 O O B ARG D 2 65 ? -33.267 -19.660 -60.465 0.50 27.55 65 ARG D O 1
ATOM 8602 N N . ALA D 2 66 ? -34.302 -18.545 -58.801 1.00 26.43 66 ALA D N 1
ATOM 8603 C CA . ALA D 2 66 ? -35.518 -19.341 -58.868 1.00 26.51 66 ALA D CA 1
ATOM 8604 C C . ALA D 2 66 ? -36.137 -19.268 -60.279 1.00 27.10 66 ALA D C 1
ATOM 8605 O O . ALA D 2 66 ? -36.476 -20.296 -60.854 1.00 27.24 66 ALA D O 1
ATOM 8607 N N A ARG D 2 67 ? -36.177 -18.057 -60.833 0.50 27.67 67 ARG D N 1
ATOM 8608 N N B ARG D 2 67 ? -36.333 -18.055 -60.796 0.50 27.76 67 ARG D N 1
ATOM 8609 C CA A ARG D 2 67 ? -36.625 -17.836 -62.207 0.50 28.98 67 ARG D CA 1
ATOM 8610 C CA B ARG D 2 67 ? -37.029 -17.860 -62.079 0.50 29.08 67 ARG D CA 1
ATOM 8611 C C A ARG D 2 67 ? -35.780 -18.594 -63.233 0.50 29.75 67 ARG D C 1
ATOM 8612 C C B ARG D 2 67 ? -36.330 -18.631 -63.189 0.50 29.68 67 ARG D C 1
ATOM 8613 O O A ARG D 2 67 ? -36.331 -19.194 -64.159 0.50 30.41 67 ARG D O 1
ATOM 8614 O O B ARG D 2 67 ? -36.960 -19.299 -64.012 0.50 30.56 67 ARG D O 1
ATOM 8629 N N A LYS D 2 68 ? -34.457 -18.576 -63.071 0.80 30.40 68 LYS D N 1
ATOM 8630 N N B LYS D 2 68 ? -35.000 -18.533 -63.194 0.20 29.83 68 LYS D N 1
ATOM 8631 C CA A LYS D 2 68 ? -33.586 -19.298 -63.996 0.80 31.55 68 LYS D CA 1
ATOM 8632 C CA B LYS D 2 68 ? -34.160 -19.259 -64.145 0.20 30.44 68 LYS D CA 1
ATOM 8633 C C A LYS D 2 68 ? -33.822 -20.815 -63.934 0.80 31.50 68 LYS D C 1
ATOM 8634 C C B LYS D 2 68 ? -34.403 -20.762 -64.044 0.20 30.74 68 LYS D C 1
ATOM 8635 O O A LYS D 2 68 ? -33.574 -21.524 -64.912 0.80 32.32 68 LYS D O 1
ATOM 8636 O O B LYS D 2 68 ? -34.595 -21.433 -65.060 0.20 31.33 68 LYS D O 1
ATOM 8647 N N . LEU D 2 69 ? -34.386 -21.283 -62.817 1.00 30.73 69 LEU D N 1
ATOM 8648 C CA . LEU D 2 69 ? -34.643 -22.714 -62.572 1.00 30.77 69 LEU D CA 1
ATOM 8649 C C . LEU D 2 69 ? -36.102 -23.163 -62.782 1.00 31.38 69 LEU D C 1
ATOM 8650 O O . LEU D 2 69 ? -36.447 -24.328 -62.547 1.00 32.26 69 LEU D O 1
ATOM 8655 N N . GLY D 2 70 ? -36.945 -22.250 -63.252 1.00 30.69 70 GLY D N 1
ATOM 8656 C CA . GLY D 2 70 ? -38.333 -22.561 -63.529 1.00 30.55 70 GLY D CA 1
ATOM 8657 C C . GLY D 2 70 ? -39.268 -22.596 -62.335 1.00 29.32 70 GLY D C 1
ATOM 8658 O O . GLY D 2 70 ? -40.386 -23.116 -62.441 1.00 30.90 70 GLY D O 1
ATOM 8659 N N A VAL D 2 71 ? -38.815 -22.027 -61.219 0.80 28.17 71 VAL D N 1
ATOM 8660 N N B VAL D 2 71 ? -38.827 -22.062 -61.198 0.20 28.56 71 VAL D N 1
ATOM 8661 C CA A VAL D 2 71 ? -39.619 -21.917 -60.003 0.80 26.86 71 VAL D CA 1
ATOM 8662 C CA B VAL D 2 71 ? -39.687 -21.979 -60.017 0.20 27.59 71 VAL D CA 1
ATOM 8663 C C A VAL D 2 71 ? -40.340 -20.572 -60.050 0.80 26.87 71 VAL D C 1
ATOM 8664 C C B VAL D 2 71 ? -40.306 -20.591 -59.886 0.20 27.36 71 VAL D C 1
ATOM 8665 O O A VAL D 2 71 ? -39.740 -19.562 -60.429 0.80 26.69 71 VAL D O 1
ATOM 8666 O O B VAL D 2 71 ? -39.611 -19.579 -59.983 0.20 27.24 71 VAL D O 1
ATOM 8673 N N . GLU D 2 72 ? -41.623 -20.559 -59.687 1.00 26.98 72 GLU D N 1
ATOM 8674 C CA A GLU D 2 72 ? -42.356 -19.297 -59.626 0.50 26.68 72 GLU D CA 1
ATOM 8675 C CA B GLU D 2 72 ? -42.383 -19.308 -59.599 0.50 26.85 72 GLU D CA 1
ATOM 8676 C C . GLU D 2 72 ? -41.803 -18.430 -58.499 1.00 26.36 72 GLU D C 1
ATOM 8677 O O . GLU D 2 72 ? -41.643 -18.892 -57.359 1.00 25.87 72 GLU D O 1
ATOM 8688 N N . ALA D 2 73 ? -41.484 -17.182 -58.834 1.00 25.57 73 ALA D N 1
ATOM 8689 C CA . ALA D 2 73 ? -40.857 -16.255 -57.893 1.00 25.00 73 ALA D CA 1
ATOM 8690 C C . ALA D 2 73 ? -41.684 -14.991 -57.739 1.00 25.02 73 ALA D C 1
ATOM 8691 O O . ALA D 2 73 ? -42.258 -14.493 -58.716 1.00 25.77 73 ALA D O 1
ATOM 8693 N N A SER D 2 74 ? -41.740 -14.471 -56.517 0.50 24.19 74 SER D N 1
ATOM 8694 N N B SER D 2 74 ? -41.718 -14.463 -56.516 0.50 24.23 74 SER D N 1
ATOM 8695 C CA A SER D 2 74 ? -42.440 -13.220 -56.259 0.50 24.11 74 SER D CA 1
ATOM 8696 C CA B SER D 2 74 ? -42.482 -13.257 -56.193 0.50 24.25 74 SER D CA 1
ATOM 8697 C C A SER D 2 74 ? -41.794 -12.408 -55.154 0.50 23.77 74 SER D C 1
ATOM 8698 C C B SER D 2 74 ? -41.795 -12.408 -55.134 0.50 23.82 74 SER D C 1
ATOM 8699 O O A SER D 2 74 ? -41.331 -12.955 -54.154 0.50 22.28 74 SER D O 1
ATOM 8700 O O B SER D 2 74 ? -41.299 -12.935 -54.140 0.50 22.38 74 SER D O 1
ATOM 8705 N N . ALA D 2 75 ? -41.769 -11.095 -55.358 1.00 23.86 75 ALA D N 1
ATOM 8706 C CA . ALA D 2 75 ? -41.302 -10.157 -54.355 1.00 23.81 75 ALA D CA 1
ATOM 8707 C C . ALA D 2 75 ? -42.493 -9.543 -53.616 1.00 24.00 75 ALA D C 1
ATOM 8708 O O . ALA D 2 75 ? -42.340 -8.545 -52.909 1.00 23.90 75 ALA D O 1
ATOM 8710 N N A GLU D 2 76 ? -43.668 -10.150 -53.764 0.50 24.30 76 GLU D N 1
ATOM 8711 N N B GLU D 2 76 ? -43.665 -10.158 -53.776 0.50 24.25 76 GLU D N 1
ATOM 8712 C CA A GLU D 2 76 ? -44.864 -9.649 -53.087 0.50 25.10 76 GLU D CA 1
ATOM 8713 C CA B GLU D 2 76 ? -44.885 -9.700 -53.104 0.50 25.00 76 GLU D CA 1
ATOM 8714 C C A GLU D 2 76 ? -45.114 -10.314 -51.729 0.50 24.32 76 GLU D C 1
ATOM 8715 C C B GLU D 2 76 ? -45.174 -10.452 -51.804 0.50 24.18 76 GLU D C 1
ATOM 8716 O O A GLU D 2 76 ? -46.165 -10.121 -51.120 0.50 24.74 76 GLU D O 1
ATOM 8717 O O B GLU D 2 76 ? -46.308 -10.459 -51.317 0.50 24.25 76 GLU D O 1
ATOM 8728 N N . GLY D 2 77 ? -44.145 -11.099 -51.262 1.00 23.09 77 GLY D N 1
ATOM 8729 C CA . GLY D 2 77 ? -44.194 -11.649 -49.908 1.00 22.13 77 GLY D CA 1
ATOM 8730 C C . GLY D 2 77 ? -45.188 -12.757 -49.630 1.00 20.95 77 GLY D C 1
ATOM 8731 O O . GLY D 2 77 ? -45.803 -13.315 -50.548 1.00 21.35 77 GLY D O 1
ATOM 8732 N N . VAL D 2 78 ? -45.323 -13.067 -48.341 1.00 20.89 78 VAL D N 1
ATOM 8733 C CA . VAL D 2 78 ? -46.200 -14.125 -47.861 1.00 20.60 78 VAL D CA 1
ATOM 8734 C C . VAL D 2 78 ? -47.663 -13.824 -48.219 1.00 21.78 78 VAL D C 1
ATOM 8735 O O . VAL D 2 78 ? -48.439 -14.747 -48.423 1.00 21.48 78 VAL D O 1
ATOM 8739 N N . ASP D 2 79 ? -48.019 -12.542 -48.319 1.00 22.87 79 ASP D N 1
ATOM 8740 C CA . ASP D 2 79 ? -49.361 -12.160 -48.778 1.00 24.74 79 ASP D CA 1
ATOM 8741 C C . ASP D 2 79 ? -49.675 -12.826 -50.108 1.00 25.24 79 ASP D C 1
ATOM 8742 O O . ASP D 2 79 ? -50.761 -13.377 -50.288 1.00 26.13 79 ASP D O 1
ATOM 8747 N N . TRP D 2 80 ? -48.730 -12.744 -51.043 1.00 24.55 80 TRP D N 1
ATOM 8748 C CA . TRP D 2 80 ? -48.872 -13.335 -52.359 1.00 24.91 80 TRP D CA 1
ATOM 8749 C C . TRP D 2 80 ? -48.919 -14.858 -52.274 1.00 24.15 80 TRP D C 1
ATOM 8750 O O . TRP D 2 80 ? -49.746 -15.491 -52.938 1.00 25.17 80 TRP D O 1
ATOM 8761 N N . LEU D 2 81 ? -48.043 -15.445 -51.445 1.00 23.40 81 LEU D N 1
ATOM 8762 C CA . LEU D 2 81 ? -47.999 -16.904 -51.325 1.00 23.17 81 LEU D CA 1
ATOM 8763 C C . LEU D 2 81 ? -49.347 -17.488 -50.921 1.00 24.06 81 LEU D C 1
ATOM 8764 O O . LEU D 2 81 ? -49.796 -18.488 -51.477 1.00 24.00 81 LEU D O 1
ATOM 8769 N N . LEU D 2 82 ? -49.984 -16.858 -49.939 1.00 24.67 82 LEU D N 1
ATOM 8770 C CA . LEU D 2 82 ? -51.204 -17.408 -49.362 1.00 25.57 82 LEU D CA 1
ATOM 8771 C C . LEU D 2 82 ? -52.437 -17.144 -50.239 1.00 26.98 82 LEU D C 1
ATOM 8772 O O . LEU D 2 82 ? -53.502 -17.703 -49.989 1.00 27.94 82 LEU D O 1
ATOM 8777 N N . GLU D 2 83 ? -52.267 -16.312 -51.265 1.00 27.71 83 GLU D N 1
ATOM 8778 C CA . GLU D 2 83 ? -53.292 -16.096 -52.294 1.00 29.50 83 GLU D CA 1
ATOM 8779 C C . GLU D 2 83 ? -53.268 -17.129 -53.436 1.00 29.58 83 GLU D C 1
ATOM 8780 O O . GLU D 2 83 ? -54.195 -17.167 -54.248 1.00 29.72 83 GLU D O 1
ATOM 8786 N N A GLN D 2 84 ? -52.221 -17.955 -53.511 0.80 28.96 84 GLN D N 1
ATOM 8787 N N B GLN D 2 84 ? -52.221 -17.952 -53.500 0.20 29.13 84 GLN D N 1
ATOM 8788 C CA A GLN D 2 84 ? -52.099 -18.894 -54.639 0.80 29.51 84 GLN D CA 1
ATOM 8789 C CA B GLN D 2 84 ? -52.090 -18.936 -54.579 0.20 29.55 84 GLN D CA 1
ATOM 8790 C C A GLN D 2 84 ? -53.100 -20.038 -54.547 0.80 30.11 84 GLN D C 1
ATOM 8791 C C B GLN D 2 84 ? -53.200 -19.979 -54.531 0.20 30.13 84 GLN D C 1
ATOM 8792 O O A GLN D 2 84 ? -53.394 -20.530 -53.453 0.80 30.18 84 GLN D O 1
ATOM 8793 O O B GLN D 2 84 ? -53.678 -20.335 -53.451 0.20 30.10 84 GLN D O 1
ATOM 8804 N N . ASP D 2 85 ? -53.614 -20.448 -55.708 1.00 30.79 85 ASP D N 1
ATOM 8805 C CA . ASP D 2 85 ? -54.641 -21.489 -55.809 1.00 31.56 85 ASP D CA 1
ATOM 8806 C C . ASP D 2 85 ? -54.195 -22.826 -55.210 1.00 31.04 85 ASP D C 1
ATOM 8807 O O . ASP D 2 85 ? -54.982 -23.497 -54.531 1.00 31.80 85 ASP D O 1
ATOM 8812 N N . GLU D 2 86 ? -52.940 -23.214 -55.449 1.00 29.88 86 GLU D N 1
ATOM 8813 C CA . GLU D 2 86 ? -52.409 -24.435 -54.843 1.00 29.13 86 GLU D CA 1
ATOM 8814 C C . GLU D 2 86 ? -51.406 -24.028 -53.783 1.00 27.67 86 GLU D C 1
ATOM 8815 O O . GLU D 2 86 ? -50.290 -23.617 -54.105 1.00 28.21 86 GLU D O 1
ATOM 8821 N N . LEU D 2 87 ? -51.804 -24.148 -52.524 1.00 26.52 87 LEU D N 1
ATOM 8822 C CA . LEU D 2 87 ? -50.883 -23.835 -51.440 1.00 25.03 87 LEU D CA 1
ATOM 8823 C C . LEU D 2 87 ? -49.840 -24.940 -51.312 1.00 23.98 87 LEU D C 1
ATOM 8824 O O . LEU D 2 87 ? -50.116 -26.119 -51.565 1.00 24.49 87 LEU D O 1
ATOM 8829 N N . PRO D 2 88 ? -48.608 -24.570 -50.920 1.00 22.81 88 PRO D N 1
ATOM 8830 C CA . PRO D 2 88 ? -47.590 -25.588 -50.687 1.00 21.88 88 PRO D CA 1
ATOM 8831 C C . PRO D 2 88 ? -47.915 -26.481 -49.490 1.00 22.17 88 PRO D C 1
ATOM 8832 O O . PRO D 2 88 ? -48.614 -26.061 -48.560 1.00 23.20 88 PRO D O 1
ATOM 8836 N N . ASP D 2 89 ? -47.417 -27.709 -49.529 1.00 22.25 89 ASP D N 1
ATOM 8837 C CA . ASP D 2 89 ? -47.462 -28.629 -48.403 1.00 23.20 89 ASP D CA 1
ATOM 8838 C C . ASP D 2 89 ? -46.503 -28.179 -47.291 1.00 22.58 89 ASP D C 1
ATOM 8839 O O . ASP D 2 89 ? -46.815 -28.291 -46.110 1.00 23.00 89 ASP D O 1
ATOM 8844 N N . LEU D 2 90 ? -45.329 -27.679 -47.689 1.00 21.15 90 LEU D N 1
ATOM 8845 C CA . LEU D 2 90 ? -44.255 -27.308 -46.765 1.00 20.23 90 LEU D CA 1
ATOM 8846 C C . LEU D 2 90 ? -43.789 -25.900 -47.090 1.00 18.56 90 LEU D C 1
ATOM 8847 O O . LEU D 2 90 ? -43.783 -25.499 -48.241 1.00 18.84 90 LEU D O 1
ATOM 8852 N N . VAL D 2 91 ? -43.390 -25.149 -46.066 1.00 17.26 91 VAL D N 1
ATOM 8853 C CA . VAL D 2 91 ? -42.713 -23.881 -46.287 1.00 16.48 91 VAL D CA 1
ATOM 8854 C C . VAL D 2 91 ? -41.431 -23.851 -45.449 1.00 15.41 91 VAL D C 1
ATOM 8855 O O . VAL D 2 91 ? -41.436 -24.223 -44.281 1.00 15.23 91 VAL D O 1
ATOM 8859 N N . PHE D 2 92 ? -40.343 -23.419 -46.074 1.00 14.46 92 PHE D N 1
ATOM 8860 C CA . PHE D 2 92 ? -39.067 -23.257 -45.392 1.00 14.69 92 PHE D CA 1
ATOM 8861 C C . PHE D 2 92 ? -38.808 -21.765 -45.307 1.00 14.51 92 PHE D C 1
ATOM 8862 O O . PHE D 2 92 ? -38.861 -21.069 -46.329 1.00 15.01 92 PHE D O 1
ATOM 8870 N N . GLU D 2 93 ? -38.533 -21.257 -44.111 1.00 13.76 93 GLU D N 1
ATOM 8871 C CA . GLU D 2 93 ? -38.334 -19.820 -43.942 1.00 13.96 93 GLU D CA 1
ATOM 8872 C C . GLU D 2 93 ? -36.906 -19.462 -43.509 1.00 13.60 93 GLU D C 1
ATOM 8873 O O . GLU D 2 93 ? -36.394 -19.976 -42.503 1.00 13.48 93 GLU D O 1
ATOM 8879 N N . ALA D 2 94 ? -36.276 -18.570 -44.274 1.00 12.55 94 ALA D N 1
ATOM 8880 C CA . ALA D 2 94 ? -34.898 -18.138 -44.033 1.00 13.11 94 ALA D CA 1
ATOM 8881 C C . ALA D 2 94 ? -34.791 -16.631 -44.210 1.00 13.73 94 ALA D C 1
ATOM 8882 O O . ALA D 2 94 ? -34.002 -16.108 -45.017 1.00 14.29 94 ALA D O 1
ATOM 8884 N N . THR D 2 95 ? -35.552 -15.933 -43.385 1.00 13.44 95 THR D N 1
ATOM 8885 C CA . THR D 2 95 ? -35.706 -14.503 -43.435 1.00 14.55 95 THR D CA 1
ATOM 8886 C C . THR D 2 95 ? -35.024 -13.774 -42.260 1.00 14.87 95 THR D C 1
ATOM 8887 O O . THR D 2 95 ? -33.962 -13.243 -42.379 1.00 15.43 95 THR D O 1
ATOM 8891 N N . SER D 2 96 ? -35.709 -13.793 -41.125 1.00 14.95 96 SER D N 1
ATOM 8892 C CA . SER D 2 96 ? -35.209 -13.228 -39.856 1.00 14.61 96 SER D CA 1
ATOM 8893 C C . SER D 2 96 ? -36.137 -13.726 -38.761 1.00 14.24 96 SER D C 1
ATOM 8894 O O . SER D 2 96 ? -37.250 -14.185 -39.052 1.00 14.15 96 SER D O 1
ATOM 8897 N N . ALA D 2 97 ? -35.732 -13.571 -37.509 1.00 13.76 97 ALA D N 1
ATOM 8898 C CA . ALA D 2 97 ? -36.633 -13.943 -36.422 1.00 13.89 97 ALA D CA 1
ATOM 8899 C C . ALA D 2 97 ? -37.956 -13.180 -36.499 1.00 14.85 97 ALA D C 1
ATOM 8900 O O . ALA D 2 97 ? -39.019 -13.775 -36.376 1.00 14.49 97 ALA D O 1
ATOM 8902 N N A LYS D 2 98 ? -37.866 -11.867 -36.681 0.50 14.74 98 LYS D N 1
ATOM 8903 N N B LYS D 2 98 ? -37.875 -11.868 -36.701 0.50 14.95 98 LYS D N 1
ATOM 8904 C CA A LYS D 2 98 ? -39.049 -11.015 -36.750 0.50 15.44 98 LYS D CA 1
ATOM 8905 C CA B LYS D 2 98 ? -39.059 -11.001 -36.740 0.50 15.88 98 LYS D CA 1
ATOM 8906 C C A LYS D 2 98 ? -39.989 -11.496 -37.849 0.50 15.36 98 LYS D C 1
ATOM 8907 C C B LYS D 2 98 ? -40.007 -11.354 -37.891 0.50 15.76 98 LYS D C 1
ATOM 8908 O O A LYS D 2 98 ? -41.185 -11.687 -37.616 0.50 15.42 98 LYS D O 1
ATOM 8909 O O B LYS D 2 98 ? -41.238 -11.311 -37.733 0.50 16.33 98 LYS D O 1
ATOM 8920 N N . ALA D 2 99 ? -39.435 -11.723 -39.039 1.00 14.99 99 ALA D N 1
ATOM 8921 C CA . ALA D 2 99 ? -40.264 -12.127 -40.169 1.00 14.86 99 ALA D CA 1
ATOM 8922 C C . ALA D 2 99 ? -40.940 -13.471 -39.890 1.00 14.58 99 ALA D C 1
ATOM 8923 O O . ALA D 2 99 ? -42.136 -13.627 -40.157 1.00 15.25 99 ALA D O 1
ATOM 8925 N N . HIS D 2 100 ? -40.212 -14.451 -39.349 1.00 14.04 100 HIS D N 1
ATOM 8926 C CA . HIS D 2 100 ? -40.892 -15.723 -39.118 1.00 13.77 100 HIS D CA 1
ATOM 8927 C C . HIS D 2 100 ? -41.924 -15.623 -37.980 1.00 14.05 100 HIS D C 1
ATOM 8928 O O . HIS D 2 100 ? -42.970 -16.272 -38.050 1.00 14.92 100 HIS D O 1
ATOM 8935 N N . LEU D 2 101 ? -41.660 -14.798 -36.962 1.00 14.56 101 LEU D N 1
ATOM 8936 C CA . LEU D 2 101 ? -42.692 -14.550 -35.944 1.00 14.91 101 LEU D CA 1
ATOM 8937 C C . LEU D 2 101 ? -43.985 -14.032 -36.578 1.00 16.01 101 LEU D C 1
ATOM 8938 O O . LEU D 2 101 ? -45.075 -14.442 -36.163 1.00 16.58 101 LEU D O 1
ATOM 8943 N N . ALA D 2 102 ? -43.862 -13.147 -37.573 1.00 15.67 102 ALA D N 1
ATOM 8944 C CA . ALA D 2 102 ? -45.040 -12.602 -38.261 1.00 16.66 102 ALA D CA 1
ATOM 8945 C C . ALA D 2 102 ? -45.717 -13.669 -39.111 1.00 16.51 102 ALA D C 1
ATOM 8946 O O . ALA D 2 102 ? -46.947 -13.750 -39.165 1.00 17.70 102 ALA D O 1
ATOM 8948 N N . ASN D 2 103 ? -44.911 -14.476 -39.798 1.00 15.94 103 ASN D N 1
ATOM 8949 C CA . ASN D 2 103 ? -45.449 -15.411 -40.780 1.00 15.73 103 ASN D CA 1
ATOM 8950 C C . ASN D 2 103 ? -45.948 -16.719 -40.188 1.00 16.14 103 ASN D C 1
ATOM 8951 O O . ASN D 2 103 ? -46.885 -17.316 -40.724 1.00 16.34 103 ASN D O 1
ATOM 8956 N N . ALA D 2 104 ? -45.335 -17.172 -39.098 1.00 15.55 104 ALA D N 1
ATOM 8957 C CA . ALA D 2 104 ? -45.695 -18.479 -38.527 1.00 16.12 104 ALA D CA 1
ATOM 8958 C C . ALA D 2 104 ? -47.197 -18.709 -38.266 1.00 16.89 104 ALA D C 1
ATOM 8959 O O . ALA D 2 104 ? -47.710 -19.781 -38.631 1.00 17.06 104 ALA D O 1
ATOM 8961 N N A PRO D 2 105 ? -47.894 -17.732 -37.645 0.70 17.06 105 PRO D N 1
ATOM 8962 N N B PRO D 2 105 ? -47.904 -17.732 -37.648 0.30 16.93 105 PRO D N 1
ATOM 8963 C CA A PRO D 2 105 ? -49.320 -17.961 -37.398 0.70 17.98 105 PRO D CA 1
ATOM 8964 C CA B PRO D 2 105 ? -49.331 -17.960 -37.390 0.30 17.69 105 PRO D CA 1
ATOM 8965 C C A PRO D 2 105 ? -50.098 -18.104 -38.698 0.70 18.46 105 PRO D C 1
ATOM 8966 C C B PRO D 2 105 ? -50.165 -17.987 -38.665 0.30 18.32 105 PRO D C 1
ATOM 8967 O O A PRO D 2 105 ? -51.100 -18.828 -38.745 0.70 18.62 105 PRO D O 1
ATOM 8968 O O B PRO D 2 105 ? -51.288 -18.494 -38.657 0.30 18.69 105 PRO D O 1
ATOM 8975 N N . ARG D 2 106 ? -49.616 -17.441 -39.747 1.00 18.12 106 ARG D N 1
ATOM 8976 C CA . ARG D 2 106 ? -50.304 -17.427 -41.036 1.00 19.42 106 ARG D CA 1
ATOM 8977 C C . ARG D 2 106 ? -50.168 -18.805 -41.673 1.00 19.01 106 ARG D C 1
ATOM 8978 O O . ARG D 2 106 ? -51.133 -19.342 -42.209 1.00 19.71 106 ARG D O 1
ATOM 8986 N N . TYR D 2 107 ? -48.975 -19.395 -41.590 1.00 18.42 107 TYR D N 1
ATOM 8987 C CA . TYR D 2 107 ? -48.815 -20.757 -42.108 1.00 18.74 107 TYR D CA 1
ATOM 8988 C C . TYR D 2 107 ? -49.680 -21.742 -41.336 1.00 19.59 107 TYR D C 1
ATOM 8989 O O . TYR D 2 107 ? -50.287 -22.634 -41.921 1.00 20.24 107 TYR D O 1
ATOM 8998 N N . ALA D 2 108 ? -49.719 -21.592 -40.016 1.00 19.97 108 ALA D N 1
ATOM 8999 C CA . ALA D 2 108 ? -50.485 -22.495 -39.156 1.00 20.75 108 ALA D CA 1
ATOM 9000 C C . ALA D 2 108 ? -51.974 -22.435 -39.489 1.00 21.98 108 ALA D C 1
ATOM 9001 O O . ALA D 2 108 ? -52.628 -23.475 -39.597 1.00 22.71 108 ALA D O 1
ATOM 9003 N N . GLU D 2 109 ? -52.488 -21.214 -39.671 1.00 22.23 109 GLU D N 1
ATOM 9004 C CA . GLU D 2 109 ? -53.891 -20.984 -40.042 1.00 23.72 109 GLU D CA 1
ATOM 9005 C C . GLU D 2 109 ? -54.215 -21.639 -41.385 1.00 23.76 109 GLU D C 1
ATOM 9006 O O . GLU D 2 109 ? -55.303 -22.216 -41.553 1.00 25.48 109 GLU D O 1
ATOM 9012 N N . ALA D 2 110 ? -53.269 -21.561 -42.323 1.00 23.51 110 ALA D N 1
ATOM 9013 C CA . ALA D 2 110 ? -53.424 -22.127 -43.667 1.00 23.69 110 ALA D CA 1
ATOM 9014 C C . ALA D 2 110 ? -53.130 -23.630 -43.768 1.00 23.95 110 ALA D C 1
ATOM 9015 O O . ALA D 2 110 ? -53.383 -24.236 -44.808 1.00 24.65 110 ALA D O 1
ATOM 9017 N N . GLY D 2 111 ? -52.604 -24.223 -42.700 1.00 23.57 111 GLY D N 1
ATOM 9018 C CA . GLY D 2 111 ? -52.298 -25.647 -42.648 1.00 23.20 111 GLY D CA 1
ATOM 9019 C C . GLY D 2 111 ? -51.041 -26.046 -43.398 1.00 23.20 111 GLY D C 1
ATOM 9020 O O . GLY D 2 111 ? -50.904 -27.201 -43.812 1.00 24.13 111 GLY D O 1
ATOM 9021 N N . ILE D 2 112 ? -50.121 -25.098 -43.568 1.00 21.16 112 ILE D N 1
ATOM 9022 C CA . ILE D 2 112 ? -48.845 -25.355 -44.245 1.00 20.80 112 ILE D CA 1
ATOM 9023 C C . ILE D 2 112 ? -47.775 -25.638 -43.212 1.00 19.84 112 ILE D C 1
ATOM 9024 O O . ILE D 2 112 ? -47.474 -24.772 -42.387 1.00 19.95 112 ILE D O 1
ATOM 9029 N N . THR D 2 113 ? -47.186 -26.831 -43.255 1.00 19.01 113 THR D N 1
ATOM 9030 C CA . THR D 2 113 ? -46.137 -27.202 -42.302 1.00 18.46 113 THR D CA 1
ATOM 9031 C C . THR D 2 113 ? -44.907 -26.318 -42.544 1.00 17.32 113 THR D C 1
ATOM 9032 O O . THR D 2 113 ? -44.503 -26.135 -43.694 1.00 17.78 113 THR D O 1
ATOM 9036 N N . ALA D 2 114 ? -44.340 -25.782 -41.466 1.00 16.46 114 ALA D N 1
ATOM 9037 C CA . ALA D 2 114 ? -43.225 -24.841 -41.560 1.00 15.83 114 ALA D CA 1
ATOM 9038 C C . ALA D 2 114 ? -41.947 -25.373 -40.967 1.00 15.11 114 ALA D C 1
ATOM 9039 O O . ALA D 2 114 ? -41.947 -25.948 -39.872 1.00 14.73 114 ALA D O 1
ATOM 9041 N N . ILE D 2 115 ? -40.850 -25.156 -41.697 1.00 14.02 115 ILE D N 1
ATOM 9042 C CA . ILE D 2 115 ? -39.498 -25.449 -41.214 1.00 13.51 115 ILE D CA 1
ATOM 9043 C C . ILE D 2 115 ? -38.770 -24.117 -41.111 1.00 13.24 115 ILE D C 1
ATOM 9044 O O . ILE D 2 115 ? -38.587 -23.427 -42.115 1.00 13.35 115 ILE D O 1
ATOM 9049 N N . ASP D 2 116 ? -38.411 -23.749 -39.886 1.00 12.97 116 ASP D N 1
ATOM 9050 C CA . ASP D 2 116 ? -37.926 -22.410 -39.584 1.00 12.80 116 ASP D CA 1
ATOM 9051 C C . ASP D 2 116 ? -36.404 -22.463 -39.424 1.00 12.09 116 ASP D C 1
ATOM 9052 O O . ASP D 2 116 ? -35.888 -23.074 -38.493 1.00 12.25 116 ASP D O 1
ATOM 9057 N N . LEU D 2 117 ? -35.694 -21.788 -40.325 1.00 12.31 117 LEU D N 1
ATOM 9058 C CA . LEU D 2 117 ? -34.232 -21.697 -40.269 1.00 12.32 117 LEU D CA 1
ATOM 9059 C C . LEU D 2 117 ? -33.776 -20.392 -39.624 1.00 12.27 117 LEU D C 1
ATOM 9060 O O . LEU D 2 117 ? -32.566 -20.076 -39.666 1.00 13.13 117 LEU D O 1
ATOM 9065 N N . THR D 2 118 ? -34.720 -19.656 -39.020 1.00 11.57 118 THR D N 1
ATOM 9066 C CA . THR D 2 118 ? -34.412 -18.419 -38.309 1.00 12.07 118 THR D CA 1
ATOM 9067 C C . THR D 2 118 ? -34.352 -18.640 -36.790 1.00 12.60 118 THR D C 1
ATOM 9068 O O . THR D 2 118 ? -34.703 -19.715 -36.288 1.00 13.11 118 THR D O 1
ATOM 9072 N N . PRO D 2 119 ? -33.943 -17.607 -36.033 1.00 12.30 119 PRO D N 1
ATOM 9073 C CA . PRO D 2 119 ? -33.988 -17.740 -34.581 1.00 12.73 119 PRO D CA 1
ATOM 9074 C C . PRO D 2 119 ? -35.372 -17.596 -33.929 1.00 13.19 119 PRO D C 1
ATOM 9075 O O . PRO D 2 119 ? -35.450 -17.635 -32.698 1.00 14.37 119 PRO D O 1
ATOM 9079 N N . ALA D 2 120 ? -36.443 -17.450 -34.714 1.00 12.62 120 ALA D N 1
ATOM 9080 C CA . ALA D 2 120 ? -37.791 -17.240 -34.146 1.00 13.67 120 ALA D CA 1
ATOM 9081 C C . ALA D 2 120 ? -38.181 -18.305 -33.115 1.00 14.27 120 ALA D C 1
ATOM 9082 O O . ALA D 2 120 ? -38.670 -17.969 -32.029 1.00 15.16 120 ALA D O 1
ATOM 9084 N N . ALA D 2 121 ? -37.963 -19.574 -33.460 1.00 14.99 121 ALA D N 1
ATOM 9085 C CA . ALA D 2 121 ? -38.179 -20.694 -32.536 1.00 15.33 121 ALA D CA 1
ATOM 9086 C C . ALA D 2 121 ? -39.589 -20.682 -31.935 1.00 15.76 121 ALA D C 1
ATOM 9087 O O . ALA D 2 121 ? -39.770 -20.738 -30.707 1.00 17.26 121 ALA D O 1
ATOM 9089 N N A VAL D 2 122 ? -40.568 -20.564 -32.829 0.50 15.32 122 VAL D N 1
ATOM 9090 N N B VAL D 2 122 ? -40.599 -20.611 -32.803 0.50 15.76 122 VAL D N 1
ATOM 9091 C CA A VAL D 2 122 ? -41.974 -20.762 -32.500 0.50 15.87 122 VAL D CA 1
ATOM 9092 C CA B VAL D 2 122 ? -41.982 -20.791 -32.341 0.50 16.59 122 VAL D CA 1
ATOM 9093 C C A VAL D 2 122 ? -42.177 -22.236 -32.148 0.50 16.22 122 VAL D C 1
ATOM 9094 C C B VAL D 2 122 ? -42.383 -22.257 -32.295 0.50 16.77 122 VAL D C 1
ATOM 9095 O O A VAL D 2 122 ? -42.777 -22.578 -31.116 0.50 16.05 122 VAL D O 1
ATOM 9096 O O B VAL D 2 122 ? -43.369 -22.613 -31.633 0.50 16.94 122 VAL D O 1
ATOM 9103 N N . GLY D 2 123 ? -41.626 -23.106 -32.990 1.00 16.01 123 GLY D N 1
ATOM 9104 C CA . GLY D 2 123 ? -41.818 -24.557 -32.888 1.00 16.22 123 GLY D CA 1
ATOM 9105 C C . GLY D 2 123 ? -40.673 -25.213 -32.122 1.00 15.98 123 GLY D C 1
ATOM 9106 O O . GLY D 2 123 ? -39.672 -24.559 -31.815 1.00 15.63 123 GLY D O 1
ATOM 9107 N N . PRO D 2 124 ? -40.800 -26.515 -31.827 1.00 16.08 124 PRO D N 1
ATOM 9108 C CA . PRO D 2 124 ? -39.773 -27.292 -31.137 1.00 16.06 124 PRO D CA 1
ATOM 9109 C C . PRO D 2 124 ? -38.456 -27.277 -31.888 1.00 15.91 124 PRO D C 1
ATOM 9110 O O . PRO D 2 124 ? -38.436 -27.329 -33.135 1.00 15.76 124 PRO D O 1
ATOM 9114 N N A LEU D 2 125 ? -37.350 -27.267 -31.161 0.70 15.25 125 LEU D N 1
ATOM 9115 N N B LEU D 2 125 ? -37.394 -27.128 -31.094 0.30 15.20 125 LEU D N 1
ATOM 9116 C CA A LEU D 2 125 ? -36.013 -27.345 -31.783 0.70 14.89 125 LEU D CA 1
ATOM 9117 C CA B LEU D 2 125 ? -36.020 -27.294 -31.530 0.30 14.66 125 LEU D CA 1
ATOM 9118 C C A LEU D 2 125 ? -35.693 -28.780 -32.205 0.70 15.26 125 LEU D C 1
ATOM 9119 C C B LEU D 2 125 ? -35.865 -28.731 -31.970 0.30 14.99 125 LEU D C 1
ATOM 9120 O O A LEU D 2 125 ? -35.758 -29.698 -31.363 0.70 15.77 125 LEU D O 1
ATOM 9121 O O B LEU D 2 125 ? -36.361 -29.663 -31.319 0.30 15.13 125 LEU D O 1
ATOM 9130 N N A VAL D 2 126 ? -35.396 -28.985 -33.492 0.80 13.91 126 VAL D N 1
ATOM 9131 N N B VAL D 2 126 ? -35.177 -28.903 -33.097 0.20 14.29 126 VAL D N 1
ATOM 9132 C CA A VAL D 2 126 ? -35.134 -30.316 -34.007 0.80 14.88 126 VAL D CA 1
ATOM 9133 C CA B VAL D 2 126 ? -35.047 -30.195 -33.762 0.20 14.52 126 VAL D CA 1
ATOM 9134 C C A VAL D 2 126 ? -33.744 -30.435 -34.594 0.80 14.36 126 VAL D C 1
ATOM 9135 C C B VAL D 2 126 ? -33.668 -30.370 -34.402 0.20 14.30 126 VAL D C 1
ATOM 9136 O O A VAL D 2 126 ? -33.214 -29.497 -35.209 0.80 13.98 126 VAL D O 1
ATOM 9137 O O B VAL D 2 126 ? -33.085 -29.408 -34.900 0.20 13.89 126 VAL D O 1
ATOM 9144 N N . CYS D 2 127 ? -33.161 -31.602 -34.387 1.00 14.69 127 CYS D N 1
ATOM 9145 C CA . CYS D 2 127 ? -31.906 -31.947 -35.016 1.00 14.45 127 CYS D CA 1
ATOM 9146 C C . CYS D 2 127 ? -32.165 -33.341 -35.596 1.00 15.09 127 CYS D C 1
ATOM 9147 O O . CYS D 2 127 ? -32.494 -34.259 -34.843 1.00 15.42 127 CYS D O 1
ATOM 9150 N N . PRO D 2 128 ? -32.086 -33.505 -36.932 1.00 14.84 128 PRO D N 1
ATOM 9151 C CA . PRO D 2 128 ? -32.669 -34.708 -37.538 1.00 15.99 128 PRO D CA 1
ATOM 9152 C C . PRO D 2 128 ? -32.269 -36.075 -36.943 1.00 16.60 128 PRO D C 1
ATOM 9153 O O . PRO D 2 128 ? -33.183 -36.879 -36.671 1.00 18.03 128 PRO D O 1
ATOM 9157 N N . PRO D 2 129 ? -30.968 -36.352 -36.730 1.00 15.90 129 PRO D N 1
ATOM 9158 C CA . PRO D 2 129 ? -30.627 -37.700 -36.251 1.00 16.58 129 PRO D CA 1
ATOM 9159 C C . PRO D 2 129 ? -30.745 -37.819 -34.736 1.00 16.28 129 PRO D C 1
ATOM 9160 O O . PRO D 2 129 ? -30.317 -38.820 -34.169 1.00 17.93 129 PRO D O 1
ATOM 9164 N N . VAL D 2 130 ? -31.317 -36.807 -34.080 1.00 15.32 130 VAL D N 1
ATOM 9165 C CA . VAL D 2 130 ? -31.461 -36.821 -32.631 1.00 15.43 130 VAL D CA 1
ATOM 9166 C C . VAL D 2 130 ? -32.930 -36.943 -32.189 1.00 16.79 130 VAL D C 1
ATOM 9167 O O . VAL D 2 130 ? -33.303 -37.906 -31.539 1.00 18.26 130 VAL D O 1
ATOM 9171 N N . ASN D 2 131 ? -33.775 -35.989 -32.564 1.00 16.33 131 ASN D N 1
ATOM 9172 C CA . ASN D 2 131 ? -35.113 -35.939 -31.999 1.00 17.91 131 ASN D CA 1
ATOM 9173 C C . ASN D 2 131 ? -36.215 -35.612 -32.996 1.00 18.68 131 ASN D C 1
ATOM 9174 O O . ASN D 2 131 ? -37.304 -35.230 -32.585 1.00 20.16 131 ASN D O 1
ATOM 9179 N N . LEU D 2 132 ? -35.964 -35.766 -34.289 1.00 19.83 132 LEU D N 1
ATOM 9180 C CA . LEU D 2 132 ? -37.010 -35.401 -35.242 1.00 21.31 132 LEU D CA 1
ATOM 9181 C C . LEU D 2 132 ? -38.244 -36.300 -35.146 1.00 22.84 132 LEU D C 1
ATOM 9182 O O . LEU D 2 132 ? -39.365 -35.804 -35.282 1.00 22.87 132 LEU D O 1
ATOM 9187 N N . THR D 2 133 ? -38.046 -37.590 -34.872 1.00 23.95 133 THR D N 1
ATOM 9188 C CA . THR D 2 133 ? -39.175 -38.552 -34.841 1.00 26.09 133 THR D CA 1
ATOM 9189 C C . THR D 2 133 ? -40.257 -38.131 -33.858 1.00 26.72 133 THR D C 1
ATOM 9190 O O . THR D 2 133 ? -41.448 -38.338 -34.108 1.00 28.35 133 THR D O 1
ATOM 9194 N N . GLU D 2 134 ? -39.835 -37.531 -32.749 1.00 26.57 134 GLU D N 1
ATOM 9195 C CA . GLU D 2 134 ? -40.743 -37.019 -31.731 1.00 27.48 134 GLU D CA 1
ATOM 9196 C C . GLU D 2 134 ? -41.671 -35.942 -32.298 1.00 26.57 134 GLU D C 1
ATOM 9197 O O . GLU D 2 134 ? -42.747 -35.703 -31.758 1.00 27.65 134 GLU D O 1
ATOM 9203 N N . HIS D 2 135 ? -41.258 -35.303 -33.390 1.00 24.55 135 HIS D N 1
ATOM 9204 C CA . HIS D 2 135 ? -41.929 -34.089 -33.873 1.00 23.76 135 HIS D CA 1
ATOM 9205 C C . HIS D 2 135 ? -42.446 -34.175 -35.316 1.00 24.22 135 HIS D C 1
ATOM 9206 O O . HIS D 2 135 ? -42.690 -33.142 -35.948 1.00 23.35 135 HIS D O 1
ATOM 9213 N N . LEU D 2 136 ? -42.635 -35.390 -35.836 1.00 24.70 136 LEU D N 1
ATOM 9214 C CA . LEU D 2 136 ? -43.017 -35.573 -37.246 1.00 25.55 136 LEU D CA 1
ATOM 9215 C C . LEU D 2 136 ? -44.400 -35.008 -37.572 1.00 26.03 136 LEU D C 1
ATOM 9216 O O . LEU D 2 136 ? -44.692 -34.715 -38.728 1.00 26.90 136 LEU D O 1
ATOM 9221 N N . ASP D 2 137 ? -45.243 -34.877 -36.553 1.00 26.59 137 ASP D N 1
ATOM 9222 C CA . ASP D 2 137 ? -46.583 -34.344 -36.742 1.00 26.74 137 ASP D CA 1
ATOM 9223 C C . ASP D 2 137 ? -46.691 -32.868 -36.360 1.00 25.64 137 ASP D C 1
ATOM 9224 O O . ASP D 2 137 ? -47.786 -32.307 -36.371 1.00 26.54 137 ASP D O 1
ATOM 9229 N N . ALA D 2 138 ? -45.556 -32.225 -36.063 1.00 23.52 138 ALA D N 1
ATOM 9230 C CA . ALA D 2 138 ? -45.569 -30.817 -35.648 1.00 21.77 138 ALA D CA 1
ATOM 9231 C C . ALA D 2 138 ? -45.869 -29.862 -36.809 1.00 21.11 138 ALA D C 1
ATOM 9232 O O . ALA D 2 138 ? -45.411 -30.093 -37.934 1.00 21.23 138 ALA D O 1
ATOM 9234 N N . PRO D 2 139 ? -46.650 -28.795 -36.549 1.00 20.41 139 PRO D N 1
ATOM 9235 C CA . PRO D 2 139 ? -46.945 -27.870 -37.646 1.00 19.65 139 PRO D CA 1
ATOM 9236 C C . PRO D 2 139 ? -45.790 -26.915 -37.944 1.00 17.79 139 PRO D C 1
ATOM 9237 O O . PRO D 2 139 ? -45.775 -26.264 -38.990 1.00 17.60 139 PRO D O 1
ATOM 9241 N N . ASN D 2 140 ? -44.846 -26.851 -37.022 1.00 16.35 140 ASN D N 1
ATOM 9242 C CA . ASN D 2 140 ? -43.723 -25.919 -37.134 1.00 15.70 140 ASN D CA 1
ATOM 9243 C C . ASN D 2 140 ? -42.553 -26.476 -36.359 1.00 15.16 140 ASN D C 1
ATOM 9244 O O . ASN D 2 140 ? -42.692 -26.819 -35.185 1.00 15.44 140 ASN D O 1
ATOM 9249 N N . VAL D 2 141 ? -41.402 -26.595 -37.013 1.00 13.90 141 VAL D N 1
ATOM 9250 C CA . VAL D 2 141 ? -40.188 -27.012 -36.322 1.00 14.01 141 VAL D CA 1
ATOM 9251 C C . VAL D 2 141 ? -39.081 -26.004 -36.588 1.00 13.06 141 VAL D C 1
ATOM 9252 O O . VAL D 2 141 ? -39.037 -25.393 -37.661 1.00 14.45 141 VAL D O 1
ATOM 9256 N N . ASN D 2 142 ? -38.188 -25.871 -35.619 1.00 12.74 142 ASN D N 1
ATOM 9257 C CA . ASN D 2 142 ? -37.114 -24.884 -35.687 1.00 12.18 142 ASN D CA 1
ATOM 9258 C C . ASN D 2 142 ? -35.758 -25.577 -35.764 1.00 12.94 142 ASN D C 1
ATOM 9259 O O . ASN D 2 142 ? -35.538 -26.597 -35.113 1.00 13.45 142 ASN D O 1
ATOM 9264 N N . MET D 2 143 ? -34.857 -25.001 -36.562 1.00 11.50 143 MET D N 1
ATOM 9265 C CA . MET D 2 143 ? -33.564 -25.638 -36.858 1.00 12.22 143 MET D CA 1
ATOM 9266 C C . MET D 2 143 ? -32.412 -25.291 -35.904 1.00 12.26 143 MET D C 1
ATOM 9267 O O . MET D 2 143 ? -31.250 -25.569 -36.205 1.00 12.13 143 MET D O 1
ATOM 9272 N N . ILE D 2 144 ? -32.724 -24.728 -34.774 1.00 12.95 144 ILE D N 1
ATOM 9273 C CA . ILE D 2 144 ? -31.710 -24.442 -33.789 1.00 13.35 144 ILE D CA 1
ATOM 9274 C C . ILE D 2 144 ? -30.717 -23.382 -34.278 1.00 13.63 144 ILE D C 1
ATOM 9275 O O . ILE D 2 144 ? -31.119 -22.316 -34.582 1.00 15.78 144 ILE D O 1
ATOM 9280 N N . THR D 2 145 ? -29.441 -23.706 -34.273 1.00 12.99 145 THR D N 1
ATOM 9281 C CA . THR D 2 145 ? -28.419 -22.826 -34.831 1.00 13.33 145 THR D CA 1
ATOM 9282 C C . THR D 2 145 ? -27.532 -23.664 -35.716 1.00 14.40 145 THR D C 1
ATOM 9283 O O . THR D 2 145 ? -27.494 -24.891 -35.602 1.00 13.80 145 THR D O 1
ATOM 9287 N N A CYS D 2 146 ? -26.793 -23.010 -36.598 0.75 14.73 146 CYS D N 1
ATOM 9288 N N B CYS D 2 146 ? -26.798 -23.011 -36.615 0.25 14.95 146 CYS D N 1
ATOM 9289 C CA A CYS D 2 146 ? -25.908 -23.745 -37.482 0.75 15.17 146 CYS D CA 1
ATOM 9290 C CA B CYS D 2 146 ? -25.879 -23.731 -37.501 0.25 15.96 146 CYS D CA 1
ATOM 9291 C C A CYS D 2 146 ? -24.899 -24.568 -36.670 0.75 14.77 146 CYS D C 1
ATOM 9292 C C B CYS D 2 146 ? -24.870 -24.554 -36.698 0.25 15.31 146 CYS D C 1
ATOM 9293 O O A CYS D 2 146 ? -24.721 -25.783 -36.906 0.75 15.04 146 CYS D O 1
ATOM 9294 O O B CYS D 2 146 ? -24.653 -25.739 -36.988 0.25 15.58 146 CYS D O 1
ATOM 9299 N N . GLY D 2 147 ? -24.273 -23.938 -35.676 1.00 14.93 147 GLY D N 1
ATOM 9300 C CA . GLY D 2 147 ? -23.339 -24.645 -34.816 1.00 14.35 147 GLY D CA 1
ATOM 9301 C C . GLY D 2 147 ? -24.010 -25.786 -34.054 1.00 14.10 147 GLY D C 1
ATOM 9302 O O . GLY D 2 147 ? -23.394 -26.828 -33.840 1.00 14.32 147 GLY D O 1
ATOM 9303 N N . GLY D 2 148 ? -25.261 -25.589 -33.642 1.00 13.79 148 GLY D N 1
ATOM 9304 C CA . GLY D 2 148 ? -26.029 -26.630 -32.971 1.00 12.99 148 GLY D CA 1
ATOM 9305 C C . GLY D 2 148 ? -26.228 -27.840 -33.878 1.00 12.80 148 GLY D C 1
ATOM 9306 O O . GLY D 2 148 ? -26.147 -28.994 -33.428 1.00 13.09 148 GLY D O 1
ATOM 9307 N N . GLN D 2 149 ? -26.531 -27.604 -35.147 1.00 11.84 149 GLN D N 1
ATOM 9308 C CA . GLN D 2 149 ? -26.690 -28.735 -36.078 1.00 11.54 149 GLN D CA 1
ATOM 9309 C C . GLN D 2 149 ? -25.401 -29.525 -36.249 1.00 12.28 149 GLN D C 1
ATOM 9310 O O . GLN D 2 149 ? -25.451 -30.739 -36.467 1.00 12.57 149 GLN D O 1
ATOM 9316 N N . ALA D 2 150 ? -24.261 -28.837 -36.136 1.00 11.84 150 ALA D N 1
ATOM 9317 C CA . ALA D 2 150 ? -22.996 -29.546 -36.294 1.00 12.07 150 ALA D CA 1
ATOM 9318 C C . ALA D 2 150 ? -22.634 -30.334 -35.056 1.00 12.03 150 ALA D C 1
ATOM 9319 O O . ALA D 2 150 ? -21.932 -31.327 -35.176 1.00 13.81 150 ALA D O 1
ATOM 9321 N N . THR D 2 151 ? -23.068 -29.881 -33.873 1.00 12.17 151 THR D N 1
ATOM 9322 C CA . THR D 2 151 ? -22.493 -30.412 -32.624 1.00 12.55 151 THR D CA 1
ATOM 9323 C C . THR D 2 151 ? -23.458 -31.189 -31.738 1.00 12.28 151 THR D C 1
ATOM 9324 O O . THR D 2 151 ? -23.054 -32.120 -31.021 1.00 12.37 151 THR D O 1
ATOM 9328 N N . ILE D 2 152 ? -24.732 -30.828 -31.771 1.00 12.25 152 ILE D N 1
ATOM 9329 C CA . ILE D 2 152 ? -25.732 -31.562 -30.982 1.00 12.36 152 ILE D CA 1
ATOM 9330 C C . ILE D 2 152 ? -25.768 -33.060 -31.312 1.00 12.14 152 ILE D C 1
ATOM 9331 O O . ILE D 2 152 ? -25.913 -33.866 -30.394 1.00 12.47 152 ILE D O 1
ATOM 9336 N N . PRO D 2 153 ? -25.583 -33.468 -32.597 1.00 11.33 153 PRO D N 1
ATOM 9337 C CA . PRO D 2 153 ? -25.479 -34.918 -32.857 1.00 12.04 153 PRO D CA 1
ATOM 9338 C C . PRO D 2 153 ? -24.403 -35.610 -32.009 1.00 11.75 153 PRO D C 1
ATOM 9339 O O . PRO D 2 153 ? -24.645 -36.738 -31.520 1.00 11.76 153 PRO D O 1
ATOM 9343 N N . ILE D 2 154 ? -23.274 -34.939 -31.803 1.00 11.32 154 ILE D N 1
ATOM 9344 C CA . ILE D 2 154 ? -22.178 -35.537 -31.032 1.00 11.04 154 ILE D CA 1
ATOM 9345 C C . ILE D 2 154 ? -22.514 -35.602 -29.547 1.00 11.70 154 ILE D C 1
ATOM 9346 O O . ILE D 2 154 ? -22.266 -36.610 -28.891 1.00 12.07 154 ILE D O 1
ATOM 9351 N N . VAL D 2 155 ? -23.096 -34.535 -29.016 1.00 11.27 155 VAL D N 1
ATOM 9352 C CA . VAL D 2 155 ? -23.494 -34.550 -27.607 1.00 11.61 155 VAL D CA 1
ATOM 9353 C C . VAL D 2 155 ? -24.485 -35.685 -27.346 1.00 11.87 155 VAL D C 1
ATOM 9354 O O . VAL D 2 155 ? -24.353 -36.413 -26.369 1.00 12.51 155 VAL D O 1
ATOM 9358 N N . HIS D 2 156 ? -25.451 -35.867 -28.250 1.00 11.98 156 HIS D N 1
ATOM 9359 C CA . HIS D 2 156 ? -26.402 -36.965 -28.114 1.00 12.50 156 HIS D CA 1
ATOM 9360 C C . HIS D 2 156 ? -25.699 -38.317 -28.241 1.00 12.80 156 HIS D C 1
ATOM 9361 O O . HIS D 2 156 ? -26.043 -39.268 -27.530 1.00 12.98 156 HIS D O 1
ATOM 9368 N N . ALA D 2 157 ? -24.723 -38.407 -29.150 1.00 11.71 157 ALA D N 1
ATOM 9369 C CA . ALA D 2 157 ? -23.996 -39.670 -29.338 1.00 12.53 157 ALA D CA 1
ATOM 9370 C C . ALA D 2 157 ? -23.280 -40.078 -28.038 1.00 12.86 157 ALA D C 1
ATOM 9371 O O . ALA D 2 157 ? -23.176 -41.275 -27.718 1.00 13.86 157 ALA D O 1
ATOM 9373 N N . VAL D 2 158 ? -22.818 -39.095 -27.265 1.00 12.45 158 VAL D N 1
ATOM 9374 C CA . VAL D 2 158 ? -22.194 -39.410 -25.972 1.00 12.62 158 VAL D CA 1
ATOM 9375 C C . VAL D 2 158 ? -23.251 -39.663 -24.877 1.00 13.35 158 VAL D C 1
ATOM 9376 O O . VAL D 2 158 ? -23.182 -40.647 -24.128 1.00 12.80 158 VAL D O 1
ATOM 9380 N N . SER D 2 159 ? -24.244 -38.786 -24.787 1.00 13.00 159 SER D N 1
ATOM 9381 C CA . SER D 2 159 ? -25.220 -38.884 -23.700 1.00 13.60 159 SER D CA 1
ATOM 9382 C C . SER D 2 159 ? -26.154 -40.089 -23.799 1.00 14.40 159 SER D C 1
ATOM 9383 O O . SER D 2 159 ? -26.741 -40.473 -22.810 1.00 15.38 159 SER D O 1
ATOM 9386 N N . ARG D 2 160 ? -26.278 -40.673 -24.988 1.00 13.93 160 ARG D N 1
ATOM 9387 C CA . ARG D 2 160 ? -27.045 -41.904 -25.115 1.00 15.12 160 ARG D CA 1
ATOM 9388 C C . ARG D 2 160 ? -26.279 -43.115 -24.624 1.00 15.84 160 ARG D C 1
ATOM 9389 O O . ARG D 2 160 ? -26.860 -44.198 -24.517 1.00 17.80 160 ARG D O 1
ATOM 9397 N N . VAL D 2 161 ? -24.999 -42.942 -24.305 1.00 15.52 161 VAL D N 1
ATOM 9398 C CA . VAL D 2 161 ? -24.176 -44.047 -23.795 1.00 16.09 161 VAL D CA 1
ATOM 9399 C C . VAL D 2 161 ? -23.897 -43.857 -22.301 1.00 16.20 161 VAL D C 1
ATOM 9400 O O . VAL D 2 161 ? -24.023 -44.801 -21.524 1.00 17.19 161 VAL D O 1
ATOM 9404 N N . VAL D 2 162 ? -23.572 -42.632 -21.902 1.00 15.65 162 VAL D N 1
ATOM 9405 C CA . VAL D 2 162 ? -23.246 -42.306 -20.507 1.00 15.55 162 VAL D CA 1
ATOM 9406 C C . VAL D 2 162 ? -23.861 -40.962 -20.103 1.00 15.49 162 VAL D C 1
ATOM 9407 O O . VAL D 2 162 ? -24.119 -40.125 -20.959 1.00 14.86 162 VAL D O 1
ATOM 9411 N N . PRO D 2 163 ? -24.078 -40.735 -18.800 1.00 16.60 163 PRO D N 1
ATOM 9412 C CA . PRO D 2 163 ? -24.493 -39.387 -18.384 1.00 16.89 163 PRO D CA 1
ATOM 9413 C C . PRO D 2 163 ? -23.417 -38.355 -18.701 1.00 15.95 163 PRO D C 1
ATOM 9414 O O . PRO D 2 163 ? -22.219 -38.633 -18.510 1.00 16.25 163 PRO D O 1
ATOM 9418 N N . VAL D 2 164 ? -23.862 -37.193 -19.173 1.00 14.89 164 VAL D N 1
ATOM 9419 C CA . VAL D 2 164 ? -22.966 -36.090 -19.527 1.00 14.23 164 VAL D CA 1
ATOM 9420 C C . VAL D 2 164 ? -23.338 -34.882 -18.659 1.00 14.96 164 VAL D C 1
ATOM 9421 O O . VAL D 2 164 ? -24.362 -34.232 -18.889 1.00 15.06 164 VAL D O 1
ATOM 9425 N N . ALA D 2 165 ? -22.484 -34.595 -17.674 1.00 14.77 165 ALA D N 1
ATOM 9426 C CA . ALA D 2 165 ? -22.767 -33.546 -16.696 1.00 14.82 165 ALA D CA 1
ATOM 9427 C C . ALA D 2 165 ? -22.594 -32.153 -17.306 1.00 14.62 165 ALA D C 1
ATOM 9428 O O . ALA D 2 165 ? -23.175 -31.165 -16.821 1.00 15.32 165 ALA D O 1
ATOM 9430 N N . TYR D 2 166 ? -21.802 -32.085 -18.367 1.00 13.10 166 TYR D N 1
ATOM 9431 C CA . TYR D 2 166 ? -21.405 -30.808 -18.967 1.00 12.52 166 TYR D CA 1
ATOM 9432 C C . TYR D 2 166 ? -20.910 -31.090 -20.368 1.00 12.23 166 TYR D C 1
ATOM 9433 O O . TYR D 2 166 ? -20.104 -31.999 -20.571 1.00 12.84 166 TYR D O 1
ATOM 9442 N N . ALA D 2 167 ? -21.378 -30.301 -21.328 1.00 11.99 167 ALA D N 1
ATOM 9443 C CA . ALA D 2 167 ? -20.922 -30.403 -22.716 1.00 11.64 167 ALA D CA 1
ATOM 9444 C C . ALA D 2 167 ? -20.661 -29.007 -23.272 1.00 12.04 167 ALA D C 1
ATOM 9445 O O . ALA D 2 167 ? -21.428 -28.086 -22.991 1.00 12.51 167 ALA D O 1
ATOM 9447 N N . GLU D 2 168 ? -19.555 -28.859 -23.986 1.00 11.91 168 GLU D N 1
ATOM 9448 C CA . GLU D 2 168 ? -19.077 -27.571 -24.456 1.00 12.10 168 GLU D CA 1
ATOM 9449 C C . GLU D 2 168 ? -18.688 -27.705 -25.909 1.00 12.46 168 GLU D C 1
ATOM 9450 O O . GLU D 2 168 ? -18.018 -28.679 -26.310 1.00 12.37 168 GLU D O 1
ATOM 9456 N N . ILE D 2 169 ? -19.116 -26.756 -26.733 1.00 12.17 169 ILE D N 1
ATOM 9457 C CA . ILE D 2 169 ? -18.716 -26.791 -28.130 1.00 12.16 169 ILE D CA 1
ATOM 9458 C C . ILE D 2 169 ? -17.944 -25.538 -28.477 1.00 12.12 169 ILE D C 1
ATOM 9459 O O . ILE D 2 169 ? -18.172 -24.485 -27.885 1.00 13.19 169 ILE D O 1
ATOM 9464 N N . VAL D 2 170 ? -17.035 -25.691 -29.432 1.00 11.56 170 VAL D N 1
ATOM 9465 C CA . VAL D 2 170 ? -16.215 -24.576 -29.917 1.00 12.02 170 VAL D CA 1
ATOM 9466 C C . VAL D 2 170 ? -16.355 -24.597 -31.414 1.00 11.07 170 VAL D C 1
ATOM 9467 O O . VAL D 2 170 ? -15.901 -25.552 -32.090 1.00 12.21 170 VAL D O 1
ATOM 9471 N N . ALA D 2 171 ? -17.031 -23.573 -31.953 1.00 11.85 171 ALA D N 1
ATOM 9472 C CA . ALA D 2 171 ? -17.257 -23.454 -33.392 1.00 11.46 171 ALA D CA 1
ATOM 9473 C C . ALA D 2 171 ? -16.283 -22.421 -33.941 1.00 11.93 171 ALA D C 1
ATOM 9474 O O . ALA D 2 171 ? -16.226 -21.306 -33.429 1.00 14.22 171 ALA D O 1
ATOM 9476 N N . ALA D 2 172 ? -15.511 -22.803 -34.951 1.00 11.30 172 ALA D N 1
ATOM 9477 C CA . ALA D 2 172 ? -14.595 -21.860 -35.607 1.00 11.05 172 ALA D CA 1
ATOM 9478 C C . ALA D 2 172 ? -15.016 -21.760 -37.059 1.00 10.97 172 ALA D C 1
ATOM 9479 O O . ALA D 2 172 ? -15.036 -22.752 -37.790 1.00 11.16 172 ALA D O 1
ATOM 9481 N N . ILE D 2 173 ? -15.378 -20.537 -37.464 1.00 10.51 173 ILE D N 1
ATOM 9482 C CA . ILE D 2 173 ? -15.863 -20.291 -38.821 1.00 10.87 173 ILE D CA 1
ATOM 9483 C C . ILE D 2 173 ? -15.017 -19.272 -39.547 1.00 10.97 173 ILE D C 1
ATOM 9484 O O . ILE D 2 173 ? -14.452 -18.351 -38.947 1.00 11.52 173 ILE D O 1
ATOM 9489 N N . ALA D 2 174 ? -14.964 -19.426 -40.866 1.00 11.61 174 ALA D N 1
ATOM 9490 C CA . ALA D 2 174 ? -14.362 -18.425 -41.718 1.00 11.13 174 ALA D CA 1
ATOM 9491 C C . ALA D 2 174 ? -15.086 -17.099 -41.530 1.00 11.08 174 ALA D C 1
ATOM 9492 O O . ALA D 2 174 ? -16.315 -17.042 -41.563 1.00 11.64 174 ALA D O 1
ATOM 9494 N N . SER D 2 175 ? -14.320 -16.018 -41.364 1.00 11.07 175 SER D N 1
ATOM 9495 C CA . SER D 2 175 ? -14.925 -14.686 -41.244 1.00 11.99 175 SER D CA 1
ATOM 9496 C C . SER D 2 175 ? -15.876 -14.357 -42.382 1.00 12.48 175 SER D C 1
ATOM 9497 O O . SER D 2 175 ? -16.907 -13.725 -42.149 1.00 12.74 175 SER D O 1
ATOM 9500 N N . ARG D 2 176 ? -15.553 -14.813 -43.589 1.00 12.54 176 ARG D N 1
ATOM 9501 C CA . ARG D 2 176 ? -16.405 -14.527 -44.755 1.00 13.07 176 ARG D CA 1
ATOM 9502 C C . ARG D 2 176 ? -17.748 -15.258 -44.710 1.00 13.57 176 ARG D C 1
ATOM 9503 O O . ARG D 2 176 ? -18.687 -14.887 -45.431 1.00 15.03 176 ARG D O 1
ATOM 9511 N N . SER D 2 177 ? -17.859 -16.233 -43.811 1.00 13.19 177 SER D N 1
ATOM 9512 C CA . SER D 2 177 ? -19.100 -16.997 -43.662 1.00 13.35 177 SER D CA 1
ATOM 9513 C C . SER D 2 177 ? -19.996 -16.440 -42.558 1.00 12.36 177 SER D C 1
ATOM 9514 O O . SER D 2 177 ? -21.072 -16.991 -42.285 1.00 13.27 177 SER D O 1
ATOM 9517 N N . ALA D 2 178 ? -19.533 -15.372 -41.895 1.00 12.53 178 ALA D N 1
ATOM 9518 C CA . ALA D 2 178 ? -20.316 -14.707 -40.841 1.00 13.06 178 ALA D CA 1
ATOM 9519 C C . ALA D 2 178 ? -20.976 -13.463 -41.393 1.00 14.40 178 ALA D C 1
ATOM 9520 O O . ALA D 2 178 ? -20.333 -12.428 -41.615 1.00 14.92 178 ALA D O 1
ATOM 9522 N N . GLY D 2 179 ? -22.271 -13.582 -41.662 1.00 15.74 179 GLY D N 1
ATOM 9523 C CA . GLY D 2 179 ? -23.021 -12.460 -42.225 1.00 16.45 179 GLY D CA 1
ATOM 9524 C C . GLY D 2 179 ? -23.423 -11.495 -41.129 1.00 16.89 179 GLY D C 1
ATOM 9525 O O . GLY D 2 179 ? -23.082 -11.695 -39.952 1.00 15.73 179 GLY D O 1
ATOM 9526 N N . PRO D 2 180 ? -24.150 -10.426 -41.504 1.00 17.35 180 PRO D N 1
ATOM 9527 C CA . PRO D 2 180 ? -24.471 -9.366 -40.550 1.00 17.85 180 PRO D CA 1
ATOM 9528 C C . PRO D 2 180 ? -25.286 -9.853 -39.362 1.00 17.44 180 PRO D C 1
ATOM 9529 O O . PRO D 2 180 ? -25.028 -9.420 -38.241 1.00 18.30 180 PRO D O 1
ATOM 9533 N N . GLY D 2 181 ? -26.216 -10.777 -39.605 1.00 17.47 181 GLY D N 1
ATOM 9534 C CA . GLY D 2 181 ? -27.023 -11.370 -38.542 1.00 18.54 181 GLY D CA 1
ATOM 9535 C C . GLY D 2 181 ? -26.189 -12.131 -37.533 1.00 18.84 181 GLY D C 1
ATOM 9536 O O . GLY D 2 181 ? -26.355 -11.953 -36.333 1.00 20.47 181 GLY D O 1
ATOM 9537 N N . THR D 2 182 ? -25.307 -12.988 -38.040 1.00 18.67 182 THR D N 1
ATOM 9538 C CA . THR D 2 182 ? -24.319 -13.704 -37.227 1.00 19.01 182 THR D CA 1
ATOM 9539 C C . THR D 2 182 ? -23.510 -12.716 -36.381 1.00 18.57 182 THR D C 1
ATOM 9540 O O . THR D 2 182 ? -23.372 -12.891 -35.178 1.00 19.01 182 THR D O 1
ATOM 9544 N N . ARG D 2 183 ? -22.986 -11.664 -37.007 1.00 17.37 183 ARG D N 1
ATOM 9545 C CA . ARG D 2 183 ? -22.117 -10.720 -36.309 1.00 17.77 183 ARG D CA 1
ATOM 9546 C C . ARG D 2 183 ? -22.822 -9.869 -35.263 1.00 19.36 183 ARG D C 1
ATOM 9547 O O . ARG D 2 183 ? -22.237 -9.551 -34.228 1.00 21.28 183 ARG D O 1
ATOM 9555 N N . ALA D 2 184 ? -24.084 -9.546 -35.507 1.00 19.26 184 ALA D N 1
ATOM 9556 C CA . ALA D 2 184 ? -24.828 -8.691 -34.589 1.00 20.95 184 ALA D CA 1
ATOM 9557 C C . ALA D 2 184 ? -25.398 -9.472 -33.419 1.00 21.21 184 ALA D C 1
ATOM 9558 O O . ALA D 2 184 ? -25.844 -8.857 -32.442 1.00 24.39 184 ALA D O 1
ATOM 9560 N N . ASN D 2 185 ? -25.408 -10.796 -33.513 1.00 20.75 185 ASN D N 1
ATOM 9561 C CA . ASN D 2 185 ? -26.101 -11.624 -32.519 1.00 20.77 185 ASN D CA 1
ATOM 9562 C C . ASN D 2 185 ? -25.220 -12.719 -31.954 1.00 18.36 185 ASN D C 1
ATOM 9563 O O . ASN D 2 185 ? -25.681 -13.814 -31.655 1.00 19.51 185 ASN D O 1
ATOM 9568 N N A ILE D 2 186 ? -23.937 -12.395 -31.799 0.50 17.35 186 ILE D N 1
ATOM 9569 N N B ILE D 2 186 ? -23.923 -12.431 -31.827 0.50 17.33 186 ILE D N 1
ATOM 9570 C CA A ILE D 2 186 ? -22.963 -13.389 -31.378 0.50 15.28 186 ILE D CA 1
ATOM 9571 C CA B ILE D 2 186 ? -22.980 -13.448 -31.360 0.50 15.14 186 ILE D CA 1
ATOM 9572 C C A ILE D 2 186 ? -23.277 -13.956 -29.981 0.50 14.75 186 ILE D C 1
ATOM 9573 C C B ILE D 2 186 ? -23.352 -13.991 -29.980 0.50 14.61 186 ILE D C 1
ATOM 9574 O O A ILE D 2 186 ? -23.134 -15.168 -29.753 0.50 14.06 186 ILE D O 1
ATOM 9575 O O B ILE D 2 186 ? -23.286 -15.209 -29.743 0.50 13.67 186 ILE D O 1
ATOM 9584 N N . ASP D 2 187 ? -23.747 -13.106 -29.059 1.00 13.97 187 ASP D N 1
ATOM 9585 C CA . ASP D 2 187 ? -24.142 -13.599 -27.726 1.00 13.25 187 ASP D CA 1
ATOM 9586 C C . ASP D 2 187 ? -25.259 -14.627 -27.827 1.00 13.03 187 ASP D C 1
ATOM 9587 O O . ASP D 2 187 ? -25.256 -15.612 -27.102 1.00 13.59 187 ASP D O 1
ATOM 9592 N N . GLU D 2 188 ? -26.225 -14.360 -28.693 1.00 13.55 188 GLU D N 1
ATOM 9593 C CA . GLU D 2 188 ? -27.354 -15.252 -28.844 1.00 14.44 188 GLU D CA 1
ATOM 9594 C C . GLU D 2 188 ? -26.923 -16.639 -29.335 1.00 14.41 188 GLU D C 1
ATOM 9595 O O . GLU D 2 188 ? -27.502 -17.655 -28.904 1.00 13.32 188 GLU D O 1
ATOM 9601 N N . PHE D 2 189 ? -25.911 -16.701 -30.204 1.00 13.98 189 PHE D N 1
ATOM 9602 C CA . PHE D 2 189 ? -25.375 -18.017 -30.609 1.00 13.04 189 PHE D CA 1
ATOM 9603 C C . PHE D 2 189 ? -24.946 -18.776 -29.377 1.00 12.92 189 PHE D C 1
ATOM 9604 O O . PHE D 2 189 ? -25.290 -19.953 -29.211 1.00 13.31 189 PHE D O 1
ATOM 9612 N N . THR D 2 190 ? -24.215 -18.109 -28.486 1.00 12.78 190 THR D N 1
ATOM 9613 C CA . THR D 2 190 ? -23.674 -18.830 -27.319 1.00 13.03 190 THR D CA 1
ATOM 9614 C C . THR D 2 190 ? -24.788 -19.304 -26.389 1.00 12.93 190 THR D C 1
ATOM 9615 O O . THR D 2 190 ? -24.711 -20.382 -25.822 1.00 13.61 190 THR D O 1
ATOM 9619 N N A GLU D 2 191 ? -25.821 -18.475 -26.264 0.50 12.58 191 GLU D N 1
ATOM 9620 N N B GLU D 2 191 ? -25.843 -18.503 -26.258 0.50 13.07 191 GLU D N 1
ATOM 9621 C CA A GLU D 2 191 ? -26.940 -18.720 -25.362 0.50 12.36 191 GLU D CA 1
ATOM 9622 C CA B GLU D 2 191 ? -26.919 -18.806 -25.313 0.50 13.13 191 GLU D CA 1
ATOM 9623 C C A GLU D 2 191 ? -27.837 -19.841 -25.886 0.50 12.48 191 GLU D C 1
ATOM 9624 C C B GLU D 2 191 ? -27.908 -19.835 -25.855 0.50 13.05 191 GLU D C 1
ATOM 9625 O O A GLU D 2 191 ? -28.046 -20.859 -25.214 0.50 12.36 191 GLU D O 1
ATOM 9626 O O B GLU D 2 191 ? -28.267 -20.784 -25.148 0.50 13.04 191 GLU D O 1
ATOM 9637 N N . THR D 2 192 ? -28.337 -19.655 -27.103 1.00 12.33 192 THR D N 1
ATOM 9638 C CA . THR D 2 192 ? -29.279 -20.615 -27.697 1.00 11.86 192 THR D CA 1
ATOM 9639 C C . THR D 2 192 ? -28.620 -21.971 -27.885 1.00 11.82 192 THR D C 1
ATOM 9640 O O . THR D 2 192 ? -29.241 -23.009 -27.626 1.00 12.73 192 THR D O 1
ATOM 9644 N N . THR D 2 193 ? -27.377 -21.968 -28.359 1.00 10.94 193 THR D N 1
ATOM 9645 C CA . THR D 2 193 ? -26.688 -23.231 -28.596 1.00 11.68 193 THR D CA 1
ATOM 9646 C C . THR D 2 193 ? -26.441 -23.985 -27.298 1.00 11.71 193 THR D C 1
ATOM 9647 O O . THR D 2 193 ? -26.691 -25.199 -27.224 1.00 12.41 193 THR D O 1
ATOM 9651 N N . ALA D 2 194 ? -26.021 -23.276 -26.253 1.00 11.78 194 ALA D N 1
ATOM 9652 C CA . ALA D 2 194 ? -25.829 -23.926 -24.964 1.00 11.98 194 ALA D CA 1
ATOM 9653 C C . ALA D 2 194 ? -27.130 -24.548 -24.441 1.00 12.17 194 ALA D C 1
ATOM 9654 O O . ALA D 2 194 ? -27.134 -25.659 -23.877 1.00 13.34 194 ALA D O 1
ATOM 9656 N N . ALA D 2 195 ? -28.245 -23.819 -24.583 1.00 11.81 195 ALA D N 1
ATOM 9657 C CA . ALA D 2 195 ? -29.531 -24.325 -24.116 1.00 12.95 195 ALA D CA 1
ATOM 9658 C C . ALA D 2 195 ? -29.956 -25.560 -24.871 1.00 12.83 195 ALA D C 1
ATOM 9659 O O . ALA D 2 195 ? -30.505 -26.498 -24.270 1.00 14.03 195 ALA D O 1
ATOM 9661 N N . ALA D 2 196 ? -29.650 -25.596 -26.167 1.00 12.65 196 ALA D N 1
ATOM 9662 C CA . ALA D 2 196 ? -30.040 -26.737 -26.999 1.00 11.97 196 ALA D CA 1
ATOM 9663 C C . ALA D 2 196 ? -29.117 -27.943 -26.766 1.00 13.03 196 ALA D C 1
ATOM 9664 O O . ALA D 2 196 ? -29.552 -29.087 -26.900 1.00 12.62 196 ALA D O 1
ATOM 9666 N N . ILE D 2 197 ? -27.855 -27.687 -26.434 1.00 12.32 197 ILE D N 1
ATOM 9667 C CA . ILE D 2 197 ? -26.933 -28.754 -25.989 1.00 12.93 197 ILE D CA 1
ATOM 9668 C C . ILE D 2 197 ? -27.522 -29.515 -24.800 1.00 13.36 197 ILE D C 1
ATOM 9669 O O . ILE D 2 197 ? -27.400 -30.749 -24.695 1.00 14.58 197 ILE D O 1
ATOM 9674 N N . GLU D 2 198 ? -28.163 -28.773 -23.899 1.00 13.11 198 GLU D N 1
ATOM 9675 C CA . GLU D 2 198 ? -28.898 -29.385 -22.784 1.00 13.75 198 GLU D CA 1
ATOM 9676 C C . GLU D 2 198 ? -30.176 -30.088 -23.232 1.00 14.91 198 GLU D C 1
ATOM 9677 O O . GLU D 2 198 ? -30.335 -31.298 -23.031 1.00 15.96 198 GLU D O 1
ATOM 9683 N N A GLN D 2 199 ? -31.073 -29.339 -23.869 0.50 14.49 199 GLN D N 1
ATOM 9684 N N B GLN D 2 199 ? -31.097 -29.327 -23.814 0.50 14.67 199 GLN D N 1
ATOM 9685 C CA A GLN D 2 199 ? -32.450 -29.802 -24.086 0.50 15.25 199 GLN D CA 1
ATOM 9686 C CA B GLN D 2 199 ? -32.433 -29.852 -24.069 0.50 15.48 199 GLN D CA 1
ATOM 9687 C C A GLN D 2 199 ? -32.609 -30.807 -25.229 0.50 14.92 199 GLN D C 1
ATOM 9688 C C B GLN D 2 199 ? -32.384 -30.975 -25.097 0.50 14.84 199 GLN D C 1
ATOM 9689 O O A GLN D 2 199 ? -33.540 -31.640 -25.210 0.50 15.41 199 GLN D O 1
ATOM 9690 O O B GLN D 2 199 ? -32.914 -32.068 -24.855 0.50 15.33 199 GLN D O 1
ATOM 9701 N N . VAL D 2 200 ? -31.734 -30.704 -26.227 1.00 14.17 200 VAL D N 1
ATOM 9702 C CA . VAL D 2 200 ? -31.727 -31.632 -27.361 1.00 13.87 200 VAL D CA 1
ATOM 9703 C C . VAL D 2 200 ? -30.564 -32.618 -27.262 1.00 14.43 200 VAL D C 1
ATOM 9704 O O . VAL D 2 200 ? -30.736 -33.812 -27.506 1.00 15.82 200 VAL D O 1
ATOM 9708 N N . GLY D 2 201 ? -29.385 -32.124 -26.887 1.00 13.74 201 GLY D N 1
ATOM 9709 C CA . GLY D 2 201 ? -28.228 -33.009 -26.789 1.00 14.30 201 GLY D CA 1
ATOM 9710 C C . GLY D 2 201 ? -28.237 -33.907 -25.576 1.00 14.52 201 GLY D C 1
ATOM 9711 O O . GLY D 2 201 ? -27.548 -34.929 -25.575 1.00 15.00 201 GLY D O 1
ATOM 9712 N N . GLY D 2 202 ? -28.938 -33.502 -24.520 1.00 13.94 202 GLY D N 1
ATOM 9713 C CA . GLY D 2 202 ? -29.031 -34.354 -23.348 1.00 15.21 202 GLY D CA 1
ATOM 9714 C C . GLY D 2 202 ? -27.973 -34.148 -22.284 1.00 15.34 202 GLY D C 1
ATOM 9715 O O . GLY D 2 202 ? -27.940 -34.897 -21.318 1.00 17.39 202 GLY D O 1
ATOM 9716 N N . ALA D 2 203 ? -27.122 -33.144 -22.433 1.00 14.47 203 ALA D N 1
ATOM 9717 C CA . ALA D 2 203 ? -26.167 -32.776 -21.369 1.00 14.36 203 ALA D CA 1
ATOM 9718 C C . ALA D 2 203 ? -26.884 -32.055 -20.235 1.00 14.63 203 ALA D C 1
ATOM 9719 O O . ALA D 2 203 ? -27.865 -31.351 -20.471 1.00 14.77 203 ALA D O 1
ATOM 9721 N N . ALA D 2 204 ? -26.400 -32.216 -18.999 1.00 14.50 204 ALA D N 1
ATOM 9722 C CA . ALA D 2 204 ? -27.008 -31.500 -17.864 1.00 15.75 204 ALA D CA 1
ATOM 9723 C C . ALA D 2 204 ? -26.743 -30.001 -17.916 1.00 16.12 204 ALA D C 1
ATOM 9724 O O . ALA D 2 204 ? -27.576 -29.208 -17.489 1.00 17.05 204 ALA D O 1
ATOM 9726 N N A ARG D 2 205 ? -25.603 -29.624 -18.488 0.70 15.66 205 ARG D N 1
ATOM 9727 N N B ARG D 2 205 ? -25.578 -29.631 -18.443 0.30 15.50 205 ARG D N 1
ATOM 9728 C CA A ARG D 2 205 ? -25.199 -28.217 -18.576 0.70 15.89 205 ARG D CA 1
ATOM 9729 C CA B ARG D 2 205 ? -25.173 -28.232 -18.573 0.30 15.19 205 ARG D CA 1
ATOM 9730 C C A ARG D 2 205 ? -24.462 -28.047 -19.892 0.70 14.27 205 ARG D C 1
ATOM 9731 C C B ARG D 2 205 ? -24.493 -28.070 -19.925 0.30 14.07 205 ARG D C 1
ATOM 9732 O O A ARG D 2 205 ? -23.673 -28.913 -20.272 0.70 13.91 205 ARG D O 1
ATOM 9733 O O B ARG D 2 205 ? -23.789 -28.975 -20.372 0.30 13.92 205 ARG D O 1
ATOM 9748 N N . GLY D 2 206 ? -24.706 -26.925 -20.573 1.00 13.10 206 GLY D N 1
ATOM 9749 C CA . GLY D 2 206 ? -24.060 -26.635 -21.850 1.00 12.76 206 GLY D CA 1
ATOM 9750 C C . GLY D 2 206 ? -23.316 -25.313 -21.906 1.00 11.84 206 GLY D C 1
ATOM 9751 O O . GLY D 2 206 ? -23.612 -24.383 -21.144 1.00 13.52 206 GLY D O 1
ATOM 9752 N N . LYS D 2 207 ? -22.380 -25.239 -22.846 1.00 11.16 207 LYS D N 1
ATOM 9753 C CA . LYS D 2 207 ? -21.630 -24.024 -23.140 1.00 11.02 207 LYS D CA 1
ATOM 9754 C C . LYS D 2 207 ? -21.259 -24.033 -24.606 1.00 10.91 207 LYS D C 1
ATOM 9755 O O . LYS D 2 207 ? -20.945 -25.084 -25.155 1.00 11.23 207 LYS D O 1
ATOM 9761 N N . ALA D 2 208 ? -21.290 -22.857 -25.237 1.00 10.68 208 ALA D N 1
ATOM 9762 C CA . ALA D 2 208 ? -20.931 -22.749 -26.647 1.00 10.53 208 ALA D CA 1
ATOM 9763 C C . ALA D 2 208 ? -20.089 -21.502 -26.869 1.00 11.69 208 ALA D C 1
ATOM 9764 O O . ALA D 2 208 ? -20.414 -20.420 -26.347 1.00 12.95 208 ALA D O 1
ATOM 9766 N N . ILE D 2 209 ? -19.016 -21.708 -27.628 1.00 10.85 209 ILE D N 1
ATOM 9767 C CA . ILE D 2 209 ? -18.044 -20.671 -27.983 1.00 10.93 209 ILE D CA 1
ATOM 9768 C C . ILE D 2 209 ? -18.017 -20.586 -29.502 1.00 10.74 209 ILE D C 1
ATOM 9769 O O . ILE D 2 209 ? -18.065 -21.604 -30.182 1.00 11.30 209 ILE D O 1
ATOM 9774 N N . ILE D 2 210 ? -17.933 -19.362 -30.027 1.00 10.22 210 ILE D N 1
ATOM 9775 C CA . ILE D 2 210 ? -17.780 -19.132 -31.474 1.00 10.54 210 ILE D CA 1
ATOM 9776 C C . ILE D 2 210 ? -16.594 -18.206 -31.719 1.00 10.40 210 ILE D C 1
ATOM 9777 O O . ILE D 2 210 ? -16.436 -17.189 -31.047 1.00 11.58 210 ILE D O 1
ATOM 9782 N N A ILE D 2 211 ? -15.766 -18.611 -32.686 0.65 10.50 211 ILE D N 1
ATOM 9783 N N B ILE D 2 211 ? -15.772 -18.607 -32.683 0.35 10.60 211 ILE D N 1
ATOM 9784 C CA A ILE D 2 211 ? -14.540 -17.913 -33.081 0.65 10.79 211 ILE D CA 1
ATOM 9785 C CA B ILE D 2 211 ? -14.577 -17.892 -33.089 0.35 10.81 211 ILE D CA 1
ATOM 9786 C C A ILE D 2 211 ? -14.554 -17.655 -34.583 0.65 11.22 211 ILE D C 1
ATOM 9787 C C B ILE D 2 211 ? -14.694 -17.606 -34.572 0.35 11.01 211 ILE D C 1
ATOM 9788 O O A ILE D 2 211 ? -14.842 -18.556 -35.362 0.65 10.56 211 ILE D O 1
ATOM 9789 O O B ILE D 2 211 ? -15.220 -18.431 -35.318 0.35 10.39 211 ILE D O 1
ATOM 9798 N N . LEU D 2 212 ? -14.237 -16.423 -34.982 1.00 11.18 212 LEU D N 1
ATOM 9799 C CA . LEU D 2 212 ? -14.173 -16.044 -36.408 1.00 11.23 212 LEU D CA 1
ATOM 9800 C C . LEU D 2 212 ? -12.715 -15.900 -36.807 1.00 11.39 212 LEU D C 1
ATOM 9801 O O . LEU D 2 212 ? -11.935 -15.161 -36.164 1.00 12.81 212 LEU D O 1
ATOM 9806 N N . ASN D 2 213 ? -12.332 -16.634 -37.851 1.00 10.98 213 ASN D N 1
ATOM 9807 C CA . ASN D 2 213 ? -10.937 -16.623 -38.322 1.00 11.50 213 ASN D CA 1
ATOM 9808 C C . ASN D 2 213 ? -10.863 -16.159 -39.783 1.00 11.51 213 ASN D C 1
ATOM 9809 O O . ASN D 2 213 ? -11.513 -16.758 -40.634 1.00 11.98 213 ASN D O 1
ATOM 9814 N N . PRO D 2 214 ? -10.109 -15.082 -40.070 1.00 11.80 214 PRO D N 1
ATOM 9815 C CA . PRO D 2 214 ? -10.072 -14.465 -41.405 1.00 12.18 214 PRO D CA 1
ATOM 9816 C C . PRO D 2 214 ? -9.029 -15.057 -42.381 1.00 12.25 214 PRO D C 1
ATOM 9817 O O . PRO D 2 214 ? -8.791 -14.481 -43.445 1.00 14.56 214 PRO D O 1
ATOM 9821 N N . VAL D 2 215 ? -8.428 -16.193 -42.028 1.00 13.44 215 VAL D N 1
ATOM 9822 C CA . VAL D 2 215 ? -7.378 -16.802 -42.876 1.00 14.49 215 VAL D CA 1
ATOM 9823 C C . VAL D 2 215 ? -7.841 -16.914 -44.319 1.00 15.50 215 VAL D C 1
ATOM 9824 O O . VAL D 2 215 ? -9.021 -17.144 -44.596 1.00 14.78 215 VAL D O 1
ATOM 9828 N N . GLU D 2 216 ? -6.895 -16.700 -45.234 1.00 16.61 216 GLU D N 1
ATOM 9829 C CA . GLU D 2 216 ? -7.139 -16.897 -46.664 1.00 18.54 216 GLU D CA 1
ATOM 9830 C C . GLU D 2 216 ? -6.216 -18.010 -47.152 1.00 19.29 216 GLU D C 1
ATOM 9831 O O . GLU D 2 216 ? -5.044 -18.033 -46.774 1.00 21.29 216 GLU D O 1
ATOM 9837 N N A PRO D 2 217 ? -6.739 -18.941 -47.964 0.80 19.79 217 PRO D N 1
ATOM 9838 N N B PRO D 2 217 ? -6.727 -18.918 -48.010 0.20 19.04 217 PRO D N 1
ATOM 9839 C CA A PRO D 2 217 ? -8.129 -18.989 -48.419 0.80 19.38 217 PRO D CA 1
ATOM 9840 C CA B PRO D 2 217 ? -8.122 -19.031 -48.452 0.20 18.45 217 PRO D CA 1
ATOM 9841 C C A PRO D 2 217 ? -9.045 -19.326 -47.253 0.80 17.77 217 PRO D C 1
ATOM 9842 C C B PRO D 2 217 ? -9.042 -19.357 -47.279 0.20 17.43 217 PRO D C 1
ATOM 9843 O O A PRO D 2 217 ? -8.574 -19.884 -46.242 0.80 17.24 217 PRO D O 1
ATOM 9844 O O B PRO D 2 217 ? -8.573 -19.918 -46.282 0.20 17.18 217 PRO D O 1
ATOM 9851 N N . PRO D 2 218 ? -10.340 -19.007 -47.387 1.00 16.89 218 PRO D N 1
ATOM 9852 C CA . PRO D 2 218 ? -11.212 -19.144 -46.207 1.00 15.54 218 PRO D CA 1
ATOM 9853 C C . PRO D 2 218 ? -11.248 -20.552 -45.638 1.00 15.74 218 PRO D C 1
ATOM 9854 O O . PRO D 2 218 ? -11.310 -21.531 -46.412 1.00 15.73 218 PRO D O 1
ATOM 9858 N N A MET D 2 219 ? -11.217 -20.652 -44.315 0.80 14.82 219 MET D N 1
ATOM 9859 N N B MET D 2 219 ? -11.207 -20.651 -44.304 0.20 14.91 219 MET D N 1
ATOM 9860 C CA A MET D 2 219 ? -11.110 -21.954 -43.674 0.80 14.87 219 MET D CA 1
ATOM 9861 C CA B MET D 2 219 ? -11.120 -21.937 -43.590 0.20 14.53 219 MET D CA 1
ATOM 9862 C C A MET D 2 219 ? -12.393 -22.768 -43.771 0.80 14.49 219 MET D C 1
ATOM 9863 C C B MET D 2 219 ? -12.390 -22.772 -43.683 0.20 14.15 219 MET D C 1
ATOM 9864 O O A MET D 2 219 ? -13.500 -22.225 -43.761 0.80 14.72 219 MET D O 1
ATOM 9865 O O B MET D 2 219 ? -13.498 -22.239 -43.588 0.20 14.04 219 MET D O 1
ATOM 9874 N N . ILE D 2 220 ? -12.217 -24.083 -43.861 1.00 14.07 220 ILE D N 1
ATOM 9875 C CA . ILE D 2 220 ? -13.322 -25.034 -43.715 1.00 13.24 220 ILE D CA 1
ATOM 9876 C C . ILE D 2 220 ? -13.712 -25.064 -42.233 1.00 12.79 220 ILE D C 1
ATOM 9877 O O . ILE D 2 220 ? -12.850 -25.134 -41.333 1.00 13.01 220 ILE D O 1
ATOM 9882 N N . MET D 2 221 ? -15.017 -24.996 -41.982 1.00 12.14 221 MET D N 1
ATOM 9883 C CA . MET D 2 221 ? -15.519 -24.893 -40.613 1.00 11.84 221 MET D CA 1
ATOM 9884 C C . MET D 2 221 ? -15.021 -26.026 -39.707 1.00 12.53 221 MET D C 1
ATOM 9885 O O . MET D 2 221 ? -14.981 -27.186 -40.124 1.00 12.99 221 MET D O 1
ATOM 9890 N N . ARG D 2 222 ? -14.654 -25.652 -38.486 1.00 11.60 222 ARG D N 1
ATOM 9891 C CA . ARG D 2 222 ? -14.264 -26.640 -37.472 1.00 12.08 222 ARG D CA 1
ATOM 9892 C C . ARG D 2 222 ? -15.184 -26.555 -36.282 1.00 12.67 222 ARG D C 1
ATOM 9893 O O . ARG D 2 222 ? -15.638 -25.487 -35.883 1.00 12.91 222 ARG D O 1
ATOM 9901 N N . ASP D 2 223 ? -15.478 -27.717 -35.707 1.00 11.79 223 ASP D N 1
ATOM 9902 C CA . ASP D 2 223 ? -16.245 -27.774 -34.477 1.00 12.60 223 ASP D CA 1
ATOM 9903 C C . ASP D 2 223 ? -15.606 -28.796 -33.571 1.00 12.45 223 ASP D C 1
ATOM 9904 O O . ASP D 2 223 ? -15.316 -29.912 -34.011 1.00 13.71 223 ASP D O 1
ATOM 9909 N N . THR D 2 224 ? -15.374 -28.396 -32.326 1.00 12.47 224 THR D N 1
ATOM 9910 C CA . THR D 2 224 ? -14.875 -29.330 -31.310 1.00 12.16 224 THR D CA 1
ATOM 9911 C C . THR D 2 224 ? -15.947 -29.471 -30.267 1.00 11.77 224 THR D C 1
ATOM 9912 O O . THR D 2 224 ? -16.587 -28.483 -29.864 1.00 12.17 224 THR D O 1
ATOM 9916 N N . VAL D 2 225 ? -16.207 -30.713 -29.872 1.00 10.92 225 VAL D N 1
ATOM 9917 C CA . VAL D 2 225 ? -17.172 -31.014 -28.837 1.00 10.94 225 VAL D CA 1
ATOM 9918 C C . VAL D 2 225 ? -16.447 -31.659 -27.664 1.00 11.57 225 VAL D C 1
ATOM 9919 O O . VAL D 2 225 ? -15.773 -32.696 -27.827 1.00 12.71 225 VAL D O 1
ATOM 9923 N N . TYR D 2 226 ? -16.566 -31.054 -26.488 1.00 11.76 226 TYR D N 1
ATOM 9924 C CA . TYR D 2 226 ? -16.037 -31.673 -25.275 1.00 12.02 226 TYR D CA 1
ATOM 9925 C C . TYR D 2 226 ? -17.213 -32.143 -24.428 1.00 13.14 226 TYR D C 1
ATOM 9926 O O . TYR D 2 226 ? -18.130 -31.362 -24.148 1.00 14.34 226 TYR D O 1
ATOM 9935 N N . CYS D 2 227 ? -17.173 -33.383 -23.947 1.00 13.09 227 CYS D N 1
ATOM 9936 C CA . CYS D 2 227 ? -18.202 -33.865 -23.006 1.00 13.63 227 CYS D CA 1
ATOM 9937 C C . CYS D 2 227 ? -17.562 -34.374 -21.746 1.00 13.11 227 CYS D C 1
ATOM 9938 O O . CYS D 2 227 ? -16.616 -35.173 -21.816 1.00 13.85 227 CYS D O 1
ATOM 9941 N N . ALA D 2 228 ? -18.078 -33.939 -20.601 1.00 13.60 228 ALA D N 1
ATOM 9942 C CA . ALA D 2 228 ? -17.709 -34.558 -19.318 1.00 13.82 228 ALA D CA 1
ATOM 9943 C C . ALA D 2 228 ? -18.358 -35.941 -19.251 1.00 15.57 228 ALA D C 1
ATOM 9944 O O . ALA D 2 228 ? -19.542 -36.078 -19.554 1.00 16.98 228 ALA D O 1
ATOM 9946 N N . ILE D 2 229 ? -17.576 -36.949 -18.859 1.00 14.51 229 ILE D N 1
ATOM 9947 C CA . ILE D 2 229 ? -18.053 -38.332 -18.809 1.00 14.57 229 ILE D CA 1
ATOM 9948 C C . ILE D 2 229 ? -17.566 -38.989 -17.518 1.00 15.23 229 ILE D C 1
ATOM 9949 O O . ILE D 2 229 ? -16.622 -38.510 -16.875 1.00 15.68 229 ILE D O 1
ATOM 9954 N N . PRO D 2 230 ? -18.233 -40.066 -17.087 1.00 15.89 230 PRO D N 1
ATOM 9955 C CA . PRO D 2 230 ? -17.737 -40.727 -15.877 1.00 16.02 230 PRO D CA 1
ATOM 9956 C C . PRO D 2 230 ? -16.312 -41.234 -16.032 1.00 16.52 230 PRO D C 1
ATOM 9957 O O . PRO D 2 230 ? -15.900 -41.608 -17.125 1.00 16.33 230 PRO D O 1
ATOM 9961 N N . PRO D 2 231 ? -15.559 -41.253 -14.934 1.00 17.79 231 PRO D N 1
ATOM 9962 C CA . PRO D 2 231 ? -14.164 -41.634 -15.053 1.00 19.21 231 PRO D CA 1
ATOM 9963 C C . PRO D 2 231 ? -14.004 -43.121 -15.405 1.00 20.10 231 PRO D C 1
ATOM 9964 O O . PRO D 2 231 ? -12.993 -43.494 -16.000 1.00 21.83 231 PRO D O 1
ATOM 9968 N N . ASP D 2 232 ? -14.997 -43.958 -15.091 1.00 20.63 232 ASP D N 1
ATOM 9969 C CA . ASP D 2 232 ? -14.954 -45.371 -15.473 1.00 21.96 232 ASP D CA 1
ATOM 9970 C C . ASP D 2 232 ? -15.754 -45.705 -16.740 1.00 21.83 232 ASP D C 1
ATOM 9971 O O . ASP D 2 232 ? -16.071 -46.873 -16.985 1.00 23.07 232 ASP D O 1
ATOM 9976 N N . ALA D 2 233 ? -16.040 -44.697 -17.559 1.00 20.81 233 ALA D N 1
ATOM 9977 C CA . ALA D 2 233 ? -16.852 -44.893 -18.769 1.00 20.39 233 ALA D CA 1
ATOM 9978 C C . ALA D 2 233 ? -16.275 -45.924 -19.742 1.00 20.70 233 ALA D C 1
ATOM 9979 O O . ALA D 2 233 ? -15.053 -46.095 -19.857 1.00 21.02 233 ALA D O 1
ATOM 9981 N N . ASP D 2 234 ? -17.168 -46.586 -20.471 1.00 21.52 234 ASP D N 1
ATOM 9982 C CA . ASP D 2 234 ? -16.750 -47.508 -21.510 1.00 21.71 234 ASP D CA 1
ATOM 9983 C C . ASP D 2 234 ? -16.446 -46.674 -22.738 1.00 20.42 234 ASP D C 1
ATOM 9984 O O . ASP D 2 234 ? -17.336 -46.364 -23.523 1.00 20.08 234 ASP D O 1
ATOM 9989 N N . THR D 2 235 ? -15.178 -46.295 -22.878 1.00 19.02 235 THR D N 1
ATOM 9990 C CA . THR D 2 235 ? -14.798 -45.377 -23.952 1.00 17.72 235 THR D CA 1
ATOM 9991 C C . THR D 2 235 ? -14.874 -46.014 -25.342 1.00 17.49 235 THR D C 1
ATOM 9992 O O . THR D 2 235 ? -15.127 -45.318 -26.336 1.00 16.50 235 THR D O 1
ATOM 9996 N N . ASP D 2 236 ? -14.695 -47.331 -25.428 1.00 18.03 236 ASP D N 1
ATOM 9997 C CA . ASP D 2 236 ? -14.911 -48.028 -26.704 1.00 18.65 236 ASP D CA 1
ATOM 9998 C C . ASP D 2 236 ? -16.355 -47.841 -27.170 1.00 17.13 236 ASP D C 1
ATOM 9999 O O . ASP D 2 236 ? -16.613 -47.594 -28.356 1.00 17.25 236 ASP D O 1
ATOM 10004 N N . ALA D 2 237 ? -17.294 -47.971 -26.237 1.00 17.11 237 ALA D N 1
ATOM 10005 C CA . ALA D 2 237 ? -18.711 -47.810 -26.566 1.00 16.39 237 ALA D CA 1
ATOM 10006 C C . ALA D 2 237 ? -19.038 -46.370 -26.941 1.00 15.96 237 ALA D C 1
ATOM 10007 O O . ALA D 2 237 ? -19.828 -46.129 -27.855 1.00 16.80 237 ALA D O 1
ATOM 10009 N N . ILE D 2 238 ? -18.441 -45.403 -26.244 1.00 14.73 238 ILE D N 1
ATOM 10010 C CA . ILE D 2 238 ? -18.648 -44.010 -26.599 1.00 14.57 238 ILE D CA 1
ATOM 10011 C C . ILE D 2 238 ? -18.104 -43.742 -27.995 1.00 14.05 238 ILE D C 1
ATOM 10012 O O . ILE D 2 238 ? -18.766 -43.097 -28.802 1.00 14.50 238 ILE D O 1
ATOM 10017 N N . THR D 2 239 ? -16.904 -44.242 -28.301 1.00 13.92 239 THR D N 1
ATOM 10018 C CA . THR D 2 239 ? -16.323 -43.983 -29.612 1.00 13.76 239 THR D CA 1
ATOM 10019 C C . THR D 2 239 ? -17.212 -44.601 -30.684 1.00 13.42 239 THR D C 1
ATOM 10020 O O . THR D 2 239 ? -17.470 -43.964 -31.711 1.00 13.44 239 THR D O 1
ATOM 10024 N N . ALA D 2 240 ? -17.694 -45.818 -30.442 1.00 14.55 240 ALA D N 1
ATOM 10025 C CA . ALA D 2 240 ? -18.495 -46.496 -31.470 1.00 14.45 240 ALA D CA 1
ATOM 10026 C C . ALA D 2 240 ? -19.760 -45.706 -31.736 1.00 14.05 240 ALA D C 1
ATOM 10027 O O . ALA D 2 240 ? -20.186 -45.580 -32.890 1.00 14.42 240 ALA D O 1
ATOM 10029 N N . SER D 2 241 ? -20.341 -45.154 -30.679 1.00 13.85 241 SER D N 1
ATOM 10030 C CA . SER D 2 241 ? -21.557 -44.337 -30.824 1.00 13.57 241 SER D CA 1
ATOM 10031 C C . SER D 2 241 ? -21.286 -43.035 -31.571 1.00 13.18 241 SER D C 1
ATOM 10032 O O . SER D 2 241 ? -22.100 -42.607 -32.403 1.00 13.70 241 SER D O 1
ATOM 10035 N N . ILE D 2 242 ? -20.175 -42.374 -31.253 1.00 12.88 242 ILE D N 1
ATOM 10036 C CA . ILE D 2 242 ? -19.787 -41.156 -31.977 1.00 12.32 242 ILE D CA 1
ATOM 10037 C C . ILE D 2 242 ? -19.578 -41.446 -33.465 1.00 12.90 242 ILE D C 1
ATOM 10038 O O . ILE D 2 242 ? -20.084 -40.721 -34.316 1.00 13.97 242 ILE D O 1
ATOM 10043 N N . GLU D 2 243 ? -18.860 -42.524 -33.777 1.00 14.01 243 GLU D N 1
ATOM 10044 C CA . GLU D 2 243 ? -18.588 -42.856 -35.168 1.00 14.19 243 GLU D CA 1
ATOM 10045 C C . GLU D 2 243 ? -19.889 -43.162 -35.912 1.00 13.62 243 GLU D C 1
ATOM 10046 O O . GLU D 2 243 ? -20.057 -42.746 -37.068 1.00 14.13 243 GLU D O 1
ATOM 10052 N N . GLU D 2 244 ? -20.798 -43.874 -35.250 1.00 14.03 244 GLU D N 1
ATOM 10053 C CA . GLU D 2 244 ? -22.110 -44.206 -35.823 1.00 13.91 244 GLU D CA 1
ATOM 10054 C C . GLU D 2 244 ? -22.857 -42.907 -36.139 1.00 13.54 244 GLU D C 1
ATOM 10055 O O . GLU D 2 244 ? -23.425 -42.746 -37.231 1.00 13.43 244 GLU D O 1
ATOM 10061 N N . MET D 2 245 ? -22.853 -41.974 -35.188 1.00 13.54 245 MET D N 1
ATOM 10062 C CA . MET D 2 245 ? -23.529 -40.700 -35.421 1.00 13.18 245 MET D CA 1
ATOM 10063 C C . MET D 2 245 ? -22.899 -39.878 -36.546 1.00 12.94 245 MET D C 1
ATOM 10064 O O . MET D 2 245 ? -23.614 -39.298 -37.361 1.00 13.24 245 MET D O 1
ATOM 10069 N N . VAL D 2 246 ? -21.568 -39.798 -36.582 1.00 12.69 246 VAL D N 1
ATOM 10070 C CA . VAL D 2 246 ? -20.912 -39.067 -37.655 1.00 13.21 246 VAL D CA 1
ATOM 10071 C C . VAL D 2 246 ? -21.332 -39.630 -39.023 1.00 13.28 246 VAL D C 1
ATOM 10072 O O . VAL D 2 246 ? -21.622 -38.867 -39.965 1.00 13.19 246 VAL D O 1
ATOM 10076 N N . ALA D 2 247 ? -21.402 -40.959 -39.127 1.00 13.97 247 ALA D N 1
ATOM 10077 C CA . ALA D 2 247 ? -21.818 -41.586 -40.383 1.00 14.58 247 ALA D CA 1
ATOM 10078 C C . ALA D 2 247 ? -23.272 -41.257 -40.710 1.00 14.65 247 ALA D C 1
ATOM 10079 O O . ALA D 2 247 ? -23.632 -41.114 -41.895 1.00 15.04 247 ALA D O 1
ATOM 10081 N N . GLU D 2 248 ? -24.124 -41.147 -39.685 1.00 13.71 248 GLU D N 1
ATOM 10082 C CA . GLU D 2 248 ? -25.513 -40.741 -39.937 1.00 14.52 248 GLU D CA 1
ATOM 10083 C C . GLU D 2 248 ? -25.610 -39.307 -40.455 1.00 14.38 248 GLU D C 1
ATOM 10084 O O . GLU D 2 248 ? -26.346 -39.044 -41.419 1.00 14.99 248 GLU D O 1
ATOM 10090 N N . VAL D 2 249 ? -24.858 -38.383 -39.854 1.00 13.81 249 VAL D N 1
ATOM 10091 C CA . VAL D 2 249 ? -24.898 -36.991 -40.314 1.00 12.84 249 VAL D CA 1
ATOM 10092 C C . VAL D 2 249 ? -24.299 -36.906 -41.726 1.00 13.05 249 VAL D C 1
ATOM 10093 O O . VAL D 2 249 ? -24.795 -36.139 -42.557 1.00 13.94 249 VAL D O 1
ATOM 10097 N N . ALA D 2 250 ? -23.263 -37.700 -41.994 1.00 13.37 250 ALA D N 1
ATOM 10098 C CA . ALA D 2 250 ? -22.638 -37.658 -43.305 1.00 13.74 250 ALA D CA 1
ATOM 10099 C C . ALA D 2 250 ? -23.572 -38.095 -44.426 1.00 14.97 250 ALA D C 1
ATOM 10100 O O . ALA D 2 250 ? -23.326 -37.787 -45.589 1.00 15.15 250 ALA D O 1
ATOM 10102 N N . ARG D 2 251 ? -24.654 -38.805 -44.087 1.00 15.13 251 ARG D N 1
ATOM 10103 C CA . ARG D 2 251 ? -25.640 -39.177 -45.092 1.00 16.01 251 ARG D CA 1
ATOM 10104 C C . ARG D 2 251 ? -26.369 -37.958 -45.650 1.00 16.08 251 ARG D C 1
ATOM 10105 O O . ARG D 2 251 ? -26.810 -37.981 -46.810 1.00 18.89 251 ARG D O 1
ATOM 10113 N N . TYR D 2 252 ? -26.500 -36.892 -44.857 1.00 15.47 252 TYR D N 1
ATOM 10114 C CA . TYR D 2 252 ? -27.073 -35.655 -45.412 1.00 16.05 252 TYR D CA 1
ATOM 10115 C C . TYR D 2 252 ? -26.089 -34.479 -45.518 1.00 16.95 252 TYR D C 1
ATOM 10116 O O . TYR D 2 252 ? -26.419 -33.466 -46.126 1.00 17.90 252 TYR D O 1
ATOM 10125 N N . VAL D 2 253 ? -24.898 -34.620 -44.940 1.00 16.12 253 VAL D N 1
ATOM 10126 C CA . VAL D 2 253 ? -23.820 -33.616 -45.066 1.00 16.04 253 VAL D CA 1
ATOM 10127 C C . VAL D 2 253 ? -22.534 -34.377 -45.386 1.00 15.51 253 VAL D C 1
ATOM 10128 O O . VAL D 2 253 ? -21.777 -34.746 -44.487 1.00 14.48 253 VAL D O 1
ATOM 10132 N N . PRO D 2 254 ? -22.284 -34.658 -46.667 1.00 16.62 254 PRO D N 1
ATOM 10133 C CA . PRO D 2 254 ? -21.186 -35.551 -47.017 1.00 16.83 254 PRO D CA 1
ATOM 10134 C C . PRO D 2 254 ? -19.806 -35.100 -46.554 1.00 16.54 254 PRO D C 1
ATOM 10135 O O . PRO D 2 254 ? -18.915 -35.941 -46.377 1.00 17.29 254 PRO D O 1
ATOM 10139 N N . GLY D 2 255 ? -19.655 -33.784 -46.349 1.00 15.23 255 GLY D N 1
ATOM 10140 C CA . GLY D 2 255 ? -18.401 -33.197 -45.888 1.00 15.06 255 GLY D CA 1
ATOM 10141 C C . GLY D 2 255 ? -18.229 -33.087 -44.384 1.00 14.44 255 GLY D C 1
ATOM 10142 O O . GLY D 2 255 ? -17.301 -32.420 -43.909 1.00 14.53 255 GLY D O 1
ATOM 10143 N N . TYR D 2 256 ? -19.098 -33.750 -43.629 1.00 13.81 256 TYR D N 1
ATOM 10144 C CA . TYR D 2 256 ? -19.006 -33.769 -42.171 1.00 13.16 256 TYR D CA 1
ATOM 10145 C C . TYR D 2 256 ? -18.121 -34.928 -41.764 1.00 13.70 256 TYR D C 1
ATOM 10146 O O . TYR D 2 256 ? -18.512 -36.090 -41.945 1.00 14.51 256 TYR D O 1
ATOM 10155 N N . THR D 2 257 ? -16.936 -34.634 -41.249 1.00 13.65 257 THR D N 1
ATOM 10156 C CA . THR D 2 257 ? -15.965 -35.693 -40.937 1.00 14.70 257 THR D CA 1
ATOM 10157 C C . THR D 2 257 ? -15.316 -35.541 -39.571 1.00 14.96 257 THR D C 1
ATOM 10158 O O . THR D 2 257 ? -15.213 -34.429 -39.016 1.00 14.55 257 THR D O 1
ATOM 10162 N N . LEU D 2 258 ? -14.870 -36.679 -39.035 1.00 14.53 258 LEU D N 1
ATOM 10163 C CA . LEU D 2 258 ? -13.984 -36.690 -37.872 1.00 15.72 258 LEU D CA 1
ATOM 10164 C C . LEU D 2 258 ? -12.560 -36.459 -38.328 1.00 16.45 258 LEU D C 1
ATOM 10165 O O . LEU D 2 258 ? -12.046 -37.184 -39.199 1.00 18.18 258 LEU D O 1
ATOM 10170 N N . ARG D 2 259 ? -11.905 -35.480 -37.726 1.00 16.46 259 ARG D N 1
ATOM 10171 C CA . ARG D 2 259 ? -10.490 -35.231 -38.004 1.00 17.50 259 ARG D CA 1
ATOM 10172 C C . ARG D 2 259 ? -9.588 -36.299 -37.408 1.00 18.00 259 ARG D C 1
ATOM 10173 O O . ARG D 2 259 ? -8.500 -36.580 -37.941 1.00 20.19 259 ARG D O 1
ATOM 10181 N N A THR D 2 260 ? -10.005 -36.834 -36.283 0.80 17.49 260 THR D N 1
ATOM 10182 N N B THR D 2 260 ? -10.041 -36.897 -36.293 0.20 17.67 260 THR D N 1
ATOM 10183 C CA A THR D 2 260 ? -9.282 -37.895 -35.662 0.80 17.92 260 THR D CA 1
ATOM 10184 C CA B THR D 2 260 ? -9.292 -37.900 -35.497 0.20 17.52 260 THR D CA 1
ATOM 10185 C C A THR D 2 260 ? -10.282 -38.633 -34.798 0.80 17.38 260 THR D C 1
ATOM 10186 C C B THR D 2 260 ? -10.216 -38.872 -34.736 0.20 17.28 260 THR D C 1
ATOM 10187 O O A THR D 2 260 ? -11.433 -38.217 -34.658 0.80 16.62 260 THR D O 1
ATOM 10188 O O B THR D 2 260 ? -11.436 -38.724 -34.780 0.20 16.75 260 THR D O 1
ATOM 10195 N N A GLU D 2 261 ? -9.842 -39.746 -34.220 0.50 16.87 261 GLU D N 1
ATOM 10196 N N B GLU D 2 261 ? -9.643 -39.852 -34.028 0.50 17.14 261 GLU D N 1
ATOM 10197 C CA A GLU D 2 261 ? -10.682 -40.491 -33.294 0.50 16.87 261 GLU D CA 1
ATOM 10198 C CA B GLU D 2 261 ? -10.419 -40.609 -33.058 0.50 17.49 261 GLU D CA 1
ATOM 10199 C C A GLU D 2 261 ? -10.949 -39.635 -32.046 0.50 15.89 261 GLU D C 1
ATOM 10200 C C B GLU D 2 261 ? -10.871 -39.661 -31.933 0.50 16.13 261 GLU D C 1
ATOM 10201 O O A GLU D 2 261 ? -10.190 -38.712 -31.736 0.50 15.40 261 GLU D O 1
ATOM 10202 O O B GLU D 2 261 ? -10.184 -38.681 -31.622 0.50 15.31 261 GLU D O 1
ATOM 10213 N N . PRO D 2 262 ? -12.043 -39.923 -31.334 1.00 15.23 262 PRO D N 1
ATOM 10214 C CA . PRO D 2 262 ? -12.356 -39.192 -30.109 1.00 14.65 262 PRO D CA 1
ATOM 10215 C C . PRO D 2 262 ? -11.183 -39.324 -29.117 1.00 13.67 262 PRO D C 1
ATOM 10216 O O . PRO D 2 262 ? -10.561 -40.411 -29.014 1.00 14.07 262 PRO D O 1
ATOM 10220 N N . GLN D 2 263 ? -10.850 -38.228 -28.437 1.00 12.91 263 GLN D N 1
ATOM 10221 C CA . GLN D 2 263 ? -9.709 -38.229 -27.514 1.00 12.99 263 GLN D CA 1
ATOM 10222 C C . GLN D 2 263 ? -10.179 -38.183 -26.079 1.00 13.05 263 GLN D C 1
ATOM 10223 O O . GLN D 2 263 ? -10.984 -37.312 -25.724 1.00 13.63 263 GLN D O 1
ATOM 10229 N N . TYR D 2 264 ? -9.702 -39.114 -25.258 1.00 12.26 264 TYR D N 1
ATOM 10230 C CA . TYR D 2 264 ? -10.157 -39.261 -23.870 1.00 13.17 264 TYR D CA 1
ATOM 10231 C C . TYR D 2 264 ? -9.086 -38.729 -22.936 1.00 14.23 264 TYR D C 1
ATOM 10232 O O . TYR D 2 264 ? -7.881 -38.994 -23.141 1.00 15.96 264 TYR D O 1
ATOM 10241 N N . ASP D 2 265 ? -9.520 -38.002 -21.911 1.00 14.00 265 ASP D N 1
ATOM 10242 C CA . ASP D 2 265 ? -8.590 -37.522 -20.899 1.00 15.23 265 ASP D CA 1
ATOM 10243 C C . ASP D 2 265 ? -9.131 -37.811 -19.518 1.00 16.15 265 ASP D C 1
ATOM 10244 O O . ASP D 2 265 ? -10.343 -37.770 -19.276 1.00 16.38 265 ASP D O 1
ATOM 10249 N N . GLN D 2 266 ? -8.213 -38.128 -18.619 1.00 16.68 266 GLN D N 1
ATOM 10250 C CA . GLN D 2 266 ? -8.552 -38.505 -17.248 1.00 18.76 266 GLN D CA 1
ATOM 10251 C C . GLN D 2 266 ? -8.895 -37.261 -16.410 1.00 19.13 266 GLN D C 1
ATOM 10252 O O . GLN D 2 266 ? -8.562 -36.135 -16.784 1.00 18.80 266 GLN D O 1
ATOM 10258 N N . PRO D 2 267 ? -9.560 -37.449 -15.250 1.00 20.40 267 PRO D N 1
ATOM 10259 C CA . PRO D 2 267 ? -9.966 -36.269 -14.482 1.00 21.00 267 PRO D CA 1
ATOM 10260 C C . PRO D 2 267 ? -8.807 -35.399 -13.977 1.00 22.06 267 PRO D C 1
ATOM 10261 O O . PRO D 2 267 ? -7.915 -35.921 -13.316 1.00 23.64 267 PRO D O 1
ATOM 10265 N N A ARG D 2 268 ? -8.726 -34.146 -14.393 0.50 21.42 268 ARG D N 1
ATOM 10266 N N B ARG D 2 268 ? -8.887 -34.090 -14.220 0.50 22.89 268 ARG D N 1
ATOM 10267 C CA A ARG D 2 268 ? -7.734 -33.254 -13.811 0.50 20.85 268 ARG D CA 1
ATOM 10268 C CA B ARG D 2 268 ? -7.993 -32.985 -13.797 0.50 23.39 268 ARG D CA 1
ATOM 10269 C C A ARG D 2 268 ? -8.250 -33.016 -12.398 0.50 20.93 268 ARG D C 1
ATOM 10270 C C B ARG D 2 268 ? -8.655 -31.868 -12.943 0.50 23.43 268 ARG D C 1
ATOM 10271 O O A ARG D 2 268 ? -9.425 -33.269 -12.121 0.50 20.41 268 ARG D O 1
ATOM 10272 O O B ARG D 2 268 ? -9.829 -31.566 -13.056 0.50 23.02 268 ARG D O 1
ATOM 10287 N N A ASP D 2 269 ? -7.386 -32.586 -11.486 1.00 21.22 269 ASP D N 1
ATOM 10288 C CA A ASP D 2 269 ? -7.854 -32.254 -10.144 1.00 21.82 269 ASP D CA 1
ATOM 10289 C C A ASP D 2 269 ? -9.025 -31.285 -10.216 1.00 21.66 269 ASP D C 1
ATOM 10290 O O A ASP D 2 269 ? -10.038 -31.441 -9.523 1.00 21.97 269 ASP D O 1
ATOM 10295 N N A ILE D 2 270 ? -8.874 -30.289 -11.082 1.00 20.95 270 ILE D N 1
ATOM 10296 C CA A ILE D 2 270 ? -9.848 -29.227 -11.234 1.00 21.12 270 ILE D CA 1
ATOM 10297 C C A ILE D 2 270 ? -11.144 -29.661 -11.929 1.00 20.68 270 ILE D C 1
ATOM 10298 O O A ILE D 2 270 ? -12.083 -28.872 -12.038 1.00 21.34 270 ILE D O 1
ATOM 10303 N N A TRP D 2 271 ? -11.197 -30.899 -12.420 0.50 20.57 271 TRP D N 1
ATOM 10304 N N B TRP D 2 271 ? -10.295 -28.858 -14.802 0.50 20.56 271 TRP D N 1
ATOM 10305 C CA A TRP D 2 271 ? -12.424 -31.408 -13.033 0.50 19.70 271 TRP D CA 1
ATOM 10306 C CA B TRP D 2 271 ? -11.624 -29.189 -15.317 0.50 19.62 271 TRP D CA 1
ATOM 10307 C C A TRP D 2 271 ? -13.315 -32.116 -12.022 0.50 20.97 271 TRP D C 1
ATOM 10308 C C B TRP D 2 271 ? -12.618 -29.509 -14.215 0.50 19.92 271 TRP D C 1
ATOM 10309 O O A TRP D 2 271 ? -14.392 -32.616 -12.363 0.50 21.36 271 TRP D O 1
ATOM 10310 O O B TRP D 2 271 ? -13.552 -30.274 -14.432 0.50 19.39 271 TRP D O 1
ATOM 10331 N N A LYS D 2 272 ? -12.843 -32.158 -10.784 0.50 21.73 272 LYS D N 1
ATOM 10332 N N B LYS D 2 272 ? -12.414 -28.940 -13.032 0.50 19.85 272 LYS D N 1
ATOM 10333 C CA A LYS D 2 272 ? -13.629 -32.663 -9.668 0.50 22.93 272 LYS D CA 1
ATOM 10334 C CA B LYS D 2 272 ? -13.336 -29.174 -11.924 0.50 21.17 272 LYS D CA 1
ATOM 10335 C C A LYS D 2 272 ? -14.314 -33.978 -10.007 0.50 22.60 272 LYS D C 1
ATOM 10336 C C B LYS D 2 272 ? -13.533 -30.658 -11.661 0.50 21.69 272 LYS D C 1
ATOM 10337 O O A LYS D 2 272 ? -15.534 -34.104 -9.924 0.50 22.94 272 LYS D O 1
ATOM 10338 O O B LYS D 2 272 ? -14.597 -31.071 -11.200 0.50 23.05 272 LYS D O 1
ATOM 10349 N N A GLY D 2 273 ? -13.512 -34.957 -10.403 0.50 22.14 273 GLY D N 1
ATOM 10350 N N B GLY D 2 273 ? -12.520 -31.464 -11.955 0.50 21.60 273 GLY D N 1
ATOM 10351 C CA A GLY D 2 273 ? -13.989 -36.320 -10.523 0.50 21.51 273 GLY D CA 1
ATOM 10352 C CA B GLY D 2 273 ? -12.587 -32.890 -11.643 0.50 21.35 273 GLY D CA 1
ATOM 10353 C C A GLY D 2 273 ? -14.476 -36.731 -11.897 0.50 20.91 273 GLY D C 1
ATOM 10354 C C B GLY D 2 273 ? -13.385 -33.745 -12.614 0.50 20.88 273 GLY D C 1
ATOM 10355 O O A GLY D 2 273 ? -14.681 -37.908 -12.153 0.50 20.45 273 GLY D O 1
ATOM 10356 O O B GLY D 2 273 ? -13.727 -34.896 -12.304 0.50 21.98 273 GLY D O 1
ATOM 10357 N N A MET D 2 274 ? -14.667 -35.787 -12.804 0.50 19.71 274 MET D N 1
ATOM 10358 N N B MET D 2 274 ? -13.688 -33.198 -13.791 0.50 19.50 274 MET D N 1
ATOM 10359 C CA A MET D 2 274 ? -15.102 -36.226 -14.123 0.50 19.64 274 MET D CA 1
ATOM 10360 C CA B MET D 2 274 ? -14.409 -33.959 -14.810 0.50 18.95 274 MET D CA 1
ATOM 10361 C C A MET D 2 274 ? -13.983 -36.320 -15.142 0.50 17.22 274 MET D C 1
ATOM 10362 C C B MET D 2 274 ? -13.432 -34.717 -15.710 0.50 18.22 274 MET D C 1
ATOM 10363 O O A MET D 2 274 ? -13.023 -35.546 -15.104 0.50 16.16 274 MET D O 1
ATOM 10364 O O B MET D 2 274 ? -12.379 -34.170 -16.086 0.50 18.70 274 MET D O 1
ATOM 10373 N N A ALA D 2 275 ? -14.120 -37.275 -16.047 0.50 15.91 275 ALA D N 1
ATOM 10374 N N B ALA D 2 275 ? -13.768 -35.971 -16.032 0.50 17.86 275 ALA D N 1
ATOM 10375 C CA A ALA D 2 275 ? -13.235 -37.382 -17.206 0.50 15.37 275 ALA D CA 1
ATOM 10376 C CA B ALA D 2 275 ? -13.092 -36.718 -17.098 0.50 16.58 275 ALA D CA 1
ATOM 10377 C C A ALA D 2 275 ? -13.819 -36.607 -18.401 0.50 15.01 275 ALA D C 1
ATOM 10378 C C B ALA D 2 275 ? -13.735 -36.291 -18.400 0.50 15.95 275 ALA D C 1
ATOM 10379 O O A ALA D 2 275 ? -14.887 -36.005 -18.290 0.50 14.62 275 ALA D O 1
ATOM 10380 O O B ALA D 2 275 ? -14.802 -35.672 -18.392 0.50 15.05 275 ALA D O 1
ATOM 10383 N N . ARG D 2 276 ? -13.098 -36.592 -19.527 1.00 14.83 276 ARG D N 1
ATOM 10384 C CA . ARG D 2 276 ? -13.515 -35.921 -20.746 1.00 14.79 276 ARG D CA 1
ATOM 10385 C C . ARG D 2 276 ? -13.336 -36.743 -22.001 1.00 14.11 276 ARG D C 1
ATOM 10386 O O . ARG D 2 276 ? -12.406 -37.545 -22.107 1.00 13.98 276 ARG D O 1
ATOM 10394 N N . VAL D 2 277 ? -14.231 -36.510 -22.966 1.00 12.57 277 VAL D N 1
ATOM 10395 C CA . VAL D 2 277 ? -14.015 -36.902 -24.351 1.00 13.27 277 VAL D CA 1
ATOM 10396 C C . VAL D 2 277 ? -14.055 -35.636 -25.202 1.00 13.15 277 VAL D C 1
ATOM 10397 O O . VAL D 2 277 ? -14.878 -34.746 -24.957 1.00 12.95 277 VAL D O 1
ATOM 10401 N N . ALA D 2 278 ? -13.114 -35.546 -26.141 1.00 12.24 278 ALA D N 1
ATOM 10402 C CA . ALA D 2 278 ? -13.039 -34.437 -27.088 1.00 11.25 278 ALA D CA 1
ATOM 10403 C C . ALA D 2 278 ? -13.159 -34.999 -28.503 1.00 11.24 278 ALA D C 1
ATOM 10404 O O . ALA D 2 278 ? -12.456 -35.937 -28.878 1.00 12.81 278 ALA D O 1
ATOM 10406 N N . VAL D 2 279 ? -14.049 -34.382 -29.284 1.00 11.20 279 VAL D N 1
ATOM 10407 C CA . VAL D 2 279 ? -14.373 -34.818 -30.626 1.00 12.16 279 VAL D CA 1
ATOM 10408 C C . VAL D 2 279 ? -14.099 -33.661 -31.589 1.00 11.65 279 VAL D C 1
ATOM 10409 O O . VAL D 2 279 ? -14.610 -32.535 -31.405 1.00 12.58 279 VAL D O 1
ATOM 10413 N N . PHE D 2 280 ? -13.295 -33.936 -32.609 1.00 12.20 280 PHE D N 1
ATOM 10414 C CA . PHE D 2 280 ? -12.813 -32.916 -33.544 1.00 11.62 280 PHE D CA 1
ATOM 10415 C C . PHE D 2 280 ? -13.412 -33.141 -34.900 1.00 12.10 280 PHE D C 1
ATOM 10416 O O . PHE D 2 280 ? -13.089 -34.123 -35.578 1.00 13.40 280 PHE D O 1
ATOM 10424 N N . LEU D 2 281 ? -14.333 -32.247 -35.267 1.00 11.79 281 LEU D N 1
ATOM 10425 C CA . LEU D 2 281 ? -15.015 -32.293 -36.569 1.00 12.04 281 LEU D CA 1
ATOM 10426 C C . LEU D 2 281 ? -14.487 -31.241 -37.511 1.00 12.38 281 LEU D C 1
ATOM 10427 O O . LEU D 2 281 ? -14.078 -30.151 -37.097 1.00 13.13 281 LEU D O 1
ATOM 10432 N N . GLU D 2 282 ? -14.546 -31.587 -38.790 1.00 13.11 282 GLU D N 1
ATOM 10433 C CA . GLU D 2 282 ? -14.421 -30.592 -39.859 1.00 14.13 282 GLU D CA 1
ATOM 10434 C C . GLU D 2 282 ? -15.705 -30.699 -40.693 1.00 14.54 282 GLU D C 1
ATOM 10435 O O . GLU D 2 282 ? -16.200 -31.807 -40.948 1.00 15.17 282 GLU D O 1
ATOM 10441 N N . VAL D 2 283 ? -16.269 -29.558 -41.084 1.00 12.86 283 VAL D N 1
ATOM 10442 C CA . VAL D 2 283 ? -17.570 -29.557 -41.745 1.00 14.41 283 VAL D CA 1
ATOM 10443 C C . VAL D 2 283 ? -17.452 -28.787 -43.042 1.00 14.04 283 VAL D C 1
ATOM 10444 O O . VAL D 2 283 ? -17.555 -27.550 -43.062 1.00 14.49 283 VAL D O 1
ATOM 10448 N N A ARG D 2 284 ? -17.246 -29.526 -44.127 0.50 14.22 284 ARG D N 1
ATOM 10449 N N B ARG D 2 284 ? -17.235 -29.529 -44.125 0.50 14.14 284 ARG D N 1
ATOM 10450 C CA A ARG D 2 284 ? -17.074 -28.927 -45.443 0.50 14.67 284 ARG D CA 1
ATOM 10451 C CA B ARG D 2 284 ? -17.103 -28.945 -45.456 0.50 14.53 284 ARG D CA 1
ATOM 10452 C C A ARG D 2 284 ? -18.407 -28.912 -46.168 0.50 14.97 284 ARG D C 1
ATOM 10453 C C B ARG D 2 284 ? -18.477 -28.887 -46.087 0.50 14.86 284 ARG D C 1
ATOM 10454 O O A ARG D 2 284 ? -19.049 -29.962 -46.277 0.50 15.02 284 ARG D O 1
ATOM 10455 O O B ARG D 2 284 ? -19.220 -29.868 -46.048 0.50 14.96 284 ARG D O 1
ATOM 10470 N N . GLY D 2 285 ? -18.813 -27.735 -46.658 1.00 14.57 285 GLY D N 1
ATOM 10471 C CA . GLY D 2 285 ? -20.066 -27.574 -47.400 1.00 15.16 285 GLY D CA 1
ATOM 10472 C C . GLY D 2 285 ? -20.021 -28.292 -48.750 1.00 15.98 285 GLY D C 1
ATOM 10473 O O . GLY D 2 285 ? -18.944 -28.630 -49.264 1.00 17.14 285 GLY D O 1
ATOM 10474 N N . ASN D 2 286 ? -21.203 -28.505 -49.337 1.00 16.95 286 ASN D N 1
ATOM 10475 C CA . ASN D 2 286 ? -21.326 -29.272 -50.579 1.00 18.99 286 ASN D CA 1
ATOM 10476 C C . ASN D 2 286 ? -21.037 -28.455 -51.837 1.00 19.76 286 ASN D C 1
ATOM 10477 O O . ASN D 2 286 ? -20.991 -29.008 -52.934 1.00 21.52 286 ASN D O 1
ATOM 10482 N N . GLY D 2 287 ? -20.839 -27.146 -51.682 1.00 20.01 287 GLY D N 1
ATOM 10483 C CA . GLY D 2 287 ? -20.616 -26.258 -52.820 1.00 21.56 287 GLY D CA 1
ATOM 10484 C C . GLY D 2 287 ? -21.801 -26.202 -53.762 1.00 22.13 287 GLY D C 1
ATOM 10485 O O . GLY D 2 287 ? -21.636 -26.236 -54.989 1.00 23.42 287 GLY D O 1
ATOM 10486 N N . ASP D 2 288 ? -23.006 -26.147 -53.214 1.00 21.90 288 ASP D N 1
ATOM 10487 C CA . ASP D 2 288 ? -24.207 -25.919 -54.006 1.00 22.53 288 ASP D CA 1
ATOM 10488 C C . ASP D 2 288 ? -24.381 -24.493 -54.506 1.00 23.30 288 ASP D C 1
ATOM 10489 O O . ASP D 2 288 ? -23.985 -24.193 -55.576 1.00 26.49 288 ASP D O 1
ATOM 10494 N N . TYR D 2 289 ? -24.710 -23.556 -53.641 1.00 23.12 289 TYR D N 1
ATOM 10495 C CA . TYR D 2 289 ? -24.895 -22.182 -54.073 1.00 21.73 289 TYR D CA 1
ATOM 10496 C C . TYR D 2 289 ? -23.664 -21.563 -53.400 1.00 21.39 289 TYR D C 1
ATOM 10497 O O . TYR D 2 289 ? -22.974 -20.717 -53.954 1.00 22.66 289 TYR D O 1
ATOM 10506 N N . LEU D 2 290 ? -23.355 -22.054 -52.213 1.00 19.58 290 LEU D N 1
ATOM 10507 C CA . LEU D 2 290 ? -22.324 -21.462 -51.356 1.00 19.01 290 LEU D CA 1
ATOM 10508 C C . LEU D 2 290 ? -20.982 -22.146 -51.526 1.00 18.87 290 LEU D C 1
ATOM 10509 O O . LEU D 2 290 ? -20.921 -23.307 -51.904 1.00 19.04 290 LEU D O 1
ATOM 10514 N N . PRO D 2 291 ? -19.871 -21.432 -51.243 1.00 17.84 291 PRO D N 1
ATOM 10515 C CA . PRO D 2 291 ? -18.589 -22.131 -51.302 1.00 18.02 291 PRO D CA 1
ATOM 10516 C C . PRO D 2 291 ? -18.435 -23.164 -50.189 1.00 17.61 291 PRO D C 1
ATOM 10517 O O . PRO D 2 291 ? -19.136 -23.080 -49.172 1.00 16.51 291 PRO D O 1
ATOM 10521 N N . PRO D 2 292 ? -17.529 -24.133 -50.366 1.00 17.62 292 PRO D N 1
ATOM 10522 C CA . PRO D 2 292 ? -17.364 -25.160 -49.338 1.00 16.97 292 PRO D CA 1
ATOM 10523 C C . PRO D 2 292 ? -16.951 -24.635 -47.954 1.00 15.90 292 PRO D C 1
ATOM 10524 O O . PRO D 2 292 ? -17.167 -25.323 -46.966 1.00 16.10 292 PRO D O 1
ATOM 10528 N N . TRP D 2 293 ? -16.382 -23.436 -47.880 1.00 15.34 293 TRP D N 1
ATOM 10529 C CA . TRP D 2 293 ? -16.001 -22.855 -46.596 1.00 14.93 293 TRP D CA 1
ATOM 10530 C C . TRP D 2 293 ? -17.180 -22.246 -45.828 1.00 14.47 293 TRP D C 1
ATOM 10531 O O . TRP D 2 293 ? -17.027 -21.815 -44.666 1.00 13.98 293 TRP D O 1
ATOM 10542 N N . ALA D 2 294 ? -18.344 -22.283 -46.435 1.00 14.02 294 ALA D N 1
ATOM 10543 C CA . ALA D 2 294 ? -19.542 -21.817 -45.790 1.00 13.23 294 ALA D CA 1
ATOM 10544 C C . ALA D 2 294 ? -20.302 -22.986 -45.164 1.00 13.92 294 ALA D C 1
ATOM 10545 O O . ALA D 2 294 ? -21.440 -23.128 -45.342 1.00 13.70 294 ALA D O 1
ATOM 10547 N N . GLY D 2 295 ? -19.556 -23.795 -44.428 1.00 13.13 295 GLY D N 1
ATOM 10548 C CA . GLY D 2 295 ? -20.101 -25.017 -43.817 1.00 13.40 295 GLY D CA 1
ATOM 10549 C C . GLY D 2 295 ? -21.192 -24.747 -42.812 1.00 12.06 295 GLY D C 1
ATOM 10550 O O . GLY D 2 295 ? -22.061 -25.600 -42.599 1.00 13.13 295 GLY D O 1
ATOM 10551 N N . ASN D 2 296 ? -21.164 -23.568 -42.205 1.00 12.26 296 ASN D N 1
ATOM 10552 C CA . ASN D 2 296 ? -22.199 -23.187 -41.259 1.00 12.49 296 ASN D CA 1
ATOM 10553 C C . ASN D 2 296 ? -23.561 -23.055 -41.936 1.00 13.29 296 ASN D C 1
ATOM 10554 O O . ASN D 2 296 ? -24.548 -23.729 -41.540 1.00 13.44 296 ASN D O 1
ATOM 10559 N N . LEU D 2 297 ? -23.607 -22.256 -43.008 1.00 13.02 297 LEU D N 1
ATOM 10560 C CA . LEU D 2 297 ? -24.866 -22.137 -43.762 1.00 13.07 297 LEU D CA 1
ATOM 10561 C C . LEU D 2 297 ? -25.250 -23.451 -44.432 1.00 13.16 297 LEU D C 1
ATOM 10562 O O . LEU D 2 297 ? -26.427 -23.819 -44.450 1.00 13.51 297 LEU D O 1
ATOM 10567 N N . ASP D 2 298 ? -24.259 -24.180 -44.954 1.00 12.70 298 ASP D N 1
ATOM 10568 C CA . ASP D 2 298 ? -24.528 -25.414 -45.655 1.00 13.21 298 ASP D CA 1
ATOM 10569 C C . ASP D 2 298 ? -25.074 -26.515 -44.738 1.00 13.27 298 ASP D C 1
ATOM 10570 O O . ASP D 2 298 ? -25.965 -27.266 -45.155 1.00 13.40 298 ASP D O 1
ATOM 10575 N N . ILE D 2 299 ? -24.585 -26.626 -43.505 1.00 13.19 299 ILE D N 1
ATOM 10576 C CA . ILE D 2 299 ? -25.167 -27.664 -42.645 1.00 12.93 299 ILE D CA 1
ATOM 10577 C C . ILE D 2 299 ? -26.598 -27.301 -42.269 1.00 13.17 299 ILE D C 1
ATOM 10578 O O . ILE D 2 299 ? -27.436 -28.209 -42.093 1.00 12.86 299 ILE D O 1
ATOM 10583 N N A MET D 2 300 ? -26.876 -26.003 -42.152 0.65 12.36 300 MET D N 1
ATOM 10584 N N B MET D 2 300 ? -26.893 -26.003 -42.149 0.35 12.75 300 MET D N 1
ATOM 10585 C CA A MET D 2 300 ? -28.214 -25.557 -41.837 0.65 12.38 300 MET D CA 1
ATOM 10586 C CA B MET D 2 300 ? -28.249 -25.560 -41.833 0.35 12.92 300 MET D CA 1
ATOM 10587 C C A MET D 2 300 ? -29.185 -25.967 -42.941 0.65 12.48 300 MET D C 1
ATOM 10588 C C B MET D 2 300 ? -29.230 -25.912 -42.943 0.35 12.74 300 MET D C 1
ATOM 10589 O O A MET D 2 300 ? -30.228 -26.554 -42.663 0.65 12.96 300 MET D O 1
ATOM 10590 O O B MET D 2 300 ? -30.337 -26.380 -42.6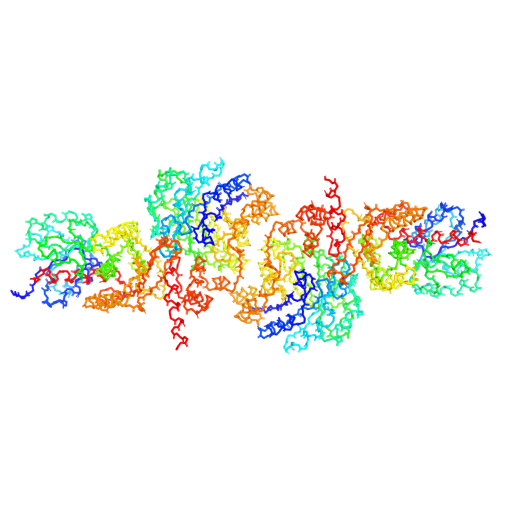66 0.35 12.91 300 MET D O 1
ATOM 10599 N N . THR D 2 301 ? -28.829 -25.682 -44.194 1.00 12.07 301 THR D N 1
ATOM 10600 C CA . THR D 2 301 ? -29.695 -26.023 -45.333 1.00 12.70 301 THR D CA 1
ATOM 10601 C C . THR D 2 301 ? -29.761 -27.538 -45.539 1.00 12.65 301 THR D C 1
ATOM 10602 O O . THR D 2 301 ? -30.828 -28.070 -45.839 1.00 13.29 301 THR D O 1
ATOM 10606 N N . ALA D 2 302 ? -28.644 -28.235 -45.340 1.00 12.55 302 ALA D N 1
ATOM 10607 C CA . ALA D 2 302 ? -28.652 -29.704 -45.472 1.00 11.99 302 ALA D CA 1
ATOM 10608 C C . ALA D 2 302 ? -29.540 -30.338 -44.406 1.00 12.21 302 ALA D C 1
ATOM 10609 O O . ALA D 2 302 ? -30.342 -31.224 -44.713 1.00 13.61 302 ALA D O 1
ATOM 10611 N N . ALA D 2 303 ? -29.395 -29.857 -43.177 1.00 12.52 303 ALA D N 1
ATOM 10612 C CA . ALA D 2 303 ? -30.236 -30.361 -42.097 1.00 12.62 303 ALA D CA 1
ATOM 10613 C C . ALA D 2 303 ? -31.716 -30.019 -42.334 1.00 13.11 303 ALA D C 1
ATOM 10614 O O . ALA D 2 303 ? -32.599 -30.866 -42.079 1.00 13.28 303 ALA D O 1
ATOM 10616 N N . ALA D 2 304 ? -31.998 -28.804 -42.823 1.00 13.62 304 ALA D N 1
ATOM 10617 C CA . ALA D 2 304 ? -33.389 -28.400 -43.067 1.00 14.10 304 ALA D CA 1
ATOM 10618 C C . ALA D 2 304 ? -33.999 -29.216 -44.173 1.00 14.38 304 ALA D C 1
ATOM 10619 O O . ALA D 2 304 ? -35.169 -29.607 -44.075 1.00 15.32 304 ALA D O 1
ATOM 10621 N N . ALA D 2 305 ? -33.212 -29.485 -45.220 1.00 14.29 305 ALA D N 1
ATOM 10622 C CA . ALA D 2 305 ? -33.693 -30.319 -46.316 1.00 15.43 305 ALA D CA 1
ATOM 10623 C C . ALA D 2 305 ? -34.014 -31.728 -45.800 1.00 15.86 305 ALA D C 1
ATOM 10624 O O . ALA D 2 305 ? -35.039 -32.310 -46.188 1.00 16.28 305 ALA D O 1
ATOM 10626 N N A ARG D 2 306 ? -33.149 -32.274 -44.952 0.60 14.77 306 ARG D N 1
ATOM 10627 N N B ARG D 2 306 ? -33.154 -32.264 -44.931 0.40 15.32 306 ARG D N 1
ATOM 10628 C CA A ARG D 2 306 ? -33.398 -33.592 -44.379 0.60 16.12 306 ARG D CA 1
ATOM 10629 C CA B ARG D 2 306 ? -33.355 -33.599 -44.348 0.40 16.46 306 ARG D CA 1
ATOM 10630 C C A ARG D 2 306 ? -34.679 -33.596 -43.548 0.60 16.05 306 ARG D C 1
ATOM 10631 C C B ARG D 2 306 ? -34.576 -33.668 -43.432 0.40 16.35 306 ARG D C 1
ATOM 10632 O O A ARG D 2 306 ? -35.522 -34.497 -43.688 0.60 16.62 306 ARG D O 1
ATOM 10633 O O B ARG D 2 306 ? -35.267 -34.690 -43.396 0.40 16.93 306 ARG D O 1
ATOM 10648 N N . VAL D 2 307 ? -34.828 -32.591 -42.688 1.00 15.92 307 VAL D N 1
ATOM 10649 C CA . VAL D 2 307 ? -36.036 -32.468 -41.857 1.00 16.18 307 VAL D CA 1
ATOM 10650 C C . VAL D 2 307 ? -37.266 -32.405 -42.768 1.00 17.46 307 VAL D C 1
ATOM 10651 O O . VAL D 2 307 ? -38.265 -33.104 -42.534 1.00 16.83 307 VAL D O 1
ATOM 10655 N N . GLY D 2 308 ? -37.176 -31.602 -43.830 1.00 17.55 308 GLY D N 1
ATOM 10656 C CA . GLY D 2 308 ? -38.296 -31.437 -44.752 1.00 20.00 308 GLY D CA 1
ATOM 10657 C C . GLY D 2 308 ? -38.655 -32.738 -45.441 1.00 21.53 308 GLY D C 1
ATOM 10658 O O . GLY D 2 308 ? -39.847 -33.021 -45.630 1.00 22.43 308 GLY D O 1
ATOM 10659 N N A GLU D 2 309 ? -37.635 -33.503 -45.832 0.50 21.88 309 GLU D N 1
ATOM 10660 N N B GLU D 2 309 ? -37.662 -33.545 -45.798 0.50 22.10 309 GLU D N 1
ATOM 10661 C CA A GLU D 2 309 ? -37.823 -34.814 -46.479 0.50 23.40 309 GLU D CA 1
ATOM 10662 C CA B GLU D 2 309 ? -37.952 -34.798 -46.518 0.50 23.73 309 GLU D CA 1
ATOM 10663 C C A GLU D 2 309 ? -38.656 -35.721 -45.590 0.50 24.15 309 GLU D C 1
ATOM 10664 C C B GLU D 2 309 ? -38.478 -35.919 -45.631 0.50 24.61 309 GLU D C 1
ATOM 10665 O O A GLU D 2 309 ? -39.665 -36.307 -46.035 0.50 23.51 309 GLU D O 1
ATOM 10666 O O B GLU D 2 309 ? -39.112 -36.855 -46.122 0.50 25.09 309 GLU D O 1
ATOM 10677 N N . LEU D 2 310 ? -38.231 -35.817 -44.332 1.00 24.57 310 LEU D N 1
ATOM 10678 C CA . LEU D 2 310 ? -38.859 -36.714 -43.364 1.00 26.68 310 LEU D CA 1
ATOM 10679 C C . LEU D 2 310 ? -40.278 -36.265 -43.062 1.00 27.71 310 LEU D C 1
ATOM 10680 O O . LEU D 2 310 ? -41.182 -37.099 -42.957 1.00 28.03 310 LEU D O 1
ATOM 10685 N N . LEU D 2 311 ? -40.495 -34.953 -42.974 1.00 27.54 311 LEU D N 1
ATOM 10686 C CA . LEU D 2 311 ? -41.846 -34.405 -42.834 1.00 28.77 311 LEU D CA 1
ATOM 10687 C C . LEU D 2 311 ? -42.708 -34.726 -44.057 1.00 30.26 311 LEU D C 1
ATOM 10688 O O . LEU D 2 311 ? -43.888 -35.050 -43.907 1.00 31.42 311 LEU D O 1
ATOM 10693 N N . ALA D 2 312 ? -42.114 -34.651 -45.251 1.00 30.84 312 ALA D N 1
ATOM 10694 C CA . ALA D 2 312 ? -42.829 -34.936 -46.506 1.00 33.05 312 ALA D CA 1
ATOM 10695 C C . ALA D 2 312 ? -43.319 -36.380 -46.543 1.00 34.45 312 ALA D C 1
ATOM 10696 O O . ALA D 2 312 ? -44.390 -36.663 -47.092 1.00 35.98 312 ALA D O 1
ATOM 10698 N N . GLN D 2 313 ? -42.522 -37.285 -45.977 1.00 35.43 313 GLN D N 1
ATOM 10699 C CA . GLN D 2 313 ? -42.880 -38.698 -45.889 1.00 36.83 313 GLN D CA 1
ATOM 10700 C C . GLN D 2 313 ? -43.724 -38.951 -44.645 1.00 37.22 313 GLN D C 1
ATOM 10701 O O . GLN D 2 313 ? -44.745 -39.633 -44.720 1.00 39.06 313 GLN D O 1
#

Solvent-accessible surface area: 42053 Å² total; per-residue (Å²): 99,80,131,0,39,1,1,0,0,0,2,9,3,0,4,16,24,17,22,8,61,4,63,80,121,39,0,57,35,0,0,108,15,1,12,83,3,28,4,59,0,0,0,2,10,6,1,3,0,1,15,0,25,0,5,4,2,2,29,13,36,43,86,26,40,81,15,0,40,5,0,46,102,46,21,125,124,14,87,5,0,0,4,1,10,14,0,4,0,11,23,145,22,0,102,118,0,64,119,20,36,4,44,0,1,2,0,1,5,12,0,24,6,0,59,6,0,50,62,0,0,52,16,0,111,161,45,68,6,43,0,0,0,4,0,12,0,0,43,73,20,32,39,122,71,0,9,130,28,0,50,55,0,14,106,22,12,5,70,0,0,0,0,5,1,4,0,2,8,3,5,6,65,52,0,72,30,26,0,69,2,0,49,175,67,0,34,146,99,12,85,2,0,0,3,0,8,19,0,1,10,3,0,0,0,1,0,0,30,0,14,96,39,23,0,64,4,0,0,0,0,0,3,5,0,3,5,12,4,0,0,0,10,0,5,2,0,1,0,0,0,77,112,49,120,13,104,8,46,10,85,12,92,36,2,2,27,3,5,39,109,41,0,79,100,34,23,86,120,34,15,38,17,23,33,6,0,1,3,0,0,67,28,2,1,19,2,6,0,7,41,32,0,48,54,6,14,145,90,35,68,19,56,16,32,74,0,0,50,78,2,15,121,40,16,39,2,7,1,1,4,2,2,1,25,5,9,0,14,67,20,50,141,136,159,178,49,126,13,27,0,0,0,6,7,19,40,89,35,0,0,1,0,0,39,15,0,85,129,20,136,33,5,57,13,70,8,0,0,5,130,77,117,89,22,138,1,4,62,82,0,149,160,62,74,7,91,6,7,26,124,12,13,89,34,0,43,131,40,151,108,69,5,75,9,0,0,0,20,56,42,34,160,26,0,95,65,18,8,66,92,1,62,153,43,66,4,35,1,0,0,12,6,82,15,46,74,8,52,49,0,0,10,22,26,22,3,113,135,40,50,145,18,90,16,0,3,0,7,20,28,5,0,0,0,0,0,0,0,0,43,0,0,28,108,55,18,105,6,61,22,0,0,0,1,2,2,5,1,10,150,7,7,33,118,44,54,34,64,71,5,9,79,27,10,55,45,0,14,39,1,0,62,148,17,0,44,5,76,170,18,36,2,0,9,15,10,3,41,49,107,115,19,27,36,2,19,0,0,1,2,0,4,13,42,79,129,17,85,50,122,36,0,27,43,9,0,90,114,0,15,56,70,0,30,213,30,1,93,16,2,59,46,96,22,123,4,12,54,23,112,59,74,122,23,11,113,46,37,3,12,0,1,0,0,0,34,0,111,6,74,37,30,65,19,52,54,46,3,0,11,25,4,0,6,0,5,0,0,9,75,0,0,34,44,22,16,69,63,115,137,1,42,2,1,0,0,0,2,8,3,0,4,16,27,17,35,10,58,4,60,80,123,41,0,56,34,0,0,110,16,2,12,83,3,28,3,71,0,0,0,1,5,3,1,3,0,1,14,0,34,0,17,4,1,6,51,27,61,44,87,16,36,86,16,0,43,5,0,47,100,46,21,126,129,14,85,4,0,0,4,0,7,13,0,3,0,10,24,150,22,0,102,113,0,63,118,20,34,4,42,0,0,0,0,1,5,14,0,26,6,0,56,9,0,56,83,1,0,60,16,0,109,160,44,68,6,30,0,0,0,4,0,12,0,0,42,71,20,31,39,91,69,0,2,145,29,0,51,59,0,13,106,26,14,4,69,0,0,0,0,5,1,5,0,3,9,2,6,4,67,50,0,73,40,24,0,66,0,0,48,154,72,0,34,194,113,14,84,2,0,0,4,1,8,17,0,1,9,3,0,0,0,0,0,0,30,0,22,96,33,22,0,64,5,0,1,0,0,0,3,5,1,3,5,11,4,0,0,0,9,0,4,2,0,1,0,0,0,78,111,48,132,19,106,9,44,10,88,10,91,35,2,2,27,4,5,39,106,42,0,78,99,35,24,84,124,35,15,38,19,23,36,7,0,1,2,0,0,62,22,2,0,21,1,6,0,6,56,44,0,50,125,5,16,144,99,33,42,9,54,16,22,75,0,0,42,67,0,13,120,40,16,39,1,7,1,0,5,2,0,1,23,5,6,0,10,55,15,23,110,105,183,196,260,71,90,18,12,0,0,0,6,6,21,39,92,37,0,0,0,0,0,36,15,0,73,138,14,137,64,2,67,9,71,10,0,0,5,129,74,104,91,23,116,1,2,14,83,0,131,160,72,74,11,87,23,10,30,125,10,11,81,34,0,45,128,42,159,84,64,5,78,6,0,0,0,19,57,51,34,168,31,0,99,66,17,4,81,88,1,62,159,39,64,4,33,1,0,0,11,6,83,16,48,81,9,53,46,0,0,13,37,25,16,3,115,132,44,76,147,18,89,14,0,2,0,7,22,29,5,0,0,0,0,0,0,0,0,43,0,0,30,100,55,16,106,5,51,37,0,0,0,1,2,1,5,1,14,149,7,8,31,118,44,52,36,52,68,4,11,78,27,10,59,46,0,16,37,2,0,58,145,18,0,47,5,61,164,17,37,2,0,10,16,11,3,43,52,105,113,19,27,41,3,18,0,0,0,3,1,4,2,21,77,131,21,86,50,118,37,0,25,57,9,0,84,97,2,14,56,80,0,32,201,32,2,92,18,2,60,45,100,21,114,6,14,48,30,146,50,49,124,33,31,161,41,68,7,20,0,0,0,0,0,43,0,113,5,72,39,34,65,18,52,40,47,3,0,11,25,3,0,6,0,6,0,0,14,91,0,0,33,50,27,36,131

Radius of gyration: 40.16 Å; Cα contacts (8 Å, |Δi|>4): 3529; chains: 4; bounding box: 135×79×82 Å

Nearest PDB structures (foldseek):
  4lrs-assembly1_A  TM=1.002E+00  e=3.549E-62  Thermomonospora curvata DSM 43183
  4jn6-assembly1_A  TM=9.991E-01  e=6.796E-48  Mycobacterium tuberculosis
  1nvm-assembly1_A  TM=9.920E-01  e=2.456E-42  Pseudomonas sp. CF600
  8ih7-assembly1_C  TM=9.930E-01  e=3.003E-40  Pseudomonas sp.
  4ov9-assembly1_A-2  TM=6.917E-01  e=4.085E-13  Leptospira biflexa serovar Patoc strain 'Patoc 1 (Paris)'

B-factor: mean 19.56, std 6.45, range [6.57, 97.58]

InterPro domains:
  IPR000891 Pyruvate carboxyltransferase [PF00682] (12-269)
  IPR000891 Pyruvate carboxyltransferase [PS50991] (13-265)
  IPR012425 DmpG-like communication [PF07836] (281-342)
  IPR013785 Aldolase-type TIM barrel [G3DSA:3.20.20.70] (1-275)
  IPR017629 4-hydroxy-2-oxovalerate aldolase [MF_01656] (1-350)
  IPR017629 4-hydroxy-2-oxovalerate aldolase [TIGR03217] (12-343)
  IPR035685 4-hydroxy-2-oxovalerate aldolase, N-terminal catalytic TIM barrel domain [cd07943] (13-276)
  IPR050073 2-IPM synthase/homocitrate synthase-like [PTHR10277] (11-297)

Foldseek 3Di:
DAAFAEEEECQAQLCLLVLLADDLVLLLLLLLLCQVLQRAEYEHFHNAWQQQPDPLSHHHPDDGLVSLLSSQVNHDRHAYETEAEQVRHDLVSVVSSVVSRHAAYEYEDALQPLQSCQVVLLSSVVSNHQYEYEHELLVPDAQQSSLVSLLSNVVSHHQEYEDELQLLQDDQVRLLRNLLSNCVRCVVRHAYEYWHACLVDCQLVSRVSSVVSGHRYYYAYQLQSRFQLHTHHPLVNVVVCVVVVRHHSGNNVSSVCSNPPSPPVPRPDRRHNDLQSNLSNNLSNRRSLQVLLVVLCVVLVHDSSQLNNVVSVVDDDPSVSVVSNVSSNVRSVD/DQEAFEEEEEAQDPLSQLLVLVQVPDRHYDYAEYEAQDPVDPSQVSCVVVVHHYDNPGPVVQLPDPDHTQEYEYDHELVVCVVCVVVCVVSNRAYEYLYPVCPDDADAPVFPLVVCLPPSYYYPQFLLLNLALLLLQLQCVQFAFQEKEKEKEAEQVLQDPVCVVCVVCNQVRSQVCCPPGSPHNGGGYHYHYDHDPPTAQMKMKMKTFGDQPGPVVSSQVSNVVSQVVLCVLQVQKDWPDRWDWAAADVVVVRTTIIMTIIGFFAPCRVDHRSNRSSRSSSSRSSSSVNSSSVD/DFAAEEEECQALLCLLVLQADDLVLLLLLLLLCQVLQRAEYEHAHNAWQQQADPLQHHHNDNRLVSLLSSQVNHDRHAYETEAEQVRDDLVRVVSSVVSRHAEYEYEYALQPLVSCLVVLVSSVVSNHQYEYEHPLLLVDAQQSSLVSVVSNVVSHHQEYEDELQLLQDDQVRLLRNLLSNCVRCVVRHAYEYWHACLVDCQLVSRVSSVVSGHRYYYAYQLQSRFQLHTHHPLVNCVVCVVVVRHHSGNNVSSVCSSPPSVVVPRPDHRHNDLQSNLSNNLSNRRSLQVLLVVLCVVLVHDSNVLNNVVSVVPDGPSVSVVSNVSSNVRSVVVD/DFEFEEEEEAQDDLSLLLQLVPVPDVHHDYQEYEAQDPVDDSQVVCVVVVHHYDNPGPVVQLPDPDHTQEYEYDHELVVCVVCVVVCVVVNRAYEYAYPVCPDDADAVVFCLVVCLPPSYYYPQFLLLNLPLLLLQLQCVQFAFQEKEKEKEAEQVLQDPVCVVCVVVNFVSSQVCCCPGSVHNGYGYHYHYDHDPPTDFMKMKMKTFGDQPGPVVSSQVSNVVSQVVLCVLQVQKDWPDGWDWAHFDVPVYRTTITMTIIGGFAPPRVDHRSNRSSRSSSSRSSVSVSSSSD

Secondary structure (DSSP, 8-state):
----EEEEEEETHHHHHTTT---HHHHHHHHHHHHHTT--EEEES-TT-TT--BTTTB--SS-HHHHHHHHHHH-SSPEEEEEE-BTTB-HHHHHHHHHTT--EEEEEEETT-GGGGHHHHHHHHHTT-EEEEEEESGGGS-HHHHHHHHHHHHHHT-SEEEEE-TTS---THHHHHHHHHHHHHHTTTSEEEEE-B-TTS-HHHHHHHHHHTT--EEEEBGGG-SSTT-BPBHHHHHHHHHHTT------HHHHHHIIIIIIGGG-SS-----HHHHHHHHHT--TTHHHHHHHHHHHHTS-HHHHHHHHHHHT--TT-THHHHHHHHHHHH-/--S-EEEEEE--SHHHHHHHHHHHH-SSEEEEEEE-S-TT-HHHHHHHHTT-EEESSHHHHHTTSSS--SEEEE-S-HHHHHHHHHHHHHHT-EEEE-STT--SPB--HHHHSGGGTT-SEEE---HHHHHHHHHHHHHHTTS--S-EEEEEEEEGGG--HHHHHTHHHHHHHHHHHHHHTT--SSEEEEEEEE--SSPPPEEEEEEEEE-TT--HHHHHHHHHHHHHHHHTT-TEEEESSSPEEE---GGGTT-EEEEEEEEEE---SSS-TT-HHHHHHHHHHHHHHHHHHH-/---EEEEEEETHHHHHTTT---HHHHHHHHHHHHHHT--EEEES-TT-TT--BTTTB--SS-HHHHHHHHHHH-SSPEEEEEE-BTTB-HHHHHHHHHHT--EEEEEEETT-GGG-HHHHHHHHHTT-EEEEEEESGGGS-HHHHHHHHHHHHHHT-SEEEEE-TTS---THHHHHHHHHHHHHHTTTSEEEEE-B-TTS-HHHHHHHHHHTT--EEEEBGGG-SSTT-BPBHHHHHHHHHHTT------HHHHHHIIIIIIGGG-SS-----HHHHHHHHHT--TTHHHHHHHHHHHHTS-HHHHHHHHHHHT--TT-THHHHHHHHHHHHHH-/---EEEEEE--SHHHHHHHHHHHT-SSEEEEEEE-S-TT-HHHHHHHHTT-EEESSHHHHHHTSSS--SEEEE-S-HHHHHHHHHHHHHHT-EEEE-STT--SPB--HHHHGGGGTT-SEEE---HHHHHHHHHHHHHHTTS--S-EEEEEEEEGGG--HHHHHTHHHHHHHHHHHHHHTT--SSEEEEEEEE--SSPPPEEEEEEEEE-TT--HHHHHHHHHHHHHHHHTT-TTEEESSS-EEEPPPGGGTT-EEEEEEEEE----SSS-TT-HHHHHHHHHHHHHHHHHH-

Organism: Thermomonospora curvata (strain ATCC 19995 / DSM 43183 / JCM 3096 / KCTC 9072 / NBRC 15933 / NCIMB 10081 / Henssen B9) (NCBI:txid471852)

Sequence (1257 aa):
APRRVRITDSTLLRDGSHAMAHQFTEEQVRATVHALDDAAGVEEVIEVSHGDDDGLGGSSSFNYGFSSAVDEIDLVAAAVDEAVNAKIAVLLLLPGVGTTVRRDLKRRAHDDAGASVARIIATHCTEADVSCCCQQHHFAAAREELGMETVGFLMLAHRIGPEEELARQARIMVDAGAQCVYVVDSAGALLVLSDDVQQARVQQALVRREIGHEAQVGFHGHQNNLSLGVANSVLAYQNNGARQIIDGALCALGAGAGNSPPTEILAATFERLNNIIETGVNVQQQAALAAAEEEVVRPYLPRLPWADDRAAIVQGYAGVYSSFLLLHAEERAAERRYGVPAHEILQRRVGEAGYVGGQEDMIIDIIAVQQLAEEHHMMGKKAVAAIVGPGNIIGTDLLIIKLQRRSSEHIIEVVRYMMVGVDPASEGLARRARRKLGVEASAEEGVDWLLEEQDELPDLVFEATSAKKKAHLANAPRYAEEAGITAIIDLTPAAVVGPPLVVCPPVNLTEEEHLDAPNVNMITCCGGQATIIPIVHAVSRVVPVAYAEIVAAIASSRSAGPPGTRANNIIIDEFTEETTAAAIIEEQQQVGGAARGGKKAAIIIILLNPVEPPMMIIMRDTVYCAIPPDADTDAITASIEEEMVAEEVARRRYVPGYTLRTTEEPQYDQPRDIWKKGMARVAVFLEVRRGNGDDYLPPWAGNLDIMMMTAAAARVGELLAQAPRRVVRITDSTLRDGSHAMAHQFTEEQVRATVHHALDAAGVEEVIEVSHGDDGLGGSSSFNYGFFSSAVDDEEIDLVAAAVDEAVNAKKIAVLLLLPGVGTVRRDLKKRRAHDDAGASVARIIATHCTEADVSCCQQHFAAAREELGMETVGFLMLAHRIGPEELARQARIMVDAGAQCVYVVDSAGALVLSDVQQQARVQQALVRREIGHEEAQVGFHGHQNLSLGVANSVLAYQNGARQIDGALCALGAGAGNSPTEILAATFERLNNIIETGVNVQAALAAAEEVVRPYLPRLPWADRAAIVQGYAGVYSSFLLLHAERAAEERYGVPAHEILQRVGEAGYVGGQEDMIIDIIAVQLAEERHMMGGKAVAAIVGPGNIIGTDLLIIKLQQRSSEEEHIEVRYMMVGVDPASEGLARRARRKKLGVVEEASSAEEGVDWLLEQQDELPDLVFEATSAKKAHLANAPPRYAEAGITAIDLTPAAVVGPLLVVCPPVNLTEHLDAPNVNMITCCGGQATIPIVHAVSRVVPVAYAEIVAAIASRSAGPGTRANIIDEFTEETTAAAIEQQVGGAARRGKAIIIILNPVEPPPMMIMRDTVYCAIPPDADTDAITASIEEMVAEVARYVPGYTLRTTEEPQYDQPRRDIWWKKGGMMAARVAVFLEVRRGNGDYLPPWAGNLDIMMTAAAARRVGEELLAQ